Protein AF-0000000075100501 (afdb_homodimer)

Radius of gyration: 38.01 Å; Cα contacts (8 Å, |Δi|>4): 2795; chains: 2; bounding box: 80×103×134 Å

pLDDT: mean 88.75, std 20.6, range [16.16, 98.94]

Secondary structure (DSSP, 8-state):
--------------------EEEEE-TTTBSSS-EEEEEEE--TTS------EEEPPEE--TT-EEEEE--TT--SSS---SSS-GGGSPPTTPPPPPEEEEEEPPSEE--EEESSSEEEETT--EEEEEEE--S----BTTSTT--B-B-HHHHHHHHHHH-SSHHHHHHHHHHHHHHH-B-----GGG---GGGSEEEEEEE-TTS-EEEEEEEE-GGG-SEEEEEEEPPTT-EEEESSS----B--TT-TTTEEE-TTHHHHHHHHTS--GGGSS-BHHHHH----SSSHHHHHHHHHHHHHHHHH-GGG---TT---BTTB--S-SEE--SS-B-HHHHHHHTT-S-TTSTT-TTSSGGGTTTT---------TT--------SS-TT--EEEEEEE-TTS-HHHHEEEEEEES-GGG---EEEETT-S---GGGT--BTTB--TTSHHHHHHHHHHHGGGSHHHHHHHHHHHHHHHHHHHHHHHHHHHHHTTT---HHHHHHHHHHHHHHHHHHHHHHHHHHHHHHHHHEETTEEE--SSTTSEE-----HHHHHHSTTTTPSPGGG----HHHHHHHHHHHHHHHHHHHHHHHHHHHHTTGGGSGGGTT------------/--------------------EEEEE-TTTBTTS-EEEEEEE--TTS------EEEPPEE--TT-EEEEE--TT--SSS---SSS-GGGSPPTTPPPPPEEEEEEPPSEE--EEESSSEEEETT--EEEEEEE--S----BTTSTT--B-B-HHHHHHHHHHH-SSHHHHHHHHHHHHHHH-B-----GGG---GGGSEEEEEEE-TTS-EEEEEEEE-GGG-SEEEEEEEPPTT-EEEESSS----B--TT-TTTEEE-TTHHHHHHHHTS--GGGSS-BHHHHHPPPPSSSHHHHHHHHHHHHHHHHH-GGG---TT---BTTB--S-SEE--SS-B-HHHHHHHTT-S-TTSTT-TTSSGGGTTTT---------TT--------SS-TT--EEEEEEE-TTS-HHHHEEEEEEES-GGG--PEEEETT-S---GGGT--BTTB--TTSHHHHHHHHHHHGGGSHHHHHHHHHHHHHHHHHHHHHHHHHHHHHHTT---HHHHHHHHHHHHHHHHHHHHHHHHHHHHHHHHHEETTEEE--SSTTSEE-----HHHHHHSTTTTPSPGGG----HHHHHHHHHHHHHHHHHHHHHHHHHHHHTTGGGSSTT--------------

InterPro domains:
  IPR005322 Peptidase C69 [PF03577] (20-475)
  IPR005322 Peptidase C69 [PTHR12994] (16-489)

Nearest PDB structures (foldseek):
  5img-assembly1_C  TM=8.393E-01  e=1.560E-26  Companilactobacillus farciminis KCTC 3681 = DSM 20184
  5imh-assembly1_A  TM=8.042E-01  e=1.116E-26  Companilactobacillus farciminis KCTC 3681 = DSM 20184
  7xgg-assembly2_D  TM=6.195E-01  e=9.557E+00  synthetic construct
  7uwb-assembly1_c  TM=3.297E-01  e=3.916E+00  Citrus x limon
  5img-assembly1_C  TM=8.393E-01  e=6.387E-27  Companilactobacillus farciminis KCTC 3681 = DSM 20184

Organism: Aphanomyces astaci (NCBI:txid112090)

Solvent-accessible surface area (backbone atoms only — not comparable to full-atom values): 64793 Å² total; per-residue (Å²): 138,80,80,73,80,77,80,78,75,78,75,74,71,76,74,77,60,50,65,14,40,25,39,37,32,10,17,68,25,26,69,82,53,26,23,38,38,25,25,36,41,31,54,46,83,43,34,53,51,70,38,70,40,59,28,61,58,44,78,46,61,90,88,38,67,38,78,34,54,77,66,77,73,38,9,47,67,56,59,26,38,85,84,54,35,75,86,23,33,62,62,89,87,49,69,68,53,72,70,60,47,70,44,82,47,62,55,59,32,47,18,28,39,35,56,84,42,32,38,32,10,40,52,20,25,33,42,30,50,18,38,9,24,16,74,34,43,25,35,46,44,79,40,96,88,23,54,6,61,35,36,67,43,51,39,41,38,53,26,37,25,73,37,54,39,38,67,52,26,51,51,51,41,50,52,49,21,44,75,45,4,19,19,36,52,55,33,80,92,70,35,85,24,40,73,28,5,14,40,33,31,39,29,28,10,28,88,46,48,29,31,42,37,40,42,34,19,24,73,93,35,17,24,41,35,33,39,33,39,51,47,53,45,50,18,35,32,60,37,33,39,41,72,58,60,43,75,71,52,79,87,40,67,89,45,26,49,63,42,93,52,51,61,57,51,31,39,75,72,65,47,45,53,74,88,78,42,80,63,37,50,20,46,40,40,40,43,81,61,82,68,64,63,60,19,38,45,22,23,40,41,49,39,51,55,43,48,71,42,25,52,89,69,66,75,70,65,26,39,24,48,47,51,86,36,92,65,72,72,61,54,45,59,48,75,55,65,44,49,73,64,59,53,57,53,55,43,33,32,45,46,74,94,48,101,67,24,35,46,72,42,67,70,14,49,74,37,30,30,61,72,77,67,61,52,63,54,68,88,52,65,53,45,75,89,52,52,66,29,39,75,36,18,51,29,32,36,42,37,36,16,29,50,94,42,59,40,57,70,21,9,33,37,29,40,25,44,24,28,44,69,46,40,61,54,34,58,38,44,29,50,43,82,72,71,47,66,30,46,59,63,48,49,70,38,48,65,44,92,68,10,43,49,44,38,24,44,47,40,50,50,60,33,61,82,40,23,60,64,44,48,69,59,46,47,61,53,49,52,51,53,40,51,48,39,55,48,48,53,57,51,49,55,64,70,47,68,79,54,80,52,62,68,60,44,40,52,52,50,37,52,52,33,33,52,49,46,50,52,51,43,52,51,42,41,53,48,40,42,48,46,54,15,23,52,49,75,64,29,45,32,79,36,38,34,59,83,27,45,44,57,75,42,62,47,46,68,48,43,62,72,26,54,30,44,51,34,72,48,84,88,52,59,58,52,57,69,68,49,56,53,48,49,52,50,54,55,48,49,56,49,51,61,54,52,61,62,53,60,66,65,60,65,72,68,61,67,76,72,66,72,80,70,70,70,90,77,85,89,88,83,76,94,85,71,88,134,138,80,80,73,77,77,78,75,74,77,76,75,71,77,74,77,59,53,64,13,40,26,40,38,32,10,18,69,25,26,70,81,53,26,23,39,39,27,26,35,42,31,54,45,82,42,34,53,50,71,39,69,40,61,29,61,58,44,77,45,61,91,86,37,67,39,77,33,56,76,66,78,73,38,8,48,68,56,57,26,37,87,84,54,37,75,87,24,32,62,62,89,87,50,68,68,54,71,72,58,48,69,44,82,47,61,55,58,32,46,17,27,39,35,55,85,42,31,38,31,10,38,54,19,24,31,42,30,48,18,38,9,23,16,74,36,41,24,36,45,44,81,39,97,87,23,56,6,61,35,35,67,42,49,38,40,38,53,27,38,25,70,35,54,38,38,67,52,27,52,51,50,41,50,52,49,20,44,73,44,4,19,19,36,52,54,31,80,93,70,36,86,24,40,74,28,4,15,41,34,32,39,29,29,10,29,88,46,48,28,30,42,37,41,41,34,21,24,73,90,36,16,24,40,33,34,40,32,38,51,48,53,44,50,18,34,31,62,37,32,39,41,72,58,59,42,75,69,54,79,87,39,66,89,44,26,49,64,42,90,52,50,62,58,53,30,39,75,71,66,46,45,52,74,88,79,44,80,62,37,50,20,48,40,41,40,46,81,60,82,68,64,63,58,19,38,46,21,23,38,42,49,39,51,54,43,48,71,42,25,52,91,69,65,75,72,64,25,40,25,46,48,51,86,37,92,66,72,72,62,56,45,58,48,76,56,66,44,47,73,65,60,53,56,53,55,43,33,30,45,46,74,94,48,99,66,24,35,45,72,42,70,70,13,49,75,37,31,27,62,71,76,70,64,52,63,52,68,87,52,65,54,43,74,89,53,51,65,30,38,76,37,18,52,29,33,38,41,37,37,14,29,53,93,40,59,38,56,71,20,9,32,39,29,40,24,45,23,28,44,68,46,39,60,52,35,58,38,44,29,50,42,83,71,71,50,67,31,46,60,62,47,48,70,39,49,65,45,93,69,11,43,48,44,38,23,44,46,41,49,51,60,33,58,80,40,24,61,65,44,48,68,58,45,49,61,55,49,51,50,52,40,50,49,38,54,48,49,53,56,51,48,56,64,69,48,68,79,52,80,51,64,69,60,44,39,52,53,51,38,51,52,34,34,52,47,45,50,53,50,43,53,49,41,40,53,50,40,43,48,46,54,15,24,51,49,77,64,30,46,31,79,36,36,34,59,82,27,45,46,55,76,42,60,47,46,69,49,43,61,71,25,54,29,44,51,33,72,47,83,87,52,58,58,52,59,67,67,47,57,53,49,47,54,49,52,53,50,48,56,50,50,59,53,53,59,59,53,59,63,59,61,63,67,67,63,66,73,75,67,66,85,74,68,74,92,66,86,69,76,72,94,77,76,76,89,131

Foldseek 3Di:
DPPPPPPPPPPPDPPDPQWKKKKWAFQQQAPHSWIKMKMFGLPLVAAFQLFFDKFAKDFDDPPDKDFFADQPRPHPPSFDDPPRDDLNHDDDPDDGGDTLDIDHDDGIWFMFTDGQATAATLQQKGKYKGFAFWPAFADDSVDPLGQAGDERRRLRRVLNTPHQAQVSSQVSSLVNCQVRHYFWDADDVRHRDRGGTWMWMWIGHQVRWIKIKIKGTAPPNTGIWIKMFIDDNQKMFMDTRADAFFFDDCVCPVTMDIDPCQPVRLVVVVLDDVVVDGGTNLSRIGDDDPDDCQQLQRQQLRVLVCCLFPVVVVFDNRQGDDSNDDRDHRIDRGPHHDDQVNVLVQLQDQPPPHPRRQQPDVVLPQQRNSADDDDDPVPDDDDHRHGSFYQSGQKMWMWIAHNVDNSQLRTWIQIWGGTSNQIATFIDRRNARDADVLSNDDGPVDDDLSHLNNLRNLLSVLCSVRVNVLSVVRVVVRVVLNVVRVVLSVVLSVVCVPPPDPVVSSVVRRVSRRVSSVVSSVVSNVSSVVCVVQAPPQWGAQDDDPPRIDHPDGDPVNCVVDCNVCPPPPPPDDDDPVVVVVVVVVVVVVVVVVVVVPPPVPPPVPPPPPDPPPDPDDDDDDDPDDD/DPPPPPPPPPPPDPPDPQWKKKKWAFQQQAPHSWIKMKMFGLPQVAAFQLFFDKFAKDFDDPPDKAFFADQPRPHPPSFDDPPRDDLNHDDDPDDGGDTLDIDHDDGIWFMFTAGQATAATLQQKGKYKGFAAWPAFADDSVDPLGQAGDERRRLRRVLNTPHQAQVSSQVSSLVNCQVRHYWWDADDVRHGDRGGTWMWMWIGHQVRWIKIKIKGTAPPNTGIWIKMFIDDNQKMFMDTRADAFFFDDPVCPVTMDIDPCQPVRLVVVVLDDVVVDGGTNLSSIGDDDDDDCQQLQTQQLRVLVCCLFPVVVVFDNRQGDDSNDDRDHRIGRGPHHDDQVNVLVQLQDQPPPHPRRQQPDVVLPQQRNSADDDDDPVPDDDDHRHGSFYQSGQKMWMWIAHNVDNSQLRTWTQIWGGTSNQIATFIDRRNARDADVLSNDDGPVDDDLSHLNNLRNLLSVLCSVRVNVLSVVRVVVRVVLNVVRVVLSVVLSVVCVPPPDPVVSNVVRRVSRRVSSVVSSVVSNVSSVVCVVQAPPQWGAQDDDPPRIDHPDGDPVNCVVDCNVCPPPPPPDDDDPVVVVVVVVVVVVVVVVVVVVVVPVVPPVPPDVPDDPDDPPDPDDDPDDDD

Sequence (1254 aa):
MTMWAILTLAVLAATGADGCTVIAVGKKATADGSVMLTHTNDAGLNPADLRMVRVPAMNHSDGAVRHVFNFQRNGYPRLVTMQRGPLYEPVDDQPLSEIIGQIPQVPYTHGYFDHDYGMINDVQLSIAESTCAAKTVGWPKSLHYGHNLFGIEELSKVALERCDSARCAIKLMGDLAETHGFFGEYGKNQRANYGSSSEALGISDKYGESWIFHILTGPNNSSAVWAAQRVPDEDMAVVANSFVIRTLNLDDSDHFMASANVESFARDMGWWDPATGPFDFSAAYSWAKPGPTKPLYGGRRIWRIYDVFAPSKHFDATLGQHPQVKTYPFSVTPDEKVTPKRLMDIMRDHYEGTPYDMTKDAASGPFGSPVRFGGSNKGVDGGWERSISMHRTTHSFVLQARGHLPDDVGGVAWYSLGAPHGSVYAPFSCAQHSVPSSYLVSRRHQFDTAGAWWAFQFVNNWSNLRYDLMHKHIQPVLDQIQDEAIALEAATVVEVANMTDTRARVDFIERRNNEFAQKMVDRWWSLAFTLVGKFNDGYVIDGDRSGDMHVPGYPAWWLQSTNYAAWPAKDAYNPPQEALQSNAMATSLTFTIVSAFSYFTIFAVGLMVGVLYLKHRTRSREYHRLVMTMWAILTLAVLAATGADGCTVIAVGKKATADGSVMLTHTNDAGLNPADLRMVRVPAMNHSDGAVRHVFNFQRNGYPRLVTMQRGPLYEPVDDQPLSEIIGQIPQVPYTHGYFDHDYGMINDVQLSIAESTCAAKTVGWPKSLHYGHNLFGIEELSKVALERCDSARCAIKLMGDLAETHGFFGEYGKNQRANYGSSSEALGISDKYGESWIFHILTGPNNSSAVWAAQRVPDEDMAVVANSFVIRTLNLDDSDHFMASANVESFARDMGWWDPATGPFDFSAAYSWAKPGPTKPLYGGRRIWRIYDVFAPSKHFDATLGQHPQVKTYPFSVTPDEKVTPKRLMDIMRDHYEGTPYDMTKDAASGPFGSPVRFGGSNKGVDGGWERSISMHRTTHSFVLQARGHLPDDVGGVAWYSLGAPHGSVYAPFSCAQHSVPSSYLVSRRHQFDTAGAWWAFQFVNNWSNLRYDLMHKHIQPVLDQIQDEAIALEAATVVEVANMTDTRARVDFIERRNNEFAQKMVDRWWSLAFTLVGKFNDGYVIDGDRSGDMHVPGYPAWWLQSTNYAAWPAKDAYNPPQEALQSNAMATSLTFTIVSAFSYFTIFAVGLMVGVLYLKHRTRSREYHRLV

Structure (mmCIF, N/CA/C/O backbone):
data_AF-0000000075100501-model_v1
#
loop_
_entity.id
_entity.type
_entity.pdbx_description
1 polymer Dipeptidase
#
loop_
_atom_site.group_PDB
_atom_site.id
_atom_site.type_symbol
_atom_site.label_atom_id
_atom_site.label_alt_id
_atom_site.label_comp_id
_atom_site.label_asym_id
_atom_site.label_entity_id
_atom_site.label_seq_id
_atom_site.pdbx_PDB_ins_code
_atom_site.Cartn_x
_atom_site.Cartn_y
_atom_site.Cartn_z
_atom_site.occupancy
_atom_site.B_iso_or_equiv
_atom_site.auth_seq_id
_atom_site.auth_comp_id
_atom_site.auth_asym_id
_atom_site.auth_atom_id
_atom_site.pdbx_PDB_model_num
ATOM 1 N N . MET A 1 1 ? 23.625 15.43 -49.219 1 25.73 1 MET A N 1
ATOM 2 C CA . MET A 1 1 ? 22.422 15.211 -48.438 1 25.73 1 MET A CA 1
ATOM 3 C C . MET A 1 1 ? 22.125 13.719 -48.312 1 25.73 1 MET A C 1
ATOM 5 O O . MET A 1 1 ? 21.5 13.125 -49.188 1 25.73 1 MET A O 1
ATOM 9 N N . THR A 1 2 ? 23.062 12.914 -47.812 1 31.66 2 THR A N 1
ATOM 10 C CA . THR A 1 2 ? 23.297 11.484 -47.625 1 31.66 2 THR A CA 1
ATOM 11 C C . THR A 1 2 ? 22.281 10.906 -46.625 1 31.66 2 THR A C 1
ATOM 13 O O . THR A 1 2 ? 22.203 11.352 -45.469 1 31.66 2 THR A O 1
ATOM 16 N N . MET A 1 3 ? 21.156 10.492 -47.219 1 28.91 3 MET A N 1
ATOM 17 C CA . MET A 1 3 ? 20.016 9.898 -46.5 1 28.91 3 MET A CA 1
ATOM 18 C C . MET A 1 3 ? 20.469 8.703 -45.656 1 28.91 3 MET A C 1
ATOM 20 O O . MET A 1 3 ? 20.906 7.688 -46.188 1 28.91 3 MET A O 1
ATOM 24 N N . TRP A 1 4 ? 21.016 8.961 -44.469 1 28.73 4 TRP A N 1
ATOM 25 C CA . TRP A 1 4 ? 21.406 7.961 -43.5 1 28.73 4 TRP A CA 1
ATOM 26 C C . TRP A 1 4 ? 20.203 7.137 -43.062 1 28.73 4 TRP A C 1
ATOM 28 O O . TRP A 1 4 ? 19.219 7.688 -42.531 1 28.73 4 TRP A O 1
ATOM 38 N N . ALA A 1 5 ? 19.906 6.031 -43.781 1 30.73 5 ALA A N 1
ATOM 39 C CA . ALA A 1 5 ? 18.891 5.051 -43.375 1 30.73 5 ALA A CA 1
ATOM 40 C C . ALA A 1 5 ? 19.125 4.594 -41.938 1 30.73 5 ALA A C 1
ATOM 42 O O . ALA A 1 5 ? 20.188 4.055 -41.594 1 30.73 5 ALA A O 1
ATOM 43 N N . ILE A 1 6 ? 18.391 5.16 -40.969 1 31.38 6 ILE A N 1
ATOM 44 C CA . ILE A 1 6 ? 18.344 4.781 -39.562 1 31.38 6 ILE A CA 1
ATOM 45 C C . ILE A 1 6 ? 17.828 3.348 -39.438 1 31.38 6 ILE A C 1
ATOM 47 O O . ILE A 1 6 ? 16.703 3.045 -39.844 1 31.38 6 ILE A O 1
ATOM 51 N N . LEU A 1 7 ? 18.672 2.355 -39.469 1 30 7 LEU A N 1
ATOM 52 C CA . LEU A 1 7 ? 18.391 0.977 -39.094 1 30 7 LEU A CA 1
ATOM 53 C C . LEU A 1 7 ? 17.766 0.911 -37.688 1 30 7 LEU A C 1
ATOM 55 O O . LEU A 1 7 ? 18.406 1.245 -36.688 1 30 7 LEU A O 1
ATOM 59 N N . THR A 1 8 ? 16.438 1.042 -37.625 1 30.69 8 THR A N 1
ATOM 60 C CA . THR A 1 8 ? 15.711 0.808 -36.375 1 30.69 8 THR A CA 1
ATOM 61 C C . THR A 1 8 ? 15.906 -0.63 -35.906 1 30.69 8 THR A C 1
ATOM 63 O O . THR A 1 8 ? 15.492 -1.573 -36.562 1 30.69 8 THR A O 1
ATOM 66 N N . LEU A 1 9 ? 16.922 -0.94 -35.156 1 29.41 9 LEU A N 1
ATOM 67 C CA . LEU A 1 9 ? 17.062 -2.184 -34.406 1 29.41 9 LEU A CA 1
ATOM 68 C C . LEU A 1 9 ? 15.852 -2.406 -33.531 1 29.41 9 LEU A C 1
ATOM 70 O O . LEU A 1 9 ? 15.562 -1.588 -32.625 1 29.41 9 LEU A O 1
ATOM 74 N N . ALA A 1 10 ? 14.93 -3.209 -33.938 1 31.7 10 ALA A N 1
ATOM 75 C CA . ALA A 1 10 ? 13.789 -3.693 -33.156 1 31.7 10 ALA A CA 1
ATOM 76 C C . ALA A 1 10 ? 14.25 -4.359 -31.859 1 31.7 10 ALA A C 1
ATOM 78 O O . ALA A 1 10 ? 14.961 -5.367 -31.891 1 31.7 10 ALA A O 1
ATOM 79 N N . VAL A 1 11 ? 14.391 -3.6 -30.875 1 33.16 11 VAL A N 1
ATOM 80 C CA . VAL A 1 11 ? 14.531 -4.121 -29.516 1 33.16 11 VAL A CA 1
ATOM 81 C C . VAL A 1 11 ? 13.391 -5.094 -29.219 1 33.16 11 VAL A C 1
ATOM 83 O O . VAL A 1 11 ? 12.219 -4.707 -29.234 1 33.16 11 VAL A O 1
ATOM 86 N N . LEU A 1 12 ? 13.602 -6.324 -29.516 1 33.5 12 LEU A N 1
ATOM 87 C CA . LEU A 1 12 ? 12.68 -7.379 -29.094 1 33.5 12 LEU A CA 1
ATOM 88 C C . LEU A 1 12 ? 12.414 -7.312 -27.609 1 33.5 12 LEU A C 1
ATOM 90 O O . LEU A 1 12 ? 13.32 -7.516 -26.797 1 33.5 12 LEU A O 1
ATOM 94 N N . ALA A 1 13 ? 11.422 -6.629 -27.281 1 38.84 13 ALA A N 1
ATOM 95 C CA . ALA A 1 13 ? 10.844 -6.742 -25.938 1 38.84 13 ALA A CA 1
ATOM 96 C C . ALA A 1 13 ? 10.633 -8.203 -25.562 1 38.84 13 ALA A C 1
ATOM 98 O O . ALA A 1 13 ? 9.977 -8.953 -26.281 1 38.84 13 ALA A O 1
ATOM 99 N N . ALA A 1 14 ? 11.438 -8.711 -24.766 1 38.81 14 ALA A N 1
ATOM 100 C CA . ALA A 1 14 ? 11.211 -10.062 -24.25 1 38.81 14 ALA A CA 1
ATOM 101 C C . ALA A 1 14 ? 9.82 -10.18 -23.625 1 38.81 14 ALA A C 1
ATOM 103 O O . ALA A 1 14 ? 9.523 -9.523 -22.625 1 38.81 14 ALA A O 1
ATOM 104 N N . THR A 1 15 ? 8.844 -10.422 -24.438 1 42.41 15 THR A N 1
ATOM 105 C CA . THR A 1 15 ? 7.57 -10.844 -23.859 1 42.41 15 THR A CA 1
ATOM 106 C C . THR A 1 15 ? 7.785 -11.898 -22.781 1 42.41 15 THR A C 1
ATOM 108 O O . THR A 1 15 ? 8.398 -12.938 -23.031 1 42.41 15 THR A O 1
ATOM 111 N N . GLY A 1 16 ? 7.844 -11.562 -21.625 1 46.97 16 GLY A N 1
ATOM 112 C CA . GLY A 1 16 ? 7.98 -12.469 -20.484 1 46.97 16 GLY A CA 1
ATOM 113 C C . GLY A 1 16 ? 6.953 -13.586 -20.484 1 46.97 16 GLY A C 1
ATOM 114 O O . GLY A 1 16 ? 5.75 -13.328 -20.516 1 46.97 16 GLY A O 1
ATOM 115 N N . ALA A 1 17 ? 7.324 -14.719 -20.938 1 48.34 17 ALA A N 1
ATOM 116 C CA . ALA A 1 17 ? 6.621 -15.992 -20.875 1 48.34 17 ALA A CA 1
ATOM 117 C C . ALA A 1 17 ? 6.09 -16.266 -19.469 1 48.34 17 ALA A C 1
ATOM 119 O O . ALA A 1 17 ? 6.684 -15.828 -18.484 1 48.34 17 ALA A O 1
ATOM 120 N N . ASP A 1 18 ? 4.832 -16.75 -19.391 1 58.66 18 ASP A N 1
ATOM 121 C CA . ASP A 1 18 ? 4.227 -17.328 -18.203 1 58.66 18 ASP A CA 1
ATOM 122 C C . ASP A 1 18 ? 5.148 -18.375 -17.562 1 58.66 18 ASP A C 1
ATOM 124 O O . ASP A 1 18 ? 5.559 -19.328 -18.219 1 58.66 18 ASP A O 1
ATOM 128 N N . GLY A 1 19 ? 6.016 -18.062 -16.531 1 69.75 19 GLY A N 1
ATOM 129 C CA . GLY A 1 19 ? 7.02 -18.922 -15.945 1 69.75 19 GLY A CA 1
ATOM 130 C C . GLY A 1 19 ? 6.516 -19.672 -14.719 1 69.75 19 GLY A C 1
ATOM 131 O O . GLY A 1 19 ? 6.66 -19.203 -13.594 1 69.75 19 GLY A O 1
ATOM 132 N N . CYS A 1 20 ? 5.887 -20.891 -14.883 1 90.31 20 CYS A N 1
ATOM 133 C CA . CYS A 1 20 ? 5.316 -21.703 -13.812 1 90.31 20 CYS A CA 1
ATOM 134 C C . CYS A 1 20 ? 6.336 -22.719 -13.289 1 90.31 20 CYS A C 1
ATOM 136 O O . CYS A 1 20 ? 7.359 -22.953 -13.93 1 90.31 20 CYS A O 1
ATOM 138 N N . THR A 1 21 ? 6.148 -23.125 -12.07 1 96.62 21 THR A N 1
ATOM 139 C CA . THR A 1 21 ? 6.992 -24.125 -11.422 1 96.62 21 THR A CA 1
ATOM 140 C C . THR A 1 21 ? 6.172 -25.359 -11.031 1 96.62 21 THR A C 1
ATOM 142 O O . THR A 1 21 ? 5.117 -25.219 -10.406 1 96.62 21 THR A O 1
ATOM 145 N N . VAL A 1 22 ? 6.707 -26.547 -11.414 1 98.62 22 VAL A N 1
ATOM 146 C CA . VAL A 1 22 ? 6.051 -27.812 -11.133 1 98.62 22 VAL A CA 1
ATOM 147 C C . VAL A 1 22 ? 6.984 -28.703 -10.312 1 98.62 22 VAL A C 1
ATOM 149 O O . VAL A 1 22 ? 8.18 -28.797 -10.594 1 98.62 22 VAL A O 1
ATOM 152 N N . ILE A 1 23 ? 6.465 -29.312 -9.25 1 98.94 23 ILE A N 1
ATOM 153 C CA . ILE A 1 23 ? 7.137 -30.359 -8.5 1 98.94 23 ILE A CA 1
ATOM 154 C C . ILE A 1 23 ? 6.281 -31.625 -8.5 1 98.94 23 ILE A C 1
ATOM 156 O O . ILE A 1 23 ? 5.078 -31.578 -8.234 1 98.94 23 ILE A O 1
ATOM 160 N N . ALA A 1 24 ? 6.836 -32.719 -8.867 1 98.94 24 ALA A N 1
ATOM 161 C CA . ALA A 1 24 ? 6.199 -34.031 -8.789 1 98.94 24 ALA A CA 1
ATOM 162 C C . ALA A 1 24 ? 6.914 -34.938 -7.781 1 98.94 24 ALA A C 1
ATOM 164 O O . ALA A 1 24 ? 8.141 -35.094 -7.84 1 98.94 24 ALA A O 1
ATOM 165 N N . VAL A 1 25 ? 6.16 -35.531 -6.883 1 98.94 25 VAL A N 1
ATOM 166 C CA . VAL A 1 25 ? 6.754 -36.344 -5.816 1 98.94 25 VAL A CA 1
ATOM 167 C C . VAL A 1 25 ? 6.188 -37.75 -5.867 1 98.94 25 VAL A C 1
ATOM 169 O O . VAL A 1 25 ? 4.969 -37.938 -5.867 1 98.94 25 VAL A O 1
ATOM 172 N N . GLY A 1 26 ? 7.074 -38.75 -5.84 1 98.81 26 GLY A N 1
ATOM 173 C CA . GLY A 1 26 ? 6.668 -40.156 -5.855 1 98.81 26 GLY A CA 1
ATOM 174 C C . GLY A 1 26 ? 6.129 -40.625 -4.52 1 98.81 26 GLY A C 1
ATOM 175 O O . GLY A 1 26 ? 6.367 -40 -3.486 1 98.81 26 GLY A O 1
ATOM 176 N N . LYS A 1 27 ? 5.445 -41.781 -4.555 1 98.69 27 LYS A N 1
ATOM 177 C CA . LYS A 1 27 ? 4.66 -42.25 -3.418 1 98.69 27 LYS A CA 1
ATOM 178 C C . LYS A 1 27 ? 5.562 -42.688 -2.266 1 98.69 27 LYS A C 1
ATOM 180 O O . LYS A 1 27 ? 5.168 -42.625 -1.101 1 98.69 27 LYS A O 1
ATOM 185 N N . LYS A 1 28 ? 6.789 -43.125 -2.514 1 98.69 28 LYS A N 1
ATOM 186 C CA . LYS A 1 28 ? 7.684 -43.531 -1.441 1 98.69 28 LYS A CA 1
ATOM 187 C C . LYS A 1 28 ? 8.5 -42.375 -0.909 1 98.69 28 LYS A C 1
ATOM 189 O O . LYS A 1 28 ? 9.148 -42.469 0.132 1 98.69 28 LYS A O 1
ATOM 194 N N . ALA A 1 29 ? 8.422 -41.219 -1.559 1 98.81 29 ALA A N 1
ATOM 195 C CA . ALA A 1 29 ? 9.125 -40 -1.133 1 98.81 29 ALA A CA 1
ATOM 196 C C . ALA A 1 29 ? 8.25 -39.156 -0.203 1 98.81 29 ALA A C 1
ATOM 198 O O . ALA A 1 29 ? 8.75 -38.25 0.469 1 98.81 29 ALA A O 1
ATOM 199 N N . THR A 1 30 ? 7 -39.438 -0.153 1 98.69 30 THR A N 1
ATOM 200 C CA . THR A 1 30 ? 6.082 -38.688 0.671 1 98.69 30 THR A CA 1
ATOM 201 C C . THR A 1 30 ? 5.879 -39.344 2.031 1 98.69 30 THR A C 1
ATOM 203 O O . THR A 1 30 ? 6.137 -40.531 2.186 1 98.69 30 THR A O 1
ATOM 206 N N . ALA A 1 31 ? 5.418 -38.594 2.986 1 98.19 31 ALA A N 1
ATOM 207 C CA . ALA A 1 31 ? 5.277 -39.062 4.363 1 98.19 31 ALA A CA 1
ATOM 208 C C . ALA A 1 31 ? 4.09 -40 4.508 1 98.19 31 ALA A C 1
ATOM 210 O O . ALA A 1 31 ? 4.074 -40.844 5.395 1 98.19 31 ALA A O 1
ATOM 211 N N . ASP A 1 32 ? 3.105 -39.906 3.6 1 97.69 32 ASP A N 1
ATOM 212 C CA . ASP A 1 32 ? 1.88 -40.656 3.818 1 97.69 32 ASP A CA 1
ATOM 213 C C . ASP A 1 32 ? 1.608 -41.625 2.654 1 97.69 32 ASP A C 1
ATOM 215 O O . ASP A 1 32 ? 0.492 -42.125 2.5 1 97.69 32 ASP A O 1
ATOM 219 N N . GLY A 1 33 ? 2.535 -41.75 1.771 1 98.06 33 GLY A N 1
ATOM 220 C CA . GLY A 1 33 ? 2.41 -42.688 0.666 1 98.06 33 GLY A CA 1
ATOM 221 C C . GLY A 1 33 ? 1.635 -42.125 -0.51 1 98.06 33 GLY A C 1
ATOM 222 O O . GLY A 1 33 ? 1.369 -42.812 -1.482 1 98.06 33 GLY A O 1
ATOM 223 N N . SER A 1 34 ? 1.263 -40.906 -0.463 1 98.44 34 SER A N 1
ATOM 224 C CA . SER A 1 34 ? 0.583 -40.25 -1.576 1 98.44 34 SER A CA 1
ATOM 225 C C . SER A 1 34 ? 1.564 -39.875 -2.686 1 98.44 34 SER A C 1
ATOM 227 O O . SER A 1 34 ? 2.779 -39.938 -2.486 1 98.44 34 SER A O 1
ATOM 229 N N . VAL A 1 35 ? 1.068 -39.625 -3.873 1 98.88 35 VAL A N 1
ATOM 230 C CA . VAL A 1 35 ? 1.79 -38.844 -4.867 1 98.88 35 VAL A CA 1
ATOM 231 C C . VAL A 1 35 ? 1.298 -37.406 -4.836 1 98.88 35 VAL A C 1
ATOM 233 O O . VAL A 1 35 ? 0.136 -37.125 -4.512 1 98.88 35 VAL A O 1
ATOM 236 N N . MET A 1 36 ? 2.205 -36.469 -5.117 1 98.88 36 MET A N 1
ATOM 237 C CA . MET A 1 36 ? 1.836 -35.062 -5.039 1 98.88 36 MET A CA 1
ATOM 238 C C . MET A 1 36 ? 2.385 -34.281 -6.23 1 98.88 36 MET A C 1
ATOM 240 O O . MET A 1 36 ? 3.455 -34.594 -6.75 1 98.88 36 MET A O 1
ATOM 244 N N . LEU A 1 37 ? 1.628 -33.281 -6.629 1 98.81 37 LEU A N 1
ATOM 245 C CA . LEU A 1 37 ? 2.004 -32.344 -7.676 1 98.81 37 LEU A CA 1
ATOM 246 C C . LEU A 1 37 ? 1.795 -30.906 -7.215 1 98.81 37 LEU A C 1
ATOM 248 O O . LEU A 1 37 ? 0.775 -30.594 -6.598 1 98.81 37 LEU A O 1
ATOM 252 N N . THR A 1 38 ? 2.771 -30.062 -7.484 1 98.75 38 THR A N 1
ATOM 253 C CA . THR A 1 38 ? 2.592 -28.641 -7.223 1 98.75 38 THR A CA 1
ATOM 254 C C . THR A 1 38 ? 2.629 -27.844 -8.523 1 98.75 38 THR A C 1
ATOM 256 O O . THR A 1 38 ? 3.141 -28.328 -9.539 1 98.75 38 THR A O 1
ATOM 259 N N . HIS A 1 39 ? 2.025 -26.703 -8.461 1 97.75 39 HIS A N 1
ATOM 260 C CA . HIS A 1 39 ? 1.968 -25.797 -9.594 1 97.75 39 HIS A CA 1
ATOM 261 C C . HIS A 1 39 ? 1.838 -24.344 -9.125 1 97.75 39 HIS A C 1
ATOM 263 O O . HIS A 1 39 ? 0.985 -24.031 -8.289 1 97.75 39 HIS A O 1
ATOM 269 N N . THR A 1 40 ? 2.762 -23.469 -9.602 1 97.5 40 THR A N 1
ATOM 270 C CA . THR A 1 40 ? 2.488 -22.031 -9.578 1 97.5 40 THR A CA 1
ATOM 271 C C . THR A 1 40 ? 2.031 -21.547 -10.945 1 97.5 40 THR A C 1
ATOM 273 O O . THR A 1 40 ? 2.76 -21.672 -11.93 1 97.5 40 THR A O 1
ATOM 276 N N . ASN A 1 41 ? 0.851 -21.047 -10.984 1 95.69 41 ASN A N 1
ATOM 277 C CA . ASN A 1 41 ? 0.385 -20.422 -12.227 1 95.69 41 ASN A CA 1
ATOM 278 C C . ASN A 1 41 ? 0.698 -18.938 -12.266 1 95.69 41 ASN A C 1
ATOM 280 O O . ASN A 1 41 ? -0.069 -18.125 -11.742 1 95.69 41 ASN A O 1
ATOM 284 N N . ASP A 1 42 ? 1.791 -18.594 -12.961 1 90.69 42 ASP A N 1
ATOM 285 C CA . ASP A 1 42 ? 2.305 -17.234 -12.969 1 90.69 42 ASP A CA 1
ATOM 286 C C . ASP A 1 42 ? 1.81 -16.45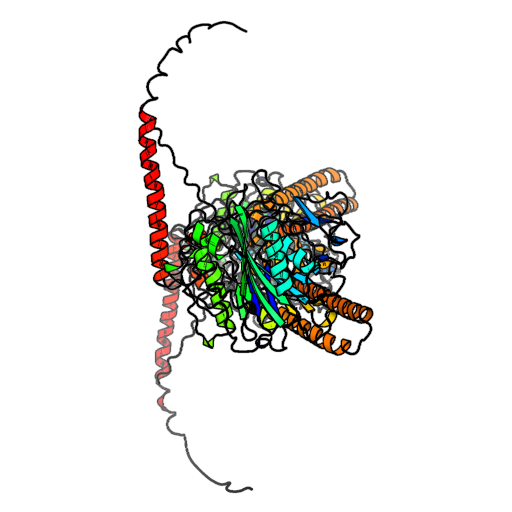3 -14.188 1 90.69 42 ASP A C 1
ATOM 288 O O . ASP A 1 42 ? 2.592 -15.789 -14.859 1 90.69 42 ASP A O 1
ATOM 292 N N . ALA A 1 43 ? 0.579 -16.562 -14.5 1 77.5 43 ALA A N 1
ATOM 293 C CA . ALA A 1 43 ? -0.036 -15.992 -15.695 1 77.5 43 ALA A CA 1
ATOM 294 C C . ALA A 1 43 ? -0.571 -14.586 -15.43 1 77.5 43 ALA A C 1
ATOM 296 O O . ALA A 1 43 ? -1.444 -14.102 -16.156 1 77.5 43 ALA A O 1
ATOM 297 N N . GLY A 1 44 ? -0.076 -13.93 -14.531 1 69.81 44 GLY A N 1
ATOM 298 C CA . GLY A 1 44 ? -0.631 -12.648 -14.125 1 69.81 44 GLY A CA 1
ATOM 299 C C . GLY A 1 44 ? -0.224 -11.508 -15.031 1 69.81 44 GLY A C 1
ATOM 300 O O . GLY A 1 44 ? -0.572 -10.352 -14.781 1 69.81 44 GLY A O 1
ATOM 301 N N . LEU A 1 45 ? 0.475 -11.75 -16.078 1 68.88 45 LEU A N 1
ATOM 302 C CA . LEU A 1 45 ? 0.854 -10.703 -17.031 1 68.88 45 LEU A CA 1
ATOM 303 C C . LEU A 1 45 ? -0.328 -10.305 -17.906 1 68.88 45 LEU A C 1
ATOM 305 O O . LEU A 1 45 ? -0.299 -9.266 -18.562 1 68.88 45 LEU A O 1
ATOM 309 N N . ASN A 1 46 ? -1.357 -11.141 -17.828 1 72.5 46 ASN A N 1
ATOM 310 C CA . ASN A 1 46 ? -2.59 -10.891 -18.578 1 72.5 46 ASN A CA 1
ATOM 311 C C . ASN A 1 46 ? -3.812 -10.969 -17.656 1 72.5 46 ASN A C 1
ATOM 313 O O . ASN A 1 46 ? -3.75 -11.539 -16.578 1 72.5 46 ASN A O 1
ATOM 317 N N . PRO A 1 47 ? -4.895 -10.234 -18.203 1 77.88 47 PRO A N 1
ATOM 318 C CA . PRO A 1 47 ? -6.109 -10.461 -17.422 1 77.88 47 PRO A CA 1
ATOM 319 C C . PRO A 1 47 ? -6.445 -11.945 -17.266 1 77.88 47 PRO A C 1
ATOM 321 O O . PRO A 1 47 ? -6.176 -12.734 -18.172 1 77.88 47 PRO A O 1
ATOM 324 N N . ALA A 1 48 ? -6.812 -12.32 -16.094 1 85.44 48 ALA A N 1
ATOM 325 C CA . ALA A 1 48 ? -7.039 -13.727 -15.781 1 85.44 48 ALA A CA 1
ATOM 326 C C . ALA A 1 48 ? -8.43 -13.945 -15.188 1 85.44 48 ALA A C 1
ATOM 328 O O . ALA A 1 48 ? -8.969 -13.055 -14.523 1 85.44 48 ALA A O 1
ATOM 329 N N . ASP A 1 49 ? -9.055 -15.016 -15.594 1 93.25 49 ASP A N 1
ATOM 330 C CA . ASP A 1 49 ? -10.203 -15.516 -14.844 1 93.25 49 ASP A CA 1
ATOM 331 C C . ASP A 1 49 ? -9.758 -16.172 -13.539 1 93.25 49 ASP A C 1
ATOM 333 O O . ASP A 1 49 ? -9.117 -17.234 -13.555 1 93.25 49 ASP A O 1
ATOM 337 N N . LEU A 1 50 ? -10.109 -15.578 -12.445 1 94.12 50 LEU A N 1
ATOM 338 C CA . LEU A 1 50 ? -9.57 -15.953 -11.141 1 94.12 50 LEU A CA 1
ATOM 339 C C . LEU A 1 50 ? -10.43 -17.031 -10.484 1 94.12 50 LEU A C 1
ATOM 341 O O . LEU A 1 50 ? -10.156 -17.453 -9.367 1 94.12 50 LEU A O 1
ATOM 345 N N . ARG A 1 51 ? -11.57 -17.5 -11.156 1 96.62 51 ARG A N 1
ATOM 346 C CA . ARG A 1 51 ? -12.516 -18.438 -10.586 1 96.62 51 ARG A CA 1
ATOM 347 C C . ARG A 1 51 ? -11.922 -19.844 -10.523 1 96.62 51 ARG A C 1
ATOM 349 O O . ARG A 1 51 ? -11.344 -20.328 -11.5 1 96.62 51 ARG A O 1
ATOM 356 N N . MET A 1 52 ? -11.961 -20.469 -9.359 1 98.25 52 MET A N 1
ATOM 357 C CA . MET A 1 52 ? -11.797 -21.922 -9.258 1 98.25 52 MET A CA 1
ATOM 358 C C . MET A 1 52 ? -13.07 -22.641 -9.688 1 98.25 52 MET A C 1
ATOM 360 O O . MET A 1 52 ? -14 -22.797 -8.891 1 98.25 52 MET A O 1
ATOM 364 N N . VAL A 1 53 ? -13.102 -23.25 -10.836 1 98.06 53 VAL A N 1
ATOM 365 C CA . VAL A 1 53 ? -14.352 -23.719 -11.43 1 98.06 53 VAL A CA 1
ATOM 366 C C . VAL A 1 53 ? -14.477 -25.234 -11.242 1 98.06 53 VAL A C 1
ATOM 368 O O . VAL A 1 53 ? -13.523 -25.984 -11.477 1 98.06 53 VAL A O 1
ATOM 371 N N . ARG A 1 54 ? -15.609 -25.641 -10.781 1 98.5 54 ARG A N 1
ATOM 372 C CA . ARG A 1 54 ? -15.984 -27.047 -10.789 1 98.5 54 ARG A CA 1
ATOM 373 C C . ARG A 1 54 ? -16.766 -27.406 -12.055 1 98.5 54 ARG A C 1
ATOM 375 O O . ARG A 1 54 ? -17.891 -26.938 -12.242 1 98.5 54 ARG A O 1
ATOM 382 N N . VAL A 1 55 ? -16.156 -28.188 -12.898 1 98.75 55 VAL A N 1
ATOM 383 C CA . VAL A 1 55 ? -16.891 -28.828 -13.984 1 98.75 55 VAL A CA 1
ATOM 384 C C . VAL A 1 55 ? -17.469 -30.156 -13.508 1 98.75 55 VAL A C 1
ATOM 386 O O . VAL A 1 55 ? -16.734 -31.047 -13.086 1 98.75 55 VAL A O 1
ATOM 389 N N . PRO A 1 56 ? -18.75 -30.344 -13.57 1 98.56 56 PRO A N 1
ATOM 390 C CA . PRO A 1 56 ? -19.344 -31.562 -13.023 1 98.56 56 PRO A CA 1
ATOM 391 C C . PRO A 1 56 ? -19.141 -32.781 -13.922 1 98.56 56 PRO A C 1
ATOM 393 O O . PRO A 1 56 ? -18.875 -32.625 -15.117 1 98.56 56 PRO A O 1
ATOM 396 N N . ALA A 1 57 ? -19.156 -33.969 -13.281 1 98.44 57 ALA A N 1
ATOM 397 C CA . ALA A 1 57 ? -19.297 -35.188 -14.086 1 98.44 57 ALA A CA 1
ATOM 398 C C . ALA A 1 57 ? -20.578 -35.156 -14.898 1 98.44 57 ALA A C 1
ATOM 400 O O . ALA A 1 57 ? -21.594 -34.625 -14.445 1 98.44 57 ALA A O 1
ATOM 401 N N . MET A 1 58 ? -20.469 -35.75 -16.125 1 98.31 58 MET A N 1
ATOM 402 C CA . MET A 1 58 ? -21.641 -35.625 -17 1 98.31 58 MET A CA 1
ATOM 403 C C . MET A 1 58 ? -21.797 -36.906 -17.859 1 98.31 58 MET A C 1
ATOM 405 O O . MET A 1 58 ? -20.797 -37.531 -18.234 1 98.31 58 MET A O 1
ATOM 409 N N . ASN A 1 59 ? -23 -37.188 -18.172 1 98.19 59 ASN A N 1
ATOM 410 C CA . ASN A 1 59 ? -23.344 -38.156 -19.188 1 98.19 59 ASN A CA 1
ATOM 411 C C . ASN A 1 59 ? -23.656 -37.5 -20.531 1 98.19 59 ASN A C 1
ATOM 413 O O . ASN A 1 59 ? -24.172 -36.406 -20.578 1 98.19 59 ASN A O 1
ATOM 417 N N . HIS A 1 60 ? -23.266 -38.25 -21.531 1 98 60 HIS A N 1
ATOM 418 C CA . HIS A 1 60 ? -23.469 -37.719 -22.859 1 98 60 HIS A CA 1
ATOM 419 C C . HIS A 1 60 ? -24.203 -38.719 -23.75 1 98 60 HIS A C 1
ATOM 421 O O . HIS A 1 60 ? -24.016 -39.906 -23.609 1 98 60 HIS A O 1
ATOM 427 N N . SER A 1 61 ? -24.984 -38.188 -24.75 1 97.06 61 SER A N 1
ATOM 428 C CA . SER A 1 61 ? -25.734 -39.031 -25.672 1 97.06 61 SER A CA 1
ATOM 429 C C . SER A 1 61 ? -24.844 -39.562 -26.781 1 97.06 61 SER A C 1
ATOM 431 O O . SER A 1 61 ? -23.781 -39 -27.047 1 97.06 61 SER A O 1
ATOM 433 N N . ASP A 1 62 ? -25.406 -40.594 -27.406 1 96.19 62 ASP A N 1
ATOM 434 C CA . ASP A 1 62 ? -24.703 -41.125 -28.547 1 96.19 62 ASP A CA 1
ATOM 435 C C . ASP A 1 62 ? -24.578 -40.094 -29.672 1 96.19 62 ASP A C 1
ATOM 437 O O . ASP A 1 62 ? -25.531 -39.375 -29.969 1 96.19 62 ASP A O 1
ATOM 441 N N . GLY A 1 63 ? -23.391 -40 -30.203 1 96.25 63 GLY A N 1
ATOM 442 C CA . GLY A 1 63 ? -23.172 -39.094 -31.312 1 96.25 63 GLY A CA 1
ATOM 443 C C . GLY A 1 63 ? -22.844 -37.688 -30.875 1 96.25 63 GLY A C 1
ATOM 444 O O . GLY A 1 63 ? -22.562 -36.812 -31.703 1 96.25 63 GLY A O 1
ATOM 445 N N . ALA A 1 64 ? -22.828 -37.531 -29.578 1 97.31 64 ALA A N 1
ATOM 446 C CA . ALA A 1 64 ? -22.484 -36.188 -29.062 1 97.31 64 ALA A CA 1
ATOM 447 C C . ALA A 1 64 ? -21.047 -35.812 -29.438 1 97.31 64 ALA A C 1
ATOM 449 O O . ALA A 1 64 ? -20.234 -36.688 -29.734 1 97.31 64 ALA A O 1
ATOM 450 N N . VAL A 1 65 ? -20.734 -34.469 -29.438 1 98.19 65 VAL A N 1
ATOM 451 C CA . VAL A 1 65 ? -19.391 -33.969 -29.734 1 98.19 65 VAL A CA 1
ATOM 452 C C . VAL A 1 65 ? -18.891 -33.094 -28.609 1 98.19 65 VAL A C 1
ATOM 454 O O . VAL A 1 65 ? -19.672 -32.531 -27.859 1 98.19 65 VAL A O 1
ATOM 457 N N . ARG A 1 66 ? -17.656 -33.094 -28.438 1 98.19 66 ARG A N 1
ATOM 458 C CA . ARG A 1 66 ? -16.984 -32.188 -27.531 1 98.19 66 ARG A CA 1
ATOM 459 C C . ARG A 1 66 ? -16.312 -31.062 -28.281 1 98.19 66 ARG A C 1
ATOM 461 O O . ARG A 1 66 ? -15.398 -31.281 -29.078 1 98.19 66 ARG A O 1
ATOM 468 N N . HIS A 1 67 ? -16.75 -29.828 -28 1 98.06 67 HIS A N 1
ATOM 469 C CA . HIS A 1 67 ? -16.172 -28.672 -28.656 1 98.06 67 HIS A CA 1
ATOM 470 C C . HIS A 1 67 ? -14.781 -28.359 -28.109 1 98.06 67 HIS A C 1
ATOM 472 O O . HIS A 1 67 ? -14.508 -28.609 -26.938 1 98.06 67 HIS A O 1
ATOM 478 N N . VAL A 1 68 ? -13.914 -27.859 -28.953 1 98 68 VAL A N 1
ATOM 479 C CA . VAL A 1 68 ? -12.562 -27.438 -28.609 1 98 68 VAL A CA 1
ATOM 480 C C . VAL A 1 68 ? -12.453 -25.922 -28.719 1 98 68 VAL A C 1
ATOM 482 O O . VAL A 1 68 ? -13 -25.328 -29.656 1 98 68 VAL A O 1
ATOM 485 N N . PHE A 1 69 ? -11.812 -25.297 -27.734 1 95.75 69 PHE A N 1
ATOM 486 C CA . PHE A 1 69 ? -11.711 -23.844 -27.656 1 95.75 69 PHE A CA 1
ATOM 487 C C . PHE A 1 69 ? -10.258 -23.406 -27.531 1 95.75 69 PHE A C 1
ATOM 489 O O . PHE A 1 69 ? -9.391 -24.203 -27.188 1 95.75 69 PHE A O 1
ATOM 496 N N . ASN A 1 70 ? -9.969 -22.188 -27.922 1 92.44 70 ASN A N 1
ATOM 497 C CA . ASN A 1 70 ? -8.695 -21.531 -27.656 1 92.44 70 ASN A CA 1
ATOM 498 C C . ASN A 1 70 ? -8.742 -20.703 -26.391 1 92.44 70 ASN A C 1
ATOM 500 O O . ASN A 1 70 ? -9.477 -19.703 -26.312 1 92.44 70 ASN A O 1
ATOM 504 N N . PHE A 1 71 ? -7.949 -21.016 -25.391 1 88.75 71 PHE A N 1
ATOM 505 C CA . PHE A 1 71 ? -8 -20.375 -24.078 1 88.75 71 PHE A CA 1
ATOM 506 C C . PHE A 1 71 ? -6.988 -19.25 -23.984 1 88.75 71 PHE A C 1
ATOM 508 O O . PHE A 1 71 ? -6.922 -18.547 -22.969 1 88.75 71 PHE A O 1
ATOM 515 N N . GLN A 1 72 ? -6.207 -19 -24.969 1 79.38 72 GLN A N 1
ATOM 516 C CA . GLN A 1 72 ? -5.125 -18.031 -24.859 1 79.38 72 GLN A CA 1
ATOM 517 C C . GLN A 1 72 ? -5.664 -16.609 -24.953 1 79.38 72 GLN A C 1
ATOM 519 O O . GLN A 1 72 ? -6.473 -16.297 -25.828 1 79.38 72 GLN A O 1
ATOM 524 N N . ARG A 1 73 ? -5.215 -15.703 -23.953 1 68.44 73 ARG A N 1
ATOM 525 C CA . ARG A 1 73 ? -5.375 -14.25 -23.875 1 68.44 73 ARG A CA 1
ATOM 526 C C . ARG A 1 73 ? -6.848 -13.867 -23.797 1 68.44 73 ARG A C 1
ATOM 528 O O . ARG A 1 73 ? -7.277 -12.906 -24.438 1 68.44 73 ARG A O 1
ATOM 535 N N . ASN A 1 74 ? -7.645 -14.656 -23.094 1 73.44 74 ASN A N 1
ATOM 536 C CA . ASN A 1 74 ? -9.062 -14.336 -23.031 1 73.44 74 ASN A CA 1
ATOM 537 C C . ASN A 1 74 ? -9.375 -13.469 -21.812 1 73.44 74 ASN A C 1
ATOM 539 O O . ASN A 1 74 ? -10.281 -12.625 -21.859 1 73.44 74 ASN A O 1
ATOM 543 N N . GLY A 1 75 ? -8.656 -13.594 -20.844 1 87 75 GLY A N 1
ATOM 544 C CA . GLY A 1 75 ? -9.047 -12.93 -19.609 1 87 75 GLY A CA 1
ATOM 545 C C . GLY A 1 75 ? -10.32 -13.492 -19.016 1 87 75 GLY A C 1
ATOM 546 O O . GLY A 1 75 ? -10.523 -14.711 -19 1 87 75 GLY A O 1
ATOM 547 N N . TYR A 1 76 ? -11.133 -12.734 -18.375 1 90.44 76 TYR A N 1
ATOM 548 C CA . TYR A 1 76 ? -12.422 -13.172 -17.844 1 90.44 76 TYR A CA 1
ATOM 549 C C . TYR A 1 76 ? -13.547 -12.844 -18.812 1 90.44 76 TYR A C 1
ATOM 551 O O . TYR A 1 76 ? -13.648 -11.719 -19.297 1 90.44 76 TYR A O 1
ATOM 559 N N . PRO A 1 77 ? -14.508 -13.664 -19.031 1 92.5 77 PRO A N 1
ATOM 560 C CA . PRO A 1 77 ? -14.414 -15.086 -18.672 1 92.5 77 PRO A CA 1
ATOM 561 C C . PRO A 1 77 ? -13.445 -15.852 -19.578 1 92.5 77 PRO A C 1
ATOM 563 O O . PRO A 1 77 ? -13.289 -15.508 -20.75 1 92.5 77 PRO A O 1
ATOM 566 N N . ARG A 1 78 ? -12.883 -16.875 -19.062 1 93.19 78 ARG A N 1
ATOM 567 C CA . ARG A 1 78 ? -11.945 -17.641 -19.875 1 93.19 78 ARG A CA 1
ATOM 568 C C . ARG A 1 78 ? -12.672 -18.5 -20.906 1 93.19 78 ARG A C 1
ATOM 570 O O . ARG A 1 78 ? -12.117 -18.828 -21.953 1 93.19 78 ARG A O 1
ATOM 577 N N . LEU A 1 79 ? -13.898 -18.812 -20.594 1 95.62 79 LEU A N 1
ATOM 578 C CA . LEU A 1 79 ? -14.734 -19.656 -21.453 1 95.62 79 LEU A CA 1
ATOM 579 C C . LEU A 1 79 ? -16.219 -19.391 -21.188 1 95.62 79 LEU A C 1
ATOM 581 O O . LEU A 1 79 ? -16.625 -19.188 -20.047 1 95.62 79 LEU A O 1
ATOM 585 N N . VAL A 1 80 ? -16.984 -19.328 -22.219 1 96.81 80 VAL A N 1
ATOM 586 C CA . VAL A 1 80 ? -18.453 -19.328 -22.156 1 96.81 80 VAL A CA 1
ATOM 587 C C . VAL A 1 80 ? -19 -20.422 -23.078 1 96.81 80 VAL A C 1
ATOM 589 O O . VAL A 1 80 ? -18.875 -20.344 -24.297 1 96.81 80 VAL A O 1
ATOM 592 N N . THR A 1 81 ? -19.609 -21.422 -22.469 1 97.94 81 THR A N 1
ATOM 593 C CA . THR A 1 81 ? -20.109 -22.562 -23.234 1 97.94 81 THR A CA 1
ATOM 594 C C . THR A 1 81 ? -21.188 -23.297 -22.438 1 97.94 81 THR A C 1
ATOM 596 O O . THR A 1 81 ? -21.266 -23.172 -21.219 1 97.94 81 THR A O 1
ATOM 599 N N . MET A 1 82 ? -21.969 -24.078 -23.125 1 96.75 82 MET A N 1
ATOM 600 C CA . MET A 1 82 ? -23.016 -24.875 -22.484 1 96.75 82 MET A CA 1
ATOM 601 C C . MET A 1 82 ? -22.5 -26.297 -22.203 1 96.75 82 MET A C 1
ATOM 603 O O . MET A 1 82 ? -23.219 -27.109 -21.625 1 96.75 82 MET A O 1
ATOM 607 N N . GLN A 1 83 ? -21.203 -26.547 -22.5 1 97.56 83 GLN A N 1
ATOM 608 C CA . GLN A 1 83 ? -20.766 -27.938 -22.484 1 97.56 83 GLN A CA 1
ATOM 609 C C . GLN A 1 83 ? -19.922 -28.234 -21.25 1 97.56 83 GLN A C 1
ATOM 611 O O . GLN A 1 83 ? -19.453 -29.359 -21.062 1 97.56 83 GLN A O 1
ATOM 616 N N . ARG A 1 84 ? -19.609 -27.203 -20.469 1 97.81 84 ARG A N 1
ATOM 617 C CA . ARG A 1 84 ? -18.641 -27.406 -19.391 1 97.81 84 ARG A CA 1
ATOM 618 C C . ARG A 1 84 ? -19.281 -27.172 -18.031 1 97.81 84 ARG A C 1
ATOM 620 O O . ARG A 1 84 ? -18.578 -26.906 -17.047 1 97.81 84 ARG A O 1
ATOM 627 N N . GLY A 1 85 ? -20.578 -27.203 -17.922 1 96.94 85 GLY A N 1
ATOM 628 C CA . GLY A 1 85 ? -21.25 -27.031 -16.656 1 96.94 85 GLY A CA 1
ATOM 629 C C . GLY A 1 85 ? -21.719 -25.609 -16.406 1 96.94 85 GLY A C 1
ATOM 630 O O . GLY A 1 85 ? -21.406 -24.719 -17.203 1 96.94 85 GLY A O 1
ATOM 631 N N . PRO A 1 86 ? -22.422 -25.328 -15.297 1 97 86 PRO A N 1
ATOM 632 C CA . PRO A 1 86 ? -23.125 -24.078 -15.055 1 97 86 PRO A CA 1
ATOM 633 C C . PRO A 1 86 ? -22.188 -22.891 -14.891 1 97 86 PRO A C 1
ATOM 635 O O . PRO A 1 86 ? -22.531 -21.766 -15.273 1 97 86 PRO A O 1
ATOM 638 N N . LEU A 1 87 ? -21.078 -23.094 -14.375 1 97.56 87 LEU A N 1
ATOM 639 C CA . LEU A 1 87 ? -20.172 -21.984 -14.094 1 97.56 87 LEU A CA 1
ATOM 640 C C . LEU A 1 87 ? -19.547 -21.438 -15.383 1 97.56 87 LEU A C 1
ATOM 642 O O . LEU A 1 87 ? -18.953 -20.359 -15.383 1 97.56 87 LEU A O 1
ATOM 646 N N . TYR A 1 88 ? -19.688 -22.188 -16.469 1 97.62 88 TYR A N 1
ATOM 647 C CA . TYR A 1 88 ? -19.172 -21.719 -17.75 1 97.62 88 TYR A CA 1
ATOM 648 C C . TYR A 1 88 ? -20.297 -21.297 -18.688 1 97.62 88 TYR A C 1
ATOM 650 O O . TYR A 1 88 ? -20.062 -20.891 -19.828 1 97.62 88 TYR A O 1
ATOM 658 N N . GLU A 1 89 ? -21.531 -21.438 -18.203 1 97.94 89 GLU A N 1
ATOM 659 C CA . GLU A 1 89 ? -22.672 -20.969 -19 1 97.94 89 GLU A CA 1
ATOM 660 C C . GLU A 1 89 ? -22.734 -19.453 -19.047 1 97.94 89 GLU A C 1
ATOM 662 O O . GLU A 1 89 ? -22.219 -18.781 -18.156 1 97.94 89 GLU A O 1
ATOM 667 N N . PRO A 1 90 ? -23.312 -19 -20.094 1 96.88 90 PRO A N 1
ATOM 668 C CA . PRO A 1 90 ? -23.375 -17.547 -20.234 1 96.88 90 PRO A CA 1
ATOM 669 C C . PRO A 1 90 ? -24.109 -16.875 -19.078 1 96.88 90 PRO A C 1
ATOM 671 O O . PRO A 1 90 ? -25.156 -17.359 -18.641 1 96.88 90 PRO A O 1
ATOM 674 N N . VAL A 1 91 ? -23.562 -15.867 -18.547 1 94.56 91 VAL A N 1
ATOM 675 C CA . VAL A 1 91 ? -24.219 -14.969 -17.609 1 94.56 91 VAL A CA 1
ATOM 676 C C . VAL A 1 91 ? -24.734 -13.727 -18.344 1 94.56 91 VAL A C 1
ATOM 678 O O . VAL A 1 91 ? -23.984 -13.094 -19.078 1 94.56 91 VAL A O 1
ATOM 681 N N . ASP A 1 92 ? -25.953 -13.414 -18.156 1 92.31 92 ASP A N 1
ATOM 682 C CA . ASP A 1 92 ? -26.594 -12.289 -18.844 1 92.31 92 ASP A CA 1
ATOM 683 C C . ASP A 1 92 ? -26.469 -12.43 -20.359 1 92.31 92 ASP A C 1
ATOM 685 O O . ASP A 1 92 ? -26.859 -13.445 -20.938 1 92.31 92 ASP A O 1
ATOM 689 N N . ASP A 1 93 ? -25.766 -11.352 -21.016 1 93.44 93 ASP A N 1
ATOM 690 C CA . ASP A 1 93 ? -25.703 -11.344 -22.484 1 93.44 93 ASP A CA 1
ATOM 691 C C . ASP A 1 93 ? -24.312 -11.703 -22.984 1 93.44 93 ASP A C 1
ATOM 693 O O . ASP A 1 93 ? -23.938 -11.336 -24.094 1 93.44 93 ASP A O 1
ATOM 697 N N . GLN A 1 94 ? -23.641 -12.539 -22.234 1 93.69 94 GLN A N 1
ATOM 698 C CA . GLN A 1 94 ? -22.297 -12.961 -22.641 1 93.69 94 GLN A CA 1
ATOM 699 C C . GLN A 1 94 ? -22.359 -13.859 -23.875 1 93.69 94 GLN A C 1
ATOM 701 O O . GLN A 1 94 ? -23.156 -14.805 -23.922 1 93.69 94 GLN A O 1
ATOM 706 N N . PRO A 1 95 ? -21.609 -13.516 -24.844 1 95 95 PRO A N 1
ATOM 707 C CA . PRO A 1 95 ? -21.578 -14.383 -26.016 1 95 95 PRO A CA 1
ATOM 708 C C . PRO A 1 95 ? -20.844 -15.703 -25.75 1 95 95 PRO A C 1
ATOM 710 O O . PRO A 1 95 ? -19.906 -15.734 -24.969 1 95 95 PRO A O 1
ATOM 713 N N . LEU A 1 96 ? -21.234 -16.734 -26.469 1 96.5 96 LEU A N 1
ATOM 714 C CA . LEU A 1 96 ? -20.531 -18.016 -26.406 1 96.5 96 LEU A CA 1
ATOM 715 C C . LEU A 1 96 ? -19.125 -17.875 -26.984 1 96.5 96 LEU A C 1
ATOM 717 O O . LEU A 1 96 ? -18.906 -17.125 -27.938 1 96.5 96 LEU A O 1
ATOM 721 N N . SER A 1 97 ? -18.219 -18.609 -26.453 1 95.88 97 SER A N 1
ATOM 722 C CA . SER A 1 97 ? -16.844 -18.641 -26.969 1 95.88 97 SER A CA 1
ATOM 723 C C . SER A 1 97 ? -16.797 -19.25 -28.359 1 95.88 97 SER A C 1
ATOM 725 O O . SER A 1 97 ? -17.609 -20.125 -28.688 1 95.88 97 SER A O 1
ATOM 727 N N . GLU A 1 98 ? -15.859 -18.797 -29.094 1 94.31 98 GLU A N 1
ATOM 728 C CA . GLU A 1 98 ? -15.68 -19.328 -30.453 1 94.31 98 GLU A CA 1
ATOM 729 C C . GLU A 1 98 ? -15.18 -20.766 -30.422 1 94.31 98 GLU A C 1
ATOM 731 O O . GLU A 1 98 ? -14.195 -21.078 -29.75 1 94.31 98 GLU A O 1
ATOM 736 N N . ILE A 1 99 ? -15.852 -21.656 -31.156 1 96.56 99 ILE A N 1
ATOM 737 C CA . ILE A 1 99 ? -15.469 -23.047 -31.312 1 96.56 99 ILE A CA 1
ATOM 738 C C . ILE A 1 99 ? -14.438 -23.172 -32.438 1 96.56 99 ILE A C 1
ATOM 740 O O . ILE A 1 99 ? -14.688 -22.766 -33.562 1 96.56 99 ILE A O 1
ATOM 744 N N . ILE A 1 100 ? -13.297 -23.766 -32.156 1 95.44 100 ILE A N 1
ATOM 745 C CA . ILE A 1 100 ? -12.281 -23.828 -33.219 1 95.44 100 ILE A CA 1
ATOM 746 C C . ILE A 1 100 ? -12.25 -25.219 -33.812 1 95.44 100 ILE A C 1
ATOM 748 O O . ILE A 1 100 ? -11.531 -25.453 -34.812 1 95.44 100 ILE A O 1
ATOM 752 N N . GLY A 1 101 ? -12.93 -26.188 -33.188 1 97.06 101 GLY A N 1
ATOM 753 C CA . GLY A 1 101 ? -13.055 -27.547 -33.656 1 97.06 101 GLY A CA 1
ATOM 754 C C . GLY A 1 101 ? -13.82 -28.453 -32.719 1 97.06 101 GLY A C 1
ATOM 755 O O . GLY A 1 101 ? -14.422 -27.969 -31.75 1 97.06 101 GLY A O 1
ATOM 756 N N . GLN A 1 102 ? -13.883 -29.719 -33.062 1 97.56 102 GLN A N 1
ATOM 757 C CA . GLN A 1 102 ? -14.602 -30.656 -32.219 1 97.56 102 GLN A CA 1
ATOM 758 C C . GLN A 1 102 ? -14.031 -32.062 -32.375 1 97.56 102 GLN A C 1
ATOM 760 O O . GLN A 1 102 ? -13.367 -32.375 -33.344 1 97.56 102 GLN A O 1
ATOM 765 N N . ILE A 1 103 ? -14.227 -32.844 -31.391 1 98.38 103 ILE A N 1
ATOM 766 C CA . ILE A 1 103 ? -13.93 -34.281 -31.391 1 98.38 103 ILE A CA 1
ATOM 767 C C . ILE A 1 103 ? -15.141 -35.062 -30.891 1 98.38 103 ILE A C 1
ATOM 769 O O . ILE A 1 103 ? -16.031 -34.5 -30.25 1 98.38 103 ILE A O 1
ATOM 773 N N . PRO A 1 104 ? -15.195 -36.375 -31.234 1 98.19 104 PRO A N 1
ATOM 774 C CA . PRO A 1 104 ? -16.297 -37.156 -30.672 1 98.19 104 PRO A CA 1
ATOM 775 C C . PRO A 1 104 ? -16.297 -37.156 -29.141 1 98.19 104 PRO A C 1
ATOM 777 O O . PRO A 1 104 ? -15.234 -37.219 -28.516 1 98.19 104 PRO A O 1
ATOM 780 N N . GLN A 1 105 ? -17.484 -37.219 -28.625 1 98.06 105 GLN A N 1
ATOM 781 C CA . GLN A 1 105 ? -17.625 -37.25 -27.172 1 98.06 105 GLN A CA 1
ATOM 782 C C . GLN A 1 105 ? -17.719 -38.688 -26.672 1 98.06 105 GLN A C 1
ATOM 784 O O . GLN A 1 105 ? -18.125 -39.594 -27.438 1 98.06 105 GLN A O 1
ATOM 789 N N . VAL A 1 106 ? -17.344 -38.906 -25.484 1 98.12 106 VAL A N 1
ATOM 790 C CA . VAL A 1 106 ? -17.5 -40.188 -24.812 1 98.12 106 VAL A CA 1
ATOM 791 C C . VAL A 1 106 ? -18.797 -40.219 -24.016 1 98.12 106 VAL A C 1
ATOM 793 O O . VAL A 1 106 ? -19.344 -39.156 -23.688 1 98.12 106 VAL A O 1
ATOM 796 N N . PRO A 1 107 ? -19.281 -41.344 -23.625 1 98 107 PRO A N 1
ATOM 797 C CA . PRO A 1 107 ? -20.578 -41.406 -22.938 1 98 107 PRO A CA 1
ATOM 798 C C . PRO A 1 107 ? -20.562 -40.781 -21.547 1 98 107 PRO A C 1
ATOM 800 O O . PRO A 1 107 ? -21.594 -40.344 -21.047 1 98 107 PRO A O 1
ATOM 803 N N . TYR A 1 108 ? -19.375 -40.844 -20.938 1 98.44 108 TYR A N 1
ATOM 804 C CA . TYR A 1 108 ? -19.234 -40.344 -19.578 1 98.44 108 TYR A CA 1
ATOM 805 C C . TYR A 1 108 ? -17.938 -39.562 -19.422 1 98.44 108 TYR A C 1
ATOM 807 O O . TYR A 1 108 ? -16.891 -40 -19.875 1 98.44 108 TYR A O 1
ATOM 815 N N . THR A 1 109 ? -18.062 -38.375 -18.812 1 98.81 109 THR A N 1
ATOM 816 C CA . THR A 1 109 ? -16.875 -37.562 -18.453 1 98.81 109 THR A CA 1
ATOM 817 C C . THR A 1 109 ? -16.812 -37.344 -16.953 1 98.81 109 THR A C 1
ATOM 819 O O . THR A 1 109 ? -17.828 -37.062 -16.312 1 98.81 109 THR A O 1
ATOM 822 N N . HIS A 1 110 ? -15.625 -37.438 -16.375 1 98.81 110 HIS A N 1
ATOM 823 C CA . HIS A 1 110 ? -15.391 -37.125 -14.961 1 98.81 110 HIS A CA 1
ATOM 824 C C . HIS A 1 110 ? -15.516 -35.656 -14.68 1 98.81 110 HIS A C 1
ATOM 826 O O . HIS A 1 110 ? -15.328 -34.812 -15.578 1 98.81 110 HIS A O 1
ATOM 832 N N . GLY A 1 111 ? -15.93 -35.375 -13.422 1 98.69 111 GLY A N 1
ATOM 833 C CA . GLY A 1 111 ? -15.82 -34 -12.969 1 98.69 111 GLY A CA 1
ATOM 834 C C . GLY A 1 111 ? -14.406 -33.594 -12.602 1 98.69 111 GLY A C 1
ATOM 835 O O . GLY A 1 111 ? -13.586 -34.438 -12.258 1 98.69 111 GLY A O 1
ATOM 836 N N . TYR A 1 112 ? -14.102 -32.312 -12.641 1 98.81 112 TYR A N 1
ATOM 837 C CA . TYR A 1 112 ? -12.75 -31.859 -12.305 1 98.81 112 TYR A CA 1
ATOM 838 C C . TYR A 1 112 ? -12.742 -30.391 -11.914 1 98.81 112 TYR A C 1
ATOM 840 O O . TYR A 1 112 ? -13.672 -29.656 -12.242 1 98.81 112 TYR A O 1
ATOM 848 N N . PHE A 1 113 ? -11.766 -30.031 -11.109 1 98.81 113 PHE A N 1
ATOM 849 C CA . PHE A 1 113 ? -11.492 -28.625 -10.867 1 98.81 113 PHE A CA 1
ATOM 850 C C . PHE A 1 113 ? -10.68 -28.031 -12.008 1 98.81 113 PHE A C 1
ATOM 852 O O . PHE A 1 113 ? -9.719 -28.641 -12.477 1 98.81 113 PHE A O 1
ATOM 859 N N . ASP A 1 114 ? -11.172 -26.828 -12.383 1 97.31 114 ASP A N 1
ATOM 860 C CA . ASP A 1 114 ? -10.609 -26.172 -13.562 1 97.31 114 ASP A CA 1
ATOM 861 C C . ASP A 1 114 ? -10.164 -24.75 -13.25 1 97.31 114 ASP A C 1
ATOM 863 O O . ASP A 1 114 ? -10.758 -24.078 -12.398 1 97.31 114 ASP A O 1
ATOM 867 N N . HIS A 1 115 ? -9.094 -24.406 -13.891 1 95.06 115 HIS A N 1
ATOM 868 C CA . HIS A 1 115 ? -8.609 -23.031 -13.977 1 95.06 115 HIS A CA 1
ATOM 869 C C . HIS A 1 115 ? -8 -22.734 -15.344 1 95.06 115 HIS A C 1
ATOM 871 O O . HIS A 1 115 ? -8.633 -23 -16.375 1 95.06 115 HIS A O 1
ATOM 877 N N . ASP A 1 116 ? -6.801 -22.172 -15.414 1 92.94 116 ASP A N 1
ATOM 878 C CA . ASP A 1 116 ? -6.18 -22.047 -16.734 1 92.94 116 ASP A CA 1
ATOM 879 C C . ASP A 1 116 ? -5.938 -23.422 -17.359 1 92.94 116 ASP A C 1
ATOM 881 O O . ASP A 1 116 ? -6.113 -23.594 -18.562 1 92.94 116 ASP A O 1
ATOM 885 N N . TYR A 1 117 ? -5.594 -24.297 -16.516 1 95.81 117 TYR A N 1
ATOM 886 C CA . TYR A 1 117 ? -5.426 -25.703 -16.844 1 95.81 117 TYR A CA 1
ATOM 887 C C . TYR A 1 117 ? -6.293 -26.594 -15.961 1 95.81 117 TYR A C 1
ATOM 889 O O . TYR A 1 117 ? -6.727 -26.156 -14.891 1 95.81 117 TYR A O 1
ATOM 897 N N . GLY A 1 118 ? -6.574 -27.781 -16.547 1 97.75 118 GLY A N 1
ATOM 898 C CA . GLY A 1 118 ? -7.188 -28.734 -15.633 1 97.75 118 GLY A CA 1
ATOM 899 C C . GLY A 1 118 ? -6.305 -29.094 -14.453 1 97.75 118 GLY A C 1
ATOM 900 O O . GLY A 1 118 ? -5.09 -29.234 -14.609 1 97.75 118 GLY A O 1
ATOM 901 N N . MET A 1 119 ? -6.934 -29.328 -13.258 1 98.62 119 MET A N 1
ATOM 902 C CA . MET A 1 119 ? -6.141 -29.562 -12.047 1 98.62 119 MET A CA 1
ATOM 903 C C . MET A 1 119 ? -6.258 -31.016 -11.586 1 98.62 119 MET A C 1
ATOM 905 O O . MET A 1 119 ? -5.324 -31.797 -11.758 1 98.62 119 MET A O 1
ATOM 909 N N . ILE A 1 120 ? -7.383 -31.344 -11.125 1 98.94 120 ILE A N 1
ATOM 910 C CA . ILE A 1 120 ? -7.594 -32.688 -10.578 1 98.94 120 ILE A CA 1
ATOM 911 C C . ILE A 1 120 ? -9.031 -33.125 -10.828 1 98.94 120 ILE A C 1
ATOM 913 O O . ILE A 1 120 ? -9.961 -32.312 -10.695 1 98.94 120 ILE A O 1
ATOM 917 N N . ASN A 1 121 ? -9.25 -34.375 -11.234 1 98.94 121 ASN A N 1
ATOM 918 C CA . ASN A 1 121 ? -10.617 -34.875 -11.438 1 98.94 121 ASN A CA 1
ATOM 919 C C . ASN A 1 121 ? -11.109 -35.688 -10.242 1 98.94 121 ASN A C 1
ATOM 921 O O . ASN A 1 121 ? -10.398 -35.812 -9.242 1 98.94 121 ASN A O 1
ATOM 925 N N . ASP A 1 122 ? -12.352 -36.125 -10.312 1 98.81 122 ASP A N 1
ATOM 926 C CA . ASP A 1 122 ? -13.031 -36.688 -9.156 1 98.81 122 ASP A CA 1
ATOM 927 C C . ASP A 1 122 ? -12.578 -38.125 -8.922 1 98.81 122 ASP A C 1
ATOM 929 O O . ASP A 1 122 ? -13.109 -38.812 -8.047 1 98.81 122 ASP A O 1
ATOM 933 N N . VAL A 1 123 ? -11.547 -38.594 -9.672 1 98.88 123 VAL A N 1
ATOM 934 C CA . VAL A 1 123 ? -10.945 -39.906 -9.43 1 98.88 123 VAL A CA 1
ATOM 935 C C . VAL A 1 123 ? -9.445 -39.75 -9.227 1 98.88 123 VAL A C 1
ATOM 937 O O . VAL A 1 123 ? -8.672 -40.656 -9.539 1 98.88 123 VAL A O 1
ATOM 940 N N . GLN A 1 124 ? -8.953 -38.594 -8.859 1 98.88 124 GLN A N 1
ATOM 941 C CA . GLN A 1 124 ? -7.656 -38.281 -8.289 1 98.88 124 GLN A CA 1
ATOM 942 C C . GLN A 1 124 ? -6.59 -38.125 -9.367 1 98.88 124 GLN A C 1
ATOM 944 O O . GLN A 1 124 ? -5.398 -38.062 -9.07 1 98.88 124 GLN A O 1
ATOM 949 N N . LEU A 1 125 ? -6.965 -38.156 -10.68 1 98.94 125 LEU A N 1
ATOM 950 C CA . LEU A 1 125 ? -5.988 -37.781 -11.688 1 98.94 125 LEU A CA 1
ATOM 951 C C . LEU A 1 125 ? -5.633 -36.312 -11.57 1 98.94 125 LEU A C 1
ATOM 953 O O . LEU A 1 125 ? -6.52 -35.438 -11.508 1 98.94 125 LEU A O 1
ATOM 957 N N . SER A 1 126 ? -4.344 -36.062 -11.492 1 98.94 126 SER A N 1
ATOM 958 C CA . SER A 1 126 ? -3.85 -34.719 -11.195 1 98.94 126 SER A CA 1
ATOM 959 C C . SER A 1 126 ? -2.898 -34.219 -12.281 1 98.94 126 SER A C 1
ATOM 961 O O . SER A 1 126 ? -2.088 -35 -12.797 1 98.94 126 SER A O 1
ATOM 963 N N . ILE A 1 127 ? -3.014 -32.906 -12.617 1 98.94 127 ILE A N 1
ATOM 964 C CA . ILE A 1 127 ? -2.178 -32.344 -13.672 1 98.94 127 ILE A CA 1
ATOM 965 C C . ILE A 1 127 ? -1.646 -30.969 -13.234 1 98.94 127 ILE A C 1
ATOM 967 O O . ILE A 1 127 ? -2.381 -30.156 -12.664 1 98.94 127 ILE A O 1
ATOM 971 N N . ALA A 1 128 ? -0.393 -30.719 -13.406 1 98.69 128 ALA A N 1
ATOM 972 C CA . ALA A 1 128 ? 0.305 -29.438 -13.258 1 98.69 128 ALA A CA 1
ATOM 973 C C . ALA A 1 128 ? 1.02 -29.047 -14.547 1 98.69 128 ALA A C 1
ATOM 975 O O . ALA A 1 128 ? 1.303 -29.906 -15.391 1 98.69 128 ALA A O 1
ATOM 976 N N . GLU A 1 129 ? 1.326 -27.766 -14.711 1 98 129 GLU A N 1
ATOM 977 C CA . GLU A 1 129 ? 1.822 -27.328 -16 1 98 129 GLU A CA 1
ATOM 978 C C . GLU A 1 129 ? 2.99 -26.359 -15.852 1 98 129 GLU A C 1
ATOM 980 O O . GLU A 1 129 ? 3.027 -25.578 -14.906 1 98 129 GLU A O 1
ATOM 985 N N . SER A 1 130 ? 3.912 -26.406 -16.75 1 97.31 130 SER A N 1
ATOM 986 C CA . SER A 1 130 ? 4.957 -25.406 -16.953 1 97.31 130 SER A CA 1
ATOM 987 C C . SER A 1 130 ? 5.195 -25.172 -18.438 1 97.31 130 SER A C 1
ATOM 989 O O . SER A 1 130 ? 5.477 -26.109 -19.188 1 97.31 130 SER A O 1
ATOM 991 N N . THR A 1 131 ? 5.113 -23.938 -18.844 1 95.69 131 THR A N 1
ATOM 992 C CA . THR A 1 131 ? 5.418 -23.578 -20.234 1 95.69 131 THR A CA 1
ATOM 993 C C . THR A 1 131 ? 6.918 -23.672 -20.484 1 95.69 131 THR A C 1
ATOM 995 O O . THR A 1 131 ? 7.727 -23.25 -19.656 1 95.69 131 THR A O 1
ATOM 998 N N . CYS A 1 132 ? 7.273 -24.219 -21.641 1 95.81 132 CYS A N 1
ATOM 999 C CA . CYS A 1 132 ? 8.672 -24.438 -21.969 1 95.81 132 CYS A CA 1
ATOM 1000 C C . CYS A 1 132 ? 9.008 -23.844 -23.344 1 95.81 132 CYS A C 1
ATOM 1002 O O . CYS A 1 132 ? 8.133 -23.297 -24.016 1 95.81 132 CYS A O 1
ATOM 1004 N N . ALA A 1 133 ? 10.305 -23.906 -23.656 1 94.19 133 ALA A N 1
ATOM 1005 C CA . ALA A 1 133 ? 10.812 -23.438 -24.938 1 94.19 133 ALA A CA 1
ATOM 1006 C C . ALA A 1 133 ? 11.164 -24.609 -25.844 1 94.19 133 ALA A C 1
ATOM 1008 O O . ALA A 1 133 ? 11.688 -25.625 -25.391 1 94.19 133 ALA A O 1
ATOM 1009 N N . ALA A 1 134 ? 10.867 -24.469 -27.062 1 96.31 134 ALA A N 1
ATOM 1010 C CA . ALA A 1 134 ? 11.18 -25.516 -28.031 1 96.31 134 ALA A CA 1
ATOM 1011 C C . ALA A 1 134 ? 11.547 -24.922 -29.391 1 96.31 134 ALA A C 1
ATOM 1013 O O . ALA A 1 134 ? 11.289 -23.734 -29.641 1 96.31 134 ALA A O 1
ATOM 1014 N N . LYS A 1 135 ? 12.125 -25.734 -30.25 1 96.12 135 LYS A N 1
ATOM 1015 C CA . LYS A 1 135 ? 12.625 -25.312 -31.547 1 96.12 135 LYS A CA 1
ATOM 1016 C C . LYS A 1 135 ? 11.492 -25.172 -32.562 1 96.12 135 LYS A C 1
ATOM 1018 O O . LYS A 1 135 ? 11.688 -24.625 -33.656 1 96.12 135 LYS A O 1
ATOM 1023 N N . THR A 1 136 ? 10.336 -25.609 -32.219 1 96.38 136 THR A N 1
ATOM 1024 C CA . THR A 1 136 ? 9.211 -25.531 -33.125 1 96.38 136 THR A CA 1
ATOM 1025 C C . THR A 1 136 ? 8.109 -24.641 -32.562 1 96.38 136 THR A C 1
ATOM 1027 O O . THR A 1 136 ? 8.07 -24.391 -31.359 1 96.38 136 THR A O 1
ATOM 1030 N N . VAL A 1 137 ? 7.289 -24.125 -33.5 1 94.94 137 VAL A N 1
ATOM 1031 C CA . VAL A 1 137 ? 6.148 -23.281 -33.125 1 94.94 137 VAL A CA 1
ATOM 1032 C C . VAL A 1 137 ? 4.91 -23.734 -33.906 1 94.94 137 VAL A C 1
ATOM 1034 O O . VAL A 1 137 ? 5.023 -24.406 -34.938 1 94.94 137 VAL A O 1
ATOM 1037 N N . GLY A 1 138 ? 3.791 -23.453 -33.375 1 94.38 138 GLY A N 1
ATOM 1038 C CA . GLY A 1 138 ? 2.514 -23.719 -34.031 1 94.38 138 GLY A CA 1
ATOM 1039 C C . GLY A 1 138 ? 1.459 -22.672 -33.719 1 94.38 138 GLY A C 1
ATOM 1040 O O . GLY A 1 138 ? 1.625 -21.859 -32.812 1 94.38 138 GLY A O 1
ATOM 1041 N N . TRP A 1 139 ? 0.395 -22.703 -34.625 1 94.12 139 TRP A N 1
ATOM 1042 C CA . TRP A 1 139 ? -0.72 -21.781 -34.5 1 94.12 139 TRP A CA 1
ATOM 1043 C C . TRP A 1 139 ? -2.053 -22.516 -34.531 1 94.12 139 TRP A C 1
ATOM 1045 O O . TRP A 1 139 ? -2.168 -23.578 -35.125 1 94.12 139 TRP A O 1
ATOM 1055 N N . PRO A 1 140 ? -3.031 -21.969 -33.844 1 94 140 PRO A N 1
ATOM 1056 C CA . PRO A 1 140 ? -4.344 -22.625 -33.812 1 94 140 PRO A CA 1
ATOM 1057 C C . PRO A 1 140 ? -5.055 -22.547 -35.156 1 94 140 PRO A C 1
ATOM 1059 O O . PRO A 1 140 ? -4.816 -21.625 -35.938 1 94 140 PRO A O 1
ATOM 1062 N N . LYS A 1 141 ? -5.969 -23.375 -35.312 1 92.25 141 LYS A N 1
ATOM 1063 C CA . LYS A 1 141 ? -6.77 -23.469 -36.531 1 92.25 141 LYS A CA 1
ATOM 1064 C C . LYS A 1 141 ? -7.648 -22.219 -36.719 1 92.25 141 LYS A C 1
ATOM 1066 O O . LYS A 1 141 ? -8.148 -21.969 -37.812 1 92.25 141 LYS A O 1
ATOM 1071 N N . SER A 1 142 ? -7.855 -21.578 -35.656 1 87.06 142 SER A N 1
ATOM 1072 C CA . SER A 1 142 ? -8.664 -20.359 -35.75 1 87.06 142 SER A CA 1
ATOM 1073 C C . SER A 1 142 ? -7.977 -19.281 -36.594 1 87.06 142 SER A C 1
ATOM 1075 O O . SER A 1 142 ? -8.617 -18.344 -37.031 1 87.06 142 SER A O 1
ATOM 1077 N N . LEU A 1 143 ? -6.684 -19.422 -36.75 1 87.25 143 LEU A N 1
ATOM 1078 C CA . LEU A 1 143 ? -5.941 -18.516 -37.625 1 87.25 143 LEU A CA 1
ATOM 1079 C C . LEU A 1 143 ? -5.793 -19.109 -39 1 87.25 143 LEU A C 1
ATOM 1081 O O . LEU A 1 143 ? -5.656 -20.328 -39.156 1 87.25 143 LEU A O 1
ATOM 1085 N N . HIS A 1 144 ? -5.773 -18.25 -40.031 1 86.19 144 HIS A N 1
ATOM 1086 C CA . HIS A 1 144 ? -5.773 -18.688 -41.438 1 86.19 144 HIS A CA 1
ATOM 1087 C C . HIS A 1 144 ? -4.547 -19.547 -41.719 1 86.19 144 HIS A C 1
ATOM 1089 O O . HIS A 1 144 ? -4.594 -20.422 -42.594 1 86.19 144 HIS A O 1
ATOM 1095 N N . TYR A 1 145 ? -3.469 -19.406 -41.062 1 86.5 145 TYR A N 1
ATOM 1096 C CA . TYR A 1 145 ? -2.246 -20.141 -41.344 1 86.5 145 TYR A CA 1
ATOM 1097 C C . TYR A 1 145 ? -1.984 -21.188 -40.25 1 86.5 145 TYR A C 1
ATOM 1099 O O . TYR A 1 145 ? -0.939 -21.844 -40.25 1 86.5 145 TYR A O 1
ATOM 1107 N N . GLY A 1 146 ? -2.945 -21.344 -39.375 1 91.44 146 GLY A N 1
ATOM 1108 C CA . GLY A 1 146 ? -2.791 -22.312 -38.312 1 91.44 146 GLY A CA 1
ATOM 1109 C C . GLY A 1 146 ? -3.355 -23.672 -38.656 1 91.44 146 GLY A C 1
ATOM 1110 O O . GLY A 1 146 ? -4.363 -23.781 -39.344 1 91.44 146 GLY A O 1
ATOM 1111 N N . HIS A 1 147 ? -2.748 -24.75 -38.031 1 93.75 147 HIS A N 1
ATOM 1112 C CA . HIS A 1 147 ? -3.115 -26.109 -38.375 1 93.75 147 HIS A CA 1
ATOM 1113 C C . HIS A 1 147 ? -3.461 -26.938 -37.156 1 93.75 147 HIS A C 1
ATOM 1115 O O . HIS A 1 147 ? -3.744 -28.125 -37.25 1 93.75 147 HIS A O 1
ATOM 1121 N N . ASN A 1 148 ? -3.404 -26.375 -36.062 1 97.06 148 ASN A N 1
ATOM 1122 C CA . ASN A 1 148 ? -3.453 -27.156 -34.844 1 97.06 148 ASN A CA 1
ATOM 1123 C C . ASN A 1 148 ? -4.754 -26.906 -34.062 1 97.06 148 ASN 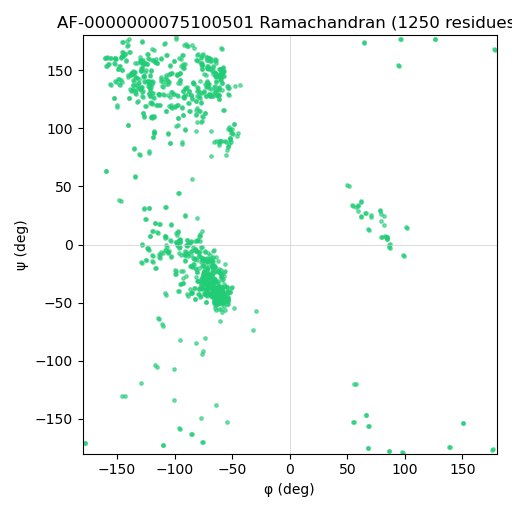A C 1
ATOM 1125 O O . ASN A 1 148 ? -5.207 -25.766 -33.969 1 97.06 148 ASN A O 1
ATOM 1129 N N . LEU A 1 149 ? -5.277 -27.906 -33.531 1 97.5 149 LEU A N 1
ATOM 1130 C CA . LEU A 1 149 ? -6.562 -27.812 -32.844 1 97.5 149 LEU A CA 1
ATOM 1131 C C . LEU A 1 149 ? -6.359 -27.609 -31.344 1 97.5 149 LEU A C 1
ATOM 1133 O O . LEU A 1 149 ? -7.16 -26.938 -30.688 1 97.5 149 LEU A O 1
ATOM 1137 N N . PHE A 1 150 ? -5.285 -28.219 -30.781 1 97.81 150 PHE A N 1
ATOM 1138 C CA . PHE A 1 150 ? -5.25 -28.312 -29.328 1 97.81 150 PHE A CA 1
ATOM 1139 C C . PHE A 1 150 ? -4.109 -27.469 -28.766 1 97.81 150 PHE A C 1
ATOM 1141 O O . PHE A 1 150 ? -2.973 -27.562 -29.234 1 97.81 150 PHE A O 1
ATOM 1148 N N . GLY A 1 151 ? -4.414 -26.641 -27.812 1 96.44 151 GLY A N 1
ATOM 1149 C CA . GLY A 1 151 ? -3.441 -26.188 -26.828 1 96.44 151 GLY A CA 1
ATOM 1150 C C . GLY A 1 151 ? -3.391 -27.047 -25.578 1 96.44 151 GLY A C 1
ATOM 1151 O O . GLY A 1 151 ? -4.242 -27.922 -25.391 1 96.44 151 GLY A O 1
ATOM 1152 N N . ILE A 1 152 ? -2.416 -26.797 -24.719 1 97.06 152 ILE A N 1
ATOM 1153 C CA . ILE A 1 152 ? -2.234 -27.656 -23.562 1 97.06 152 ILE A CA 1
ATOM 1154 C C . ILE A 1 152 ? -3.402 -27.469 -22.594 1 97.06 152 ILE A C 1
ATOM 1156 O O . ILE A 1 152 ? -3.766 -28.391 -21.859 1 97.06 152 ILE A O 1
ATOM 1160 N N . GLU A 1 153 ? -4.035 -26.297 -22.578 1 95.94 153 GLU A N 1
ATOM 1161 C CA . GLU A 1 153 ? -5.191 -26.016 -21.734 1 95.94 153 GLU A CA 1
ATOM 1162 C C . GLU A 1 153 ? -6.328 -26.984 -22.016 1 95.94 153 GLU A C 1
ATOM 1164 O O . GLU A 1 153 ? -6.855 -27.609 -21.094 1 95.94 153 GLU A O 1
ATOM 1169 N N . GLU A 1 154 ? -6.629 -27.188 -23.219 1 97.12 154 GLU A N 1
ATOM 1170 C CA . GLU A 1 154 ? -7.703 -28.094 -23.609 1 97.12 154 GLU A CA 1
ATOM 1171 C C . GLU A 1 154 ? -7.289 -29.547 -23.438 1 97.12 154 GLU A C 1
ATOM 1173 O O . GLU A 1 154 ? -8.094 -30.375 -23 1 97.12 154 GLU A O 1
ATOM 1178 N N . LEU A 1 155 ? -6.098 -29.828 -23.812 1 98.69 155 LEU A N 1
ATOM 1179 C CA . LEU A 1 155 ? -5.652 -31.203 -23.688 1 98.69 155 LEU A CA 1
ATOM 1180 C C . LEU A 1 155 ? -5.742 -31.688 -22.234 1 98.69 155 LEU A C 1
ATOM 1182 O O . LEU A 1 155 ? -6.18 -32.812 -21.969 1 98.69 155 LEU A O 1
ATOM 1186 N N . SER A 1 156 ? -5.281 -30.875 -21.328 1 98.62 156 SER A N 1
ATOM 1187 C CA . SER A 1 156 ? -5.344 -31.25 -19.922 1 98.62 156 SER A CA 1
ATOM 1188 C C . SER A 1 156 ? -6.781 -31.5 -19.484 1 98.62 156 SER A C 1
ATOM 1190 O O . SER A 1 156 ? -7.047 -32.438 -18.703 1 98.62 156 SER A O 1
ATOM 1192 N N . LYS A 1 157 ? -7.715 -30.75 -19.969 1 98.69 157 LYS A N 1
ATOM 1193 C CA . LYS A 1 157 ? -9.125 -30.875 -19.594 1 98.69 157 LYS A CA 1
ATOM 1194 C C . LYS A 1 157 ? -9.734 -32.156 -20.188 1 98.69 157 LYS A C 1
ATOM 1196 O O . LYS A 1 157 ? -10.469 -32.875 -19.516 1 98.69 157 LYS A O 1
ATOM 1201 N N . VAL A 1 158 ? -9.398 -32.438 -21.422 1 98.88 158 VAL A N 1
ATOM 1202 C CA . VAL A 1 158 ? -9.891 -33.656 -22.047 1 98.88 158 VAL A CA 1
ATOM 1203 C C . VAL A 1 158 ? -9.367 -34.875 -21.281 1 98.88 158 VAL A C 1
ATOM 1205 O O . VAL A 1 158 ? -10.102 -35.844 -21.047 1 98.88 158 VAL A O 1
ATOM 1208 N N . ALA A 1 159 ? -8.117 -34.812 -20.938 1 98.94 159 ALA A N 1
ATOM 1209 C CA . ALA A 1 159 ? -7.523 -35.906 -20.188 1 98.94 159 ALA A CA 1
ATOM 1210 C C . ALA A 1 159 ? -8.266 -36.125 -18.859 1 98.94 159 ALA A C 1
ATOM 1212 O O . ALA A 1 159 ? -8.555 -37.25 -18.484 1 98.94 159 ALA A O 1
ATOM 1213 N N . LEU A 1 160 ? -8.547 -35.062 -18.172 1 98.94 160 LEU A N 1
ATOM 1214 C CA . LEU A 1 160 ? -9.234 -35.156 -16.891 1 98.94 160 LEU A CA 1
ATOM 1215 C C . LEU A 1 160 ? -10.664 -35.656 -17.078 1 98.94 160 LEU A C 1
ATOM 1217 O O . LEU A 1 160 ? -11.211 -36.312 -16.188 1 98.94 160 LEU A O 1
ATOM 1221 N N . GLU A 1 161 ? -11.273 -35.375 -18.172 1 98.94 161 GLU A N 1
ATOM 1222 C CA . GLU A 1 161 ? -12.633 -35.812 -18.469 1 98.94 161 GLU A CA 1
ATOM 1223 C C . GLU A 1 161 ? -12.695 -37.312 -18.75 1 98.94 161 GLU A C 1
ATOM 1225 O O . GLU A 1 161 ? -13.641 -37.969 -18.359 1 98.94 161 GLU A O 1
ATOM 1230 N N . ARG A 1 162 ? -11.641 -37.875 -19.312 1 98.88 162 ARG A N 1
ATOM 1231 C CA . ARG A 1 162 ? -11.812 -39.188 -19.953 1 98.88 162 ARG A CA 1
ATOM 1232 C C . ARG A 1 162 ? -10.938 -40.219 -19.297 1 98.88 162 ARG A C 1
ATOM 1234 O O . ARG A 1 162 ? -11.102 -41.438 -19.531 1 98.88 162 ARG A O 1
ATOM 1241 N N . CYS A 1 163 ? -9.945 -39.781 -18.469 1 98.94 163 CYS A N 1
ATOM 1242 C CA . CYS A 1 163 ? -8.977 -40.719 -17.938 1 98.94 163 CYS A CA 1
ATOM 1243 C C . CYS A 1 163 ? -9.016 -40.75 -16.406 1 98.94 163 CYS A C 1
ATOM 1245 O O . CYS A 1 163 ? -9.508 -39.812 -15.781 1 98.94 163 CYS A O 1
ATOM 1247 N N . ASP A 1 164 ? -8.516 -41.844 -15.812 1 98.62 164 ASP A N 1
ATOM 1248 C CA . ASP A 1 164 ? -8.352 -41.938 -14.367 1 98.62 164 ASP A CA 1
ATOM 1249 C C . ASP A 1 164 ? -6.898 -42.219 -14 1 98.62 164 ASP A C 1
ATOM 1251 O O . ASP A 1 164 ? -6.555 -42.312 -12.82 1 98.62 164 ASP A O 1
ATOM 1255 N N . SER A 1 165 ? -6.031 -42.438 -15.023 1 98.88 165 SER A N 1
ATOM 1256 C CA . SER A 1 165 ? -4.629 -42.75 -14.766 1 98.88 165 SER A CA 1
ATOM 1257 C C . SER A 1 165 ? -3.703 -41.812 -15.539 1 98.88 165 SER A C 1
ATOM 1259 O O . SER A 1 165 ? -4.094 -41.25 -16.562 1 98.88 165 SER A O 1
ATOM 1261 N N . ALA A 1 166 ? -2.465 -41.75 -15.016 1 98.94 166 ALA A N 1
ATOM 1262 C CA . ALA A 1 166 ? -1.459 -40.906 -15.672 1 98.94 166 ALA A CA 1
ATOM 1263 C C . ALA A 1 166 ? -1.128 -41.438 -17.062 1 98.94 166 ALA A C 1
ATOM 1265 O O . ALA A 1 166 ? -1.026 -40.656 -18.016 1 98.94 166 ALA A O 1
ATOM 1266 N N . ARG A 1 167 ? -1.019 -42.719 -17.219 1 98.81 167 ARG A N 1
ATOM 1267 C CA . ARG A 1 167 ? -0.681 -43.344 -18.5 1 98.81 167 ARG A CA 1
ATOM 1268 C C . ARG A 1 167 ? -1.776 -43.094 -19.531 1 98.81 167 ARG A C 1
ATOM 1270 O O . ARG A 1 167 ? -1.486 -42.781 -20.688 1 98.81 167 ARG A O 1
ATOM 1277 N N . CYS A 1 168 ? -3.004 -43.281 -19.047 1 98.88 168 CYS A N 1
ATOM 1278 C CA . CYS A 1 168 ? -4.129 -42.969 -19.938 1 98.88 168 CYS A CA 1
ATOM 1279 C C . CYS A 1 168 ? -4.098 -41.531 -20.391 1 98.88 168 CYS A C 1
ATOM 1281 O O . CYS A 1 168 ? -4.285 -41.25 -21.578 1 98.88 168 CYS A O 1
ATOM 1283 N N . ALA A 1 169 ? -3.889 -40.625 -19.469 1 98.94 169 ALA A N 1
ATOM 1284 C CA . ALA A 1 169 ? -3.848 -39.188 -19.766 1 98.94 169 ALA A CA 1
ATOM 1285 C C . ALA A 1 169 ? -2.75 -38.875 -20.781 1 98.94 169 ALA A C 1
ATOM 1287 O O . ALA A 1 169 ? -2.98 -38.156 -21.75 1 98.94 169 ALA A O 1
ATOM 1288 N N . ILE A 1 170 ? -1.566 -39.375 -20.578 1 98.94 170 ILE A N 1
ATOM 1289 C CA . ILE A 1 170 ? -0.412 -39.156 -21.438 1 98.94 170 ILE A CA 1
ATOM 1290 C C . ILE A 1 170 ? -0.721 -39.656 -22.859 1 98.94 170 ILE A C 1
ATOM 1292 O O . ILE A 1 170 ? -0.54 -38.938 -23.828 1 98.94 170 ILE A O 1
ATOM 1296 N N . LYS A 1 171 ? -1.165 -40.844 -22.922 1 98.81 171 LYS A N 1
ATOM 1297 C CA . LYS A 1 171 ? -1.454 -41.438 -24.219 1 98.81 171 LYS A CA 1
ATOM 1298 C C . LYS A 1 171 ? -2.553 -40.688 -24.953 1 98.81 171 LYS A C 1
ATOM 1300 O O . LYS A 1 171 ? -2.447 -40.406 -26.156 1 98.81 171 LYS A O 1
ATOM 1305 N N . LEU A 1 172 ? -3.58 -40.375 -24.219 1 98.94 172 LEU A N 1
ATOM 1306 C CA . LEU A 1 172 ? -4.699 -39.688 -24.828 1 98.94 172 LEU A CA 1
ATOM 1307 C C . LEU A 1 172 ? -4.258 -38.312 -25.359 1 98.94 172 LEU A C 1
ATOM 1309 O O . LEU A 1 172 ? -4.562 -37.938 -26.5 1 98.94 172 LEU A O 1
ATOM 1313 N N . MET A 1 173 ? -3.6 -37.5 -24.562 1 98.94 173 MET A N 1
ATOM 1314 C CA . MET A 1 173 ? -3.143 -36.188 -24.984 1 98.94 173 MET A CA 1
ATOM 1315 C C . MET A 1 173 ? -2.188 -36.281 -26.172 1 98.94 173 MET A C 1
ATOM 1317 O O . MET A 1 173 ? -2.303 -35.531 -27.125 1 98.94 173 MET A O 1
ATOM 1321 N N . GLY A 1 174 ? -1.277 -37.188 -26.094 1 98.81 174 GLY A N 1
ATOM 1322 C CA . GLY A 1 174 ? -0.356 -37.406 -27.188 1 98.81 174 GLY A CA 1
ATOM 1323 C C . GLY A 1 174 ? -1.054 -37.75 -28.5 1 98.81 174 GLY A C 1
ATOM 1324 O O . GLY A 1 174 ? -0.783 -37.156 -29.531 1 98.81 174 GLY A O 1
ATOM 1325 N N . ASP A 1 175 ? -1.98 -38.75 -28.422 1 98.69 175 ASP A N 1
ATOM 1326 C CA . ASP A 1 175 ? -2.697 -39.188 -29.609 1 98.69 175 ASP A CA 1
ATOM 1327 C C . ASP A 1 175 ? -3.514 -38.062 -30.219 1 98.69 175 ASP A C 1
ATOM 1329 O O . ASP A 1 175 ? -3.523 -37.875 -31.438 1 98.69 175 ASP A O 1
ATOM 1333 N N . LEU A 1 176 ? -4.191 -37.344 -29.391 1 98.75 176 LEU A N 1
ATOM 1334 C CA . LEU A 1 176 ? -4.992 -36.25 -29.875 1 98.75 176 LEU A CA 1
ATOM 1335 C C . LEU A 1 176 ? -4.113 -35.188 -30.531 1 98.75 176 LEU A C 1
ATOM 1337 O O . LEU A 1 176 ? -4.469 -34.625 -31.578 1 98.75 176 LEU A O 1
ATOM 1341 N N . ALA A 1 177 ? -2.996 -34.875 -29.938 1 98.62 177 ALA A N 1
ATOM 1342 C CA . ALA A 1 177 ? -2.086 -33.875 -30.469 1 98.62 177 ALA A CA 1
ATOM 1343 C C . ALA A 1 177 ? -1.483 -34.312 -31.797 1 98.62 177 ALA A C 1
ATOM 1345 O O . ALA A 1 177 ? -1.322 -33.5 -32.719 1 98.62 177 ALA A O 1
ATOM 1346 N N . GLU A 1 178 ? -1.104 -35.562 -31.875 1 98.25 178 GLU A N 1
ATOM 1347 C CA . GLU A 1 178 ? -0.56 -36.062 -33.125 1 98.25 178 GLU A CA 1
ATOM 1348 C C . GLU A 1 178 ? -1.592 -36 -34.25 1 98.25 178 GLU A C 1
ATOM 1350 O O . GLU A 1 178 ? -1.26 -35.656 -35.375 1 98.25 178 GLU A O 1
ATOM 1355 N N . THR A 1 179 ? -2.77 -36.312 -33.938 1 98.12 179 THR A N 1
ATOM 1356 C CA . THR A 1 179 ? -3.828 -36.438 -34.906 1 98.12 179 THR A CA 1
ATOM 1357 C C . THR A 1 179 ? -4.352 -35.062 -35.312 1 98.12 179 THR A C 1
ATOM 1359 O O . THR A 1 179 ? -4.586 -34.812 -36.5 1 98.12 179 THR A O 1
ATOM 1362 N N . HIS A 1 180 ? -4.562 -34.219 -34.312 1 97.94 180 HIS A N 1
ATOM 1363 C CA . HIS A 1 180 ? -5.293 -32.969 -34.562 1 97.94 180 HIS A CA 1
ATOM 1364 C C . HIS A 1 180 ? -4.375 -31.766 -34.469 1 97.94 180 HIS A C 1
ATOM 1366 O O . HIS A 1 180 ? -4.789 -30.641 -34.781 1 97.94 180 HIS A O 1
ATOM 1372 N N . GLY A 1 181 ? -3.188 -31.984 -34.062 1 97.81 181 GLY A N 1
ATOM 1373 C CA . GLY A 1 181 ? -2.215 -30.906 -33.969 1 97.81 181 GLY A CA 1
ATOM 1374 C C . GLY A 1 181 ? -2.146 -30.281 -32.594 1 97.81 181 GLY A C 1
ATOM 1375 O O . GLY A 1 181 ? -3.141 -30.25 -31.859 1 97.81 181 GLY A O 1
ATOM 1376 N N . PHE A 1 182 ? -0.892 -29.703 -32.344 1 97.88 182 PHE A N 1
ATOM 1377 C CA . PHE A 1 182 ? -0.621 -29.016 -31.078 1 97.88 182 PHE A CA 1
ATOM 1378 C C . PHE A 1 182 ? 0.022 -27.656 -31.328 1 97.88 182 PHE A C 1
ATOM 1380 O O . PHE A 1 182 ? 0.872 -27.516 -32.219 1 97.88 182 PHE A O 1
ATOM 1387 N N . PHE A 1 183 ? -0.457 -26.656 -30.516 1 95.62 183 PHE A N 1
ATOM 1388 C CA . PHE A 1 183 ? 0.209 -25.359 -30.531 1 95.62 183 PHE A CA 1
ATOM 1389 C C . PHE A 1 183 ? 0.453 -24.875 -29.109 1 95.62 183 PHE A C 1
ATOM 1391 O O . PHE A 1 183 ? -0.361 -25.109 -28.219 1 95.62 183 PHE A O 1
ATOM 1398 N N . GLY A 1 184 ? 1.671 -24.328 -28.828 1 93.06 184 GLY A N 1
ATOM 1399 C CA . GLY A 1 184 ? 1.968 -23.609 -27.594 1 93.06 184 GLY A CA 1
ATOM 1400 C C . GLY A 1 184 ? 1.571 -22.141 -27.656 1 93.06 184 GLY A C 1
ATOM 1401 O O . GLY A 1 184 ? 0.737 -21.75 -28.484 1 93.06 184 GLY A O 1
ATOM 1402 N N . GLU A 1 185 ? 2.119 -21.391 -26.734 1 86.81 185 GLU A N 1
ATOM 1403 C CA . GLU A 1 185 ? 1.833 -19.953 -26.75 1 86.81 185 GLU A CA 1
ATOM 1404 C C . GLU A 1 185 ? 2.387 -19.297 -28 1 86.81 185 GLU A C 1
ATOM 1406 O O . GLU A 1 185 ? 3.518 -19.562 -28.406 1 86.81 185 GLU A O 1
ATOM 1411 N N . TYR A 1 186 ? 1.603 -18.562 -28.609 1 77.62 186 TYR A N 1
ATOM 1412 C CA . TYR A 1 186 ? 2.068 -17.828 -29.781 1 77.62 186 TYR A CA 1
ATOM 1413 C C . TYR A 1 186 ? 2.104 -16.328 -29.484 1 77.62 186 TYR A C 1
ATOM 1415 O O . TYR A 1 186 ? 1.421 -15.844 -28.578 1 77.62 186 TYR A O 1
ATOM 1423 N N . GLY A 1 187 ? 3.123 -15.688 -30.062 1 67.12 187 GLY A N 1
ATOM 1424 C CA . GLY A 1 187 ? 3.438 -14.297 -29.781 1 67.12 187 GLY A CA 1
ATOM 1425 C C . GLY A 1 187 ? 2.301 -13.352 -30.109 1 67.12 187 GLY A C 1
ATOM 1426 O O . GLY A 1 187 ? 1.312 -13.75 -30.719 1 67.12 187 GLY A O 1
ATOM 1427 N N . LYS A 1 188 ? 2.621 -12.156 -29.578 1 60.53 188 LYS A N 1
ATOM 1428 C CA . LYS A 1 188 ? 1.75 -11.055 -29.969 1 60.53 188 LYS A CA 1
ATOM 1429 C C . LYS A 1 188 ? 1.745 -10.867 -31.484 1 60.53 188 LYS A C 1
ATOM 1431 O O . LYS A 1 188 ? 2.734 -11.172 -32.156 1 60.53 188 LYS A O 1
ATOM 1436 N N . ASN A 1 189 ? 0.748 -10.633 -32.031 1 57.81 189 ASN A N 1
ATOM 1437 C CA . ASN A 1 189 ? 0.577 -10.453 -33.469 1 57.81 189 ASN A CA 1
ATOM 1438 C C . ASN A 1 189 ? 0.809 -11.758 -34.25 1 57.81 189 ASN A C 1
ATOM 1440 O O . ASN A 1 189 ? 1.294 -11.734 -35.375 1 57.81 189 ASN A O 1
ATOM 1444 N N . GLN A 1 190 ? 0.834 -12.758 -33.5 1 69.25 190 GLN A N 1
ATOM 1445 C CA . GLN A 1 190 ? 0.841 -14.102 -34.062 1 69.25 190 GLN A CA 1
ATOM 1446 C C . GLN A 1 190 ? 2.24 -14.484 -34.531 1 69.25 190 GLN A C 1
ATOM 1448 O O . GLN A 1 190 ? 2.393 -15.289 -35.469 1 69.25 190 GLN A O 1
ATOM 1453 N N . ARG A 1 191 ? 3.295 -13.898 -33.938 1 70.69 191 ARG A N 1
ATOM 1454 C CA . ARG A 1 191 ? 4.676 -14.211 -34.281 1 70.69 191 ARG A CA 1
ATOM 1455 C C . ARG A 1 191 ? 5.141 -15.484 -33.594 1 70.69 191 ARG A C 1
ATOM 1457 O O . ARG A 1 191 ? 4.555 -15.906 -32.594 1 70.69 191 ARG A O 1
ATOM 1464 N N . ALA A 1 192 ? 6.129 -16.031 -34.156 1 80.88 192 ALA A N 1
ATOM 1465 C CA . ALA A 1 192 ? 6.754 -17.203 -33.531 1 80.88 192 ALA A CA 1
ATOM 1466 C C . ALA A 1 192 ? 7.312 -16.859 -32.156 1 80.88 192 ALA A C 1
ATOM 1468 O O . ALA A 1 192 ? 8 -15.852 -32 1 80.88 192 ALA A O 1
ATOM 1469 N N . ASN A 1 193 ? 6.902 -17.703 -31.203 1 85.5 193 ASN A N 1
ATOM 1470 C CA . ASN A 1 193 ? 7.371 -17.547 -29.828 1 85.5 193 ASN A CA 1
ATOM 1471 C C . ASN A 1 193 ? 8.078 -18.797 -29.328 1 85.5 193 ASN A C 1
ATOM 1473 O O . ASN A 1 193 ? 7.562 -19.5 -28.453 1 85.5 193 ASN A O 1
ATOM 1477 N N . TYR A 1 194 ? 9.312 -18.953 -29.688 1 88.94 194 TYR A N 1
ATOM 1478 C CA . TYR A 1 194 ? 10.062 -20.172 -29.375 1 88.94 194 TYR A CA 1
ATOM 1479 C C . TYR A 1 194 ? 10.297 -20.297 -27.875 1 88.94 194 TYR A C 1
ATOM 1481 O O . TYR A 1 194 ? 10.438 -21.406 -27.359 1 88.94 194 TYR A O 1
ATOM 1489 N N . GLY A 1 195 ? 10.25 -19.172 -27.203 1 89.19 195 GLY A N 1
ATOM 1490 C CA . GLY A 1 195 ? 10.531 -19.141 -25.781 1 89.19 195 GLY A CA 1
ATOM 1491 C C . GLY A 1 195 ? 9.391 -19.688 -24.938 1 89.19 195 GLY A C 1
ATOM 1492 O O . GLY A 1 195 ? 9.57 -19.984 -23.75 1 89.19 195 GLY A O 1
ATOM 1493 N N . SER A 1 196 ? 8.258 -19.875 -25.578 1 91.12 196 SER A N 1
ATOM 1494 C CA . SER A 1 196 ? 7.082 -20.391 -24.875 1 91.12 196 SER A CA 1
ATOM 1495 C C . SER A 1 196 ? 6.223 -21.234 -25.797 1 91.12 196 SER A C 1
ATOM 1497 O O . SER A 1 196 ? 4.992 -21.203 -25.719 1 91.12 196 SER A O 1
ATOM 1499 N N . SER A 1 197 ? 6.828 -22 -26.656 1 93.81 197 SER A N 1
ATOM 1500 C CA . SER A 1 197 ? 6.105 -22.672 -27.734 1 93.81 197 SER A CA 1
ATOM 1501 C C . SER A 1 197 ? 5.789 -24.109 -27.359 1 93.81 197 SER A C 1
ATOM 1503 O O . SER A 1 197 ? 5.23 -24.859 -28.172 1 93.81 197 SER A O 1
ATOM 1505 N N . SER A 1 198 ? 6.152 -24.516 -26.188 1 96.56 198 SER A N 1
ATOM 1506 C CA . SER A 1 198 ? 5.965 -25.906 -25.766 1 96.56 198 SER A CA 1
ATOM 1507 C C . SER A 1 198 ? 5.531 -25.984 -24.312 1 96.56 198 SER A C 1
ATOM 1509 O O . SER A 1 198 ? 5.453 -24.969 -23.625 1 96.56 198 SER A O 1
ATOM 1511 N N . GLU A 1 199 ? 5.172 -27.25 -23.953 1 97.75 199 GLU A N 1
ATOM 1512 C CA . GLU A 1 199 ? 4.602 -27.406 -22.609 1 97.75 199 GLU A CA 1
ATOM 1513 C C . GLU A 1 199 ? 5.16 -28.656 -21.922 1 97.75 199 GLU A C 1
ATOM 1515 O O . GLU A 1 199 ? 5.508 -29.641 -22.578 1 97.75 199 GLU A O 1
ATOM 1520 N N . ALA A 1 200 ? 5.254 -28.516 -20.641 1 98.5 200 ALA A N 1
ATOM 1521 C CA . ALA A 1 200 ? 5.523 -29.656 -19.75 1 98.5 200 ALA A CA 1
ATOM 1522 C C . ALA A 1 200 ? 4.422 -29.812 -18.703 1 98.5 200 ALA A C 1
ATOM 1524 O O . ALA A 1 200 ? 3.924 -28.812 -18.172 1 98.5 200 ALA A O 1
ATOM 1525 N N . LEU A 1 201 ? 4.035 -31.078 -18.469 1 98.81 201 LEU A N 1
ATOM 1526 C CA . LEU A 1 201 ? 3.061 -31.375 -17.422 1 98.81 201 LEU A CA 1
ATOM 1527 C C . LEU A 1 201 ? 3.635 -32.344 -16.406 1 98.81 201 LEU A C 1
ATOM 1529 O O . LEU A 1 201 ? 4.43 -33.219 -16.766 1 98.81 201 LEU A O 1
ATOM 1533 N N . GLY A 1 202 ? 3.318 -32.094 -15.141 1 98.88 202 GLY A N 1
ATOM 1534 C CA . GLY A 1 202 ? 3.291 -33.156 -14.172 1 98.88 202 GLY A CA 1
ATOM 1535 C C . GLY A 1 202 ? 1.947 -33.875 -14.102 1 98.88 202 GLY A C 1
ATOM 1536 O O . GLY A 1 202 ? 0.903 -33.219 -14.062 1 98.88 202 GLY A O 1
ATOM 1537 N N . ILE A 1 203 ? 1.946 -35.219 -14.125 1 98.94 203 ILE A N 1
ATOM 1538 C CA . ILE A 1 203 ? 0.71 -36 -14.094 1 98.94 203 ILE A CA 1
ATOM 1539 C C . ILE A 1 203 ? 0.821 -37.094 -13.055 1 98.94 203 ILE A C 1
ATOM 1541 O O . ILE A 1 203 ? 1.761 -37.906 -13.086 1 98.94 203 ILE A O 1
ATOM 1545 N N . SER A 1 204 ? -0.079 -37.094 -12.156 1 98.88 204 SER A N 1
ATOM 1546 C CA . SER A 1 204 ? -0.107 -38.094 -11.109 1 98.88 204 SER A CA 1
ATOM 1547 C C . SER A 1 204 ? -1.493 -38.719 -10.977 1 98.88 204 SER A C 1
ATOM 1549 O O . SER A 1 204 ? -2.488 -38.125 -11.406 1 98.88 204 SER A O 1
ATOM 1551 N N . ASP A 1 205 ? -1.556 -39.969 -10.406 1 98.88 205 ASP A N 1
ATOM 1552 C CA . ASP A 1 205 ? -2.844 -40.625 -10.289 1 98.88 205 ASP A CA 1
ATOM 1553 C C . ASP A 1 205 ? -2.914 -41.469 -9 1 98.88 205 ASP A C 1
ATOM 1555 O O . ASP A 1 205 ? -1.941 -41.531 -8.242 1 98.88 205 ASP A O 1
ATOM 1559 N N . LYS A 1 206 ? -4.051 -42 -8.742 1 98.62 206 LYS A N 1
ATOM 1560 C CA . LYS A 1 206 ? -4.328 -42.719 -7.504 1 98.62 206 LYS A CA 1
ATOM 1561 C C . LYS A 1 206 ? -3.625 -44.062 -7.492 1 98.62 206 LYS A C 1
ATOM 1563 O O . LYS A 1 206 ? -3.553 -44.719 -6.449 1 98.62 206 LYS A O 1
ATOM 1568 N N . TYR A 1 207 ? -3.111 -44.5 -8.578 1 98.56 207 TYR A N 1
ATOM 1569 C CA . TYR A 1 207 ? -2.426 -45.781 -8.648 1 98.56 207 TYR A CA 1
ATOM 1570 C C . TYR A 1 207 ? -0.967 -45.625 -8.227 1 98.56 207 TYR A C 1
ATOM 1572 O O . TYR A 1 207 ? -0.236 -46.625 -8.164 1 98.56 207 TYR A O 1
ATOM 1580 N N . GLY A 1 208 ? -0.527 -44.438 -7.988 1 98.56 208 GLY A N 1
ATOM 1581 C CA . GLY A 1 208 ? 0.772 -44.219 -7.379 1 98.56 208 GLY A CA 1
ATOM 1582 C C . GLY A 1 208 ? 1.839 -43.812 -8.383 1 98.56 208 GLY A C 1
ATOM 1583 O O . GLY A 1 208 ? 3.033 -43.875 -8.086 1 98.56 208 GLY A O 1
ATOM 1584 N N . GLU A 1 209 ? 1.45 -43.438 -9.531 1 98.69 209 GLU A N 1
ATOM 1585 C CA . GLU A 1 209 ? 2.443 -43.062 -10.523 1 98.69 209 GLU A CA 1
ATOM 1586 C C . GLU A 1 209 ? 2.453 -41.531 -10.734 1 98.69 209 GLU A C 1
ATOM 1588 O O . GLU A 1 209 ? 1.403 -40.906 -10.688 1 98.69 209 GLU A O 1
ATOM 1593 N N . SER A 1 210 ? 3.613 -41.031 -10.836 1 98.81 210 SER A N 1
ATOM 1594 C CA . SER A 1 210 ? 3.848 -39.656 -11.273 1 98.81 210 SER A CA 1
ATOM 1595 C C . SER A 1 210 ? 4.734 -39.625 -12.516 1 98.81 210 SER A C 1
ATOM 1597 O O . SER A 1 210 ? 5.691 -40.406 -12.625 1 98.81 210 SER A O 1
ATOM 1599 N N . TRP A 1 211 ? 4.391 -38.75 -13.43 1 98.94 211 TRP A N 1
ATOM 1600 C CA . TRP A 1 211 ? 5.09 -38.656 -14.703 1 98.94 211 TRP A CA 1
ATOM 1601 C C . TRP A 1 211 ? 5.363 -37.188 -15.055 1 98.94 211 TRP A C 1
ATOM 1603 O O . TRP A 1 211 ? 4.633 -36.281 -14.617 1 98.94 211 TRP A O 1
ATOM 1613 N N . ILE A 1 212 ? 6.469 -36.969 -15.742 1 98.94 212 ILE A N 1
ATOM 1614 C CA . ILE A 1 212 ? 6.684 -35.75 -16.469 1 98.94 212 ILE A CA 1
ATOM 1615 C C . ILE A 1 212 ? 6.402 -35.938 -17.953 1 98.94 212 ILE A C 1
ATOM 1617 O O . ILE A 1 212 ? 6.863 -36.938 -18.547 1 98.94 212 ILE A O 1
ATOM 1621 N N . PHE A 1 213 ? 5.582 -35.031 -18.531 1 98.88 213 PHE A N 1
ATOM 1622 C CA . PHE A 1 213 ? 5.156 -35.094 -19.922 1 98.88 213 PHE A CA 1
ATOM 1623 C C . PHE A 1 213 ? 5.57 -33.844 -20.672 1 98.88 213 PHE A C 1
ATOM 1625 O O . PHE A 1 213 ? 5.25 -32.719 -20.25 1 98.88 213 PHE A O 1
ATOM 1632 N N . HIS A 1 214 ? 6.367 -34 -21.781 1 98.81 214 HIS A N 1
ATOM 1633 C CA . HIS A 1 214 ? 6.742 -32.875 -22.656 1 98.81 214 HIS A CA 1
ATOM 1634 C C . HIS A 1 214 ? 6.02 -32.969 -23.984 1 98.81 214 HIS A C 1
ATOM 1636 O O . HIS A 1 214 ? 5.836 -34.062 -24.531 1 98.81 214 HIS A O 1
ATOM 1642 N N . ILE A 1 215 ? 5.621 -31.797 -24.516 1 98.81 215 ILE A N 1
ATOM 1643 C CA . ILE A 1 215 ? 4.969 -31.781 -25.812 1 98.81 215 ILE A CA 1
ATOM 1644 C C . ILE A 1 215 ? 5.34 -30.516 -26.578 1 98.81 215 ILE A C 1
ATOM 1646 O O . ILE A 1 215 ? 5.438 -29.438 -25.969 1 98.81 215 ILE A O 1
ATOM 1650 N N . LEU A 1 216 ? 5.574 -30.609 -27.891 1 98.5 216 LEU A N 1
ATOM 1651 C CA . LEU A 1 216 ? 5.848 -29.484 -28.781 1 98.5 216 LEU A CA 1
ATOM 1652 C C . LEU A 1 216 ? 5.191 -29.719 -30.141 1 98.5 216 LEU A C 1
ATOM 1654 O O . LEU A 1 216 ? 4.742 -30.828 -30.438 1 98.5 216 LEU A O 1
ATOM 1658 N N . THR A 1 217 ? 5.082 -28.656 -30.906 1 97.88 217 THR A N 1
ATOM 1659 C CA . THR A 1 217 ? 4.523 -28.75 -32.25 1 97.88 217 THR A CA 1
ATOM 1660 C C . THR A 1 217 ? 5.398 -29.625 -33.156 1 97.88 217 THR A C 1
ATOM 1662 O O . THR A 1 217 ? 6.629 -29.547 -33.094 1 97.88 217 THR A O 1
ATOM 1665 N N . GLY A 1 218 ? 4.797 -30.328 -34 1 97.25 218 GLY A N 1
ATOM 1666 C CA . GLY A 1 218 ? 5.492 -31.312 -34.844 1 97.25 218 GLY A CA 1
ATOM 1667 C C . GLY A 1 218 ? 5.871 -30.766 -36.219 1 97.25 218 GLY A C 1
ATOM 1668 O O . GLY A 1 218 ? 6.047 -29.547 -36.375 1 97.25 218 GLY A O 1
ATOM 1669 N N . PRO A 1 219 ? 6.082 -31.688 -37.156 1 95.62 219 PRO A N 1
ATOM 1670 C CA . PRO A 1 219 ? 6.527 -31.297 -38.5 1 95.62 219 PRO A CA 1
ATOM 1671 C C . PRO A 1 219 ? 5.539 -30.375 -39.219 1 95.62 219 PRO A C 1
ATOM 1673 O O . PRO A 1 219 ? 4.324 -30.531 -39.062 1 95.62 219 PRO A O 1
ATOM 1676 N N . ASN A 1 220 ? 6.098 -29.422 -39.969 1 93.94 220 ASN A N 1
ATOM 1677 C CA . ASN A 1 220 ? 5.332 -28.484 -40.781 1 93.94 220 ASN A CA 1
ATOM 1678 C C . ASN A 1 220 ? 4.371 -27.656 -39.938 1 93.94 220 ASN A C 1
ATOM 1680 O O . ASN A 1 220 ? 3.24 -27.406 -40.375 1 93.94 220 ASN A O 1
ATOM 1684 N N . ASN A 1 221 ? 4.793 -27.359 -38.719 1 93.69 221 ASN A N 1
ATOM 1685 C CA . ASN A 1 221 ? 4.008 -26.547 -37.781 1 93.69 221 ASN A CA 1
ATOM 1686 C C . ASN A 1 221 ? 2.637 -27.172 -37.531 1 93.69 221 ASN A C 1
ATOM 1688 O O . ASN A 1 221 ? 1.641 -26.453 -37.406 1 93.69 221 ASN A O 1
ATOM 1692 N N . SER A 1 222 ? 2.654 -28.469 -37.594 1 94.81 222 SER A N 1
ATOM 1693 C CA . SER A 1 222 ? 1.449 -29.25 -37.375 1 94.81 222 SER A CA 1
ATOM 1694 C C . SER A 1 222 ? 1.754 -30.516 -36.594 1 94.81 222 SER A C 1
ATOM 1696 O O . SER A 1 222 ? 2.906 -30.766 -36.219 1 94.81 222 SER A O 1
ATOM 1698 N N . SER A 1 223 ? 0.725 -31.266 -36.25 1 97.06 223 SER A N 1
ATOM 1699 C CA . SER A 1 223 ? 0.913 -32.469 -35.438 1 97.06 223 SER A CA 1
ATOM 1700 C C . SER A 1 223 ? 1.627 -32.156 -34.125 1 97.06 223 SER A C 1
ATOM 1702 O O . SER A 1 223 ? 1.502 -31.047 -33.594 1 97.06 223 SER A O 1
ATOM 1704 N N . ALA A 1 224 ? 2.357 -33.25 -33.625 1 98.62 224 ALA A N 1
ATOM 1705 C CA . ALA A 1 224 ? 3.031 -33.062 -32.344 1 98.62 224 ALA A CA 1
ATOM 1706 C C . ALA A 1 224 ? 4.18 -34.062 -32.188 1 98.62 224 ALA A C 1
ATOM 1708 O O . ALA A 1 224 ? 4.234 -35.094 -32.844 1 98.62 224 ALA A O 1
ATOM 1709 N N . VAL A 1 225 ? 5.109 -33.656 -31.375 1 98.75 225 VAL A N 1
ATOM 1710 C CA . VAL A 1 225 ? 6.121 -34.531 -30.797 1 98.75 225 VAL A CA 1
ATOM 1711 C C . VAL A 1 225 ? 6.031 -34.5 -29.266 1 98.75 225 VAL A C 1
ATOM 1713 O O . VAL A 1 225 ? 5.848 -33.406 -28.688 1 98.75 225 VAL A O 1
ATOM 1716 N N . TRP A 1 226 ? 6.109 -35.656 -28.672 1 98.81 226 TRP A N 1
ATOM 1717 C CA . TRP A 1 226 ? 6.008 -35.656 -27.219 1 98.81 226 TRP A CA 1
ATOM 1718 C C . TRP A 1 226 ? 6.777 -36.812 -26.625 1 98.81 226 TRP A C 1
ATOM 1720 O O . TRP A 1 226 ? 7.137 -37.781 -27.328 1 98.81 226 TRP A O 1
ATOM 1730 N N . ALA A 1 227 ? 7.125 -36.719 -25.375 1 98.81 227 ALA A N 1
ATOM 1731 C CA . ALA A 1 227 ? 7.75 -37.75 -24.562 1 98.81 227 ALA A CA 1
ATOM 1732 C C . ALA A 1 227 ? 7.309 -37.656 -23.109 1 98.81 227 ALA A C 1
ATOM 1734 O O . ALA A 1 227 ? 6.91 -36.562 -22.656 1 98.81 227 ALA A O 1
ATOM 1735 N N . ALA A 1 228 ? 7.34 -38.719 -22.438 1 98.88 228 ALA A N 1
ATOM 1736 C CA . ALA A 1 228 ? 7.023 -38.781 -21.016 1 98.88 228 ALA A CA 1
ATOM 1737 C C . ALA A 1 228 ? 7.961 -39.719 -20.281 1 98.88 228 ALA A C 1
ATOM 1739 O O . ALA A 1 228 ? 8.391 -40.719 -20.828 1 98.88 228 ALA A O 1
ATOM 1740 N N . GLN A 1 229 ? 8.266 -39.344 -19.094 1 98.88 229 GLN A N 1
ATOM 1741 C CA . GLN A 1 229 ? 9.125 -40.156 -18.234 1 98.88 229 GLN A CA 1
ATOM 1742 C C . GLN A 1 229 ? 8.539 -40.281 -16.828 1 98.88 229 GLN A C 1
ATOM 1744 O O . GLN A 1 229 ? 8.102 -39.281 -16.25 1 98.88 229 GLN A O 1
ATOM 1749 N N . ARG A 1 230 ? 8.516 -41.5 -16.328 1 98.81 230 ARG A N 1
ATOM 1750 C CA . ARG A 1 230 ? 7.992 -41.75 -14.992 1 98.81 230 ARG A CA 1
ATOM 1751 C C . ARG A 1 230 ? 8.961 -41.219 -13.93 1 98.81 230 ARG A C 1
ATOM 1753 O O . ARG A 1 230 ? 10.172 -41.375 -14.055 1 98.81 230 ARG A O 1
ATOM 1760 N N . VAL A 1 231 ? 8.453 -40.562 -12.922 1 98.88 231 VAL A N 1
ATOM 1761 C CA . VAL A 1 231 ? 9.234 -40.188 -11.742 1 98.88 231 VAL A CA 1
ATOM 1762 C C . VAL A 1 231 ? 9.375 -41.406 -10.828 1 98.88 231 VAL A C 1
ATOM 1764 O O . VAL A 1 231 ? 8.375 -42 -10.414 1 98.88 231 VAL A O 1
ATOM 1767 N N . PRO A 1 232 ? 10.617 -41.75 -10.461 1 98.69 232 PRO A N 1
ATOM 1768 C CA . PRO A 1 232 ? 10.758 -42.906 -9.531 1 98.69 232 PRO A CA 1
ATOM 1769 C C . PRO A 1 232 ? 10 -42.688 -8.227 1 98.69 232 PRO A C 1
ATOM 1771 O O . PRO A 1 232 ? 9.945 -41.562 -7.719 1 98.69 232 PRO A O 1
ATOM 1774 N N . ASP A 1 233 ? 9.523 -43.812 -7.668 1 98.69 233 ASP A N 1
ATOM 1775 C CA . ASP A 1 233 ? 8.68 -43.75 -6.477 1 98.69 233 ASP A CA 1
ATOM 1776 C C . ASP A 1 233 ? 9.398 -43.031 -5.336 1 98.69 233 ASP A C 1
ATOM 1778 O O . ASP A 1 233 ? 8.758 -42.375 -4.504 1 98.69 233 ASP A O 1
ATOM 1782 N N . GLU A 1 234 ? 10.727 -43.062 -5.301 1 98.69 234 GLU A N 1
ATOM 1783 C CA . GLU A 1 234 ? 11.516 -42.531 -4.191 1 98.69 234 GLU A CA 1
ATOM 1784 C C . GLU A 1 234 ? 11.977 -41.125 -4.461 1 98.69 234 GLU A C 1
ATOM 1786 O O . GLU A 1 234 ? 12.641 -40.5 -3.623 1 98.69 234 GLU A O 1
ATOM 1791 N N . ASP A 1 235 ? 11.57 -40.625 -5.574 1 98.88 235 ASP A N 1
ATOM 1792 C CA . ASP A 1 235 ? 12.188 -39.375 -6.008 1 98.88 235 ASP A CA 1
ATOM 1793 C C . ASP A 1 235 ? 11.148 -38.281 -6.129 1 98.88 235 ASP A C 1
ATOM 1795 O O . ASP A 1 235 ? 9.945 -38.531 -5.973 1 98.88 235 ASP A O 1
ATOM 1799 N N . MET A 1 236 ? 11.633 -37.094 -6.27 1 98.81 236 MET A N 1
ATOM 1800 C CA . MET A 1 236 ? 10.875 -35.938 -6.738 1 98.81 236 MET A CA 1
ATOM 1801 C C . MET A 1 236 ? 11.508 -35.344 -7.988 1 98.81 236 MET A C 1
ATOM 1803 O O . MET A 1 236 ? 12.734 -35.375 -8.148 1 98.81 236 MET A O 1
ATOM 1807 N N . ALA A 1 237 ? 10.742 -34.844 -8.859 1 98.88 237 ALA A N 1
ATOM 1808 C CA . ALA A 1 237 ? 11.18 -34.156 -10.078 1 98.88 237 ALA A CA 1
ATOM 1809 C C . ALA A 1 237 ? 10.664 -32.719 -10.125 1 98.88 237 ALA A C 1
ATOM 1811 O O . ALA A 1 237 ? 9.609 -32.438 -9.555 1 98.88 237 ALA A O 1
ATOM 1812 N N . VAL A 1 238 ? 11.445 -31.859 -10.773 1 98.75 238 VAL A N 1
ATOM 1813 C CA . VAL A 1 238 ? 11.102 -30.438 -10.867 1 98.75 238 VAL A CA 1
ATOM 1814 C C . VAL A 1 238 ? 11.141 -29.984 -12.328 1 98.75 238 VAL A C 1
ATOM 1816 O O . VAL A 1 238 ? 12.062 -30.344 -13.062 1 98.75 238 VAL A O 1
ATOM 1819 N N . VAL A 1 239 ? 10.109 -29.297 -12.766 1 98.44 239 VAL A N 1
ATOM 1820 C CA . VAL A 1 239 ? 10.086 -28.609 -14.062 1 98.44 239 VAL A CA 1
ATOM 1821 C C . VAL A 1 239 ? 9.914 -27.109 -13.852 1 98.44 239 VAL A C 1
ATOM 1823 O O . VAL A 1 239 ? 8.977 -26.672 -13.18 1 98.44 239 VAL A O 1
ATOM 1826 N N . ALA A 1 240 ? 10.836 -26.391 -14.445 1 96.94 240 ALA A N 1
ATOM 1827 C CA . ALA A 1 240 ? 10.766 -24.938 -14.406 1 96.94 240 ALA A CA 1
ATOM 1828 C C . ALA A 1 240 ? 11.062 -24.344 -15.781 1 96.94 240 ALA A C 1
ATOM 1830 O O . ALA A 1 240 ? 12.195 -23.938 -16.062 1 96.94 240 ALA A O 1
ATOM 1831 N N . ASN A 1 241 ? 10.117 -24.297 -16.625 1 94.62 241 ASN A N 1
ATOM 1832 C CA . ASN A 1 241 ? 10.055 -23.625 -17.922 1 94.62 241 ASN A CA 1
ATOM 1833 C C . ASN A 1 241 ? 11.102 -24.188 -18.875 1 94.62 241 ASN A C 1
ATOM 1835 O O . ASN A 1 241 ? 11.562 -23.469 -19.781 1 94.62 241 ASN A O 1
ATOM 1839 N N . SER A 1 242 ? 11.508 -25.359 -18.641 1 94.5 242 SER A N 1
ATOM 1840 C CA . SER A 1 242 ? 12.398 -26.078 -19.562 1 94.5 242 SER A CA 1
ATOM 1841 C C . SER A 1 242 ? 12.148 -27.578 -19.516 1 94.5 242 SER A C 1
ATOM 1843 O O . SER A 1 242 ? 11.75 -28.125 -18.484 1 94.5 242 SER A O 1
ATOM 1845 N N . PHE A 1 243 ? 12.438 -28.156 -20.688 1 97 243 PHE A N 1
ATOM 1846 C CA . PHE A 1 243 ? 12.359 -29.609 -20.703 1 97 243 PHE A CA 1
ATOM 1847 C C . PHE A 1 243 ? 13.406 -30.219 -19.781 1 97 243 PHE A C 1
ATOM 1849 O O . PHE A 1 243 ? 14.539 -29.734 -19.703 1 97 243 PHE A O 1
ATOM 1856 N N . VAL A 1 244 ? 13.031 -31.312 -19.172 1 97.62 244 VAL A N 1
ATOM 1857 C CA . VAL A 1 244 ? 13.961 -31.938 -18.234 1 97.62 244 VAL A CA 1
ATOM 1858 C C . VAL A 1 244 ? 14.188 -33.406 -18.625 1 97.62 244 VAL A C 1
ATOM 1860 O O . VAL A 1 244 ? 15.117 -34.062 -18.141 1 97.62 244 VAL A O 1
ATOM 1863 N N . ILE A 1 245 ? 13.359 -33.938 -19.5 1 98.25 245 ILE A N 1
ATOM 1864 C CA . ILE A 1 245 ? 13.57 -35.281 -19.984 1 98.25 245 ILE A CA 1
ATOM 1865 C C . ILE A 1 245 ? 14.742 -35.312 -20.969 1 98.25 245 ILE A C 1
ATOM 1867 O O . ILE A 1 245 ? 14.797 -34.5 -21.906 1 98.25 245 ILE A O 1
ATOM 1871 N N . ARG A 1 246 ? 15.633 -36.25 -20.75 1 96.31 246 ARG A N 1
ATOM 1872 C CA . ARG A 1 246 ? 16.828 -36.375 -21.594 1 96.31 246 ARG A CA 1
ATOM 1873 C C . ARG A 1 246 ? 16.828 -37.688 -22.359 1 96.31 246 ARG A C 1
ATOM 1875 O O . ARG A 1 246 ? 15.992 -37.906 -23.234 1 96.31 246 ARG A O 1
ATOM 1882 N N . THR A 1 247 ? 17.625 -38.594 -21.938 1 94.25 247 THR A N 1
ATOM 1883 C CA . THR A 1 247 ? 17.719 -39.875 -22.641 1 94.25 247 THR A CA 1
ATOM 1884 C C . THR A 1 247 ? 16.438 -40.688 -22.484 1 94.25 247 THR A C 1
ATOM 1886 O O . THR A 1 247 ? 15.914 -40.812 -21.375 1 94.25 247 THR A O 1
ATOM 1889 N N . LEU A 1 248 ? 15.984 -41.219 -23.641 1 94.38 248 LEU A N 1
ATOM 1890 C CA . LEU A 1 248 ? 14.773 -42.031 -23.688 1 94.38 248 LEU A CA 1
ATOM 1891 C C . LEU A 1 248 ? 15.109 -43.5 -23.953 1 94.38 248 LEU A C 1
ATOM 1893 O O . LEU A 1 248 ? 15.906 -43.812 -24.844 1 94.38 248 LEU A O 1
ATOM 1897 N N . ASN A 1 249 ? 14.594 -44.312 -23.141 1 93.5 249 ASN A N 1
ATOM 1898 C CA . ASN A 1 249 ? 14.594 -45.75 -23.422 1 93.5 249 ASN A CA 1
ATOM 1899 C C . ASN A 1 249 ? 13.211 -46.25 -23.844 1 93.5 249 ASN A C 1
ATOM 1901 O O . ASN A 1 249 ? 12.43 -46.688 -23 1 93.5 249 ASN A O 1
ATOM 1905 N N . LEU A 1 250 ? 13 -46.312 -25.109 1 90.56 250 LEU A N 1
ATOM 1906 C CA . LEU A 1 250 ? 11.656 -46.531 -25.625 1 90.56 250 LEU A CA 1
ATOM 1907 C C . LEU A 1 250 ? 11.281 -48 -25.531 1 90.56 250 LEU A C 1
ATOM 1909 O O . LEU A 1 250 ? 10.117 -48.375 -25.688 1 90.56 250 LEU A O 1
ATOM 1913 N N . ASP A 1 251 ? 12.234 -48.875 -25.156 1 93.19 251 ASP A N 1
ATOM 1914 C CA . ASP A 1 251 ? 11.938 -50.281 -24.922 1 93.19 251 ASP A CA 1
ATOM 1915 C C . ASP A 1 251 ? 11.391 -50.5 -23.516 1 93.19 251 ASP A C 1
ATOM 1917 O O . ASP A 1 251 ? 10.859 -51.594 -23.219 1 93.19 251 ASP A O 1
ATOM 1921 N N . ASP A 1 252 ? 11.516 -49.531 -22.75 1 96.44 252 ASP A N 1
ATOM 1922 C CA . ASP A 1 252 ? 11.023 -49.594 -21.375 1 96.44 252 ASP A CA 1
ATOM 1923 C C . ASP A 1 252 ? 9.719 -48.812 -21.219 1 96.44 252 ASP A C 1
ATOM 1925 O O . ASP A 1 252 ? 9.711 -47.688 -20.703 1 96.44 252 ASP A O 1
ATOM 1929 N N . SER A 1 253 ? 8.648 -49.438 -21.469 1 94.5 253 SER A N 1
ATOM 1930 C CA . SER A 1 253 ? 7.348 -48.781 -21.5 1 94.5 253 SER A CA 1
ATOM 1931 C C . SER A 1 253 ? 6.852 -48.5 -20.078 1 94.5 253 SER A C 1
ATOM 1933 O O . SER A 1 253 ? 5.902 -47.719 -19.891 1 94.5 253 SER A O 1
ATOM 1935 N N . ASP A 1 254 ? 7.461 -49.094 -19.078 1 96.69 254 ASP A N 1
ATOM 1936 C CA . ASP A 1 254 ? 7.078 -48.844 -17.688 1 96.69 254 ASP A CA 1
ATOM 1937 C C . ASP A 1 254 ? 7.57 -47.469 -17.219 1 96.69 254 ASP A C 1
ATOM 1939 O O . ASP A 1 254 ? 7.062 -46.938 -16.25 1 96.69 254 ASP A O 1
ATOM 1943 N N . HIS A 1 255 ? 8.539 -47 -18.016 1 97.88 255 HIS A N 1
ATOM 1944 C CA . HIS A 1 255 ? 9.141 -45.781 -17.5 1 97.88 255 HIS A CA 1
ATOM 1945 C C . HIS A 1 255 ? 9.172 -44.688 -18.562 1 97.88 255 HIS A C 1
ATOM 1947 O O . HIS A 1 255 ? 9.422 -43.531 -18.266 1 97.88 255 HIS A O 1
ATOM 1953 N N . PHE A 1 256 ? 8.969 -45.062 -19.781 1 98.31 256 PHE A N 1
ATOM 1954 C CA . PHE A 1 256 ? 9.031 -44.062 -20.859 1 98.31 256 PHE A CA 1
ATOM 1955 C C . PHE A 1 256 ? 7.883 -44.25 -21.844 1 98.31 256 PHE A C 1
ATOM 1957 O O . PHE A 1 256 ? 7.465 -45.406 -22.094 1 98.31 256 PHE A O 1
ATOM 1964 N N . MET A 1 257 ? 7.363 -43.188 -22.297 1 98.44 257 MET A N 1
ATOM 1965 C CA . MET A 1 257 ? 6.406 -43.125 -23.406 1 98.44 257 MET A CA 1
ATOM 1966 C C . MET A 1 257 ? 6.773 -41.969 -24.359 1 98.44 257 MET A C 1
ATOM 1968 O O . MET A 1 257 ? 7.352 -40.969 -23.938 1 98.44 257 MET A O 1
ATOM 1972 N N . ALA A 1 258 ? 6.457 -42.156 -25.672 1 98.56 258 ALA A N 1
ATOM 1973 C CA . ALA A 1 258 ? 6.773 -41.094 -26.609 1 98.56 258 ALA A CA 1
ATOM 1974 C C . ALA A 1 258 ? 5.965 -41.219 -27.906 1 98.56 258 ALA A C 1
ATOM 1976 O O . ALA A 1 258 ? 5.371 -42.281 -28.156 1 98.56 258 ALA A O 1
ATOM 1977 N N . SER A 1 259 ? 5.883 -40.188 -28.594 1 98.31 259 SER A N 1
ATOM 1978 C CA . SER A 1 259 ? 5.336 -40.25 -29.953 1 98.31 259 SER A CA 1
ATOM 1979 C C . SER A 1 259 ? 6.223 -41.094 -30.859 1 98.31 259 SER A C 1
ATOM 1981 O O . SER A 1 259 ? 7.438 -41.156 -30.672 1 98.31 259 SER A O 1
ATOM 1983 N N . ALA A 1 260 ? 5.617 -41.594 -31.891 1 96.19 260 ALA A N 1
ATOM 1984 C CA . ALA A 1 260 ? 6.344 -42.5 -32.781 1 96.19 260 ALA A CA 1
ATOM 1985 C C . ALA A 1 260 ? 7.438 -41.75 -33.562 1 96.19 260 ALA A C 1
ATOM 1987 O O . ALA A 1 260 ? 8.461 -42.344 -33.906 1 96.19 260 ALA A O 1
ATOM 1988 N N . ASN A 1 261 ? 7.297 -40.531 -33.75 1 97.44 261 ASN A N 1
ATOM 1989 C CA . ASN A 1 261 ? 8.211 -39.75 -34.562 1 97.44 261 ASN A CA 1
ATOM 1990 C C . ASN A 1 261 ? 9.258 -39.031 -33.719 1 97.44 261 ASN A C 1
ATOM 1992 O O . ASN A 1 261 ? 9.961 -38.125 -34.219 1 97.44 261 ASN A O 1
ATOM 1996 N N . VAL A 1 262 ? 9.375 -39.344 -32.469 1 98.25 262 VAL A N 1
ATOM 1997 C CA . VAL A 1 262 ? 10.18 -38.562 -31.547 1 98.25 262 VAL A CA 1
ATOM 1998 C C . VAL A 1 262 ? 11.633 -38.531 -32.031 1 98.25 262 VAL A C 1
ATOM 2000 O O . VAL A 1 262 ? 12.297 -37.5 -31.953 1 98.25 262 VAL A O 1
ATOM 2003 N N . GLU A 1 263 ? 12.156 -39.594 -32.531 1 97.19 263 GLU A N 1
ATOM 2004 C CA . GLU A 1 263 ? 13.539 -39.656 -33 1 97.19 263 GLU A CA 1
ATOM 2005 C C . GLU A 1 263 ? 13.648 -39.25 -34.469 1 97.19 263 GLU A C 1
ATOM 2007 O O . GLU A 1 263 ? 14.562 -38.5 -34.844 1 97.19 263 GLU A O 1
ATOM 2012 N N . SER A 1 264 ? 12.742 -39.719 -35.281 1 97.12 264 SER A N 1
ATOM 2013 C CA . SER A 1 264 ? 12.828 -39.5 -36.719 1 97.12 264 SER A CA 1
ATOM 2014 C C . SER A 1 264 ? 12.719 -38.031 -37.062 1 97.12 264 SER A C 1
ATOM 2016 O O . SER A 1 264 ? 13.43 -37.531 -37.938 1 97.12 264 SER A O 1
ATOM 2018 N N . PHE A 1 265 ? 11.852 -37.344 -36.375 1 97.81 265 PHE A N 1
ATOM 2019 C CA . PHE A 1 265 ? 11.711 -35.906 -36.656 1 97.81 265 PHE A CA 1
ATOM 2020 C C . PHE A 1 265 ? 13 -35.156 -36.344 1 97.81 265 PHE A C 1
ATOM 2022 O O . PHE A 1 265 ? 13.438 -34.312 -37.125 1 97.81 265 PHE A O 1
ATOM 2029 N N . ALA A 1 266 ? 13.594 -35.469 -35.188 1 97.75 266 ALA A N 1
ATOM 2030 C CA . ALA A 1 266 ? 14.859 -34.844 -34.812 1 97.75 266 ALA A CA 1
ATOM 2031 C C . ALA A 1 266 ? 15.945 -35.125 -35.844 1 97.75 266 ALA A C 1
ATOM 2033 O O . ALA A 1 266 ? 16.75 -34.25 -36.188 1 97.75 266 ALA A O 1
ATOM 2034 N N . ARG A 1 267 ? 15.984 -36.312 -36.312 1 97.12 267 ARG A N 1
ATOM 2035 C CA . ARG A 1 267 ? 16.953 -36.688 -37.344 1 97.12 267 ARG A CA 1
ATOM 2036 C C . ARG A 1 267 ? 16.734 -35.938 -38.625 1 97.12 267 ARG A C 1
ATOM 2038 O O . ARG A 1 267 ? 17.672 -35.406 -39.219 1 97.12 267 ARG A O 1
ATOM 2045 N N . ASP A 1 268 ? 15.547 -35.906 -39.031 1 97.31 268 ASP A N 1
ATOM 2046 C CA . ASP A 1 268 ? 15.188 -35.25 -40.281 1 97.31 268 ASP A CA 1
ATOM 2047 C C . ASP A 1 268 ? 15.531 -33.75 -40.219 1 97.31 268 ASP A C 1
ATOM 2049 O O . ASP A 1 268 ? 15.914 -33.156 -41.25 1 97.31 268 ASP A O 1
ATOM 2053 N N . MET A 1 269 ? 15.375 -33.188 -39.094 1 96.81 269 MET A N 1
ATOM 2054 C CA . MET A 1 269 ? 15.633 -31.766 -38.906 1 96.81 269 MET A CA 1
ATOM 2055 C C . MET A 1 269 ? 17.125 -31.516 -38.688 1 96.81 269 MET A C 1
ATOM 2057 O O . MET A 1 269 ? 17.562 -30.359 -38.688 1 96.81 269 MET A O 1
ATOM 2061 N N . GLY A 1 270 ? 17.938 -32.594 -38.438 1 96.62 270 GLY A N 1
ATOM 2062 C CA . GLY A 1 270 ? 19.359 -32.469 -38.188 1 96.62 270 GLY A CA 1
ATOM 2063 C C . GLY A 1 270 ? 19.656 -32.094 -36.75 1 96.62 270 GLY A C 1
ATOM 2064 O O . GLY A 1 270 ? 20.734 -31.578 -36.438 1 96.62 270 GLY A O 1
ATOM 2065 N N . TRP A 1 271 ? 18.656 -32.281 -35.906 1 96.69 271 TRP A N 1
ATOM 2066 C CA . TRP A 1 271 ? 18.812 -31.875 -34.5 1 96.69 271 TRP A CA 1
ATOM 2067 C C . TRP A 1 271 ? 19.406 -33 -33.688 1 96.69 271 TRP A C 1
ATOM 2069 O O . TRP A 1 271 ? 19.844 -32.781 -32.531 1 96.69 271 TRP A O 1
ATOM 2079 N N . TRP A 1 272 ? 19.516 -34.219 -34.25 1 96 272 TRP A N 1
ATOM 2080 C CA . TRP A 1 272 ? 20.125 -35.375 -33.625 1 96 272 TRP A CA 1
ATOM 2081 C C . TRP A 1 272 ? 20.703 -36.312 -34.656 1 96 272 TRP A C 1
ATOM 2083 O O . TRP A 1 272 ? 20.094 -36.531 -35.719 1 96 272 TRP A O 1
ATOM 2093 N N . ASP A 1 273 ? 21.844 -36.844 -34.312 1 95.19 273 ASP A N 1
ATOM 2094 C CA . ASP A 1 273 ? 22.516 -37.844 -35.125 1 95.19 273 ASP A CA 1
ATOM 2095 C C . ASP A 1 273 ? 22.812 -39.094 -34.281 1 95.19 273 ASP A C 1
ATOM 2097 O O . ASP A 1 273 ? 23.609 -39.031 -33.344 1 95.19 273 ASP A O 1
ATOM 2101 N N . PRO A 1 274 ? 22.219 -40.188 -34.75 1 93.44 274 PRO A N 1
ATOM 2102 C CA . PRO A 1 274 ? 22.469 -41.406 -33.969 1 93.44 274 PRO A CA 1
ATOM 2103 C C . PRO A 1 274 ? 23.969 -41.719 -33.844 1 93.44 274 PRO A C 1
ATOM 2105 O O . PRO A 1 274 ? 24.375 -42.406 -32.906 1 93.44 274 PRO A O 1
ATOM 2108 N N . ALA A 1 275 ? 24.672 -41.25 -34.719 1 94.5 275 ALA A N 1
ATOM 2109 C CA . ALA A 1 275 ? 26.109 -41.531 -34.688 1 94.5 275 ALA A CA 1
ATOM 2110 C C . ALA A 1 275 ? 26.797 -40.781 -33.531 1 94.5 275 ALA A C 1
ATOM 2112 O O . ALA A 1 275 ? 27.891 -41.125 -33.125 1 94.5 275 ALA A O 1
ATOM 2113 N N . THR A 1 276 ? 26.141 -39.875 -33.062 1 91.12 276 THR A N 1
ATOM 2114 C CA . THR A 1 276 ? 26.75 -39.031 -32.031 1 91.12 276 THR A CA 1
ATOM 2115 C C . THR A 1 276 ? 26.391 -39.531 -30.625 1 91.12 276 THR A C 1
ATOM 2117 O O . THR A 1 276 ? 26.953 -39.094 -29.641 1 91.12 276 THR A O 1
ATOM 2120 N N . GLY A 1 277 ? 25.5 -40.469 -30.516 1 91 277 GLY A N 1
ATOM 2121 C CA . GLY A 1 277 ? 25.109 -41 -29.219 1 91 277 GLY A CA 1
ATOM 2122 C C . GLY A 1 277 ? 23.609 -41.25 -29.094 1 91 277 GLY A C 1
ATOM 2123 O O . GLY A 1 277 ? 22.875 -41.094 -30.062 1 91 277 GLY A O 1
ATOM 2124 N N . PRO A 1 278 ? 23.266 -41.625 -27.812 1 92.75 278 PRO A N 1
ATOM 2125 C CA . PRO A 1 278 ? 21.828 -41.906 -27.609 1 92.75 278 PRO A CA 1
ATOM 2126 C C . PRO A 1 278 ? 20.969 -40.656 -27.75 1 92.75 278 PRO A C 1
ATOM 2128 O O . PRO A 1 278 ? 21.438 -39.531 -27.516 1 92.75 278 PRO A O 1
ATOM 2131 N N . PHE A 1 279 ? 19.766 -40.875 -28.109 1 95.12 279 PHE A N 1
ATOM 2132 C CA . PHE A 1 279 ? 18.828 -39.781 -28.297 1 95.12 279 PHE A CA 1
ATOM 2133 C C . PHE A 1 279 ? 18.578 -39.031 -26.984 1 95.12 279 PHE A C 1
ATOM 2135 O O . PHE A 1 279 ? 18.344 -39.656 -25.953 1 95.12 279 PHE A O 1
ATOM 2142 N N . ASP A 1 280 ? 18.719 -37.75 -27.047 1 95.88 280 ASP A N 1
ATOM 2143 C CA . ASP A 1 280 ? 18.453 -36.812 -25.953 1 95.88 280 ASP A CA 1
ATOM 2144 C C . ASP A 1 280 ? 17.359 -35.812 -26.328 1 95.88 280 ASP A C 1
ATOM 2146 O O . ASP A 1 280 ? 17.594 -34.906 -27.125 1 95.88 280 ASP A O 1
ATOM 2150 N N . PHE A 1 281 ? 16.203 -36 -25.688 1 97.75 281 PHE A N 1
ATOM 2151 C CA . PHE A 1 281 ? 15.016 -35.219 -26.047 1 97.75 281 PHE A CA 1
ATOM 2152 C C . PHE A 1 281 ? 15.273 -33.719 -25.859 1 97.75 281 PHE A C 1
ATOM 2154 O O . PHE A 1 281 ? 14.992 -32.938 -26.766 1 97.75 281 PHE A O 1
ATOM 2161 N N . SER A 1 282 ? 15.695 -33.312 -24.641 1 96.44 282 SER A N 1
ATOM 2162 C CA . SER A 1 282 ? 15.93 -31.906 -24.344 1 96.44 282 SER A CA 1
ATOM 2163 C C . SER A 1 282 ? 16.953 -31.297 -25.297 1 96.44 282 SER A C 1
ATOM 2165 O O . SER A 1 282 ? 16.781 -30.188 -25.781 1 96.44 282 SER A O 1
ATOM 2167 N N . ALA A 1 283 ? 18.031 -31.953 -25.547 1 94.88 283 ALA A N 1
ATOM 2168 C CA . ALA A 1 283 ? 19.062 -31.453 -26.453 1 94.88 283 ALA A CA 1
ATOM 2169 C C . ALA A 1 283 ? 18.5 -31.281 -27.859 1 94.88 283 ALA A C 1
ATOM 2171 O O . ALA A 1 283 ? 18.859 -30.344 -28.562 1 94.88 283 ALA A O 1
ATOM 2172 N N . ALA A 1 284 ? 17.703 -32.188 -28.234 1 96.44 284 ALA A N 1
ATOM 2173 C CA . ALA A 1 284 ? 17.203 -32.188 -29.609 1 96.44 284 ALA A CA 1
ATOM 2174 C C . ALA A 1 284 ? 16.141 -31.109 -29.812 1 96.44 284 ALA A C 1
ATOM 2176 O O . ALA A 1 284 ? 16.109 -30.469 -30.859 1 96.44 284 ALA A O 1
ATOM 2177 N N . TYR A 1 285 ? 15.336 -30.922 -28.828 1 97.5 285 TYR A N 1
ATOM 2178 C CA . TYR A 1 285 ? 14.102 -30.203 -29.156 1 97.5 285 TYR A CA 1
ATOM 2179 C C . TYR A 1 285 ? 14.047 -28.875 -28.422 1 97.5 285 TYR A C 1
ATOM 2181 O O . TYR A 1 285 ? 13.258 -28 -28.781 1 97.5 285 TYR A O 1
ATOM 2189 N N . SER A 1 286 ? 14.773 -28.672 -27.375 1 95.62 286 SER A N 1
ATOM 2190 C CA . SER A 1 286 ? 14.719 -27.438 -26.609 1 95.62 286 SER A CA 1
ATOM 2191 C C . SER A 1 286 ? 15.32 -26.281 -27.391 1 95.62 286 SER A C 1
ATOM 2193 O O . SER A 1 286 ? 16.344 -26.438 -28.078 1 95.62 286 SER A O 1
ATOM 2195 N N . TRP A 1 287 ? 14.641 -25.141 -27.297 1 92.31 287 TRP A N 1
ATOM 2196 C CA . TRP A 1 287 ? 15.203 -23.906 -27.828 1 92.31 287 TRP A CA 1
ATOM 2197 C C . TRP A 1 287 ? 16.109 -23.234 -26.781 1 92.31 287 TRP A C 1
ATOM 2199 O O . TRP A 1 287 ? 15.719 -23.078 -25.625 1 92.31 287 TRP A O 1
ATOM 2209 N N . ALA A 1 288 ? 17.312 -22.906 -27.203 1 83.62 288 ALA A N 1
ATOM 2210 C CA . ALA A 1 288 ? 18.297 -22.266 -26.328 1 83.62 288 ALA A CA 1
ATOM 2211 C C . ALA A 1 288 ? 18.422 -20.781 -26.672 1 83.62 288 ALA A C 1
ATOM 2213 O O . ALA A 1 288 ? 18.547 -20.406 -27.828 1 83.62 288 ALA A O 1
ATOM 2214 N N . LYS A 1 289 ? 18.094 -19.969 -25.656 1 77.31 289 LYS A N 1
ATOM 2215 C CA . LYS A 1 289 ? 18.438 -18.547 -25.797 1 77.31 289 LYS A CA 1
ATOM 2216 C C . LYS A 1 289 ? 19.844 -18.266 -25.281 1 77.31 289 LYS A C 1
ATOM 2218 O O . LYS A 1 289 ? 20.188 -18.641 -24.156 1 77.31 289 LYS A O 1
ATOM 2223 N N . PRO A 1 290 ? 20.625 -17.609 -26.094 1 75.25 290 PRO A N 1
ATOM 2224 C CA . PRO A 1 290 ? 21.969 -17.266 -25.609 1 75.25 290 PRO A CA 1
ATOM 2225 C C . PRO A 1 290 ? 21.938 -16.391 -24.359 1 75.25 290 PRO A C 1
ATOM 2227 O O . PRO A 1 290 ? 21 -15.602 -24.188 1 75.25 290 PRO A O 1
ATOM 2230 N N . GLY A 1 291 ? 23 -16.609 -23.516 1 80.31 291 GLY A N 1
ATOM 2231 C CA . GLY A 1 291 ? 23.141 -15.789 -22.312 1 80.31 291 GLY A CA 1
ATOM 2232 C C . GLY A 1 291 ? 22.609 -16.453 -21.062 1 80.31 291 GLY A C 1
ATOM 2233 O O . GLY A 1 291 ? 22.141 -17.594 -21.109 1 80.31 291 GLY A O 1
ATOM 2234 N N . PRO A 1 292 ? 22.688 -15.742 -19.969 1 87.5 292 PRO A N 1
ATOM 2235 C CA . PRO A 1 292 ? 22.375 -16.328 -18.656 1 87.5 292 PRO A CA 1
ATOM 2236 C C . PRO A 1 292 ? 20.891 -16.312 -18.344 1 87.5 292 PRO A C 1
ATOM 2238 O O . PRO A 1 292 ? 20.438 -17.031 -17.438 1 87.5 292 PRO A O 1
ATOM 2241 N N . THR A 1 293 ? 20.141 -15.555 -19.016 1 86.5 293 THR A N 1
ATOM 2242 C CA . THR A 1 293 ? 18.781 -15.258 -18.609 1 86.5 293 THR A CA 1
ATOM 2243 C C . THR A 1 293 ? 17.922 -16.516 -18.625 1 86.5 293 THR A C 1
ATOM 2245 O O . THR A 1 293 ? 17.281 -16.859 -17.625 1 86.5 293 THR A O 1
ATOM 2248 N N . LYS A 1 294 ? 17.922 -17.234 -19.734 1 87.38 294 LYS A N 1
ATOM 2249 C CA . LYS A 1 294 ? 17.047 -18.391 -19.859 1 87.38 294 LYS A CA 1
ATOM 2250 C C . LYS A 1 294 ? 17.562 -19.547 -19 1 87.38 294 LYS A C 1
ATOM 2252 O O . LYS A 1 294 ? 16.797 -20.172 -18.266 1 87.38 294 LYS A O 1
ATOM 2257 N N . PRO A 1 295 ? 18.875 -19.828 -18.984 1 91.81 295 PRO A N 1
ATOM 2258 C CA . PRO A 1 295 ? 19.391 -20.938 -18.172 1 91.81 295 PRO A CA 1
ATOM 2259 C C . PRO A 1 295 ? 19.141 -20.734 -16.672 1 91.81 295 PRO A C 1
ATOM 2261 O O . PRO A 1 295 ? 18.812 -21.688 -15.969 1 91.81 295 PRO A O 1
ATOM 2264 N N . LEU A 1 296 ? 19.328 -19.531 -16.25 1 94.31 296 LEU A N 1
ATOM 2265 C CA . LEU A 1 296 ? 19.172 -19.281 -14.828 1 94.31 296 LEU A CA 1
ATOM 2266 C C . LEU A 1 296 ? 17.703 -19.141 -14.461 1 94.31 296 LEU A C 1
ATOM 2268 O O . LEU A 1 296 ? 17.328 -19.328 -13.305 1 94.31 296 LEU A O 1
ATOM 2272 N N . TYR A 1 297 ? 16.891 -18.781 -15.422 1 93.44 297 TYR A N 1
ATOM 2273 C CA . TYR A 1 297 ? 15.461 -18.609 -15.188 1 93.44 297 TYR A CA 1
ATOM 2274 C C . TYR A 1 297 ? 14.836 -19.875 -14.625 1 93.44 297 TYR A C 1
ATOM 2276 O O . TYR A 1 297 ? 14.07 -19.828 -13.664 1 93.44 297 TYR A O 1
ATOM 2284 N N . GLY A 1 298 ? 15.156 -20.984 -15.172 1 94.25 298 GLY A N 1
ATOM 2285 C CA . GLY A 1 298 ? 14.664 -22.266 -14.695 1 94.25 298 GLY A CA 1
ATOM 2286 C C . GLY A 1 298 ? 15.641 -22.969 -13.773 1 94.25 298 GLY A C 1
ATOM 2287 O O . GLY A 1 298 ? 15.25 -23.484 -12.719 1 94.25 298 GLY A O 1
ATOM 2288 N N . GLY A 1 299 ? 16.922 -22.891 -14.117 1 95.94 299 GLY A N 1
ATOM 2289 C CA . GLY A 1 299 ? 17.938 -23.641 -13.406 1 95.94 299 GLY A CA 1
ATOM 2290 C C . GLY A 1 299 ? 18.062 -23.25 -11.945 1 95.94 299 GLY A C 1
ATOM 2291 O O . GLY A 1 299 ? 18.25 -24.125 -11.086 1 95.94 299 GLY A O 1
ATOM 2292 N N . ARG A 1 300 ? 17.969 -22 -11.648 1 97.06 300 ARG A N 1
ATOM 2293 C CA . ARG A 1 300 ? 18.094 -21.547 -10.266 1 97.06 300 ARG A CA 1
ATOM 2294 C C . ARG A 1 300 ? 16.938 -22.078 -9.422 1 97.06 300 ARG A C 1
ATOM 2296 O O . ARG A 1 300 ? 17.125 -22.422 -8.25 1 97.06 300 ARG A O 1
ATOM 2303 N N . ARG A 1 301 ? 15.766 -22.125 -9.977 1 97.94 301 ARG A N 1
ATOM 2304 C CA . ARG A 1 301 ? 14.609 -22.656 -9.25 1 97.94 301 ARG A CA 1
ATOM 2305 C C . ARG A 1 301 ? 14.742 -24.156 -9.023 1 97.94 301 ARG A C 1
ATOM 2307 O O . ARG A 1 301 ? 14.445 -24.656 -7.934 1 97.94 301 ARG A O 1
ATOM 2314 N N . ILE A 1 302 ? 15.164 -24.844 -10.055 1 98.19 302 ILE A N 1
ATOM 2315 C CA . ILE A 1 302 ? 15.391 -26.281 -9.898 1 98.19 302 ILE A CA 1
ATOM 2316 C C . ILE A 1 302 ? 16.422 -26.516 -8.789 1 98.19 302 ILE A C 1
ATOM 2318 O O . ILE A 1 302 ? 16.188 -27.328 -7.887 1 98.19 302 ILE A O 1
ATOM 2322 N N . TRP A 1 303 ? 17.531 -25.781 -8.852 1 98.38 303 TRP A N 1
ATOM 2323 C CA . TRP A 1 303 ? 18.547 -25.875 -7.816 1 98.38 303 TRP A CA 1
ATOM 2324 C C . TRP A 1 303 ? 17.938 -25.641 -6.434 1 98.38 303 TRP A C 1
ATOM 2326 O O . TRP A 1 303 ? 18.172 -26.422 -5.508 1 98.38 303 TRP A O 1
ATOM 2336 N N . ARG A 1 304 ? 17.203 -24.562 -6.273 1 98.69 304 ARG A N 1
ATOM 2337 C CA . ARG A 1 304 ? 16.688 -24.172 -4.965 1 98.69 304 ARG A CA 1
ATOM 2338 C C . ARG A 1 304 ? 15.797 -25.25 -4.379 1 98.69 304 ARG A C 1
ATOM 2340 O O . ARG A 1 304 ? 15.891 -25.578 -3.189 1 98.69 304 ARG A O 1
ATOM 2347 N N . ILE A 1 305 ? 14.922 -25.828 -5.168 1 98.81 305 ILE A N 1
ATOM 2348 C CA . ILE A 1 305 ? 14.023 -26.875 -4.699 1 98.81 305 ILE A CA 1
ATOM 2349 C C . ILE A 1 305 ? 14.844 -28.094 -4.27 1 98.81 305 ILE A C 1
ATOM 2351 O O . ILE A 1 305 ? 14.625 -28.641 -3.189 1 98.81 305 ILE A O 1
ATOM 2355 N N . TYR A 1 306 ? 15.812 -28.469 -5.074 1 98.69 306 TYR A N 1
ATOM 2356 C CA . TYR A 1 306 ? 16.656 -29.609 -4.703 1 98.69 306 TYR A CA 1
ATOM 2357 C C . TYR A 1 306 ? 17.5 -29.281 -3.479 1 98.69 306 TYR A C 1
ATOM 2359 O O . TYR A 1 306 ? 17.75 -30.141 -2.645 1 98.69 306 TYR A O 1
ATOM 2367 N N . ASP A 1 307 ? 17.953 -28.047 -3.396 1 98.62 307 ASP A N 1
ATOM 2368 C CA . ASP A 1 307 ? 18.75 -27.609 -2.25 1 98.62 307 ASP A CA 1
ATOM 2369 C C . ASP A 1 307 ? 17.953 -27.719 -0.956 1 98.62 307 ASP A C 1
ATOM 2371 O O . ASP A 1 307 ? 18.5 -28.016 0.105 1 98.62 307 ASP A O 1
ATOM 2375 N N . VAL A 1 308 ? 16.688 -27.453 -1.013 1 98.69 308 VAL A N 1
ATOM 2376 C CA . VAL A 1 308 ? 15.828 -27.469 0.17 1 98.69 308 VAL A CA 1
ATOM 2377 C C . VAL A 1 308 ? 15.477 -28.922 0.515 1 98.69 308 VAL A C 1
ATOM 2379 O O . VAL A 1 308 ? 15.492 -29.312 1.686 1 98.69 308 VAL A O 1
ATOM 2382 N N . PHE A 1 309 ? 15.242 -29.797 -0.409 1 98.81 309 PHE A N 1
ATOM 2383 C CA . PHE A 1 309 ? 14.695 -31.125 -0.132 1 98.81 309 PHE A CA 1
ATOM 2384 C C . PHE A 1 309 ? 15.797 -32.156 -0.109 1 98.81 309 PHE A C 1
ATOM 2386 O O . PHE A 1 309 ? 15.633 -33.219 0.495 1 98.81 309 PHE A O 1
ATOM 2393 N N . ALA A 1 310 ? 16.891 -31.938 -0.777 1 98.69 310 ALA A N 1
ATOM 2394 C CA . ALA A 1 310 ? 18.031 -32.844 -0.812 1 98.69 310 ALA A CA 1
ATOM 2395 C C . ALA A 1 310 ? 19.344 -32.094 -0.621 1 98.69 310 ALA A C 1
ATOM 2397 O O . ALA A 1 310 ? 20.266 -32.219 -1.433 1 98.69 310 ALA A O 1
ATOM 2398 N N . PRO A 1 311 ? 19.453 -31.438 0.464 1 98.19 311 PRO A N 1
ATOM 2399 C CA . PRO A 1 311 ? 20.672 -30.656 0.692 1 98.19 311 PRO A CA 1
ATOM 2400 C C . PRO A 1 311 ? 21.938 -31.516 0.718 1 98.19 311 PRO A C 1
ATOM 2402 O O . PRO A 1 311 ? 23.031 -31.016 0.461 1 98.19 311 PRO A O 1
ATOM 2405 N N . SER A 1 312 ? 21.844 -32.781 0.96 1 98.38 312 SER A N 1
ATOM 2406 C CA . SER A 1 312 ? 23 -33.688 1.03 1 98.38 312 SER A CA 1
ATOM 2407 C C . SER A 1 312 ? 23.688 -33.812 -0.325 1 98.38 312 SER A C 1
ATOM 2409 O O . SER A 1 312 ? 24.844 -34.219 -0.402 1 98.38 312 SER A O 1
ATOM 2411 N N . LYS A 1 313 ? 22.984 -33.469 -1.398 1 97.94 313 LYS A N 1
ATOM 2412 C CA . LYS A 1 313 ? 23.516 -33.625 -2.746 1 97.94 313 LYS A CA 1
ATOM 2413 C C . LYS A 1 313 ? 24.438 -32.438 -3.104 1 97.94 313 LYS A C 1
ATOM 2415 O O . LYS A 1 313 ? 25.25 -32.562 -4.02 1 97.94 313 LYS A O 1
ATOM 2420 N N . HIS A 1 314 ? 24.359 -31.281 -2.457 1 97.69 314 HIS A N 1
ATOM 2421 C CA . HIS A 1 314 ? 25.188 -30.094 -2.639 1 97.69 314 HIS A CA 1
ATOM 2422 C C . HIS A 1 314 ? 25.281 -29.703 -4.109 1 97.69 314 HIS A C 1
ATOM 2424 O O . HIS A 1 314 ? 26.375 -29.531 -4.645 1 97.69 314 HIS A O 1
ATOM 2430 N N . PHE A 1 315 ? 24.141 -29.594 -4.715 1 97.38 315 PHE A N 1
ATOM 2431 C CA . PHE A 1 315 ? 24.125 -29.172 -6.109 1 97.38 315 PHE A CA 1
ATOM 2432 C C . PHE A 1 315 ? 24.656 -27.75 -6.254 1 97.38 315 PHE A C 1
ATOM 2434 O O . PHE A 1 315 ? 24.469 -26.922 -5.363 1 97.38 315 PHE A O 1
ATOM 2441 N N . ASP A 1 316 ? 25.312 -27.469 -7.379 1 97.31 316 ASP A N 1
ATOM 2442 C CA . ASP A 1 316 ? 25.875 -26.156 -7.684 1 97.31 316 ASP A CA 1
ATOM 2443 C C . ASP A 1 316 ? 24.812 -25.203 -8.227 1 97.31 316 ASP A C 1
ATOM 2445 O O . ASP A 1 316 ? 24.203 -25.469 -9.273 1 97.31 316 ASP A O 1
ATOM 2449 N N . ALA A 1 317 ? 24.641 -24.078 -7.582 1 97.12 317 ALA A N 1
ATOM 2450 C CA . ALA A 1 317 ? 23.578 -23.125 -7.906 1 97.12 317 ALA A CA 1
ATOM 2451 C C . ALA A 1 317 ? 23.891 -22.375 -9.195 1 97.12 317 ALA A C 1
ATOM 2453 O O . ALA A 1 317 ? 23.016 -21.703 -9.75 1 97.12 317 ALA A O 1
ATOM 2454 N N . THR A 1 318 ? 25.062 -22.438 -9.688 1 96.5 318 THR A N 1
ATOM 2455 C CA . THR A 1 318 ? 25.516 -21.531 -10.734 1 96.5 318 THR A CA 1
ATOM 2456 C C . THR A 1 318 ? 25.406 -22.172 -12.109 1 96.5 318 THR A C 1
ATOM 2458 O O . THR A 1 318 ? 25.672 -21.531 -13.125 1 96.5 318 THR A O 1
ATOM 2461 N N . LEU A 1 319 ? 24.969 -23.359 -12.219 1 95.06 319 LEU A N 1
ATOM 2462 C CA . LEU A 1 319 ? 25.078 -24.125 -13.453 1 95.06 319 LEU A CA 1
ATOM 2463 C C . LEU A 1 319 ? 24.031 -23.688 -14.469 1 95.06 319 LEU A C 1
ATOM 2465 O O . LEU A 1 319 ? 24.281 -23.734 -15.68 1 95.06 319 LEU A O 1
ATOM 2469 N N . GLY A 1 320 ? 22.859 -23.281 -14 1 93.56 320 GLY A N 1
ATOM 2470 C CA . GLY A 1 320 ? 21.75 -23.062 -14.922 1 93.56 320 GLY A CA 1
ATOM 2471 C C . GLY A 1 320 ? 21.281 -24.328 -15.625 1 93.56 320 GLY A C 1
ATOM 2472 O O . GLY A 1 320 ? 21.875 -25.391 -15.438 1 93.56 320 GLY A O 1
ATOM 2473 N N . GLN A 1 321 ? 20.203 -24.219 -16.391 1 92.5 321 GLN A N 1
ATOM 2474 C CA . GLN A 1 321 ? 19.719 -25.328 -17.219 1 92.5 321 GLN A CA 1
ATOM 2475 C C . GLN A 1 321 ? 20.031 -25.078 -18.703 1 92.5 321 GLN A C 1
ATOM 2477 O O . GLN A 1 321 ? 19.688 -24.031 -19.25 1 92.5 321 GLN A O 1
ATOM 2482 N N . HIS A 1 322 ? 20.641 -26.062 -19.297 1 91.25 322 HIS A N 1
ATOM 2483 C CA . HIS A 1 322 ? 21.062 -25.984 -20.703 1 91.25 322 HIS A CA 1
ATOM 2484 C C . HIS A 1 322 ? 20.609 -27.219 -21.484 1 91.25 322 HIS A C 1
ATOM 2486 O O . HIS A 1 322 ? 20.844 -28.344 -21.047 1 91.25 322 HIS A O 1
ATOM 2492 N N . PRO A 1 323 ? 20.047 -26.953 -22.656 1 89.88 323 PRO A N 1
ATOM 2493 C CA . PRO A 1 323 ? 19.609 -28.109 -23.438 1 89.88 323 PRO A CA 1
ATOM 2494 C C . PRO A 1 323 ? 20.766 -29 -23.875 1 89.88 323 PRO A C 1
ATOM 2496 O O . PRO A 1 323 ? 20.609 -30.234 -23.938 1 89.88 323 PRO A O 1
ATOM 2499 N N . GLN A 1 324 ? 21.906 -28.453 -24.109 1 86.81 324 GLN A N 1
ATOM 2500 C CA . GLN A 1 324 ? 23 -29.188 -24.719 1 86.81 324 GLN A CA 1
ATOM 2501 C C . GLN A 1 324 ? 23.797 -29.953 -23.672 1 86.81 324 GLN A C 1
ATOM 2503 O O . GLN A 1 324 ? 24.578 -30.859 -24.016 1 86.81 324 GLN A O 1
ATOM 2508 N N . VAL A 1 325 ? 23.609 -29.469 -22.422 1 89.06 325 VAL A N 1
ATOM 2509 C CA . VAL A 1 325 ? 24.422 -30.078 -21.375 1 89.06 325 VAL A CA 1
ATOM 2510 C C . VAL A 1 325 ? 23.531 -30.469 -20.203 1 89.06 325 VAL A C 1
ATOM 2512 O O . VAL A 1 325 ? 22.625 -29.719 -19.812 1 89.06 325 VAL A O 1
ATOM 2515 N N . LYS A 1 326 ? 23.922 -31.625 -19.641 1 90.81 326 LYS A N 1
ATOM 2516 C CA . LYS A 1 326 ? 23.234 -32.062 -18.422 1 90.81 326 LYS A CA 1
ATOM 2517 C C . LYS A 1 326 ? 23.734 -31.266 -17.203 1 90.81 326 LYS A C 1
ATOM 2519 O O . LYS A 1 326 ? 24.938 -31.219 -16.938 1 90.81 326 LYS A O 1
ATOM 2524 N N . THR A 1 327 ? 22.891 -30.609 -16.531 1 93.12 327 THR A N 1
ATOM 2525 C CA . THR A 1 327 ? 23.266 -29.859 -15.336 1 93.12 327 THR A CA 1
ATOM 2526 C C . THR A 1 327 ? 22.625 -30.453 -14.086 1 93.12 327 THR A C 1
ATOM 2528 O O . THR A 1 327 ? 23.312 -30.938 -13.188 1 93.12 327 THR A O 1
ATOM 2531 N N . TYR A 1 328 ? 21.328 -30.469 -13.961 1 96.5 328 TYR A N 1
ATOM 2532 C CA . TYR A 1 328 ? 20.625 -31.078 -12.844 1 96.5 328 TYR A CA 1
ATOM 2533 C C . TYR A 1 328 ? 19.938 -32.375 -13.266 1 96.5 328 TYR A C 1
ATOM 2535 O O . TYR A 1 328 ? 19.453 -32.469 -14.406 1 96.5 328 TYR A O 1
ATOM 2543 N N . PRO A 1 329 ? 19.906 -33.312 -12.32 1 97.38 329 PRO A N 1
ATOM 2544 C CA . PRO A 1 329 ? 19.281 -34.562 -12.688 1 97.38 329 PRO A CA 1
ATOM 2545 C C . PRO A 1 329 ? 17.766 -34.438 -12.875 1 97.38 329 PRO A C 1
ATOM 2547 O O . PRO A 1 329 ? 17.156 -33.531 -12.344 1 97.38 329 PRO A O 1
ATOM 2550 N N . PHE A 1 330 ? 17.25 -35.438 -13.656 1 97.75 330 PHE A N 1
ATOM 2551 C CA . PHE A 1 330 ? 15.812 -35.5 -13.891 1 97.75 330 PHE A CA 1
ATOM 2552 C C . PHE A 1 330 ? 15.055 -35.5 -12.57 1 97.75 330 PHE A C 1
ATOM 2554 O O . PHE A 1 330 ? 14.023 -34.812 -12.445 1 97.75 330 PHE A O 1
ATOM 2561 N N . SER A 1 331 ? 15.492 -36.281 -11.664 1 98.62 331 SER A N 1
ATOM 2562 C CA . SER A 1 331 ? 14.859 -36.375 -10.352 1 98.62 331 SER A CA 1
ATOM 2563 C C . SER A 1 331 ? 15.891 -36.656 -9.258 1 98.62 331 SER A C 1
ATOM 2565 O O . SER A 1 331 ? 17.031 -37 -9.555 1 98.62 331 SER A O 1
ATOM 2567 N N . VAL A 1 332 ? 15.477 -36.375 -7.969 1 98.69 332 VAL A N 1
ATOM 2568 C CA . VAL A 1 332 ? 16.344 -36.625 -6.82 1 98.69 332 VAL A CA 1
ATOM 2569 C C . VAL A 1 332 ? 15.531 -37.25 -5.684 1 98.69 332 VAL A C 1
ATOM 2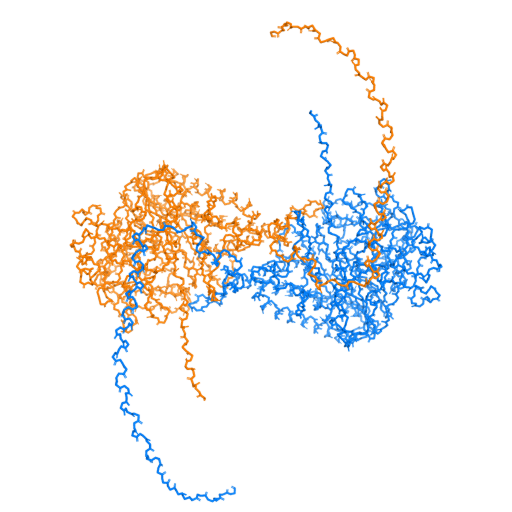571 O O . VAL A 1 332 ? 14.328 -37 -5.57 1 98.69 332 VAL A O 1
ATOM 2574 N N . THR A 1 333 ? 16.219 -38.125 -4.902 1 98.81 333 THR A N 1
ATOM 2575 C CA . THR A 1 333 ? 15.609 -38.625 -3.674 1 98.81 333 THR A CA 1
ATOM 2576 C C . THR A 1 333 ? 15.703 -37.594 -2.561 1 98.81 333 THR A C 1
ATOM 2578 O O . THR A 1 333 ? 16.797 -37.219 -2.152 1 98.81 333 THR A O 1
ATOM 2581 N N . PRO A 1 334 ? 14.586 -37.094 -2.107 1 98.88 334 PRO A N 1
ATOM 2582 C CA . PRO A 1 334 ? 14.672 -36.156 -0.982 1 98.88 334 PRO A CA 1
ATOM 2583 C C . PRO A 1 334 ? 15.281 -36.781 0.264 1 98.88 334 PRO A C 1
ATOM 2585 O O . PRO A 1 334 ? 15.125 -38 0.497 1 98.88 334 PRO A O 1
ATOM 2588 N N . ASP A 1 335 ? 15.953 -35.938 1.12 1 98.75 335 ASP A N 1
ATOM 2589 C CA . ASP A 1 335 ? 16.625 -36.438 2.32 1 98.75 335 ASP A CA 1
ATOM 2590 C C . ASP A 1 335 ? 15.625 -36.781 3.41 1 98.75 335 ASP A C 1
ATOM 2592 O O . ASP A 1 335 ? 15.906 -37.656 4.254 1 98.75 335 ASP A O 1
ATOM 2596 N N . GLU A 1 336 ? 14.5 -36.125 3.453 1 98.56 336 GLU A N 1
ATOM 2597 C CA . GLU A 1 336 ? 13.391 -36.375 4.363 1 98.56 336 GLU A CA 1
ATOM 2598 C C . GLU A 1 336 ? 12.078 -36.531 3.6 1 98.56 336 GLU A C 1
ATOM 2600 O O . GLU A 1 336 ? 11.938 -36.031 2.479 1 98.56 336 GLU A O 1
ATOM 2605 N N . LYS A 1 337 ? 11.156 -37.25 4.223 1 98.69 337 LYS A N 1
ATOM 2606 C CA . LYS A 1 337 ? 9.852 -37.438 3.592 1 98.69 337 LYS A CA 1
ATOM 2607 C C . LYS A 1 337 ? 9.156 -36.094 3.365 1 98.69 337 LYS A C 1
ATOM 2609 O O . LYS A 1 337 ? 9.234 -35.188 4.211 1 98.69 337 LYS A O 1
ATOM 2614 N N . VAL A 1 338 ? 8.5 -36 2.264 1 98.81 338 VAL A N 1
ATOM 2615 C CA . VAL A 1 338 ? 7.879 -34.75 1.838 1 98.81 338 VAL A CA 1
ATOM 2616 C C . VAL A 1 338 ? 6.43 -34.688 2.322 1 98.81 338 VAL A C 1
ATOM 2618 O O . VAL A 1 338 ? 5.703 -35.688 2.221 1 98.81 338 VAL A O 1
ATOM 2621 N N . THR A 1 339 ? 6.043 -33.562 2.912 1 98.75 339 THR A N 1
ATOM 2622 C CA . THR A 1 339 ? 4.664 -33.312 3.318 1 98.75 339 THR A CA 1
ATOM 2623 C C . THR A 1 339 ? 4.043 -32.219 2.473 1 98.75 339 THR A C 1
ATOM 2625 O O . THR A 1 339 ? 4.754 -31.438 1.84 1 98.75 339 THR A O 1
ATOM 2628 N N . PRO A 1 340 ? 2.688 -32.156 2.438 1 98.69 340 PRO A N 1
ATOM 2629 C CA . PRO A 1 340 ? 2.066 -31.031 1.739 1 98.69 340 PRO A CA 1
ATOM 2630 C C . PRO A 1 340 ? 2.562 -29.688 2.244 1 98.69 340 PRO A C 1
ATOM 2632 O O . PRO A 1 340 ? 2.822 -28.781 1.445 1 98.69 340 PRO A O 1
ATOM 2635 N N . LYS A 1 341 ? 2.73 -29.578 3.479 1 98.44 341 LYS A N 1
ATOM 2636 C CA . LYS A 1 341 ? 3.148 -28.312 4.07 1 98.44 341 LYS A CA 1
ATOM 2637 C C . LYS A 1 341 ? 4.531 -27.891 3.568 1 98.44 341 LYS A C 1
ATOM 2639 O O . LYS A 1 341 ? 4.766 -26.719 3.283 1 98.44 341 LYS A O 1
ATOM 2644 N N . ARG A 1 342 ? 5.434 -28.812 3.506 1 98.56 342 ARG A N 1
ATOM 2645 C CA . ARG A 1 342 ? 6.77 -28.5 3.008 1 98.56 342 ARG A CA 1
ATOM 2646 C C . ARG A 1 342 ? 6.715 -28.016 1.565 1 98.56 342 ARG A C 1
ATOM 2648 O O . ARG A 1 342 ? 7.492 -27.141 1.172 1 98.56 342 ARG A O 1
ATOM 2655 N N . LEU A 1 343 ? 5.836 -28.609 0.808 1 98.88 343 LEU A N 1
ATOM 2656 C CA . LEU A 1 343 ? 5.66 -28.172 -0.57 1 98.88 343 LEU A CA 1
ATOM 2657 C C . LEU A 1 343 ? 5.055 -26.766 -0.615 1 98.88 343 LEU A C 1
ATOM 2659 O O . LEU A 1 343 ? 5.473 -25.938 -1.423 1 98.88 343 LEU A O 1
ATOM 2663 N N . MET A 1 344 ? 4.082 -26.5 0.227 1 98.75 344 MET A N 1
ATOM 2664 C CA . MET A 1 344 ? 3.504 -25.156 0.316 1 98.75 344 MET A CA 1
ATOM 2665 C C . MET A 1 344 ? 4.57 -24.125 0.667 1 98.75 344 MET A C 1
ATOM 2667 O O . MET A 1 344 ? 4.605 -23.047 0.086 1 98.75 344 MET A O 1
ATOM 2671 N N . ASP A 1 345 ? 5.438 -24.469 1.544 1 98.5 345 ASP A N 1
ATOM 2672 C CA . ASP A 1 345 ? 6.477 -23.547 2.006 1 98.5 345 ASP A CA 1
ATOM 2673 C C . ASP A 1 345 ? 7.453 -23.219 0.881 1 98.5 345 ASP A C 1
ATOM 2675 O O . ASP A 1 345 ? 7.836 -22.062 0.708 1 98.5 345 ASP A O 1
ATOM 2679 N N . ILE A 1 346 ? 7.863 -24.203 0.098 1 98.69 346 ILE A N 1
ATOM 2680 C CA . ILE A 1 346 ? 8.836 -23.938 -0.957 1 98.69 346 ILE A CA 1
ATOM 2681 C C . ILE A 1 346 ? 8.188 -23.109 -2.061 1 98.69 346 ILE A C 1
ATOM 2683 O O . ILE A 1 346 ? 8.867 -22.328 -2.736 1 98.69 346 ILE A O 1
ATOM 2687 N N . MET A 1 347 ? 6.863 -23.172 -2.229 1 98.44 347 MET A N 1
ATOM 2688 C CA . MET A 1 347 ? 6.164 -22.359 -3.213 1 98.44 347 MET A CA 1
ATOM 2689 C C . MET A 1 347 ? 6.227 -20.875 -2.832 1 98.44 347 MET A C 1
ATOM 2691 O O . MET A 1 347 ? 5.957 -20.016 -3.66 1 98.44 347 MET A O 1
ATOM 2695 N N . ARG A 1 348 ? 6.621 -20.578 -1.584 1 98.19 348 ARG A N 1
ATOM 2696 C CA . ARG A 1 348 ? 6.676 -19.219 -1.058 1 98.19 348 ARG A CA 1
ATOM 2697 C C . ARG A 1 348 ? 8.094 -18.672 -1.127 1 98.19 348 ARG A C 1
ATOM 2699 O O . ARG A 1 348 ? 8.336 -17.531 -0.726 1 98.19 348 ARG A O 1
ATOM 2706 N N . ASP A 1 349 ? 9.016 -19.25 -1.733 1 98.38 349 ASP A N 1
ATOM 2707 C CA . ASP A 1 349 ? 10.453 -19.062 -1.565 1 98.38 349 ASP A CA 1
ATOM 2708 C C . ASP A 1 349 ? 10.977 -17.969 -2.508 1 98.38 349 ASP A C 1
ATOM 2710 O O . ASP A 1 349 ? 10.594 -17.922 -3.678 1 98.38 349 ASP A O 1
ATOM 2714 N N . HIS A 1 350 ? 11.844 -17.062 -1.92 1 98 350 HIS A N 1
ATOM 2715 C CA . HIS A 1 350 ? 12.586 -16.062 -2.67 1 98 350 HIS A CA 1
ATOM 2716 C C . HIS A 1 350 ? 14.086 -16.203 -2.457 1 98 350 HIS A C 1
ATOM 2718 O O . HIS A 1 350 ? 14.812 -15.211 -2.375 1 98 350 HIS A O 1
ATOM 2724 N N . TYR A 1 351 ? 14.5 -17.422 -2.244 1 97.94 351 TYR A N 1
ATOM 2725 C CA . TYR A 1 351 ? 15.891 -17.812 -2.062 1 97.94 351 TYR A CA 1
ATOM 2726 C C . TYR A 1 351 ? 16.422 -17.312 -0.722 1 97.94 351 TYR A C 1
ATOM 2728 O O . TYR A 1 351 ? 17.625 -17.047 -0.58 1 97.94 351 TYR A O 1
ATOM 2736 N N . GLU A 1 352 ? 15.586 -17.094 0.258 1 97 352 GLU A N 1
ATOM 2737 C CA . GLU A 1 352 ? 15.992 -16.625 1.581 1 97 352 GLU A CA 1
ATOM 2738 C C . GLU A 1 352 ? 17.078 -17.531 2.172 1 97 352 GLU A C 1
ATOM 2740 O O . GLU A 1 352 ? 16.984 -18.766 2.062 1 97 352 GLU A O 1
ATOM 2745 N N . GLY A 1 353 ? 18.094 -16.922 2.727 1 96.56 353 GLY A N 1
ATOM 2746 C CA . GLY A 1 353 ? 19.141 -17.656 3.393 1 96.56 353 GLY A CA 1
ATOM 2747 C C . GLY A 1 353 ? 20.25 -18.109 2.447 1 96.56 353 GLY A C 1
ATOM 2748 O O . GLY A 1 353 ? 21.203 -18.766 2.867 1 96.56 353 GLY A O 1
ATOM 2749 N N . THR A 1 354 ? 20.141 -17.859 1.153 1 97.06 354 THR A N 1
ATOM 2750 C CA . THR A 1 354 ? 21.172 -18.172 0.164 1 97.06 354 THR A CA 1
ATOM 2751 C C . THR A 1 354 ? 21.844 -16.906 -0.349 1 97.06 354 THR A C 1
ATOM 2753 O O . THR A 1 354 ? 21.406 -15.797 -0.015 1 97.06 354 THR A O 1
ATOM 2756 N N . PRO A 1 355 ? 22.922 -17.016 -1.176 1 94.88 355 PRO A N 1
ATOM 2757 C CA . PRO A 1 355 ? 23.547 -15.836 -1.768 1 94.88 355 PRO A CA 1
ATOM 2758 C C . PRO A 1 355 ? 22.641 -15.117 -2.758 1 94.88 355 PRO A C 1
ATOM 2760 O O . PRO A 1 355 ? 22.953 -14.008 -3.195 1 94.88 355 PRO A O 1
ATOM 2763 N N . TYR A 1 356 ? 21.484 -15.656 -3.053 1 96.12 356 TYR A N 1
ATOM 2764 C CA . TYR A 1 356 ? 20.578 -15.094 -4.043 1 96.12 356 TYR A CA 1
ATOM 2765 C C . TYR A 1 356 ? 19.312 -14.578 -3.385 1 96.12 356 TYR A C 1
ATOM 2767 O O . TYR A 1 356 ? 18.281 -14.414 -4.043 1 96.12 356 TYR A O 1
ATOM 2775 N N . ASP A 1 357 ? 19.391 -14.375 -2.07 1 97.06 357 ASP A N 1
ATOM 2776 C CA . ASP A 1 357 ? 18.281 -13.891 -1.268 1 97.06 357 ASP A CA 1
ATOM 2777 C C . ASP A 1 357 ? 17.781 -12.539 -1.788 1 97.06 357 ASP A C 1
ATOM 2779 O O . ASP A 1 357 ? 18.469 -11.531 -1.665 1 97.06 357 ASP A O 1
ATOM 2783 N N . MET A 1 358 ? 16.547 -12.523 -2.266 1 97.06 358 MET A N 1
ATOM 2784 C CA . MET A 1 358 ? 16.016 -11.367 -2.979 1 97.06 358 MET A CA 1
ATOM 2785 C C . MET A 1 358 ? 15.523 -10.305 -1.999 1 97.06 358 MET A C 1
ATOM 2787 O O . MET A 1 358 ? 15.133 -9.203 -2.408 1 97.06 358 MET A O 1
ATOM 2791 N N . THR A 1 359 ? 15.539 -10.555 -0.673 1 96.69 359 THR A N 1
ATOM 2792 C CA . THR A 1 359 ? 15.141 -9.578 0.339 1 96.69 359 THR A CA 1
ATOM 2793 C C . THR A 1 359 ? 16.328 -8.742 0.779 1 96.69 359 THR A C 1
ATOM 2795 O O . THR A 1 359 ? 16.188 -7.816 1.582 1 96.69 359 THR A O 1
ATOM 2798 N N . LYS A 1 360 ? 17.5 -9 0.223 1 93.5 360 LYS A N 1
ATOM 2799 C CA . LYS A 1 360 ? 18.703 -8.375 0.751 1 93.5 360 LYS A CA 1
ATOM 2800 C C . LYS A 1 360 ? 19.391 -7.516 -0.308 1 93.5 360 LYS A C 1
ATOM 2802 O O . LYS A 1 360 ? 20.312 -6.758 0 1 93.5 360 LYS A O 1
ATOM 2807 N N . ASP A 1 361 ? 18.969 -7.59 -1.511 1 89.62 361 ASP A N 1
ATOM 2808 C CA . ASP A 1 361 ? 19.656 -6.824 -2.551 1 89.62 361 ASP A CA 1
ATOM 2809 C C . ASP A 1 361 ? 19.125 -5.395 -2.613 1 89.62 361 ASP A C 1
ATOM 2811 O O . ASP A 1 361 ? 18.156 -5.051 -1.933 1 89.62 361 ASP A O 1
ATOM 2815 N N . ALA A 1 362 ? 19.828 -4.559 -3.428 1 89.12 362 ALA A N 1
ATOM 2816 C CA . ALA A 1 362 ? 19.516 -3.133 -3.496 1 89.12 362 ALA A CA 1
ATOM 2817 C C . ALA A 1 362 ? 18.109 -2.906 -4.051 1 89.12 362 ALA A C 1
ATOM 2819 O O . ALA A 1 362 ? 17.406 -1.99 -3.619 1 89.12 362 ALA A O 1
ATOM 2820 N N . ALA A 1 363 ? 17.688 -3.768 -4.934 1 92.88 363 ALA A N 1
ATOM 2821 C CA . ALA A 1 363 ? 16.391 -3.594 -5.582 1 92.88 363 ALA A CA 1
ATOM 2822 C C . ALA A 1 363 ? 15.25 -3.871 -4.609 1 92.88 363 ALA A C 1
ATOM 2824 O O . ALA A 1 363 ? 14.102 -3.549 -4.895 1 92.88 363 ALA A O 1
ATOM 2825 N N . SER A 1 364 ? 15.57 -4.5 -3.461 1 94.81 364 SER A N 1
ATOM 2826 C CA . SER A 1 364 ? 14.539 -4.785 -2.469 1 94.81 364 SER A CA 1
ATOM 2827 C C . SER A 1 364 ? 14.117 -3.521 -1.729 1 94.81 364 SER A C 1
ATOM 2829 O O . SER A 1 364 ? 13.117 -3.523 -1.007 1 94.81 364 SER A O 1
ATOM 2831 N N . GLY A 1 365 ? 14.836 -2.402 -2.008 1 93.06 365 GLY A N 1
ATOM 2832 C CA . GLY A 1 365 ? 14.531 -1.158 -1.318 1 93.06 365 GLY A CA 1
ATOM 2833 C C . GLY A 1 365 ? 14.875 -1.196 0.159 1 93.06 365 GLY A C 1
ATOM 2834 O O . GLY A 1 365 ? 15.422 -2.188 0.651 1 93.06 365 GLY A O 1
ATOM 2835 N N . PRO A 1 366 ? 14.523 -0.137 0.818 1 94.94 366 PRO A N 1
ATOM 2836 C CA . PRO A 1 366 ? 14.938 -0.035 2.219 1 94.94 366 PRO A CA 1
ATOM 2837 C C . PRO A 1 366 ? 14.211 -1.027 3.125 1 94.94 366 PRO A C 1
ATOM 2839 O O . PRO A 1 366 ? 14.648 -1.267 4.254 1 94.94 366 PRO A O 1
ATOM 2842 N N . PHE A 1 367 ? 13.164 -1.634 2.586 1 96.62 367 PHE A N 1
ATOM 2843 C CA . PHE A 1 367 ? 12.352 -2.418 3.506 1 96.62 367 PHE A CA 1
ATOM 2844 C C . PHE A 1 367 ? 12.32 -3.883 3.086 1 96.62 367 PHE A C 1
ATOM 2846 O O . PHE A 1 367 ? 11.453 -4.645 3.531 1 96.62 367 PHE A O 1
ATOM 2853 N N . GLY A 1 368 ? 13.141 -4.312 2.184 1 96.75 368 GLY A N 1
ATOM 2854 C CA . GLY A 1 368 ? 13.461 -5.707 1.938 1 96.75 368 GLY A CA 1
ATOM 2855 C C . GLY A 1 368 ? 12.398 -6.434 1.14 1 96.75 368 GLY A C 1
ATOM 2856 O O . GLY A 1 368 ? 12.164 -7.625 1.349 1 96.75 368 GLY A O 1
ATOM 2857 N N . SER A 1 369 ? 11.625 -5.766 0.264 1 97.12 369 SER A N 1
ATOM 2858 C CA . SER A 1 369 ? 10.633 -6.445 -0.568 1 97.12 369 SER A CA 1
ATOM 2859 C C . SER A 1 369 ? 11.305 -7.301 -1.636 1 97.12 369 SER A C 1
ATOM 2861 O O . SER A 1 369 ? 12.148 -6.812 -2.396 1 97.12 369 SER A O 1
ATOM 2863 N N . PRO A 1 370 ? 10.93 -8.578 -1.788 1 97.31 370 PRO A N 1
ATOM 2864 C CA . PRO A 1 370 ? 11.539 -9.445 -2.797 1 97.31 370 PRO A CA 1
ATOM 2865 C C . PRO A 1 370 ? 10.867 -9.328 -4.16 1 97.31 370 PRO A C 1
ATOM 2867 O O . PRO A 1 370 ? 11.258 -10.016 -5.109 1 97.31 370 PRO A O 1
ATOM 2870 N N . VAL A 1 371 ? 9.898 -8.5 -4.336 1 96.06 371 VAL A N 1
ATOM 2871 C CA . VAL A 1 371 ? 9.094 -8.414 -5.551 1 96.06 371 VAL A CA 1
ATOM 2872 C C . VAL A 1 371 ? 9.852 -7.645 -6.625 1 96.06 371 VAL A C 1
ATOM 2874 O O . VAL A 1 371 ? 10.422 -6.582 -6.355 1 96.06 371 VAL A O 1
ATOM 2877 N N . ARG A 1 372 ? 9.969 -8.211 -7.82 1 95.75 372 ARG A N 1
ATOM 2878 C CA . ARG A 1 372 ? 10.539 -7.59 -9.008 1 95.75 372 ARG A CA 1
ATOM 2879 C C . ARG A 1 372 ? 9.523 -7.535 -10.148 1 95.75 372 ARG A C 1
ATOM 2881 O O . ARG A 1 372 ? 9.211 -8.562 -10.758 1 95.75 372 ARG A O 1
ATOM 2888 N N . PHE A 1 373 ? 9.094 -6.371 -10.422 1 93.5 373 PHE A N 1
ATOM 2889 C CA . PHE A 1 373 ? 8.078 -6.238 -11.461 1 93.5 373 PHE A CA 1
ATOM 2890 C C . PHE A 1 373 ? 8.703 -6.387 -12.844 1 93.5 373 PHE A C 1
ATOM 2892 O O . PHE A 1 373 ? 9.867 -6.031 -13.047 1 93.5 373 PHE A O 1
ATOM 2899 N N . GLY A 1 374 ? 7.91 -6.879 -13.781 1 89.31 374 GLY A N 1
ATOM 2900 C CA . GLY A 1 374 ? 8.352 -6.953 -15.164 1 89.31 374 GLY A CA 1
ATOM 2901 C C . GLY A 1 374 ? 8.336 -5.609 -15.867 1 89.31 374 GLY A C 1
ATOM 2902 O O . GLY A 1 374 ? 8.281 -4.562 -15.219 1 89.31 374 GLY A O 1
ATOM 2903 N N . GLY A 1 375 ? 8.531 -5.652 -17.172 1 88.06 375 GLY A N 1
ATOM 2904 C CA . GLY A 1 375 ? 8.516 -4.457 -18 1 88.06 375 GLY A CA 1
ATOM 2905 C C . GLY A 1 375 ? 9.766 -4.297 -18.844 1 88.06 375 GLY A C 1
ATOM 2906 O O . GLY A 1 375 ? 10.695 -5.102 -18.75 1 88.06 375 GLY A O 1
ATOM 2907 N N . SER A 1 376 ? 9.68 -3.252 -19.609 1 90.75 376 SER A N 1
ATOM 2908 C CA . SER A 1 376 ? 10.789 -2.965 -20.516 1 90.75 376 SER A CA 1
ATOM 2909 C C . SER A 1 376 ? 12.078 -2.697 -19.75 1 90.75 376 SER A C 1
ATOM 2911 O O . SER A 1 376 ? 12.039 -2.125 -18.656 1 90.75 376 SER A O 1
ATOM 2913 N N . ASN A 1 377 ? 13.211 -3.102 -20.312 1 92.69 377 ASN A N 1
ATOM 2914 C CA . ASN A 1 377 ? 14.5 -2.867 -19.672 1 92.69 377 ASN A CA 1
ATOM 2915 C C . ASN A 1 377 ? 15.008 -1.451 -19.938 1 92.69 377 ASN A C 1
ATOM 2917 O O . ASN A 1 377 ? 16.047 -1.053 -19.422 1 92.69 377 ASN A O 1
ATOM 2921 N N . LYS A 1 378 ? 14.328 -0.722 -20.75 1 94.06 378 LYS A N 1
ATOM 2922 C CA . LYS A 1 378 ? 14.625 0.676 -21.047 1 94.06 378 LYS A CA 1
ATOM 2923 C C . LYS A 1 378 ? 16.062 0.843 -21.531 1 94.06 378 LYS A C 1
ATOM 2925 O O . LYS A 1 378 ? 16.766 1.775 -21.109 1 94.06 378 LYS A O 1
ATOM 2930 N N . GLY A 1 379 ? 16.516 -0.12 -22.188 1 94.31 379 GLY A N 1
ATOM 2931 C CA . GLY A 1 379 ? 17.844 -0.059 -22.766 1 94.31 379 GLY A CA 1
ATOM 2932 C C . GLY A 1 379 ? 18.938 -0.461 -21.797 1 94.31 379 GLY A C 1
ATOM 2933 O O . GLY A 1 379 ? 20.125 -0.385 -22.125 1 94.31 379 GLY A O 1
ATOM 2934 N N . VAL A 1 380 ? 18.562 -0.933 -20.625 1 94.94 380 VAL A N 1
ATOM 2935 C CA . VAL A 1 380 ? 19.531 -1.376 -19.641 1 94.94 380 VAL A CA 1
ATOM 2936 C C . VAL A 1 380 ? 19.688 -2.893 -19.719 1 94.94 380 VAL A C 1
ATOM 2938 O O . VAL A 1 380 ? 18.734 -3.637 -19.5 1 94.94 380 VAL A O 1
ATOM 2941 N N . ASP A 1 381 ? 20.922 -3.365 -20 1 91.88 381 ASP A N 1
ATOM 2942 C CA . ASP A 1 381 ? 21.188 -4.801 -20.016 1 91.88 381 ASP A CA 1
ATOM 2943 C C . ASP A 1 381 ? 21.188 -5.371 -18.609 1 91.88 381 ASP A C 1
ATOM 2945 O O . ASP A 1 381 ? 21.656 -4.715 -17.672 1 91.88 381 ASP A O 1
ATOM 2949 N N . GLY A 1 382 ? 20.656 -6.465 -18.5 1 92.69 382 GLY A N 1
ATOM 2950 C CA . GLY A 1 382 ? 20.625 -7.137 -17.203 1 92.69 382 GLY A CA 1
ATOM 2951 C C . GLY A 1 382 ? 19.422 -8.047 -17.031 1 92.69 382 GLY A C 1
ATOM 2952 O O . GLY A 1 382 ? 18.953 -8.664 -18 1 92.69 382 GLY A O 1
ATOM 2953 N N . GLY A 1 383 ? 19.047 -8.219 -15.75 1 93.19 383 GLY A N 1
ATOM 2954 C CA . GLY A 1 383 ? 17.906 -9.086 -15.469 1 93.19 383 GLY A CA 1
ATOM 2955 C C . GLY A 1 383 ? 17.641 -9.242 -13.984 1 93.19 383 GLY A C 1
ATOM 2956 O O . GLY A 1 383 ? 18.391 -8.742 -13.148 1 93.19 383 GLY A O 1
ATOM 2957 N N . TRP A 1 384 ? 16.531 -9.781 -13.719 1 93.19 384 TRP A N 1
ATOM 2958 C CA . TRP A 1 384 ? 16.141 -10.109 -12.344 1 93.19 384 TRP A CA 1
ATOM 2959 C C . TRP A 1 384 ? 16.297 -11.609 -12.086 1 93.19 384 TRP A C 1
ATOM 2961 O O . TRP A 1 384 ? 16.047 -12.422 -12.977 1 93.19 384 TRP A O 1
ATOM 2971 N N . GLU A 1 385 ? 16.641 -11.914 -10.82 1 93.44 385 GLU A N 1
ATOM 2972 C CA . GLU A 1 385 ? 16.469 -13.289 -10.367 1 93.44 385 GLU A CA 1
ATOM 2973 C C . GLU A 1 385 ? 15 -13.703 -10.43 1 93.44 385 GLU A C 1
ATOM 2975 O O . GLU A 1 385 ? 14.109 -12.914 -10.102 1 93.44 385 GLU A O 1
ATOM 2980 N N . ARG A 1 386 ? 14.75 -14.914 -10.945 1 95 386 ARG A N 1
ATOM 2981 C CA . ARG A 1 386 ? 13.398 -15.469 -11.008 1 95 386 ARG A CA 1
ATOM 2982 C C . ARG A 1 386 ? 13.133 -16.406 -9.836 1 95 386 ARG A C 1
ATOM 2984 O O . ARG A 1 386 ? 13.617 -17.531 -9.812 1 95 386 ARG A O 1
ATOM 2991 N N . SER A 1 387 ? 12.289 -15.961 -8.906 1 96.31 387 SER A N 1
ATOM 2992 C CA . SER A 1 387 ? 12.016 -16.75 -7.711 1 96.31 387 SER A CA 1
ATOM 2993 C C . SER A 1 387 ? 10.859 -17.719 -7.938 1 96.31 387 SER A C 1
ATOM 2995 O O . SER A 1 387 ? 10.211 -17.688 -8.984 1 96.31 387 SER A O 1
ATOM 2997 N N . ILE A 1 388 ? 10.656 -18.625 -6.961 1 97.75 388 ILE A N 1
ATOM 2998 C CA . ILE A 1 388 ? 9.547 -19.578 -7.023 1 97.75 388 ILE A CA 1
ATOM 2999 C C . ILE A 1 388 ? 8.234 -18.844 -6.758 1 97.75 388 ILE A C 1
ATOM 3001 O O . ILE A 1 388 ? 7.277 -18.984 -7.527 1 97.75 388 ILE A O 1
ATOM 3005 N N . SER A 1 389 ? 8.242 -18.062 -5.684 1 97.12 389 SER A N 1
ATOM 3006 C CA . SER A 1 389 ? 7.09 -17.188 -5.48 1 97.12 389 SER A CA 1
ATOM 3007 C C . SER A 1 389 ? 7.199 -15.93 -6.34 1 97.12 389 SER A C 1
ATOM 3009 O O . SER A 1 389 ? 8.258 -15.312 -6.414 1 97.12 389 SER A O 1
ATOM 3011 N N . MET A 1 390 ? 6.113 -15.633 -7.02 1 94.25 390 MET A N 1
ATOM 3012 C CA . MET A 1 390 ? 6.098 -14.492 -7.934 1 94.25 390 MET A CA 1
ATOM 3013 C C . MET A 1 390 ? 4.844 -13.656 -7.734 1 94.25 390 MET A C 1
ATOM 3015 O O . MET A 1 390 ? 3.75 -14.195 -7.559 1 94.25 390 MET A O 1
ATOM 3019 N N . HIS A 1 391 ? 5.043 -12.32 -7.895 1 93.62 391 HIS A N 1
ATOM 3020 C CA . HIS A 1 391 ? 3.934 -11.391 -7.727 1 93.62 391 HIS A CA 1
ATOM 3021 C C . HIS A 1 391 ? 2.816 -11.68 -8.727 1 93.62 391 HIS A C 1
ATOM 3023 O O . HIS A 1 391 ? 1.647 -11.391 -8.453 1 93.62 391 HIS A O 1
ATOM 3029 N N . ARG A 1 392 ? 3.105 -12.289 -9.836 1 92.5 392 ARG A N 1
ATOM 3030 C CA . ARG A 1 392 ? 2.104 -12.445 -10.891 1 92.5 392 ARG A CA 1
ATOM 3031 C C . ARG A 1 392 ? 1.426 -13.812 -10.805 1 92.5 392 ARG A C 1
ATOM 3033 O O . ARG A 1 392 ? 0.673 -14.195 -11.695 1 92.5 392 ARG A O 1
ATOM 3040 N N . THR A 1 393 ? 1.767 -14.578 -9.781 1 95.94 393 THR A N 1
ATOM 3041 C CA . THR A 1 393 ? 1.055 -15.836 -9.578 1 95.94 393 THR A CA 1
ATOM 3042 C C . THR A 1 393 ? -0.431 -15.578 -9.336 1 95.94 393 THR A C 1
ATOM 3044 O O . THR A 1 393 ? -0.796 -14.805 -8.453 1 95.94 393 THR A O 1
ATOM 3047 N N . THR A 1 394 ? -1.277 -16.219 -10.141 1 94.81 394 THR A N 1
ATOM 3048 C CA . THR A 1 394 ? -2.715 -16.094 -9.922 1 94.81 394 THR A CA 1
ATOM 3049 C C . THR A 1 394 ? -3.197 -17.094 -8.883 1 94.81 394 THR A C 1
ATOM 3051 O O . THR A 1 394 ? -4.059 -16.781 -8.062 1 94.81 394 THR A O 1
ATOM 3054 N N . HIS A 1 395 ? -2.668 -18.266 -8.992 1 96.81 395 HIS A N 1
ATOM 3055 C CA . HIS A 1 395 ? -2.969 -19.312 -8.023 1 96.81 395 HIS A CA 1
ATOM 3056 C C . HIS A 1 395 ? -1.853 -20.359 -7.969 1 96.81 395 HIS A C 1
ATOM 3058 O O . HIS A 1 395 ? -0.994 -20.391 -8.852 1 96.81 395 HIS A O 1
ATOM 3064 N N . SER A 1 396 ? -1.809 -21.078 -6.938 1 98.25 396 SER A N 1
ATOM 3065 C CA . SER A 1 396 ? -0.928 -22.234 -6.766 1 98.25 396 SER A CA 1
ATOM 3066 C C . SER A 1 396 ? -1.63 -23.359 -6.016 1 98.25 396 SER A C 1
ATOM 3068 O O . SER A 1 396 ? -2.658 -23.141 -5.371 1 98.25 396 SER A O 1
ATOM 3070 N N . PHE A 1 397 ? -1.074 -24.578 -6.223 1 98.81 397 PHE A N 1
ATOM 3071 C CA . PHE A 1 397 ? -1.714 -25.672 -5.523 1 98.81 397 PHE A CA 1
ATOM 3072 C C . PHE A 1 397 ? -0.71 -26.781 -5.238 1 98.81 397 PHE A C 1
ATOM 3074 O O . PHE A 1 397 ? 0.389 -26.797 -5.793 1 98.81 397 PHE A O 1
ATOM 3081 N N . VAL A 1 398 ? -1.083 -27.594 -4.301 1 98.94 398 VAL A N 1
ATOM 3082 C CA . VAL A 1 398 ? -0.565 -28.938 -4.055 1 98.94 398 VAL A CA 1
ATOM 3083 C C . VAL A 1 398 ? -1.687 -29.953 -4.219 1 98.94 398 VAL A C 1
ATOM 3085 O O . VAL A 1 398 ? -2.625 -30 -3.42 1 98.94 398 VAL A O 1
ATOM 3088 N N . LEU A 1 399 ? -1.591 -30.719 -5.262 1 98.94 399 LEU A N 1
ATOM 3089 C CA . LEU A 1 399 ? -2.541 -31.812 -5.465 1 98.94 399 LEU A CA 1
ATOM 3090 C C . LEU A 1 399 ? -2.02 -33.094 -4.855 1 98.94 399 LEU A C 1
ATOM 3092 O O . LEU A 1 399 ? -0.876 -33.5 -5.102 1 98.94 399 LEU A O 1
ATOM 3096 N N . GLN A 1 400 ? -2.875 -33.656 -4.055 1 98.94 400 GLN A N 1
ATOM 3097 C CA . GLN A 1 400 ? -2.51 -34.875 -3.318 1 98.94 400 GLN A CA 1
ATOM 3098 C C . GLN A 1 400 ? -3.436 -36.031 -3.672 1 98.94 400 GLN A C 1
ATOM 3100 O O . GLN A 1 400 ? -4.656 -35.938 -3.521 1 98.94 400 GLN A O 1
ATOM 3105 N N . ALA A 1 401 ? -2.842 -37.125 -4.168 1 98.88 401 ALA A N 1
ATOM 3106 C CA . ALA A 1 401 ? -3.596 -38.344 -4.492 1 98.88 401 ALA A CA 1
ATOM 3107 C C . ALA A 1 401 ? -3.205 -39.5 -3.572 1 98.88 401 ALA A C 1
ATOM 3109 O O . ALA A 1 401 ? -2.037 -39.875 -3.521 1 98.88 401 ALA A O 1
ATOM 3110 N N . ARG A 1 402 ? -4.152 -40 -2.871 1 98.69 402 ARG A N 1
ATOM 3111 C CA . ARG A 1 402 ? -3.984 -41.125 -1.961 1 98.69 402 ARG A CA 1
ATOM 3112 C C . ARG A 1 402 ? -4.848 -42.312 -2.391 1 98.69 402 ARG A C 1
ATOM 3114 O O . ARG A 1 402 ? -5.996 -42.438 -1.959 1 98.69 402 ARG A O 1
ATOM 3121 N N . GLY A 1 403 ? -4.238 -43.219 -3.119 1 97.56 403 GLY A N 1
ATOM 3122 C CA . GLY A 1 403 ? -4.957 -44.312 -3.746 1 97.56 403 GLY A CA 1
ATOM 3123 C C . GLY A 1 403 ? -5.547 -45.312 -2.746 1 97.56 403 GLY A C 1
ATOM 3124 O O . GLY A 1 403 ? -6.48 -46.031 -3.066 1 97.56 403 GLY A O 1
ATOM 3125 N N . HIS A 1 404 ? -5.086 -45.344 -1.542 1 96.56 404 HIS A N 1
ATOM 3126 C CA . HIS A 1 404 ? -5.559 -46.281 -0.531 1 96.56 404 HIS A CA 1
ATOM 3127 C C . HIS A 1 404 ? -6.84 -45.781 0.127 1 96.56 404 HIS A C 1
ATOM 3129 O O . HIS A 1 404 ? -7.438 -46.5 0.94 1 96.56 404 HIS A O 1
ATOM 3135 N N . LEU A 1 405 ? -7.297 -44.594 -0.223 1 97.75 405 LEU A N 1
ATOM 3136 C CA . LEU A 1 405 ? -8.531 -44.031 0.282 1 97.75 405 LEU A CA 1
ATOM 3137 C C . LEU A 1 405 ? -9.547 -43.844 -0.842 1 97.75 405 LEU A C 1
ATOM 3139 O O . LEU A 1 405 ? -9.18 -43.781 -2.018 1 97.75 405 LEU A O 1
ATOM 3143 N N . PRO A 1 406 ? -10.844 -43.75 -0.434 1 97.88 406 PRO A N 1
ATOM 3144 C CA . PRO A 1 406 ? -11.828 -43.406 -1.461 1 97.88 406 PRO A CA 1
ATOM 3145 C C . PRO A 1 406 ? -11.531 -42.094 -2.154 1 97.88 406 PRO A C 1
ATOM 3147 O O . PRO A 1 406 ? -10.93 -41.188 -1.552 1 97.88 406 PRO A O 1
ATOM 3150 N N . ASP A 1 407 ? -11.961 -41.969 -3.377 1 98.31 407 ASP A N 1
ATOM 3151 C CA . ASP A 1 407 ? -11.617 -40.812 -4.207 1 98.31 407 ASP A CA 1
ATOM 3152 C C . ASP A 1 407 ? -11.984 -39.5 -3.506 1 98.31 407 ASP A C 1
ATOM 3154 O O . ASP A 1 407 ? -11.195 -38.562 -3.502 1 98.31 407 ASP A O 1
ATOM 3158 N N . ASP A 1 408 ? -13.172 -39.469 -2.867 1 98.25 408 ASP A N 1
ATOM 3159 C CA . ASP A 1 408 ? -13.703 -38.25 -2.246 1 98.25 408 ASP A CA 1
ATOM 3160 C C . ASP A 1 408 ? -12.906 -37.875 -0.993 1 98.25 408 ASP A C 1
ATOM 3162 O O . ASP A 1 408 ? -12.984 -36.75 -0.508 1 98.25 408 ASP A O 1
ATOM 3166 N N . VAL A 1 409 ? -12.078 -38.781 -0.467 1 98.5 409 VAL A N 1
ATOM 3167 C CA . VAL A 1 409 ? -11.266 -38.594 0.726 1 98.5 409 VAL A CA 1
ATOM 3168 C C . VAL A 1 409 ? -9.797 -38.438 0.329 1 98.5 409 VAL A C 1
ATOM 3170 O O . VAL A 1 409 ? -9.102 -37.531 0.825 1 98.5 409 VAL A O 1
ATOM 3173 N N . GLY A 1 410 ? -9.422 -39.281 -0.585 1 98.56 410 GLY A N 1
ATOM 3174 C CA . GLY A 1 410 ? -8.008 -39.406 -0.912 1 98.56 410 GLY A CA 1
ATOM 3175 C C . GLY A 1 410 ? -7.523 -38.312 -1.846 1 98.56 410 GLY A C 1
ATOM 3176 O O . GLY A 1 410 ? -6.336 -37.969 -1.86 1 98.56 410 GLY A O 1
ATOM 3177 N N . GLY A 1 411 ? -8.344 -37.812 -2.707 1 98.81 411 GLY A N 1
ATOM 3178 C CA . GLY A 1 411 ? -7.988 -36.719 -3.605 1 98.81 411 GLY A CA 1
ATOM 3179 C C . GLY A 1 411 ? -8.219 -35.344 -3.002 1 98.81 411 GLY A C 1
ATOM 3180 O O . GLY A 1 411 ? -9.359 -34.938 -2.74 1 98.81 411 GLY A O 1
ATOM 3181 N N . VAL A 1 412 ? -7.113 -34.594 -2.789 1 98.88 412 VAL A N 1
ATOM 3182 C CA . VAL A 1 412 ? -7.211 -33.281 -2.154 1 98.88 412 VAL A CA 1
ATOM 3183 C C . VAL A 1 412 ? -6.504 -32.219 -3.014 1 98.88 412 VAL A C 1
ATOM 3185 O O . VAL A 1 412 ? -5.363 -32.438 -3.434 1 98.88 412 VAL A O 1
ATOM 3188 N N . ALA A 1 413 ? -7.199 -31.188 -3.309 1 98.88 413 ALA A N 1
ATOM 3189 C CA . ALA A 1 413 ? -6.574 -29.984 -3.865 1 98.88 413 ALA A CA 1
ATOM 3190 C C . ALA A 1 413 ? -6.305 -28.953 -2.777 1 98.88 413 ALA A C 1
ATOM 3192 O O . ALA A 1 413 ? -7.234 -28.297 -2.287 1 98.88 413 ALA A O 1
ATOM 3193 N N . TRP A 1 414 ? -5.066 -28.875 -2.377 1 98.88 414 TRP A N 1
ATOM 3194 C CA . TRP A 1 414 ? -4.656 -27.719 -1.595 1 98.88 414 TRP A CA 1
ATOM 3195 C C . TRP A 1 414 ? -4.477 -26.5 -2.488 1 98.88 414 TRP A C 1
ATOM 3197 O O . TRP A 1 414 ? -3.512 -26.406 -3.254 1 98.88 414 TRP A O 1
ATOM 3207 N N . TYR A 1 415 ? -5.387 -25.516 -2.342 1 98.75 415 TYR A N 1
ATOM 3208 C CA . TYR A 1 415 ? -5.508 -24.453 -3.332 1 98.75 415 TYR A CA 1
ATOM 3209 C C . TYR A 1 415 ? -5.32 -23.094 -2.689 1 98.75 415 TYR A C 1
ATOM 3211 O O . TYR A 1 415 ? -5.824 -22.844 -1.591 1 98.75 415 TYR A O 1
ATOM 3219 N N . SER A 1 416 ? -4.555 -22.297 -3.398 1 98.06 416 SER A N 1
ATOM 3220 C CA . SER A 1 416 ? -4.293 -20.938 -2.918 1 98.06 416 SER A CA 1
ATOM 3221 C C . SER A 1 416 ? -4.395 -19.922 -4.047 1 98.06 416 SER A C 1
ATOM 3223 O O . SER A 1 416 ? -3.949 -20.188 -5.168 1 98.06 416 SER A O 1
ATOM 3225 N N . LEU A 1 417 ? -5.051 -18.766 -3.768 1 97.25 417 LEU A N 1
ATOM 3226 C CA . LEU A 1 417 ? -5.117 -17.656 -4.703 1 97.25 417 LEU A CA 1
ATOM 3227 C C . LEU A 1 417 ? -4.023 -16.625 -4.406 1 97.25 417 LEU A C 1
ATOM 3229 O O . LEU A 1 417 ? -3.699 -16.375 -3.244 1 97.25 417 LEU A O 1
ATOM 3233 N N . GLY A 1 418 ? -3.471 -16.078 -5.52 1 95.56 418 GLY A N 1
ATOM 3234 C CA . GLY A 1 418 ? -2.465 -15.031 -5.363 1 95.56 418 GLY A CA 1
ATOM 3235 C C . GLY A 1 418 ? -1.062 -15.586 -5.195 1 95.56 418 GLY A C 1
ATOM 3236 O O . GLY A 1 418 ? -0.86 -16.797 -5.211 1 95.56 418 GLY A O 1
ATOM 3237 N N . ALA A 1 419 ? -0.099 -14.695 -5.004 1 96.75 419 ALA A N 1
ATOM 3238 C CA . ALA A 1 419 ? 1.287 -15.094 -4.789 1 96.75 419 ALA A CA 1
ATOM 3239 C C . ALA A 1 419 ? 1.436 -15.867 -3.48 1 96.75 419 ALA A C 1
ATOM 3241 O O . ALA A 1 419 ? 0.987 -15.406 -2.428 1 96.75 419 ALA A O 1
ATOM 3242 N N . PRO A 1 420 ? 2.148 -16.906 -3.475 1 97.31 420 PRO A N 1
ATOM 3243 C CA . PRO A 1 420 ? 2.123 -17.828 -2.336 1 97.31 420 PRO A CA 1
ATOM 3244 C C . PRO A 1 420 ? 2.758 -17.234 -1.081 1 97.31 420 PRO A C 1
ATOM 3246 O O . PRO A 1 420 ? 2.414 -17.625 0.035 1 97.31 420 PRO A O 1
ATOM 3249 N N . HIS A 1 421 ? 3.686 -16.312 -1.187 1 96.94 421 HIS A N 1
ATOM 3250 C CA . HIS A 1 421 ? 4.359 -15.766 -0.012 1 96.94 421 HIS A CA 1
ATOM 3251 C C . HIS A 1 421 ? 3.389 -14.977 0.864 1 96.94 421 HIS A C 1
ATOM 3253 O O . HIS A 1 421 ? 3.684 -14.695 2.027 1 96.94 421 HIS A O 1
ATOM 3259 N N . GLY A 1 422 ? 2.316 -14.625 0.293 1 96.62 422 GLY A N 1
ATOM 3260 C CA . GLY A 1 422 ? 1.289 -13.922 1.048 1 96.62 422 GLY A CA 1
ATOM 3261 C C . GLY A 1 422 ? -0.077 -14.578 0.94 1 96.62 422 GLY A C 1
ATOM 3262 O O . GLY A 1 422 ? -1.101 -13.891 0.944 1 96.62 422 GLY A O 1
ATOM 3263 N N . SER A 1 423 ? -0.169 -15.875 0.789 1 97.31 423 SER A N 1
ATOM 3264 C CA . SER A 1 423 ? -1.433 -16.594 0.652 1 97.31 423 SER A CA 1
ATOM 3265 C C . SER A 1 423 ? -1.414 -17.906 1.44 1 97.31 423 SER A C 1
ATOM 3267 O O . SER A 1 423 ? -0.356 -18.344 1.888 1 97.31 423 SER A O 1
ATOM 3269 N N . VAL A 1 424 ? -2.594 -18.484 1.627 1 98.44 424 VAL A N 1
ATOM 3270 C CA . VAL A 1 424 ? -2.762 -19.703 2.402 1 98.44 424 VAL A CA 1
ATOM 3271 C C . VAL A 1 424 ? -3.5 -20.75 1.569 1 98.44 424 VAL A C 1
ATOM 3273 O O . VAL A 1 424 ? -4.387 -20.406 0.784 1 98.44 424 VAL A O 1
ATOM 3276 N N . TYR A 1 425 ? -3.123 -22 1.768 1 98.81 425 TYR A N 1
ATOM 3277 C CA . TYR A 1 425 ? -3.742 -23.109 1.043 1 98.81 425 TYR A CA 1
ATOM 3278 C C . TYR A 1 425 ? -4.91 -23.688 1.83 1 98.81 425 TYR A C 1
ATOM 3280 O O . TYR A 1 425 ? -4.762 -24.047 3.004 1 98.81 425 TYR A O 1
ATOM 3288 N N . ALA A 1 426 ? -6.039 -23.781 1.189 1 98.81 426 ALA A N 1
ATOM 3289 C CA . ALA A 1 426 ? -7.191 -24.484 1.742 1 98.81 426 ALA A CA 1
ATOM 3290 C C . ALA A 1 426 ? -7.387 -25.844 1.065 1 98.81 426 ALA A C 1
ATOM 3292 O O . ALA A 1 426 ? -7.129 -25.984 -0.132 1 98.81 426 ALA A O 1
ATOM 3293 N N . PRO A 1 427 ? -7.883 -26.844 1.836 1 98.88 427 PRO A N 1
ATOM 3294 C CA . PRO A 1 427 ? -8.148 -28.141 1.226 1 98.88 427 PRO A CA 1
ATOM 3295 C C . PRO A 1 427 ? -9.516 -28.203 0.548 1 98.88 427 PRO A C 1
ATOM 3297 O O . PRO A 1 427 ? -10.5 -27.672 1.076 1 98.88 427 PRO A O 1
ATOM 3300 N N . PHE A 1 428 ? -9.594 -28.828 -0.611 1 98.94 428 PHE A N 1
ATOM 3301 C CA . PHE A 1 428 ? -10.82 -29.172 -1.314 1 98.94 428 PHE A CA 1
ATOM 3302 C C . PHE A 1 428 ? -10.789 -30.609 -1.81 1 98.94 428 PHE A C 1
ATOM 3304 O O . PHE A 1 428 ? -9.82 -31.031 -2.449 1 98.94 428 PHE A O 1
ATOM 3311 N N . SER A 1 429 ? -11.852 -31.344 -1.505 1 98.88 429 SER A N 1
ATOM 3312 C CA . SER A 1 429 ? -11.961 -32.688 -2.055 1 98.88 429 SER A CA 1
ATOM 3313 C C . SER A 1 429 ? -12.078 -32.656 -3.576 1 98.88 429 SER A C 1
ATOM 3315 O O . SER A 1 429 ? -12.797 -31.812 -4.133 1 98.88 429 SER A O 1
ATOM 3317 N N . CYS A 1 430 ? -11.422 -33.594 -4.203 1 98.81 430 CYS A N 1
ATOM 3318 C CA . CYS A 1 430 ? -11.484 -33.625 -5.66 1 98.81 430 CYS A CA 1
ATOM 3319 C C . CYS A 1 430 ? -12.883 -33.969 -6.137 1 98.81 430 CYS A C 1
ATOM 3321 O O . CYS A 1 430 ? -13.211 -33.812 -7.312 1 98.81 430 CYS A O 1
ATOM 3323 N N . ALA A 1 431 ? -13.711 -34.406 -5.184 1 98.44 431 ALA A N 1
ATOM 3324 C CA . ALA A 1 431 ? -15.039 -34.875 -5.555 1 98.44 431 ALA A CA 1
ATOM 3325 C C . ALA A 1 431 ? -16.109 -33.906 -5.121 1 98.44 431 ALA A C 1
ATOM 3327 O O . ALA A 1 431 ? -17.297 -34.094 -5.41 1 98.44 431 ALA A O 1
ATOM 3328 N N . GLN A 1 432 ? -15.727 -32.844 -4.406 1 98.25 432 GLN A N 1
ATOM 3329 C CA . GLN A 1 432 ? -16.766 -31.922 -3.93 1 98.25 432 GLN A CA 1
ATOM 3330 C C . GLN A 1 432 ? -17.406 -31.172 -5.09 1 98.25 432 GLN A C 1
ATOM 3332 O O . GLN A 1 432 ? -16.781 -31 -6.141 1 98.25 432 GLN A O 1
ATOM 3337 N N . HIS A 1 433 ? -18.609 -30.656 -4.812 1 97.44 433 HIS A N 1
ATOM 3338 C CA . HIS A 1 433 ? -19.453 -30.141 -5.895 1 97.44 433 HIS A CA 1
ATOM 3339 C C . HIS A 1 433 ? -19.344 -28.625 -6.008 1 97.44 433 HIS A C 1
ATOM 3341 O O . HIS A 1 433 ? -19.609 -28.062 -7.066 1 97.44 433 HIS A O 1
ATOM 3347 N N . SER A 1 434 ? -18.953 -28 -4.926 1 97.56 434 SER A N 1
ATOM 3348 C CA . SER A 1 434 ? -18.938 -26.531 -4.926 1 97.56 434 SER A CA 1
ATOM 3349 C C . SER A 1 434 ? -17.766 -26 -4.105 1 97.56 434 SER A C 1
ATOM 3351 O O . SER A 1 434 ? -17.109 -26.766 -3.393 1 97.56 434 SER A O 1
ATOM 3353 N N . VAL A 1 435 ? -17.453 -24.781 -4.324 1 98.5 435 VAL A N 1
ATOM 3354 C CA . VAL A 1 435 ? -16.516 -24 -3.521 1 98.5 435 VAL A CA 1
ATOM 3355 C C . VAL A 1 435 ? -17.219 -22.734 -3.004 1 98.5 435 VAL A C 1
ATOM 3357 O O . VAL A 1 435 ? -18.297 -22.375 -3.477 1 98.5 435 VAL A O 1
ATOM 3360 N N . PRO A 1 436 ? -16.641 -22.078 -2.012 1 98.56 436 PRO A N 1
ATOM 3361 C CA . PRO A 1 436 ? -17.281 -20.844 -1.538 1 98.56 436 PRO A CA 1
ATOM 3362 C C . PRO A 1 436 ? -17.453 -19.797 -2.643 1 98.56 436 PRO A C 1
ATOM 3364 O O . PRO A 1 436 ? -16.594 -19.688 -3.514 1 98.56 436 PRO A O 1
ATOM 3367 N N . SER A 1 437 ? -18.516 -18.984 -2.529 1 98 437 SER A N 1
ATOM 3368 C CA . SER A 1 437 ? -18.797 -17.953 -3.516 1 98 437 SER A CA 1
ATOM 3369 C C . SER A 1 437 ? -17.625 -16.984 -3.637 1 98 437 SER A C 1
ATOM 3371 O O . SER A 1 437 ? -17.375 -16.438 -4.715 1 98 437 SER A O 1
ATOM 3373 N N . SER A 1 438 ? -16.891 -16.781 -2.576 1 98.38 438 SER A N 1
ATOM 3374 C CA . SER A 1 438 ? -15.758 -15.859 -2.588 1 98.38 438 SER A CA 1
ATOM 3375 C C . SER A 1 438 ? -14.688 -16.312 -3.576 1 98.38 438 SER A C 1
ATOM 3377 O O . SER A 1 438 ? -13.891 -15.492 -4.043 1 98.38 438 SER A O 1
ATOM 3379 N N . TYR A 1 439 ? -14.625 -17.578 -3.939 1 98.38 439 TYR A N 1
ATOM 3380 C CA . TYR A 1 439 ? -13.633 -18.109 -4.875 1 98.38 439 TYR A CA 1
ATOM 3381 C C . TYR A 1 439 ? -14.125 -17.969 -6.312 1 98.38 439 TYR A C 1
ATOM 3383 O O . TYR A 1 439 ? -13.43 -18.391 -7.246 1 98.38 439 TYR A O 1
ATOM 3391 N N . LEU A 1 440 ? -15.375 -17.375 -6.504 1 97.5 440 LEU A N 1
ATOM 3392 C CA . LEU A 1 440 ? -15.984 -17.375 -7.828 1 97.5 440 LEU A CA 1
ATOM 3393 C C . LEU A 1 440 ? -16.297 -15.953 -8.281 1 97.5 440 LEU A C 1
ATOM 3395 O O . LEU A 1 440 ? -16.641 -15.727 -9.445 1 97.5 440 LEU A O 1
ATOM 3399 N N . VAL A 1 441 ? -16.078 -14.922 -7.457 1 95 441 VAL A N 1
ATOM 3400 C CA . VAL A 1 441 ? -16.688 -13.633 -7.754 1 95 441 VAL A CA 1
ATOM 3401 C C . VAL A 1 441 ? -15.609 -12.617 -8.117 1 95 441 VAL A C 1
ATOM 3403 O O . VAL A 1 441 ? -15.906 -11.547 -8.656 1 95 441 VAL A O 1
ATOM 3406 N N . SER A 1 442 ? -14.398 -12.883 -7.91 1 91.88 442 SER A N 1
ATOM 3407 C CA . SER A 1 442 ? -13.352 -11.875 -8.039 1 91.88 442 SER A CA 1
ATOM 3408 C C . SER A 1 442 ? -13.117 -11.508 -9.5 1 91.88 442 SER A C 1
ATOM 3410 O O . SER A 1 442 ? -13.133 -12.367 -10.375 1 91.88 442 SER A O 1
ATOM 3412 N N . ARG A 1 443 ? -12.984 -10.25 -9.703 1 92.25 443 ARG A N 1
ATOM 3413 C CA . ARG A 1 443 ? -12.484 -9.656 -10.945 1 92.25 443 ARG A CA 1
ATOM 3414 C C . ARG A 1 443 ? -11.211 -8.852 -10.695 1 92.25 443 ARG A C 1
ATOM 3416 O O . ARG A 1 443 ? -11.102 -8.148 -9.688 1 92.25 443 ARG A O 1
ATOM 3423 N N . ARG A 1 444 ? -10.32 -8.977 -11.578 1 89.75 444 ARG A N 1
ATOM 3424 C CA . ARG A 1 444 ? -9.008 -8.383 -11.344 1 89.75 444 ARG A CA 1
ATOM 3425 C C . ARG A 1 444 ? -9.094 -6.855 -11.312 1 89.75 444 ARG A C 1
ATOM 3427 O O . ARG A 1 444 ? -8.344 -6.203 -10.586 1 89.75 444 ARG A O 1
ATOM 3434 N N . HIS A 1 445 ? -9.953 -6.273 -12.094 1 91.06 445 HIS A N 1
ATOM 3435 C CA . HIS A 1 445 ? -9.961 -4.824 -12.281 1 91.06 445 HIS A CA 1
ATOM 3436 C C . HIS A 1 445 ? -10.867 -4.145 -11.258 1 91.06 445 HIS A C 1
ATOM 3438 O O . HIS A 1 445 ? -10.883 -2.914 -11.156 1 91.06 445 HIS A O 1
ATOM 3444 N N . GLN A 1 446 ? -11.594 -4.938 -10.461 1 93.38 446 GLN A N 1
ATOM 3445 C CA . GLN A 1 446 ? -12.57 -4.375 -9.539 1 93.38 446 GLN A CA 1
ATOM 3446 C C . GLN A 1 446 ? -12.328 -4.863 -8.117 1 93.38 446 GLN A C 1
ATOM 3448 O O . GLN A 1 446 ? -12.656 -6.008 -7.785 1 93.38 446 GLN A O 1
ATOM 3453 N N . PHE A 1 447 ? -11.883 -3.922 -7.32 1 96.75 447 PHE A N 1
ATOM 3454 C CA . PHE A 1 447 ? -11.695 -4.273 -5.918 1 96.75 447 PHE A CA 1
ATOM 3455 C C . PHE A 1 447 ? -13.016 -4.652 -5.27 1 96.75 447 PHE A C 1
ATOM 3457 O O . PHE A 1 447 ? -13.992 -3.9 -5.355 1 96.75 447 PHE A O 1
ATOM 3464 N N . ASP A 1 448 ? -13.039 -5.812 -4.621 1 95.81 448 ASP A N 1
ATOM 3465 C CA . ASP A 1 448 ? -14.242 -6.344 -3.996 1 95.81 448 ASP A CA 1
ATOM 3466 C C . ASP A 1 448 ? -13.898 -7.199 -2.779 1 95.81 448 ASP A C 1
ATOM 3468 O O . ASP A 1 448 ? -13.305 -8.266 -2.914 1 95.81 448 ASP A O 1
ATOM 3472 N N . THR A 1 449 ? -14.352 -6.824 -1.583 1 95.5 449 THR A N 1
ATOM 3473 C CA . THR A 1 449 ? -14 -7.527 -0.354 1 95.5 449 THR A CA 1
ATOM 3474 C C . THR A 1 449 ? -14.781 -8.828 -0.233 1 95.5 449 THR A C 1
ATOM 3476 O O . THR A 1 449 ? -14.508 -9.648 0.652 1 95.5 449 THR A O 1
ATOM 3479 N N . ALA A 1 450 ? -15.648 -9.062 -1.208 1 96.75 450 ALA A N 1
ATOM 3480 C CA . ALA A 1 450 ? -16.375 -10.336 -1.215 1 96.75 450 ALA A CA 1
ATOM 3481 C C . ALA A 1 450 ? -15.555 -11.43 -1.892 1 96.75 450 ALA A C 1
ATOM 3483 O O . ALA A 1 450 ? -15.883 -12.609 -1.776 1 96.75 450 ALA A O 1
ATOM 3484 N N . GLY A 1 451 ? -14.586 -11.055 -2.654 1 96.88 451 GLY A N 1
ATOM 3485 C CA . GLY A 1 451 ? -13.766 -12 -3.396 1 96.88 451 GLY A CA 1
ATOM 3486 C C . GLY A 1 451 ? -12.531 -12.445 -2.633 1 96.88 451 GLY A C 1
ATOM 3487 O O . GLY A 1 451 ? -11.781 -11.617 -2.119 1 96.88 451 GLY A O 1
ATOM 3488 N N . ALA A 1 452 ? -12.242 -13.719 -2.609 1 98.12 452 ALA A N 1
ATOM 3489 C CA . ALA A 1 452 ? -11.094 -14.297 -1.908 1 98.12 452 ALA A CA 1
ATOM 3490 C C . ALA A 1 452 ? -9.781 -13.789 -2.494 1 98.12 452 ALA A C 1
ATOM 3492 O O . ALA A 1 452 ? -8.828 -13.516 -1.757 1 98.12 452 ALA A O 1
ATOM 3493 N N . TRP A 1 453 ? -9.742 -13.648 -3.777 1 96.75 453 TRP A N 1
ATOM 3494 C CA . TRP A 1 453 ? -8.547 -13.156 -4.453 1 96.75 453 TRP A CA 1
ATOM 3495 C C . TRP A 1 453 ? -8.07 -11.852 -3.83 1 96.75 453 TRP A C 1
ATOM 3497 O O . TRP A 1 453 ? -6.875 -11.68 -3.566 1 96.75 453 TRP A O 1
ATOM 3507 N N . TRP A 1 454 ? -8.969 -10.992 -3.508 1 97.69 454 TRP A N 1
ATOM 3508 C CA . TRP A 1 454 ? -8.625 -9.648 -3.074 1 97.69 454 TRP A CA 1
ATOM 3509 C C . TRP A 1 454 ? -8.109 -9.648 -1.64 1 97.69 454 TRP A C 1
ATOM 3511 O O . TRP A 1 454 ? -7.293 -8.805 -1.265 1 97.69 454 TRP A O 1
ATOM 3521 N N . ALA A 1 455 ? -8.57 -10.578 -0.828 1 98.25 455 ALA A N 1
ATOM 3522 C CA . ALA A 1 455 ? -7.992 -10.68 0.51 1 98.25 455 ALA A CA 1
ATOM 3523 C C . ALA A 1 455 ? -6.488 -10.922 0.442 1 98.25 455 ALA A C 1
ATOM 3525 O O . ALA A 1 455 ? -5.711 -10.25 1.125 1 98.25 455 ALA A O 1
ATOM 3526 N N . PHE A 1 456 ? -6.098 -11.797 -0.423 1 98.19 456 PHE A N 1
ATOM 3527 C CA . PHE A 1 456 ? -4.695 -12.172 -0.542 1 98.19 456 PHE A CA 1
ATOM 3528 C C . PHE A 1 456 ? -3.918 -11.125 -1.332 1 98.19 456 PHE A C 1
ATOM 3530 O O . PHE A 1 456 ? -2.811 -10.742 -0.947 1 98.19 456 PHE A O 1
ATOM 3537 N N . GLN A 1 457 ? -4.539 -10.664 -2.396 1 97.06 457 GLN A N 1
ATOM 3538 C CA . GLN A 1 457 ? -3.908 -9.656 -3.242 1 97.06 457 GLN A CA 1
ATOM 3539 C C . GLN A 1 457 ? -3.662 -8.367 -2.469 1 97.06 457 GLN A C 1
ATOM 3541 O O . GLN A 1 457 ? -2.629 -7.719 -2.645 1 97.06 457 GLN A O 1
ATOM 3546 N N . PHE A 1 458 ? -4.613 -7.98 -1.652 1 98.12 458 PHE A N 1
ATOM 3547 C CA . PHE A 1 458 ? -4.488 -6.758 -0.864 1 98.12 458 PHE A CA 1
ATOM 3548 C C . PHE A 1 458 ? -3.301 -6.852 0.088 1 98.12 458 PHE A C 1
ATOM 3550 O O . PHE A 1 458 ? -2.463 -5.949 0.133 1 98.12 458 PHE A O 1
ATOM 3557 N N . VAL A 1 459 ? -3.197 -7.918 0.851 1 98.5 459 VAL A N 1
ATOM 3558 C CA . VAL A 1 459 ? -2.115 -8.102 1.812 1 98.5 459 VAL A CA 1
ATOM 3559 C C . VAL A 1 459 ? -0.775 -8.148 1.08 1 98.5 459 VAL A C 1
ATOM 3561 O O . VAL A 1 459 ? 0.199 -7.531 1.518 1 98.5 459 VAL A O 1
ATOM 3564 N N . ASN A 1 460 ? -0.733 -8.859 -0.061 1 97.94 460 ASN A N 1
ATOM 3565 C CA . ASN A 1 460 ? 0.496 -8.953 -0.841 1 97.94 460 ASN A CA 1
ATOM 3566 C C . ASN A 1 460 ? 0.976 -7.578 -1.301 1 97.94 460 ASN A C 1
ATOM 3568 O O . ASN A 1 460 ? 2.178 -7.309 -1.305 1 97.94 460 ASN A O 1
ATOM 3572 N N . ASN A 1 461 ? 0.085 -6.734 -1.641 1 98 461 ASN A N 1
ATOM 3573 C CA . ASN A 1 461 ? 0.469 -5.41 -2.117 1 98 461 ASN A CA 1
ATOM 3574 C C . ASN A 1 461 ? 0.753 -4.457 -0.958 1 98 461 ASN A C 1
ATOM 3576 O O . ASN A 1 461 ? 1.778 -3.775 -0.948 1 98 461 ASN A O 1
ATOM 3580 N N . TRP A 1 462 ? -0.137 -4.414 0.075 1 98.19 462 TRP A N 1
ATOM 3581 C CA . TRP A 1 462 ? 0.048 -3.51 1.205 1 98.19 462 TRP A CA 1
ATOM 3582 C C . TRP A 1 462 ? 1.371 -3.787 1.912 1 98.19 462 TRP A C 1
ATOM 3584 O O . TRP A 1 462 ? 2.051 -2.857 2.357 1 98.19 462 TRP A O 1
ATOM 3594 N N . SER A 1 463 ? 1.726 -5.031 1.979 1 97.88 463 SER A N 1
ATOM 3595 C CA . SER A 1 463 ? 2.91 -5.406 2.744 1 97.88 463 SER A CA 1
ATOM 3596 C C . SER A 1 463 ? 4.18 -4.867 2.096 1 97.88 463 SER A C 1
ATOM 3598 O O . SER A 1 463 ? 5.223 -4.773 2.746 1 97.88 463 SER A O 1
ATOM 3600 N N . ASN A 1 464 ? 4.113 -4.504 0.824 1 97.19 464 ASN A N 1
ATOM 3601 C CA . ASN A 1 464 ? 5.293 -3.973 0.148 1 97.19 464 ASN A CA 1
ATOM 3602 C C . ASN A 1 464 ? 5.688 -2.604 0.697 1 97.19 464 ASN A C 1
ATOM 3604 O O . ASN A 1 464 ? 6.801 -2.133 0.462 1 97.19 464 ASN A O 1
ATOM 3608 N N . LEU A 1 465 ? 4.812 -1.938 1.455 1 97.12 465 LEU A N 1
ATOM 3609 C CA . LEU A 1 465 ? 5.098 -0.632 2.037 1 97.12 465 LEU A CA 1
ATOM 3610 C C . LEU A 1 465 ? 6.133 -0.747 3.154 1 97.12 465 LEU A C 1
ATOM 3612 O O . LEU A 1 465 ? 6.836 0.218 3.453 1 97.12 465 LEU A O 1
ATOM 3616 N N . ARG A 1 466 ? 6.176 -1.854 3.77 1 97.31 466 ARG A N 1
ATOM 3617 C CA . ARG A 1 466 ? 7.074 -2.152 4.879 1 97.31 466 ARG A CA 1
ATOM 3618 C C . ARG A 1 466 ? 7.242 -3.656 5.062 1 97.31 466 ARG A C 1
ATOM 3620 O O . ARG A 1 466 ? 6.973 -4.191 6.141 1 97.31 466 ARG A O 1
ATOM 3627 N N . TYR A 1 467 ? 7.801 -4.266 4.047 1 97.81 467 TYR A N 1
ATOM 3628 C CA . TYR A 1 467 ? 7.82 -5.719 3.904 1 97.81 467 TYR A CA 1
ATOM 3629 C C . TYR A 1 467 ? 8.492 -6.375 5.105 1 97.81 467 TYR A C 1
ATOM 3631 O O . TYR A 1 467 ? 7.973 -7.34 5.668 1 97.81 467 TYR A O 1
ATOM 3639 N N . ASP A 1 468 ? 9.625 -5.906 5.551 1 96.81 468 ASP A N 1
ATOM 3640 C CA . ASP A 1 468 ? 10.445 -6.516 6.598 1 96.81 468 ASP A CA 1
ATOM 3641 C C . ASP A 1 468 ? 9.664 -6.633 7.902 1 96.81 468 ASP A C 1
ATOM 3643 O O . ASP A 1 468 ? 9.664 -7.691 8.539 1 96.81 468 ASP A O 1
ATOM 3647 N N . LEU A 1 469 ? 8.93 -5.586 8.234 1 97.5 469 LEU A N 1
ATOM 3648 C CA . LEU A 1 469 ? 8.211 -5.59 9.5 1 97.5 469 LEU A CA 1
ATOM 3649 C C . LEU A 1 469 ? 6.859 -6.281 9.352 1 97.5 469 LEU A C 1
ATOM 3651 O O . LEU A 1 469 ? 6.441 -7.035 10.234 1 97.5 469 LEU A O 1
ATOM 3655 N N . MET A 1 470 ? 6.125 -6.047 8.266 1 98.06 470 MET A N 1
ATOM 3656 C CA . MET A 1 470 ? 4.781 -6.598 8.109 1 98.06 470 MET A CA 1
ATOM 3657 C C . MET A 1 470 ? 4.832 -8.117 7.969 1 98.06 470 MET A C 1
ATOM 3659 O O . MET A 1 470 ? 3.951 -8.82 8.461 1 98.06 470 MET A O 1
ATOM 3663 N N . HIS A 1 471 ? 5.82 -8.656 7.312 1 97.25 471 HIS A N 1
ATOM 3664 C CA . HIS A 1 471 ? 5.871 -10.102 7.137 1 97.25 471 HIS A CA 1
ATOM 3665 C C . HIS A 1 471 ? 6.227 -10.805 8.445 1 97.25 471 HIS A C 1
ATOM 3667 O O . HIS A 1 471 ? 5.973 -12 8.602 1 97.25 471 HIS A O 1
ATOM 3673 N N . LYS A 1 472 ? 6.848 -10.055 9.414 1 96.31 472 LYS A N 1
ATOM 3674 C CA . LYS A 1 472 ? 7.02 -10.602 10.758 1 96.31 472 LYS A CA 1
ATOM 3675 C C . LYS A 1 472 ? 5.672 -10.789 11.453 1 96.31 472 LYS A C 1
ATOM 3677 O O . LYS A 1 472 ? 5.543 -11.617 12.352 1 96.31 472 LYS A O 1
ATOM 3682 N N . HIS A 1 473 ? 4.738 -10.008 10.977 1 96.06 473 HIS A N 1
ATOM 3683 C CA . HIS A 1 473 ? 3.389 -10.117 11.523 1 96.06 473 HIS A CA 1
ATOM 3684 C C . HIS A 1 473 ? 2.537 -11.078 10.711 1 96.06 473 HIS A C 1
ATOM 3686 O O . HIS A 1 473 ? 1.685 -11.781 11.258 1 96.06 473 HIS A O 1
ATOM 3692 N N . ILE A 1 474 ? 2.719 -11.172 9.445 1 98.25 474 ILE A N 1
ATOM 3693 C CA . ILE A 1 474 ? 1.934 -11.992 8.523 1 98.25 474 ILE A CA 1
ATOM 3694 C C . ILE A 1 474 ? 2.287 -13.469 8.711 1 98.25 474 ILE A C 1
ATOM 3696 O O . ILE A 1 474 ? 1.399 -14.32 8.781 1 98.25 474 ILE A O 1
ATOM 3700 N N . GLN A 1 475 ? 3.547 -13.805 8.859 1 97.75 475 GLN A N 1
ATOM 3701 C CA . GLN A 1 475 ? 4.043 -15.18 8.828 1 97.75 475 GLN A CA 1
ATOM 3702 C C . GLN A 1 475 ? 3.432 -16.016 9.953 1 97.75 475 GLN A C 1
ATOM 3704 O O . GLN A 1 475 ? 2.967 -17.125 9.727 1 97.75 475 GLN A O 1
ATOM 3709 N N . PRO A 1 476 ? 3.355 -15.453 11.195 1 97.75 476 PRO A N 1
ATOM 3710 C CA . PRO A 1 476 ? 2.74 -16.266 12.258 1 97.75 476 PRO A CA 1
ATOM 3711 C C . PRO A 1 476 ? 1.264 -16.547 11.992 1 97.75 476 PRO A C 1
ATOM 3713 O O . PRO A 1 476 ? 0.783 -17.656 12.289 1 97.75 476 PRO A O 1
ATOM 3716 N N . VAL A 1 477 ? 0.557 -15.602 11.477 1 98.38 477 VAL A N 1
ATOM 3717 C CA . VAL A 1 477 ? -0.854 -15.805 11.172 1 98.38 477 VAL A CA 1
ATOM 3718 C C . VAL A 1 477 ? -0.997 -16.828 10.047 1 98.38 477 VAL A C 1
ATOM 3720 O O . VAL A 1 477 ? -1.834 -17.734 10.125 1 98.38 477 VAL A O 1
ATOM 3723 N N . LEU A 1 478 ? -0.196 -16.719 9.023 1 98.5 478 LEU A N 1
ATOM 3724 C CA . LEU A 1 478 ? -0.169 -17.656 7.914 1 98.5 478 LEU A CA 1
ATOM 3725 C C . LEU A 1 478 ? 0.1 -19.078 8.414 1 98.5 478 LEU A C 1
ATOM 3727 O O . LEU A 1 478 ? -0.644 -20 8.086 1 98.5 478 LEU A O 1
ATOM 3731 N N . ASP A 1 479 ? 1.125 -19.219 9.234 1 98.19 479 ASP A N 1
ATOM 3732 C CA . ASP A 1 479 ? 1.504 -20.531 9.75 1 98.19 479 ASP A CA 1
ATOM 3733 C C . ASP A 1 479 ? 0.375 -21.141 10.578 1 98.19 479 ASP A C 1
ATOM 3735 O O . ASP A 1 479 ? 0.088 -22.344 10.461 1 98.19 479 ASP A O 1
ATOM 3739 N N . GLN A 1 480 ? -0.22 -20.297 11.352 1 98.62 480 GLN A N 1
ATOM 3740 C CA . GLN A 1 480 ? -1.306 -20.797 12.195 1 98.62 480 GLN A CA 1
ATOM 3741 C C . GLN A 1 480 ? -2.475 -21.297 11.344 1 98.62 480 GLN A C 1
ATOM 3743 O O . GLN A 1 480 ? -3 -22.375 11.586 1 98.62 480 GLN A O 1
ATOM 3748 N N . ILE A 1 481 ? -2.877 -20.516 10.406 1 98.75 481 ILE A N 1
ATOM 3749 C CA . ILE A 1 481 ? -4.008 -20.891 9.57 1 98.75 481 ILE A CA 1
ATOM 3750 C C . ILE A 1 481 ? -3.656 -22.141 8.75 1 98.75 481 ILE A C 1
ATOM 3752 O O . ILE A 1 481 ? -4.477 -23.047 8.602 1 98.75 481 ILE A O 1
ATOM 3756 N N . GLN A 1 482 ? -2.414 -22.203 8.227 1 98.75 482 GLN A N 1
ATOM 3757 C CA . GLN A 1 482 ? -2.01 -23.344 7.426 1 98.75 482 GLN A CA 1
ATOM 3758 C C . GLN A 1 482 ? -1.983 -24.625 8.266 1 98.75 482 GLN A C 1
ATOM 3760 O O . GLN A 1 482 ? -2.4 -25.688 7.801 1 98.75 482 GLN A O 1
ATOM 3765 N N . ASP A 1 483 ? -1.499 -24.516 9.469 1 98.75 483 ASP A N 1
ATOM 3766 C CA . ASP A 1 483 ? -1.498 -25.656 10.375 1 98.75 483 ASP A CA 1
ATOM 3767 C C . ASP A 1 483 ? -2.922 -26.109 10.68 1 98.75 483 ASP A C 1
ATOM 3769 O O . ASP A 1 483 ? -3.189 -27.312 10.766 1 98.75 483 ASP A O 1
ATOM 3773 N N . GLU A 1 484 ? -3.768 -25.156 10.836 1 98.81 484 GLU A N 1
ATOM 3774 C CA . GLU A 1 484 ? -5.168 -25.484 11.078 1 98.81 484 GLU A CA 1
ATOM 3775 C C . GLU A 1 484 ? -5.781 -26.203 9.883 1 98.81 484 GLU A C 1
ATOM 3777 O O . GLU A 1 484 ? -6.605 -27.109 10.047 1 98.81 484 GLU A O 1
ATOM 3782 N N . ALA A 1 485 ? -5.426 -25.797 8.719 1 98.88 485 ALA A N 1
ATOM 3783 C CA . ALA A 1 485 ? -5.914 -26.469 7.516 1 98.88 485 ALA A CA 1
ATOM 3784 C C . ALA A 1 485 ? -5.453 -27.922 7.473 1 98.88 485 ALA A C 1
ATOM 3786 O O . ALA A 1 485 ? -6.246 -28.812 7.168 1 98.88 485 ALA A O 1
ATOM 3787 N N . ILE A 1 486 ? -4.207 -28.141 7.77 1 98.75 486 ILE A N 1
ATOM 3788 C CA . ILE A 1 486 ? -3.641 -29.484 7.773 1 98.75 486 ILE A CA 1
ATOM 3789 C C . ILE A 1 486 ? -4.34 -30.344 8.828 1 98.75 486 ILE A C 1
ATOM 3791 O O . ILE A 1 486 ? -4.711 -31.484 8.562 1 98.75 486 ILE A O 1
ATOM 3795 N N . ALA A 1 487 ? -4.527 -29.75 9.961 1 98.69 487 ALA A N 1
ATOM 3796 C CA . ALA A 1 487 ? -5.199 -30.453 11.055 1 98.69 487 ALA A CA 1
ATOM 3797 C C . ALA A 1 487 ? -6.645 -30.781 10.688 1 98.69 487 ALA A C 1
ATOM 3799 O O . ALA A 1 487 ? -7.137 -31.859 11.008 1 98.69 487 ALA A O 1
ATOM 3800 N N . LEU A 1 488 ? -7.277 -29.812 10.086 1 98.69 488 LEU A N 1
ATOM 3801 C CA . LEU A 1 488 ? -8.656 -30.016 9.664 1 98.69 488 LEU A CA 1
ATOM 3802 C C . LEU A 1 488 ? -8.766 -31.188 8.711 1 98.69 488 LEU A C 1
ATOM 3804 O O . LEU A 1 488 ? -9.648 -32.031 8.859 1 98.69 488 LEU A O 1
ATOM 3808 N N . GLU A 1 489 ? -7.945 -31.203 7.734 1 98.44 489 GLU A N 1
ATOM 3809 C CA . GLU A 1 489 ? -7.961 -32.281 6.746 1 98.44 489 GLU A CA 1
ATOM 3810 C C . GLU A 1 489 ? -7.695 -33.625 7.398 1 98.44 489 GLU A C 1
ATOM 3812 O O . GLU A 1 489 ? -8.406 -34.625 7.133 1 98.44 489 GLU A O 1
ATOM 3817 N N . ALA A 1 490 ? -6.746 -33.781 8.273 1 98.19 490 ALA A N 1
ATOM 3818 C CA . ALA A 1 490 ? -6.426 -35 8.984 1 98.19 490 ALA A CA 1
ATOM 3819 C C . ALA A 1 490 ? -7.613 -35.469 9.812 1 98.19 490 ALA A C 1
ATOM 3821 O O . ALA A 1 490 ? -7.945 -36.656 9.805 1 98.19 490 ALA A O 1
ATOM 3822 N N . ALA A 1 491 ? -8.195 -34.531 10.508 1 98.5 491 ALA A N 1
ATOM 3823 C CA . ALA A 1 491 ? -9.359 -34.875 11.32 1 98.5 491 ALA A CA 1
ATOM 3824 C C . ALA A 1 491 ? -10.523 -35.375 10.453 1 98.5 491 ALA A C 1
ATOM 3826 O O . ALA A 1 491 ? -11.266 -36.281 10.836 1 98.5 491 ALA A O 1
ATOM 3827 N N . THR A 1 492 ? -10.703 -34.719 9.352 1 98.5 492 THR A N 1
ATOM 3828 C CA . THR A 1 492 ? -11.773 -35.062 8.43 1 98.5 492 THR A CA 1
ATOM 3829 C C . THR A 1 492 ? -11.602 -36.5 7.938 1 98.5 492 THR A C 1
ATOM 3831 O O . THR A 1 492 ? -12.57 -37.281 7.887 1 98.5 492 THR A O 1
ATOM 3834 N N . VAL A 1 493 ? -10.414 -36.938 7.594 1 98.12 493 VAL A N 1
ATOM 3835 C CA . VAL A 1 493 ? -10.117 -38.281 7.117 1 98.12 493 VAL A CA 1
ATOM 3836 C C . VAL A 1 493 ? -10.547 -39.312 8.164 1 98.12 493 VAL A C 1
ATOM 3838 O O . VAL A 1 493 ? -11.172 -40.312 7.836 1 98.12 493 VAL A O 1
ATOM 3841 N N . VAL A 1 494 ? -10.273 -39.062 9.398 1 97.88 494 VAL A N 1
ATOM 3842 C CA . VAL A 1 494 ? -10.602 -39.969 10.484 1 97.88 494 VAL A CA 1
ATOM 3843 C C . VAL A 1 494 ? -12.109 -40.031 10.68 1 97.88 494 VAL A C 1
ATOM 3845 O O . VAL A 1 494 ? -12.688 -41.125 10.82 1 97.88 494 VAL A O 1
ATOM 3848 N N . GLU A 1 495 ? -12.719 -38.906 10.609 1 97.75 495 GLU A N 1
ATOM 3849 C CA . GLU A 1 495 ? -14.141 -38.812 10.938 1 97.75 495 GLU A CA 1
ATOM 3850 C C . GLU A 1 495 ? -15 -39.5 9.875 1 97.75 495 GLU A C 1
ATOM 3852 O O . GLU A 1 495 ? -16.062 -40.031 10.188 1 97.75 495 GLU A O 1
ATOM 3857 N N . VAL A 1 496 ? -14.531 -39.5 8.672 1 98.06 496 VAL A N 1
ATOM 3858 C CA . VAL A 1 496 ? -15.406 -40 7.613 1 98.06 496 VAL A CA 1
ATOM 3859 C C . VAL A 1 496 ? -15.055 -41.438 7.293 1 98.06 496 VAL A C 1
ATOM 3861 O O . VAL A 1 496 ? -15.672 -42.062 6.422 1 98.06 496 VAL A O 1
ATOM 3864 N N . ALA A 1 497 ? -14.141 -42.031 7.965 1 96.19 497 ALA A N 1
ATOM 3865 C CA . ALA A 1 497 ? -13.625 -43.375 7.668 1 96.19 497 ALA A CA 1
ATOM 3866 C C . ALA A 1 497 ? -14.734 -44.406 7.727 1 96.19 497 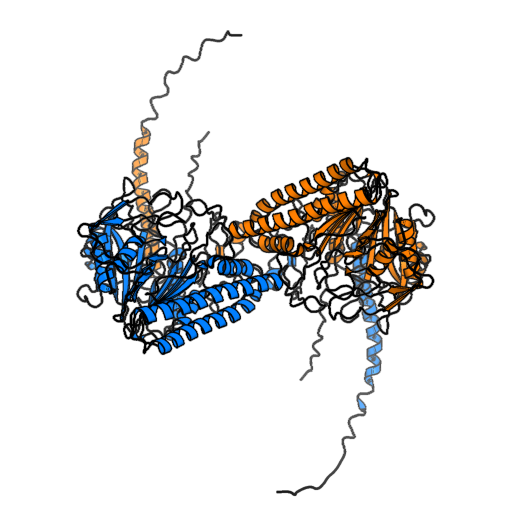ALA A C 1
ATOM 3868 O O . ALA A 1 497 ? -14.719 -45.375 6.98 1 96.19 497 ALA A O 1
ATOM 3869 N N . ASN A 1 498 ? -15.742 -44.156 8.5 1 94.44 498 ASN A N 1
ATOM 3870 C CA . ASN A 1 498 ? -16.781 -45.188 8.68 1 94.44 498 ASN A CA 1
ATOM 3871 C C . ASN A 1 498 ? -18.062 -44.781 7.973 1 94.44 498 ASN A C 1
ATOM 3873 O O . ASN A 1 498 ? -19.094 -45.469 8.125 1 94.44 498 ASN A O 1
ATOM 3877 N N . MET A 1 499 ? -17.969 -43.75 7.254 1 96.31 499 MET A N 1
ATOM 3878 C CA . MET A 1 499 ? -19.156 -43.344 6.488 1 96.31 499 MET A CA 1
ATOM 3879 C C . MET A 1 499 ? -19.266 -44.156 5.195 1 96.31 499 MET A C 1
ATOM 3881 O O . MET A 1 499 ? -18.438 -44 4.293 1 96.31 499 MET A O 1
ATOM 3885 N N . THR A 1 500 ? -20.297 -44.906 5.113 1 93.94 500 THR A N 1
ATOM 3886 C CA . THR A 1 500 ? -20.422 -45.812 3.98 1 93.94 500 THR A CA 1
ATOM 3887 C C . THR A 1 500 ? -21.219 -45.156 2.848 1 93.94 500 THR A C 1
ATOM 3889 O O . THR A 1 500 ? -21.094 -45.562 1.689 1 93.94 500 THR A O 1
ATOM 3892 N N . ASP A 1 501 ? -22.031 -44.188 3.135 1 96.81 501 ASP A N 1
ATOM 3893 C CA . ASP A 1 501 ? -22.781 -43.469 2.119 1 96.81 501 ASP A CA 1
ATOM 3894 C C . ASP A 1 501 ? -21.906 -42.406 1.462 1 96.81 501 ASP A C 1
ATOM 3896 O O . ASP A 1 501 ? -21.625 -41.344 2.066 1 96.81 501 ASP A O 1
ATOM 3900 N N . THR A 1 502 ? -21.609 -42.594 0.249 1 96.06 502 THR A N 1
ATOM 3901 C CA . THR A 1 502 ? -20.672 -41.75 -0.469 1 96.06 502 THR A CA 1
ATOM 3902 C C . THR A 1 502 ? -21.219 -40.312 -0.598 1 96.06 502 THR A C 1
ATOM 3904 O O . THR A 1 502 ? -20.484 -39.344 -0.408 1 96.06 502 THR A O 1
ATOM 3907 N N . ARG A 1 503 ? -22.453 -40.219 -0.907 1 96.38 503 ARG A N 1
ATOM 3908 C CA . ARG A 1 503 ? -23.047 -38.875 -1.068 1 96.38 503 ARG A CA 1
ATOM 3909 C C . ARG A 1 503 ? -22.984 -38.094 0.234 1 96.38 503 ARG A C 1
ATOM 3911 O O . ARG A 1 503 ? -22.609 -36.906 0.235 1 96.38 503 ARG A O 1
ATOM 3918 N N . ALA A 1 504 ? -23.328 -38.75 1.297 1 97.31 504 ALA A N 1
ATOM 3919 C CA . ALA A 1 504 ? -23.297 -38.094 2.607 1 97.31 504 ALA A CA 1
ATOM 3920 C C . ALA A 1 504 ? -21.859 -37.719 2.996 1 97.31 504 ALA A C 1
ATOM 3922 O O . ALA A 1 504 ? -21.641 -36.688 3.609 1 97.31 504 ALA A O 1
ATOM 3923 N N . ARG A 1 505 ? -20.984 -38.562 2.664 1 98 505 ARG A N 1
ATOM 3924 C CA . ARG A 1 505 ? -19.578 -38.344 2.971 1 98 505 ARG A CA 1
ATOM 3925 C C . ARG A 1 505 ? -19.047 -37.125 2.225 1 98 505 ARG A C 1
ATOM 3927 O O . ARG A 1 505 ? -18.422 -36.25 2.824 1 98 505 ARG A O 1
ATOM 3934 N N . VAL A 1 506 ? -19.391 -37.031 0.988 1 98.25 506 VAL A N 1
ATOM 3935 C CA . VAL A 1 506 ? -18.938 -35.906 0.17 1 98.25 506 VAL A CA 1
ATOM 3936 C C . VAL A 1 506 ? -19.547 -34.625 0.684 1 98.25 506 VAL A C 1
ATOM 3938 O O . VAL A 1 506 ? -18.859 -33.594 0.799 1 98.25 506 VAL A O 1
ATOM 3941 N N . ASP A 1 507 ? -20.812 -34.656 1.034 1 98.19 507 ASP A N 1
ATOM 3942 C CA . ASP A 1 507 ? -21.5 -33.469 1.552 1 98.19 507 ASP A CA 1
ATOM 3943 C C . ASP A 1 507 ? -20.844 -33 2.848 1 98.19 507 ASP A C 1
ATOM 3945 O O . ASP A 1 507 ? -20.703 -31.797 3.064 1 98.19 507 ASP A O 1
ATOM 3949 N N . PHE A 1 508 ? -20.5 -33.969 3.691 1 98.44 508 PHE A N 1
ATOM 3950 C CA . PHE A 1 508 ? -19.859 -33.625 4.961 1 98.44 508 PHE A CA 1
ATOM 3951 C C . PHE A 1 508 ? -18.516 -32.969 4.73 1 98.44 508 PHE A C 1
ATOM 3953 O O . PHE A 1 508 ? -18.234 -31.906 5.305 1 98.44 508 PHE A O 1
ATOM 3960 N N . ILE A 1 509 ? -17.719 -33.5 3.857 1 98.81 509 ILE A N 1
ATOM 3961 C CA . ILE A 1 509 ? -16.375 -33 3.564 1 98.81 509 ILE A CA 1
ATOM 3962 C C . ILE A 1 509 ? -16.469 -31.609 2.926 1 98.81 509 ILE A C 1
ATOM 3964 O O . ILE A 1 509 ? -15.75 -30.688 3.318 1 98.81 509 ILE A O 1
ATOM 3968 N N . GLU A 1 510 ? -17.359 -31.484 1.998 1 98.75 510 GLU A N 1
ATOM 3969 C CA . GLU A 1 510 ? -17.578 -30.234 1.277 1 98.75 510 GLU A CA 1
ATOM 3970 C C . GLU A 1 510 ? -17.969 -29.109 2.23 1 98.75 510 GLU A C 1
ATOM 3972 O O . GLU A 1 510 ? -17.406 -28.016 2.162 1 98.75 510 GLU A O 1
ATOM 3977 N N . ARG A 1 511 ? -18.906 -29.375 3.064 1 98.56 511 ARG A N 1
ATOM 3978 C CA . ARG A 1 511 ? -19.344 -28.359 4.023 1 98.56 511 ARG A CA 1
ATOM 3979 C C . ARG A 1 511 ? -18.188 -27.922 4.918 1 98.56 511 ARG A C 1
ATOM 3981 O O . ARG A 1 511 ? -17.969 -26.734 5.129 1 98.56 511 ARG A O 1
ATOM 3988 N N . ARG A 1 512 ? -17.469 -28.844 5.363 1 98.44 512 ARG A N 1
ATOM 3989 C CA . ARG A 1 512 ? -16.359 -28.578 6.27 1 98.44 512 ARG A CA 1
ATOM 3990 C C . ARG A 1 512 ? -15.258 -27.781 5.574 1 98.44 512 ARG A C 1
ATOM 3992 O O . ARG A 1 512 ? -14.758 -26.797 6.117 1 98.44 512 ARG A O 1
ATOM 3999 N N . ASN A 1 513 ? -14.875 -28.25 4.426 1 98.81 513 ASN A N 1
ATOM 4000 C CA . ASN A 1 513 ? -13.828 -27.578 3.656 1 98.81 513 ASN A CA 1
ATOM 4001 C C . ASN A 1 513 ? -14.242 -26.156 3.26 1 98.81 513 ASN A C 1
ATOM 4003 O O . ASN A 1 513 ? -13.461 -25.219 3.395 1 98.81 513 ASN A O 1
ATOM 4007 N N . ASN A 1 514 ? -15.469 -26 2.846 1 98.88 514 ASN A N 1
ATOM 4008 C CA . ASN A 1 514 ? -15.961 -24.688 2.422 1 98.88 514 ASN A CA 1
ATOM 4009 C C . ASN A 1 514 ? -16.047 -23.719 3.594 1 98.88 514 ASN A C 1
ATOM 4011 O O . ASN A 1 514 ? -15.711 -22.531 3.453 1 98.88 514 ASN A O 1
ATOM 4015 N N . GLU A 1 515 ? -16.5 -24.203 4.707 1 98.81 515 GLU A N 1
ATOM 4016 C CA . GLU A 1 515 ? -16.562 -23.375 5.898 1 98.81 515 GLU A CA 1
ATOM 4017 C C . GLU A 1 515 ? -15.172 -22.906 6.312 1 98.81 515 GLU A C 1
ATOM 4019 O O . GLU A 1 515 ? -14.977 -21.719 6.633 1 98.81 515 GLU A O 1
ATOM 4024 N N . PHE A 1 516 ? -14.273 -23.812 6.277 1 98.81 516 PHE A N 1
ATOM 4025 C CA . PHE A 1 516 ? -12.906 -23.453 6.629 1 98.81 516 PHE A CA 1
ATOM 4026 C C . PHE A 1 516 ? -12.344 -22.422 5.656 1 98.81 516 PHE A C 1
ATOM 4028 O O . PHE A 1 516 ? -11.75 -21.438 6.074 1 98.81 516 PHE A O 1
ATOM 4035 N N . ALA A 1 517 ? -12.508 -22.688 4.371 1 98.88 517 ALA A N 1
ATOM 4036 C CA . ALA A 1 517 ? -11.969 -21.797 3.342 1 98.88 517 ALA A CA 1
ATOM 4037 C C . ALA A 1 517 ? -12.516 -20.391 3.502 1 98.88 517 ALA A C 1
ATOM 4039 O O . ALA A 1 517 ? -11.766 -19.406 3.436 1 98.88 517 ALA A O 1
ATOM 4040 N N . GLN A 1 518 ? -13.805 -20.297 3.775 1 98.75 518 GLN A N 1
ATOM 4041 C CA . GLN A 1 518 ? -14.406 -18.984 3.947 1 98.75 518 GLN A CA 1
ATOM 4042 C C . GLN A 1 518 ? -13.891 -18.297 5.215 1 98.75 518 GLN A C 1
ATOM 4044 O O . GLN A 1 518 ? -13.594 -17.109 5.211 1 98.75 518 GLN A O 1
ATOM 4049 N N . LYS A 1 519 ? -13.844 -19.047 6.305 1 98.75 519 LYS A N 1
ATOM 4050 C CA . LYS A 1 519 ? -13.32 -18.5 7.555 1 98.75 519 LYS A CA 1
ATOM 4051 C C . LYS A 1 519 ? -11.875 -18.016 7.383 1 98.75 519 LYS A C 1
ATOM 4053 O O . LYS A 1 519 ? -11.477 -17.016 7.977 1 98.75 519 LYS A O 1
ATOM 4058 N N . MET A 1 520 ? -11.102 -18.781 6.641 1 98.62 520 MET A N 1
ATOM 4059 C CA . MET A 1 520 ? -9.727 -18.391 6.328 1 98.62 520 MET A CA 1
ATOM 4060 C C . MET A 1 520 ? -9.695 -17.047 5.602 1 98.62 520 MET A C 1
ATOM 4062 O O . MET A 1 520 ? -8.898 -16.172 5.949 1 98.62 520 MET A O 1
ATOM 4066 N N . VAL A 1 521 ? -10.555 -16.844 4.652 1 98.56 521 VAL A N 1
ATOM 4067 C CA . VAL A 1 521 ? -10.633 -15.594 3.9 1 98.56 521 VAL A CA 1
ATOM 4068 C C . VAL A 1 521 ? -11.008 -14.445 4.836 1 98.56 521 VAL A C 1
ATOM 4070 O O . VAL A 1 521 ? -10.414 -13.367 4.785 1 98.56 521 VAL A O 1
ATOM 4073 N N . ASP A 1 522 ? -11.969 -14.703 5.727 1 98.62 522 ASP A N 1
ATOM 4074 C CA . ASP A 1 522 ? -12.398 -13.688 6.691 1 98.62 522 ASP A CA 1
ATOM 4075 C C . ASP A 1 522 ? -11.258 -13.297 7.621 1 98.62 522 ASP A C 1
ATOM 4077 O O . ASP A 1 522 ? -11.062 -12.117 7.914 1 98.62 522 ASP A O 1
ATOM 4081 N N . ARG A 1 523 ? -10.547 -14.242 8.055 1 98.38 523 ARG A N 1
ATOM 4082 C CA . ARG A 1 523 ? -9.406 -13.992 8.93 1 98.38 523 ARG A CA 1
ATOM 4083 C C . ARG A 1 523 ? -8.32 -13.211 8.195 1 98.38 523 ARG A C 1
ATOM 4085 O O . ARG A 1 523 ? -7.645 -12.367 8.789 1 98.38 523 ARG A O 1
ATOM 4092 N N . TRP A 1 524 ? -8.133 -13.57 6.957 1 98.5 524 TRP A N 1
ATOM 4093 C CA . TRP A 1 524 ? -7.129 -12.859 6.172 1 98.5 524 TRP A CA 1
ATOM 4094 C C . TRP A 1 524 ? -7.52 -11.398 5.992 1 98.5 524 TRP A C 1
ATOM 4096 O O . TRP A 1 524 ? -6.656 -10.508 6.016 1 98.5 524 TRP A O 1
ATOM 4106 N N . TRP A 1 525 ? -8.812 -11.094 5.812 1 98 525 TRP A N 1
ATOM 4107 C CA . TRP A 1 525 ? -9.281 -9.711 5.777 1 98 525 TRP A CA 1
ATOM 4108 C C . TRP A 1 525 ? -9.031 -9.016 7.117 1 98 525 TRP A C 1
ATOM 4110 O O . TRP A 1 525 ? -8.617 -7.859 7.156 1 98 525 TRP A O 1
ATOM 4120 N N . SER A 1 526 ? -9.305 -9.719 8.195 1 97.88 526 SER A N 1
ATOM 4121 C CA . SER A 1 526 ? -9.016 -9.156 9.508 1 97.88 526 SER A CA 1
ATOM 4122 C C . SER A 1 526 ? -7.539 -8.789 9.641 1 97.88 526 SER A C 1
ATOM 4124 O O . SER A 1 526 ? -7.199 -7.73 10.172 1 97.88 526 SER A O 1
ATOM 4126 N N . LEU A 1 527 ? -6.684 -9.664 9.172 1 98.25 527 LEU A N 1
ATOM 4127 C CA . LEU A 1 527 ? -5.254 -9.383 9.156 1 98.25 527 LEU A CA 1
ATOM 4128 C C . LEU A 1 527 ? -4.949 -8.156 8.312 1 98.25 527 LEU A C 1
ATOM 4130 O O . LEU A 1 527 ? -4.184 -7.281 8.727 1 98.25 527 LEU A O 1
ATOM 4134 N N . ALA A 1 528 ? -5.547 -8.109 7.117 1 97.94 528 ALA A N 1
ATOM 4135 C CA . ALA A 1 528 ? -5.336 -6.984 6.207 1 97.94 528 ALA A CA 1
ATOM 4136 C C . ALA A 1 528 ? -5.625 -5.656 6.902 1 97.94 528 ALA A C 1
ATOM 4138 O O . ALA A 1 528 ? -4.801 -4.738 6.871 1 97.94 528 ALA A O 1
ATOM 4139 N N . PHE A 1 529 ? -6.707 -5.566 7.582 1 97.12 529 PHE A N 1
ATOM 4140 C CA . PHE A 1 529 ? -7.137 -4.324 8.211 1 97.12 529 PHE A CA 1
ATOM 4141 C C . PHE A 1 529 ? -6.273 -4.004 9.422 1 97.12 529 PHE A C 1
ATOM 4143 O O . PHE A 1 529 ? -5.996 -2.834 9.703 1 97.12 529 PHE A O 1
ATOM 4150 N N . THR A 1 530 ? -5.844 -5.043 10.094 1 97.44 530 THR A N 1
ATOM 4151 C CA . THR A 1 530 ? -4.887 -4.848 11.18 1 97.44 530 THR A CA 1
ATOM 4152 C C . THR A 1 530 ? -3.584 -4.254 10.656 1 97.44 530 THR A C 1
ATOM 4154 O O . THR A 1 530 ? -3.018 -3.346 11.273 1 97.44 530 THR A O 1
ATOM 4157 N N . LEU A 1 531 ? -3.113 -4.766 9.547 1 98.19 531 LEU A N 1
ATOM 4158 C CA . LEU A 1 531 ? -1.874 -4.266 8.961 1 98.19 531 LEU A CA 1
ATOM 4159 C C . LEU A 1 531 ? -2.016 -2.805 8.547 1 98.19 531 LEU A C 1
ATOM 4161 O O . LEU A 1 531 ? -1.087 -2.014 8.719 1 98.19 531 LEU A O 1
ATOM 4165 N N . VAL A 1 532 ? -3.158 -2.436 8.031 1 97.94 532 VAL A N 1
ATOM 4166 C CA . VAL A 1 532 ? -3.398 -1.05 7.637 1 97.94 532 VAL A CA 1
ATOM 4167 C C . VAL A 1 532 ? -3.309 -0.143 8.859 1 97.94 532 VAL A C 1
ATOM 4169 O O . VAL A 1 532 ? -2.646 0.897 8.828 1 97.94 532 VAL A O 1
ATOM 4172 N N . GLY A 1 533 ? -3.967 -0.533 9.953 1 96.5 533 GLY A N 1
ATOM 4173 C CA . GLY A 1 533 ? -3.959 0.266 11.172 1 96.5 533 GLY A CA 1
ATOM 4174 C C . GLY A 1 533 ? -2.596 0.338 11.828 1 96.5 533 GLY A C 1
ATOM 4175 O O . GLY A 1 533 ? -2.162 1.41 12.258 1 96.5 533 GLY A O 1
ATOM 4176 N N . LYS A 1 534 ? -1.891 -0.749 11.836 1 96.44 534 LYS A N 1
ATOM 4177 C CA . LYS A 1 534 ? -0.657 -0.883 12.602 1 96.44 534 LYS A CA 1
ATOM 4178 C C . LYS A 1 534 ? 0.53 -0.292 11.852 1 96.44 534 LYS A C 1
ATOM 4180 O O . LYS A 1 534 ? 1.439 0.276 12.461 1 96.44 534 LYS A O 1
ATOM 4185 N N . PHE A 1 535 ? 0.521 -0.485 10.5 1 96.62 535 PHE A N 1
ATOM 4186 C CA . PHE A 1 535 ? 1.663 -0.068 9.695 1 96.62 535 PHE A CA 1
ATOM 4187 C C . PHE A 1 535 ? 1.252 0.984 8.68 1 96.62 535 PHE A C 1
ATOM 4189 O O . PHE A 1 535 ? 0.852 0.648 7.559 1 96.62 535 PHE A O 1
ATOM 4196 N N . ASN A 1 536 ? 1.36 2.217 8.992 1 93.31 536 ASN A N 1
ATOM 4197 C CA . ASN A 1 536 ? 1.09 3.328 8.086 1 93.31 536 ASN A CA 1
ATOM 4198 C C . ASN A 1 536 ? 1.977 4.531 8.391 1 93.31 536 ASN A C 1
ATOM 4200 O O . ASN A 1 536 ? 2.4 4.719 9.539 1 93.31 536 ASN A O 1
ATOM 4204 N N . ASP A 1 537 ? 2.412 5.219 7.363 1 93.38 537 ASP A N 1
ATOM 4205 C CA . ASP A 1 537 ? 3.252 6.41 7.441 1 93.38 537 ASP A CA 1
ATOM 4206 C C . ASP A 1 537 ? 4.629 6.078 8.008 1 93.38 537 ASP A C 1
ATOM 4208 O O . ASP A 1 537 ? 5.25 6.906 8.68 1 93.38 537 ASP A O 1
ATOM 4212 N N . GLY A 1 538 ? 5.023 4.871 7.809 1 93.12 538 GLY A N 1
ATOM 4213 C CA . GLY A 1 538 ? 6.336 4.469 8.289 1 93.12 538 GLY A CA 1
ATOM 4214 C C . GLY A 1 538 ? 6.355 4.164 9.781 1 93.12 538 GLY A C 1
ATOM 4215 O O . GLY A 1 538 ? 7.406 3.854 10.344 1 93.12 538 GLY A O 1
ATOM 4216 N N . TYR A 1 539 ? 5.184 4.176 10.422 1 94.5 539 TYR A N 1
ATOM 4217 C CA . TYR A 1 539 ? 5.094 3.924 11.859 1 94.5 539 TYR A CA 1
ATOM 4218 C C . TYR A 1 539 ? 4.66 2.488 12.133 1 94.5 539 TYR A C 1
ATOM 4220 O O . TYR A 1 539 ? 4.172 1.797 11.234 1 94.5 539 TYR A O 1
ATOM 4228 N N . VAL A 1 540 ? 4.984 2.043 13.32 1 95.75 540 VAL A N 1
ATOM 4229 C CA . VAL A 1 540 ? 4.344 0.895 13.953 1 95.75 540 VAL A CA 1
ATOM 4230 C C . VAL A 1 540 ? 3.441 1.368 15.086 1 95.75 540 VAL A C 1
ATOM 4232 O O . VAL A 1 540 ? 3.918 1.938 16.078 1 95.75 540 VAL A O 1
ATOM 4235 N N . ILE A 1 541 ? 2.137 1.178 14.992 1 95 541 ILE A N 1
ATOM 4236 C CA . ILE A 1 541 ? 1.149 1.755 15.898 1 95 541 ILE A CA 1
ATOM 4237 C C . ILE A 1 541 ? 0.434 0.641 16.656 1 95 541 ILE A C 1
ATOM 4239 O O . ILE A 1 541 ? -0.229 -0.205 16.062 1 95 541 ILE A O 1
ATOM 4243 N N . ASP A 1 542 ? 0.51 0.629 17.938 1 93.19 542 ASP A N 1
ATOM 4244 C CA . ASP A 1 542 ? -0.071 -0.429 18.766 1 93.19 542 ASP A CA 1
ATOM 4245 C C . ASP A 1 542 ? -1.229 0.102 19.609 1 93.19 542 ASP A C 1
ATOM 4247 O O . ASP A 1 542 ? -1.937 -0.671 20.25 1 93.19 542 ASP A O 1
ATOM 4251 N N . GLY A 1 543 ? -1.425 1.413 19.625 1 91.44 543 GLY A N 1
ATOM 4252 C CA . GLY A 1 543 ? -2.461 2.068 20.406 1 91.44 543 GLY A CA 1
ATOM 4253 C C . GLY A 1 543 ? -2.502 3.57 20.203 1 91.44 543 GLY A C 1
ATOM 4254 O O . GLY A 1 543 ? -1.814 4.102 19.328 1 91.44 543 GLY A O 1
ATOM 4255 N N . ASP A 1 544 ? -3.264 4.223 21 1 88.56 544 ASP A N 1
ATOM 4256 C CA . ASP A 1 544 ? -3.492 5.648 20.766 1 88.56 544 ASP A CA 1
ATOM 4257 C C . ASP A 1 544 ? -2.916 6.48 21.922 1 88.56 544 ASP A C 1
ATOM 4259 O O . ASP A 1 544 ? -3.154 7.688 22 1 88.56 544 ASP A O 1
ATOM 4263 N N . ARG A 1 545 ? -2.168 5.867 22.75 1 86.69 545 ARG A N 1
ATOM 4264 C CA . ARG A 1 545 ? -1.59 6.594 23.875 1 86.69 545 ARG A CA 1
ATOM 4265 C C . ARG A 1 545 ? -0.093 6.809 23.672 1 86.69 545 ARG A C 1
ATOM 4267 O O . ARG A 1 545 ? 0.532 6.137 22.859 1 86.69 545 ARG A O 1
ATOM 4274 N N . SER A 1 546 ? 0.357 7.742 24.469 1 79.69 546 SER A N 1
ATOM 4275 C CA . SER A 1 546 ? 1.79 8.008 24.406 1 79.69 546 SER A CA 1
ATOM 4276 C C . SER A 1 546 ? 2.602 6.734 24.609 1 79.69 546 SER A C 1
ATOM 4278 O O . SER A 1 546 ? 2.287 5.93 25.5 1 79.69 546 SER A O 1
ATOM 4280 N N . GLY A 1 547 ? 3.516 6.5 23.719 1 82.12 547 GLY A N 1
ATOM 4281 C CA . GLY A 1 547 ? 4.367 5.324 23.812 1 82.12 547 GLY A CA 1
ATOM 4282 C C . GLY A 1 547 ? 3.91 4.176 22.938 1 82.12 547 GLY A C 1
ATOM 4283 O O . GLY A 1 547 ? 4.664 3.23 22.703 1 82.12 547 GLY A O 1
ATOM 4284 N N . ASP A 1 548 ? 2.732 4.344 22.391 1 89.56 548 ASP A N 1
ATOM 4285 C CA . ASP A 1 548 ? 2.162 3.24 21.625 1 89.56 548 ASP A CA 1
ATOM 4286 C C . ASP A 1 548 ? 2.58 3.318 20.156 1 89.56 548 ASP A C 1
ATOM 4288 O O . ASP A 1 548 ? 2.111 2.533 19.328 1 89.56 548 ASP A O 1
ATOM 4292 N N . MET A 1 549 ? 3.359 4.207 19.828 1 90.06 549 MET A N 1
ATOM 4293 C CA . MET A 1 549 ? 3.805 4.398 18.453 1 90.06 549 MET A CA 1
ATOM 4294 C C . MET A 1 549 ? 5.328 4.465 18.375 1 90.06 549 MET A C 1
ATOM 4296 O O . MET A 1 549 ? 5.965 5.102 19.219 1 90.06 549 MET A O 1
ATOM 4300 N N . HIS A 1 550 ? 5.844 3.746 17.359 1 91 550 HIS A N 1
ATOM 4301 C CA . HIS A 1 550 ? 7.285 3.711 17.156 1 91 550 HIS A CA 1
ATOM 4302 C C . HIS A 1 550 ? 7.633 4.043 15.703 1 91 550 HIS A C 1
ATOM 4304 O O . HIS A 1 550 ? 6.836 3.797 14.797 1 91 550 HIS A O 1
ATOM 4310 N N . VAL A 1 551 ? 8.852 4.613 15.57 1 92.38 551 VAL A N 1
ATOM 4311 C CA . VAL A 1 551 ? 9.367 4.977 14.258 1 92.38 551 VAL A CA 1
ATOM 4312 C C . VAL A 1 551 ? 10.633 4.184 13.953 1 92.38 551 VAL A C 1
ATOM 4314 O O . VAL A 1 551 ? 11.742 4.645 14.234 1 92.38 551 VAL A O 1
ATOM 4317 N N . PRO A 1 552 ? 10.531 3.115 13.227 1 94.12 552 PRO A N 1
ATOM 4318 C CA . PRO A 1 552 ? 11.703 2.273 12.977 1 94.12 552 PRO A CA 1
ATOM 4319 C C . PRO A 1 552 ? 12.688 2.914 12.008 1 94.12 552 PRO A C 1
ATOM 4321 O O . PRO A 1 552 ? 13.898 2.672 12.102 1 94.12 552 PRO A O 1
ATOM 4324 N N . GLY A 1 553 ? 12.211 3.775 11.117 1 94.81 553 GLY A N 1
ATOM 4325 C CA . GLY A 1 553 ? 13.062 4.484 10.18 1 94.81 553 GLY A CA 1
ATOM 4326 C C . GLY A 1 553 ? 13.672 3.58 9.125 1 94.81 553 GLY A C 1
ATOM 4327 O O . GLY A 1 553 ? 13.055 2.604 8.703 1 94.81 553 GLY A O 1
ATOM 4328 N N . TYR A 1 554 ? 14.828 3.973 8.516 1 96.19 554 TYR A N 1
ATOM 4329 C CA . TYR A 1 554 ? 15.516 3.312 7.41 1 96.19 554 TYR A CA 1
ATOM 4330 C C . TYR A 1 554 ? 16.75 2.57 7.902 1 96.19 554 TYR A C 1
ATOM 4332 O O . TYR A 1 554 ? 17.312 2.904 8.953 1 96.19 554 TYR A O 1
ATOM 4340 N N . PRO A 1 555 ? 17.203 1.539 7.223 1 95.94 555 PRO A N 1
ATOM 4341 C CA . PRO A 1 555 ? 18.484 0.926 7.551 1 95.94 555 PRO A CA 1
ATOM 4342 C C . PRO A 1 555 ? 19.672 1.799 7.152 1 95.94 555 PRO A C 1
ATOM 4344 O O . PRO A 1 555 ? 19.547 2.641 6.262 1 95.94 555 PRO A O 1
ATOM 4347 N N . ALA A 1 556 ? 20.828 1.598 7.73 1 96.44 556 ALA A N 1
ATOM 4348 C CA . ALA A 1 556 ? 22.031 2.408 7.523 1 96.44 556 ALA A CA 1
ATOM 4349 C C . ALA A 1 556 ? 22.453 2.393 6.055 1 96.44 556 ALA A C 1
ATOM 4351 O O . ALA A 1 556 ? 22.828 3.426 5.504 1 96.44 556 ALA A O 1
ATOM 4352 N N . TRP A 1 557 ? 22.391 1.236 5.434 1 94.31 557 TRP A N 1
ATOM 4353 C CA . TRP A 1 557 ? 22.891 1.134 4.062 1 94.31 557 TRP A CA 1
ATOM 4354 C C . TRP A 1 557 ? 22.062 2.006 3.123 1 94.31 557 TRP A C 1
ATOM 4356 O O . TRP A 1 557 ? 22.594 2.596 2.182 1 94.31 557 TRP A O 1
ATOM 4366 N N . TRP A 1 558 ? 20.766 2.057 3.34 1 94.56 558 TRP A N 1
ATOM 4367 C CA . TRP A 1 558 ? 19.906 2.893 2.512 1 94.56 558 TRP A CA 1
ATOM 4368 C C . TRP A 1 558 ? 20.219 4.371 2.719 1 94.56 558 TRP A C 1
ATOM 4370 O O . TRP A 1 558 ? 20.344 5.129 1.752 1 94.56 558 TRP A O 1
ATOM 4380 N N . LEU A 1 559 ? 20.312 4.828 3.973 1 96.06 559 LEU A N 1
ATOM 4381 C CA . LEU A 1 559 ? 20.672 6.211 4.27 1 96.06 559 LEU A CA 1
ATOM 4382 C C . LEU A 1 559 ? 22 6.578 3.598 1 96.06 559 LEU A C 1
ATOM 4384 O O . LEU A 1 559 ? 22.141 7.68 3.055 1 96.06 559 LEU A O 1
ATOM 4388 N N . GLN A 1 560 ? 22.922 5.637 3.541 1 94.88 560 GLN A N 1
ATOM 4389 C CA . GLN A 1 560 ? 24.234 5.859 2.953 1 94.88 560 GLN A CA 1
ATOM 4390 C C . GLN A 1 560 ? 24.156 5.949 1.433 1 94.88 560 GLN A C 1
ATOM 4392 O O . GLN A 1 560 ? 24.906 6.691 0.806 1 94.88 560 GLN A O 1
ATOM 4397 N N . SER A 1 561 ? 23.203 5.223 0.889 1 91.56 561 SER A N 1
ATOM 4398 C CA . SER A 1 561 ? 23.172 5.066 -0.562 1 91.56 561 SER A CA 1
ATOM 4399 C C . SER A 1 561 ? 22.328 6.145 -1.217 1 91.56 561 SER A C 1
ATOM 4401 O O . SER A 1 561 ? 22.344 6.305 -2.439 1 91.56 561 SER A O 1
ATOM 4403 N N . THR A 1 562 ? 21.625 6.91 -0.469 1 92.5 562 THR A N 1
ATOM 4404 C CA . THR A 1 562 ? 20.75 7.926 -1.026 1 92.5 562 THR A CA 1
ATOM 4405 C C . THR A 1 562 ? 21.281 9.328 -0.746 1 92.5 562 THR A C 1
ATOM 4407 O O . THR A 1 562 ? 22.406 9.477 -0.261 1 92.5 562 THR A O 1
ATOM 4410 N N . ASN A 1 563 ? 20.422 10.305 -1.112 1 92.06 563 ASN A N 1
ATOM 4411 C CA . ASN A 1 563 ? 20.812 11.695 -0.927 1 92.06 563 ASN A CA 1
ATOM 4412 C C . ASN A 1 563 ? 20.859 12.07 0.55 1 92.06 563 ASN A C 1
ATOM 4414 O O . ASN A 1 563 ? 21.344 13.148 0.907 1 92.06 563 ASN A O 1
ATOM 4418 N N . TYR A 1 564 ? 20.406 11.242 1.435 1 94.81 564 TYR A N 1
ATOM 4419 C CA . TYR A 1 564 ? 20.5 11.492 2.869 1 94.81 564 TYR A CA 1
ATOM 4420 C C . TYR A 1 564 ? 21.922 11.797 3.287 1 94.81 564 TYR A C 1
ATOM 4422 O O . TYR A 1 564 ? 22.172 12.773 3.994 1 94.81 564 TYR A O 1
ATOM 4430 N N . ALA A 1 565 ? 22.859 10.977 2.852 1 94.31 565 ALA A N 1
ATOM 4431 C CA . ALA A 1 565 ? 24.25 11.047 3.307 1 94.31 565 ALA A CA 1
ATOM 4432 C C . ALA A 1 565 ? 24.938 12.273 2.732 1 94.31 565 ALA A C 1
ATOM 4434 O O . ALA A 1 565 ? 25.922 12.766 3.307 1 94.31 565 ALA A O 1
ATOM 4435 N N . ALA A 1 566 ? 24.438 12.773 1.668 1 92.44 566 ALA A N 1
ATOM 4436 C CA . ALA A 1 566 ? 25.062 13.914 1.013 1 92.44 566 ALA A CA 1
ATOM 4437 C C . ALA A 1 566 ? 24.297 15.203 1.302 1 92.44 566 ALA A C 1
ATOM 4439 O O . ALA A 1 566 ? 24.688 16.281 0.833 1 92.44 566 ALA A O 1
ATOM 4440 N N . TRP A 1 567 ? 23.312 15.133 2.084 1 92.88 567 TRP A N 1
ATOM 4441 C CA . TRP A 1 567 ? 22.469 16.297 2.326 1 92.88 567 TRP A CA 1
ATOM 4442 C C . TRP A 1 567 ? 23.062 17.203 3.395 1 92.88 567 TRP A C 1
ATOM 4444 O O . TRP A 1 567 ? 23.531 16.719 4.434 1 92.88 567 TRP A O 1
ATOM 4454 N N . PRO A 1 568 ? 23.047 18.5 3.24 1 93 568 PRO A N 1
ATOM 4455 C CA . PRO A 1 568 ? 22.625 19.094 1.971 1 93 568 PRO A CA 1
ATOM 4456 C C . PRO A 1 568 ? 23.703 19.016 0.896 1 93 568 PRO A C 1
ATOM 4458 O O . PRO A 1 568 ? 24.891 18.938 1.217 1 93 568 PRO A O 1
ATOM 4461 N N . ALA A 1 569 ? 23.312 19.047 -0.331 1 89.88 569 ALA A N 1
ATOM 4462 C CA . ALA A 1 569 ? 24.266 19.094 -1.428 1 89.88 569 ALA A CA 1
ATOM 4463 C C . ALA A 1 569 ? 25.141 20.328 -1.337 1 89.88 569 ALA A C 1
ATOM 4465 O O . ALA A 1 569 ? 24.734 21.344 -0.756 1 89.88 569 ALA A O 1
ATOM 4466 N N . LYS A 1 570 ? 26.375 20.281 -1.839 1 85.12 570 LYS A N 1
ATOM 4467 C CA . LYS A 1 570 ? 27.391 21.328 -1.709 1 85.12 570 LYS A CA 1
ATOM 4468 C C . LYS A 1 570 ? 26.828 22.688 -2.121 1 85.12 570 LYS A C 1
ATOM 4470 O O . LYS A 1 570 ? 27.031 23.688 -1.428 1 85.12 570 LYS A O 1
ATOM 4475 N N . ASP A 1 571 ? 26 22.781 -3.125 1 89.31 571 ASP A N 1
ATOM 4476 C CA . ASP A 1 571 ? 25.516 24.078 -3.619 1 89.31 571 ASP A CA 1
ATOM 4477 C C . ASP A 1 571 ? 24.094 24.344 -3.141 1 89.31 571 ASP A C 1
ATOM 4479 O O . ASP A 1 571 ? 23.469 25.328 -3.541 1 89.31 571 ASP A O 1
ATOM 4483 N N . ALA A 1 572 ? 23.719 23.578 -2.105 1 93.38 572 ALA A N 1
ATOM 4484 C CA . ALA A 1 572 ? 22.328 23.688 -1.683 1 93.38 572 ALA A CA 1
ATOM 4485 C C . ALA A 1 572 ? 22.219 24.484 -0.376 1 93.38 572 ALA A C 1
ATOM 4487 O O . ALA A 1 572 ? 21.109 24.781 0.084 1 93.38 572 ALA A O 1
ATOM 4488 N N . TYR A 1 573 ? 23.344 24.812 0.238 1 93.06 573 TYR A N 1
ATOM 4489 C CA . TYR A 1 573 ? 23.375 25.578 1.484 1 93.06 573 TYR A CA 1
ATOM 4490 C C . TYR A 1 573 ? 24.516 26.578 1.471 1 93.06 573 TYR A C 1
ATOM 4492 O O . TYR A 1 573 ? 25.688 26.203 1.576 1 93.06 573 TYR A O 1
ATOM 4500 N N . ASN A 1 574 ? 24.172 27.797 1.25 1 92.06 574 ASN A N 1
ATOM 4501 C CA . ASN A 1 574 ? 25.094 28.922 1.205 1 92.06 574 ASN A CA 1
ATOM 4502 C C . ASN A 1 574 ? 24.625 30.078 2.082 1 92.06 574 ASN A C 1
ATOM 4504 O O . ASN A 1 574 ? 24.219 31.109 1.573 1 92.06 574 ASN A O 1
ATOM 4508 N N . PRO A 1 575 ? 24.812 29.938 3.387 1 90.12 575 PRO A N 1
ATOM 4509 C CA . PRO A 1 575 ? 24.359 31 4.293 1 90.12 575 PRO A CA 1
ATOM 4510 C C . PRO A 1 575 ? 25.25 32.25 4.207 1 90.12 575 PRO A C 1
ATOM 4512 O O . PRO A 1 575 ? 26.359 32.188 3.699 1 90.12 575 PRO A O 1
ATOM 4515 N N . PRO A 1 576 ? 24.703 33.344 4.684 1 87.56 576 PRO A N 1
ATOM 4516 C CA . PRO A 1 576 ? 25.547 34.531 4.742 1 87.56 576 PRO A CA 1
ATOM 4517 C C . PRO A 1 576 ? 26.781 34.344 5.609 1 87.56 576 PRO A C 1
ATOM 4519 O O . PRO A 1 576 ? 26.75 33.562 6.582 1 87.56 576 PRO A O 1
ATOM 4522 N N . GLN A 1 577 ? 27.812 35.031 5.285 1 82.12 577 GLN A N 1
ATOM 4523 C CA . GLN A 1 577 ? 29.109 34.875 5.941 1 82.12 577 GLN A CA 1
ATOM 4524 C C . GLN A 1 577 ? 28.984 35.094 7.445 1 82.12 577 GLN A C 1
ATOM 4526 O O . GLN A 1 577 ? 29.672 34.438 8.227 1 82.12 577 GLN A O 1
ATOM 4531 N N . GLU A 1 578 ? 28.172 35.969 7.816 1 80.75 578 GLU A N 1
ATOM 4532 C CA . GLU A 1 578 ? 27.984 36.281 9.227 1 80.75 578 GLU A CA 1
ATOM 4533 C C . GLU A 1 578 ? 27.453 35.062 10 1 80.75 578 GLU A C 1
ATOM 4535 O O . GLU A 1 578 ? 27.766 34.906 11.18 1 80.75 578 GLU A O 1
ATOM 4540 N N . ALA A 1 579 ? 26.734 34.281 9.383 1 80.25 579 ALA A N 1
ATOM 4541 C CA . ALA A 1 579 ? 26.188 33.094 10.008 1 80.25 579 ALA A CA 1
ATOM 4542 C C . ALA A 1 579 ? 27.266 32.062 10.242 1 80.25 579 ALA A C 1
ATOM 4544 O O . ALA A 1 579 ? 27.25 31.359 11.266 1 80.25 579 ALA A O 1
ATOM 4545 N N . LEU A 1 580 ? 28.125 31.938 9.305 1 73.94 580 LEU A N 1
ATOM 4546 C CA . LEU A 1 580 ? 29.219 30.984 9.406 1 73.94 580 LEU A CA 1
ATOM 4547 C C . LEU A 1 580 ? 30.172 31.359 10.531 1 73.94 580 LEU A C 1
ATOM 4549 O O . LEU A 1 580 ? 30.688 30.5 11.234 1 73.94 580 LEU A O 1
ATOM 4553 N N . GLN A 1 581 ? 30.391 32.625 10.711 1 70 581 GLN A N 1
ATOM 4554 C CA . GLN A 1 581 ? 31.281 33.125 11.75 1 70 581 GLN A CA 1
ATOM 4555 C C . GLN A 1 581 ? 30.688 32.938 13.141 1 70 581 GLN A C 1
ATOM 4557 O O . GLN A 1 581 ? 31.406 32.562 14.078 1 70 581 GLN A O 1
ATOM 4562 N N . SER A 1 582 ? 29.484 33.031 13.18 1 67.44 582 SER A N 1
ATOM 4563 C CA . SER A 1 582 ? 28.781 32.875 14.453 1 67.44 582 SER A CA 1
ATOM 4564 C C . SER A 1 582 ? 28.781 31.406 14.883 1 67.44 582 SER A C 1
ATOM 4566 O O . SER A 1 582 ? 28.969 31.094 16.062 1 67.44 582 SER A O 1
ATOM 4568 N N . ASN A 1 583 ? 28.641 30.578 13.984 1 60.19 583 ASN A N 1
ATOM 4569 C CA . ASN A 1 583 ? 28.656 29.141 14.258 1 60.19 583 ASN A CA 1
ATOM 4570 C C . ASN A 1 583 ? 30.031 28.672 14.711 1 60.19 583 ASN A C 1
ATOM 4572 O O . ASN A 1 583 ? 30.156 27.797 15.562 1 60.19 583 ASN A O 1
ATOM 4576 N N . ALA A 1 584 ? 31.094 29.25 14.18 1 56.69 584 ALA A N 1
ATOM 4577 C CA . ALA A 1 584 ? 32.469 28.938 14.523 1 56.69 584 ALA A CA 1
ATOM 4578 C C . ALA A 1 584 ? 32.812 29.406 15.938 1 56.69 584 ALA A C 1
ATOM 4580 O O . ALA A 1 584 ? 33.5 28.703 16.688 1 56.69 584 ALA A O 1
ATOM 4581 N N . MET A 1 585 ? 32.25 30.547 16.312 1 47.25 585 MET A N 1
ATOM 4582 C CA . MET A 1 585 ? 32.438 31.078 17.656 1 47.25 585 MET A CA 1
ATOM 4583 C C . MET A 1 585 ? 31.672 30.266 18.688 1 47.25 585 MET A C 1
ATOM 4585 O O . MET A 1 585 ? 32.094 30.125 19.828 1 47.25 585 MET A O 1
ATOM 4589 N N . ALA A 1 586 ? 30.531 29.797 18.234 1 52.5 586 ALA A N 1
ATOM 4590 C CA . ALA A 1 586 ? 29.734 28.969 19.125 1 52.5 586 ALA A CA 1
ATOM 4591 C C . ALA A 1 586 ? 30.406 27.625 19.391 1 52.5 586 ALA A C 1
ATOM 4593 O O . ALA A 1 586 ? 30.391 27.141 20.516 1 52.5 586 ALA A O 1
ATOM 4594 N N . THR A 1 587 ? 31.031 27.109 18.391 1 47.09 587 THR A N 1
ATOM 4595 C CA . THR A 1 587 ? 31.797 25.875 18.547 1 47.09 587 THR A CA 1
ATOM 4596 C C . THR A 1 587 ? 33.062 26.109 19.375 1 47.09 587 THR A C 1
ATOM 4598 O O . THR A 1 587 ? 33.469 25.266 20.172 1 47.09 587 THR A O 1
ATOM 4601 N N . SER A 1 588 ? 33.719 27.234 19.203 1 42 588 SER A N 1
ATOM 4602 C CA . SER A 1 588 ? 34.906 27.562 19.969 1 42 588 SER A CA 1
ATOM 4603 C C . SER A 1 588 ? 34.594 27.844 21.422 1 42 588 SER A C 1
ATOM 4605 O O . SER A 1 588 ? 35.375 27.484 22.312 1 42 588 SER A O 1
ATOM 4607 N N . LEU A 1 589 ? 33.562 28.422 21.594 1 41.47 589 LEU A N 1
ATOM 4608 C CA . LEU A 1 589 ? 33.188 28.703 22.969 1 41.47 589 LEU A CA 1
ATOM 4609 C C . LEU A 1 589 ? 32.75 27.438 23.688 1 41.47 589 LEU A C 1
ATOM 4611 O O . LEU A 1 589 ? 33 27.266 24.891 1 41.47 589 LEU A O 1
ATOM 4615 N N . THR A 1 590 ? 32.219 26.562 22.984 1 39.69 590 THR A N 1
ATOM 4616 C CA . THR A 1 590 ? 31.922 25.281 23.594 1 39.69 590 THR A CA 1
ATOM 4617 C C . THR A 1 590 ? 33.188 24.531 23.953 1 39.69 590 THR A C 1
ATOM 4619 O O . THR A 1 590 ? 33.25 23.844 24.969 1 39.69 590 THR A O 1
ATOM 4622 N N . PHE A 1 591 ? 34.312 24.797 23.266 1 37.94 591 PHE A N 1
ATOM 4623 C CA . PHE A 1 591 ? 35.594 24.172 23.609 1 37.94 591 PHE A CA 1
ATOM 4624 C C . PHE A 1 591 ? 36.219 24.844 24.828 1 37.94 591 PHE A C 1
ATOM 4626 O O . PHE A 1 591 ? 36.844 24.188 25.641 1 37.94 591 PHE A O 1
ATOM 4633 N N . THR A 1 592 ? 36.062 26.125 24.922 1 36.28 592 THR A N 1
ATOM 4634 C CA . THR A 1 592 ? 36.75 26.797 26.031 1 36.28 592 THR A CA 1
ATOM 4635 C C . THR A 1 592 ? 36.094 26.484 27.359 1 36.28 592 THR A C 1
ATOM 4637 O O . THR A 1 592 ? 36.75 26.328 28.375 1 36.28 592 THR A O 1
ATOM 4640 N N . ILE A 1 593 ? 34.844 26.344 27.281 1 35.03 593 ILE A N 1
ATOM 4641 C CA . ILE A 1 593 ? 34.188 26.078 28.562 1 35.03 593 ILE A CA 1
ATOM 4642 C C . ILE A 1 593 ? 34.469 24.641 29 1 35.03 593 ILE A C 1
ATOM 4644 O O . ILE A 1 593 ? 34.688 24.375 30.188 1 35.03 593 ILE A O 1
ATOM 4648 N N . VAL A 1 594 ? 34.812 23.844 28.016 1 33.78 594 VAL A N 1
ATOM 4649 C CA . VAL A 1 594 ? 35.125 22.484 28.422 1 33.78 594 VAL A CA 1
ATOM 4650 C C . VAL A 1 594 ? 36.562 22.438 28.953 1 33.78 594 VAL A C 1
ATOM 4652 O O . VAL A 1 594 ? 36.875 21.625 29.828 1 33.78 594 VAL A O 1
ATOM 4655 N N . SER A 1 595 ? 37.344 23.344 28.438 1 31.52 595 SER A N 1
ATOM 4656 C CA . SER A 1 595 ? 38.75 23.219 28.875 1 31.52 595 SER A CA 1
ATOM 4657 C C . SER A 1 595 ? 38.906 23.734 30.297 1 31.52 595 SER A C 1
ATOM 4659 O O . SER A 1 595 ? 39.875 23.391 30.969 1 31.52 595 SER A O 1
ATOM 4661 N N . ALA A 1 596 ? 38.188 24.844 30.641 1 33.16 596 ALA A N 1
ATOM 4662 C CA . ALA A 1 596 ? 38.5 25.391 31.969 1 33.16 596 ALA A CA 1
ATOM 4663 C C . ALA A 1 596 ? 38.094 24.406 33.062 1 33.16 596 ALA A C 1
ATOM 4665 O O . ALA A 1 596 ? 38.688 24.422 34.156 1 33.16 596 ALA A O 1
ATOM 4666 N N . PHE A 1 597 ? 37.062 23.625 32.719 1 32.59 597 PHE A N 1
ATOM 4667 C CA . PHE A 1 597 ? 36.656 22.797 33.875 1 32.59 597 PHE A CA 1
ATOM 4668 C C . PHE A 1 597 ? 37.625 21.609 34.031 1 32.59 597 PHE A C 1
ATOM 4670 O O . PHE A 1 597 ? 37.5 20.844 34.969 1 32.59 597 PHE A O 1
ATOM 4677 N N . SER A 1 598 ? 38.469 21.453 33 1 29.23 598 SER A N 1
ATOM 4678 C CA . SER A 1 598 ? 39.312 20.266 33.188 1 29.23 598 SER A CA 1
ATOM 4679 C C . SER A 1 598 ? 40.406 20.516 34.188 1 29.23 598 SER A C 1
ATOM 4681 O O . SER A 1 598 ? 41.094 19.594 34.594 1 29.23 598 SER A O 1
ATOM 4683 N N . TYR A 1 599 ? 40.781 21.797 34.25 1 27.22 599 TYR A N 1
ATOM 4684 C CA . TYR A 1 599 ? 42 21.906 35.031 1 27.22 599 TYR A CA 1
ATOM 4685 C C . TYR A 1 599 ? 41.75 21.547 36.5 1 27.22 599 TYR A C 1
ATOM 4687 O O . TYR A 1 599 ? 42.688 21.078 37.188 1 27.22 599 TYR A O 1
ATOM 4695 N N . PHE A 1 600 ? 40.562 22 37 1 28.8 600 PHE A N 1
ATOM 4696 C CA . PHE A 1 600 ? 40.594 21.938 38.438 1 28.8 600 PHE A CA 1
ATOM 4697 C C . PHE A 1 600 ? 40.531 20.5 38.938 1 28.8 600 PHE A C 1
ATOM 4699 O O . PHE A 1 600 ? 40.875 20.219 40.094 1 28.8 600 PHE A O 1
ATOM 4706 N N . THR A 1 601 ? 39.938 19.641 38.125 1 26.78 601 THR A N 1
ATOM 4707 C CA . THR A 1 601 ? 39.656 18.375 38.812 1 26.78 601 THR A CA 1
ATOM 4708 C C . THR A 1 601 ? 40.906 17.516 38.938 1 26.78 601 THR A C 1
ATOM 4710 O O . THR A 1 601 ? 40.875 16.438 39.5 1 26.78 601 THR A O 1
ATOM 4713 N N . ILE A 1 602 ? 42 18 38.312 1 26.66 602 ILE A N 1
ATOM 4714 C CA . ILE A 1 602 ? 43.062 17.016 38.344 1 26.66 602 ILE A CA 1
ATOM 4715 C C . ILE A 1 602 ? 43.594 16.906 39.781 1 26.66 602 ILE A C 1
ATOM 4717 O O . ILE A 1 602 ? 44.125 15.859 40.156 1 26.66 602 ILE A O 1
ATOM 4721 N N . PHE A 1 603 ? 43.625 18.094 40.469 1 25.36 603 PHE A N 1
ATOM 4722 C CA . PHE A 1 603 ? 44.531 18.078 41.625 1 25.36 603 PHE A CA 1
ATOM 4723 C C . PHE A 1 603 ? 43.969 17.172 42.719 1 25.36 603 PHE A C 1
ATOM 4725 O O . PHE A 1 603 ? 44.719 16.578 43.469 1 25.36 603 PHE A O 1
ATOM 4732 N N . ALA A 1 604 ? 42.656 17.234 42.969 1 25.28 604 ALA A N 1
ATOM 4733 C CA . ALA A 1 604 ? 42.25 16.719 44.25 1 25.28 604 ALA A CA 1
ATOM 4734 C C . ALA A 1 604 ? 42.375 15.203 44.312 1 25.28 604 ALA A C 1
ATOM 4736 O O . ALA A 1 604 ? 42.312 14.609 45.406 1 25.28 604 ALA A O 1
ATOM 4737 N N . VAL A 1 605 ? 42.406 14.562 43.094 1 26.55 605 VAL A N 1
ATOM 4738 C CA . VAL A 1 605 ? 42.25 13.125 43.281 1 26.55 605 VAL A CA 1
ATOM 4739 C C . VAL A 1 605 ? 43.562 12.492 43.688 1 26.55 605 VAL A C 1
ATOM 4741 O O . VAL A 1 605 ? 43.688 11.273 43.812 1 26.55 605 VAL A O 1
ATOM 4744 N N . GLY A 1 606 ? 44.625 13.312 43.875 1 22.47 606 GLY A N 1
ATOM 4745 C CA . GLY A 1 606 ? 45.875 12.648 44.25 1 22.47 606 GLY A CA 1
ATOM 4746 C C . GLY A 1 606 ? 45.781 11.844 45.531 1 22.47 606 GLY A C 1
ATOM 4747 O O . GLY A 1 606 ? 46.344 10.758 45.625 1 22.47 606 GLY A O 1
ATOM 4748 N N . LEU A 1 607 ? 45.406 12.539 46.625 1 23.7 607 LEU A N 1
ATOM 4749 C CA . LEU A 1 607 ? 45.812 12.133 47.938 1 23.7 607 LEU A CA 1
ATOM 4750 C C . LEU A 1 607 ? 45.156 10.805 48.344 1 23.7 607 LEU A C 1
ATOM 4752 O O . LEU A 1 607 ? 45.75 10.023 49.094 1 23.7 607 LEU A O 1
ATOM 4756 N N . MET A 1 608 ? 43.875 10.602 48 1 23.62 608 MET A N 1
ATOM 4757 C CA . MET A 1 608 ? 43.188 9.633 48.875 1 23.62 608 MET A CA 1
ATOM 4758 C C . MET A 1 608 ? 43.594 8.211 48.5 1 23.62 608 MET A C 1
ATOM 4760 O O . MET A 1 608 ? 43 7.246 48.969 1 23.62 608 MET A O 1
ATOM 4764 N N . VAL A 1 609 ? 44.562 7.973 47.656 1 24.12 609 VAL A N 1
ATOM 4765 C CA . VAL A 1 609 ? 44.812 6.59 47.25 1 24.12 609 VAL A CA 1
ATOM 4766 C C . VAL A 1 609 ? 45.438 5.836 48.438 1 24.12 609 VAL A C 1
ATOM 4768 O O . VAL A 1 609 ? 45.594 4.609 48.375 1 24.12 609 VAL A O 1
ATOM 4771 N N . GLY A 1 610 ? 46.125 6.508 49.406 1 20.77 610 GLY A N 1
ATOM 4772 C CA . GLY A 1 610 ? 47.031 5.785 50.281 1 20.77 610 GLY A CA 1
ATOM 4773 C C . GLY A 1 610 ? 46.312 4.77 51.156 1 20.77 610 GLY A C 1
ATOM 4774 O O . GLY A 1 610 ? 46.844 3.674 51.375 1 20.77 610 GLY A O 1
ATOM 4775 N N . VAL A 1 611 ? 45.344 5.227 51.906 1 22.19 611 VAL A N 1
ATOM 4776 C CA . VAL A 1 611 ? 45.125 4.668 53.25 1 22.19 611 VAL A CA 1
ATOM 4777 C C . VAL A 1 611 ? 44.531 3.264 53.125 1 22.19 611 VAL A C 1
ATOM 4779 O O . VAL A 1 611 ? 44.656 2.445 54.031 1 22.19 611 VAL A O 1
ATOM 4782 N N . LEU A 1 612 ? 43.75 2.938 52.094 1 21.28 612 LEU A N 1
ATOM 4783 C CA . LEU A 1 612 ? 42.906 1.812 52.406 1 21.28 612 LEU A CA 1
ATOM 4784 C C . LEU A 1 612 ? 43.656 0.499 52.375 1 21.28 612 LEU A C 1
ATOM 4786 O O . LEU A 1 612 ? 43.062 -0.58 52.375 1 21.28 612 LEU A O 1
ATOM 4790 N N . TYR A 1 613 ? 45.031 0.43 52.312 1 19.95 613 TYR A N 1
ATOM 4791 C CA . TYR A 1 613 ? 45.75 -0.852 52.312 1 19.95 613 TYR A CA 1
ATOM 4792 C C . TYR A 1 613 ? 45.375 -1.672 53.531 1 19.95 613 TYR A C 1
ATOM 4794 O O . TYR A 1 613 ? 45.344 -2.904 53.5 1 19.95 613 TYR A O 1
ATOM 4802 N N . LEU A 1 614 ? 45.531 -1.191 54.688 1 18.19 614 LEU A N 1
ATOM 4803 C CA . LEU A 1 614 ? 45.969 -1.96 55.844 1 18.19 614 LEU A CA 1
ATOM 4804 C C . LEU A 1 614 ? 44.875 -2.908 56.344 1 18.19 614 LEU A C 1
ATOM 4806 O O . LEU A 1 614 ? 45.156 -3.979 56.875 1 18.19 614 LEU A O 1
ATOM 4810 N N . LYS A 1 615 ? 43.656 -2.561 56.469 1 17.8 615 LYS A N 1
ATOM 4811 C CA . LYS A 1 615 ? 43 -3.105 57.656 1 17.8 615 LYS A CA 1
ATOM 4812 C C . LYS A 1 615 ? 42.562 -4.543 57.438 1 17.8 615 LYS A C 1
ATOM 4814 O O . LYS A 1 615 ? 41.875 -5.121 58.281 1 17.8 615 LYS A O 1
ATOM 4819 N N . HIS A 1 616 ? 42.562 -5.043 56.094 1 18.09 616 HIS A N 1
ATOM 4820 C CA . HIS A 1 616 ? 41.719 -6.242 56.156 1 18.09 616 HIS A CA 1
ATOM 4821 C C . HIS A 1 616 ? 42.406 -7.336 56.969 1 18.09 616 HIS A C 1
ATOM 4823 O O . HIS A 1 616 ? 43.438 -7.871 56.562 1 18.09 616 HIS A O 1
ATOM 4829 N N . ARG A 1 617 ? 42.094 -7.562 58.375 1 17.78 617 ARG A N 1
ATOM 4830 C CA . ARG A 1 617 ? 42.156 -8.18 59.688 1 17.78 617 ARG A CA 1
ATOM 4831 C C . ARG A 1 617 ? 41.906 -9.68 59.594 1 17.78 617 ARG A C 1
ATOM 4833 O O . ARG A 1 617 ? 41.281 -10.156 58.656 1 17.78 617 ARG A O 1
ATOM 4840 N N . THR A 1 618 ? 41.375 -10.336 60.656 1 16.7 618 THR A N 1
ATOM 4841 C CA . THR A 1 618 ? 41.656 -11.383 61.625 1 16.7 618 THR A CA 1
ATOM 4842 C C . THR A 1 618 ? 40.969 -12.688 61.219 1 16.7 618 THR A C 1
ATOM 4844 O O . THR A 1 618 ? 40.125 -12.695 60.344 1 16.7 618 THR A O 1
ATOM 4847 N N . ARG A 1 619 ? 40.281 -13.367 62.25 1 17.45 619 ARG A N 1
ATOM 4848 C CA . ARG A 1 619 ? 40.062 -14.648 62.938 1 17.45 619 ARG A CA 1
ATOM 4849 C C . ARG A 1 619 ? 39.156 -15.539 62.094 1 17.45 619 ARG A C 1
ATOM 4851 O O . ARG A 1 619 ? 38.438 -15.055 61.188 1 17.45 619 ARG A O 1
ATOM 4858 N N . SER A 1 620 ? 38.281 -16.469 62.781 1 16.16 620 SER A N 1
ATOM 4859 C CA . SER A 1 620 ? 38.406 -17.75 63.469 1 16.16 620 SER A CA 1
ATOM 4860 C C . SER A 1 620 ? 37.375 -18.766 62.938 1 16.16 620 SER A C 1
ATOM 4862 O O . SER A 1 620 ? 37.75 -19.875 62.531 1 16.16 620 SER A O 1
ATOM 4864 N N . ARG A 1 621 ? 36.375 -19.359 63.781 1 16.86 621 ARG A N 1
ATOM 4865 C CA . ARG A 1 621 ? 36.219 -20.609 64.5 1 16.86 621 ARG A CA 1
ATOM 4866 C C . ARG A 1 621 ? 35.312 -21.594 63.75 1 16.86 621 ARG A C 1
ATOM 4868 O O . ARG A 1 621 ? 35.688 -22.75 63.562 1 16.86 621 ARG A O 1
ATOM 4875 N N . GLU A 1 622 ? 34.031 -21.906 64.125 1 17.17 622 GLU A N 1
ATOM 4876 C CA . GLU A 1 622 ? 33.531 -23.188 64.688 1 17.17 622 GLU A CA 1
ATOM 4877 C C . GLU A 1 622 ? 32.969 -24.047 63.531 1 17.17 622 GLU A C 1
ATOM 4879 O O . GLU A 1 622 ? 33.281 -25.219 63.406 1 17.17 622 GLU A O 1
ATOM 4884 N N . TYR A 1 623 ? 31.719 -23.906 63 1 18.8 623 TYR A N 1
ATOM 4885 C CA . TYR A 1 623 ? 30.812 -25.031 63.156 1 18.8 623 TYR A CA 1
ATOM 4886 C C . TYR A 1 623 ? 31.094 -26.109 62.094 1 18.8 623 TYR A C 1
ATOM 4888 O O . TYR A 1 623 ? 31.312 -25.781 60.938 1 18.8 623 TYR A O 1
ATOM 4896 N N . HIS A 1 624 ? 31.766 -27.344 62.469 1 18.67 624 HIS A N 1
ATOM 4897 C CA . HIS A 1 624 ? 31.922 -28.75 62.094 1 18.67 624 HIS A CA 1
ATOM 4898 C C . HIS A 1 624 ? 30.656 -29.281 61.406 1 18.67 624 HIS A C 1
ATOM 4900 O O . HIS A 1 624 ? 30.734 -30.125 60.531 1 18.67 624 HIS A O 1
ATOM 4906 N N . ARG A 1 625 ? 29.516 -29.188 62.094 1 17.7 625 ARG A N 1
ATOM 4907 C CA . ARG A 1 625 ? 28.703 -30.297 62.562 1 17.7 625 ARG A CA 1
ATOM 4908 C C . ARG A 1 625 ? 27.922 -30.922 61.406 1 17.7 625 ARG A C 1
ATOM 4910 O O . ARG A 1 625 ? 27.875 -32.156 61.281 1 17.7 625 ARG A O 1
ATOM 4917 N N . LEU A 1 626 ? 26.672 -30.453 61.156 1 18.45 626 LEU A N 1
ATOM 4918 C CA . LEU A 1 626 ? 25.578 -31.422 61.156 1 18.45 626 LEU A CA 1
ATOM 4919 C C . LEU A 1 626 ? 25.516 -32.188 59.844 1 18.45 626 LEU A C 1
ATOM 4921 O O . LEU A 1 626 ? 25.859 -31.625 58.781 1 18.45 626 LEU A O 1
ATOM 4925 N N . VAL A 1 627 ? 24.828 -33.5 59.875 1 19.23 627 VAL A N 1
ATOM 4926 C CA . VAL A 1 627 ? 24.062 -34.531 59.188 1 19.23 627 VAL A CA 1
ATOM 4927 C C . VAL A 1 627 ? 23.031 -33.875 58.25 1 19.23 627 VAL A C 1
ATOM 4929 O O . VAL A 1 627 ? 22.344 -32.938 58.656 1 19.23 627 VAL A O 1
ATOM 4932 N N . MET B 1 1 ? 45.125 -5.84 32.312 1 25.05 1 MET B N 1
ATOM 4933 C CA . MET B 1 1 ? 43.688 -5.914 32.406 1 25.05 1 MET B CA 1
ATOM 4934 C C . MET B 1 1 ? 43.062 -4.523 32.531 1 25.05 1 MET B C 1
ATOM 4936 O O . MET B 1 1 ? 42.844 -4.027 33.625 1 25.05 1 MET B O 1
ATOM 4940 N N . THR B 1 2 ? 43.531 -3.555 31.75 1 31.03 2 THR B N 1
ATOM 4941 C CA . THR B 1 2 ? 43.312 -2.127 31.562 1 31.03 2 THR B CA 1
ATOM 4942 C C . THR B 1 2 ? 41.844 -1.861 31.172 1 31.03 2 THR B C 1
ATOM 4944 O O . THR B 1 2 ? 41.375 -2.379 30.172 1 31.03 2 THR B O 1
ATOM 4947 N N . MET B 1 3 ? 41.062 -1.688 32.25 1 29.17 3 MET B N 1
ATOM 4948 C CA . MET B 1 3 ? 39.625 -1.403 32.156 1 29.17 3 MET B CA 1
ATOM 4949 C C . MET B 1 3 ? 39.375 -0.18 31.297 1 29.17 3 MET B C 1
ATOM 4951 O O . MET B 1 3 ? 39.719 0.939 31.672 1 29.17 3 MET B O 1
ATOM 4955 N N . TRP B 1 4 ? 39.469 -0.343 29.984 1 28.11 4 TRP B N 1
ATOM 4956 C CA . TRP B 1 4 ? 39.125 0.698 29.031 1 28.11 4 TRP B CA 1
ATOM 4957 C C . TRP B 1 4 ? 37.656 1.121 29.203 1 28.11 4 TRP B C 1
ATOM 4959 O O . TRP B 1 4 ? 36.75 0.295 29.094 1 28.11 4 TRP B O 1
ATOM 4969 N N . ALA B 1 5 ? 37.438 2.133 30.094 1 31.02 5 ALA B N 1
ATOM 4970 C CA . ALA B 1 5 ? 36.125 2.791 30.234 1 31.02 5 ALA B CA 1
ATOM 4971 C C . ALA B 1 5 ? 35.594 3.225 28.859 1 31.02 5 ALA B C 1
ATOM 4973 O O . ALA B 1 5 ? 36.219 4.016 28.172 1 31.02 5 ALA B O 1
ATOM 4974 N N . ILE B 1 6 ? 34.688 2.414 28.281 1 31.27 6 ILE B N 1
ATOM 4975 C CA . ILE B 1 6 ? 33.969 2.713 27.062 1 31.27 6 ILE B CA 1
ATOM 4976 C C . ILE B 1 6 ? 33.062 3.939 27.281 1 31.27 6 ILE B C 1
ATOM 4978 O O . ILE B 1 6 ? 32.188 3.928 28.141 1 31.27 6 ILE B O 1
ATOM 4982 N N . LEU B 1 7 ? 33.594 5.125 27.047 1 29.91 7 LEU B N 1
ATOM 4983 C CA . LEU B 1 7 ? 32.781 6.348 26.938 1 29.91 7 LEU B CA 1
ATOM 4984 C C . LEU B 1 7 ? 31.641 6.168 25.953 1 29.91 7 LEU B C 1
ATOM 4986 O O . LEU B 1 7 ? 31.859 5.977 24.766 1 29.91 7 LEU B O 1
ATOM 4990 N N . THR B 1 8 ? 30.516 5.672 26.453 1 30.91 8 THR B N 1
ATOM 4991 C CA . THR B 1 8 ? 29.297 5.637 25.656 1 30.91 8 THR B CA 1
ATOM 4992 C C . THR B 1 8 ? 28.859 7.051 25.266 1 30.91 8 THR B C 1
ATOM 4994 O O . THR B 1 8 ? 28.547 7.871 26.141 1 30.91 8 THR B O 1
ATOM 4997 N N . LEU B 1 9 ? 29.359 7.586 24.219 1 28.53 9 LEU B N 1
ATOM 4998 C CA . LEU B 1 9 ? 28.812 8.781 23.594 1 28.53 9 LEU B CA 1
ATOM 4999 C C . LEU B 1 9 ? 27.312 8.594 23.312 1 28.53 9 LEU B C 1
ATOM 5001 O O . LEU B 1 9 ? 26.938 7.684 22.562 1 28.53 9 LEU B O 1
ATOM 5005 N N . ALA B 1 10 ? 26.5 9.156 24.156 1 31.59 10 ALA B N 1
ATOM 5006 C CA . ALA B 1 10 ? 25.062 9.258 23.969 1 31.59 10 ALA B CA 1
ATOM 5007 C C . ALA B 1 10 ? 24.719 9.961 22.656 1 31.59 10 ALA B C 1
ATOM 5009 O O . ALA B 1 10 ? 25.062 11.133 22.469 1 31.59 10 ALA B O 1
ATOM 5010 N N . VAL B 1 11 ? 24.609 9.195 21.609 1 33.03 11 VAL B N 1
ATOM 5011 C CA . VAL B 1 11 ? 24 9.664 20.375 1 33.03 11 VAL B CA 1
ATOM 5012 C C . VAL B 1 11 ? 22.625 10.266 20.672 1 33.03 11 VAL B C 1
ATOM 5014 O O . VAL B 1 11 ? 21.734 9.578 21.156 1 33.03 11 VAL B O 1
ATOM 5017 N N . LEU B 1 12 ? 22.609 11.5 20.922 1 33.34 12 LEU B N 1
ATOM 5018 C CA . LEU B 1 12 ? 21.359 12.242 21.016 1 33.34 12 LEU B CA 1
ATOM 5019 C C . LEU B 1 12 ? 20.484 12.008 19.781 1 33.34 12 LEU B C 1
ATOM 5021 O O . LEU B 1 12 ? 20.859 12.406 18.672 1 33.34 12 LEU B O 1
ATOM 5025 N N . ALA B 1 13 ? 19.688 11.062 19.922 1 39.47 13 ALA B N 1
ATOM 5026 C CA . ALA B 1 13 ? 18.562 10.945 18.984 1 39.47 13 ALA B CA 1
ATOM 5027 C C . ALA B 1 13 ? 17.844 12.273 18.828 1 39.47 13 ALA B C 1
ATOM 5029 O O . ALA B 1 13 ? 17.359 12.844 19.812 1 39.47 13 ALA B O 1
ATOM 5030 N N . ALA B 1 14 ? 18.031 12.945 17.797 1 38.84 14 ALA B N 1
ATOM 5031 C CA . ALA B 1 14 ? 17.25 14.148 17.5 1 38.84 14 ALA B CA 1
ATOM 5032 C C . ALA B 1 14 ? 15.75 13.852 17.547 1 38.84 14 ALA B C 1
ATOM 5034 O O . ALA B 1 14 ? 15.234 13.078 16.75 1 38.84 14 ALA B O 1
ATOM 5035 N N . THR B 1 15 ? 15.188 13.898 18.703 1 42.47 15 THR B N 1
ATOM 5036 C CA . THR B 1 15 ? 13.734 13.922 18.781 1 42.47 15 THR B CA 1
ATOM 5037 C C . THR B 1 15 ? 13.156 14.922 17.781 1 42.47 15 THR B C 1
ATOM 5039 O O . THR B 1 15 ? 13.516 16.109 17.797 1 42.47 15 THR B O 1
ATOM 5042 N N . GLY B 1 16 ? 12.82 14.531 16.672 1 46.94 16 GLY B N 1
ATOM 5043 C CA . GLY B 1 16 ? 12.195 15.352 15.656 1 46.94 16 GLY B CA 1
ATOM 5044 C C . GLY B 1 16 ? 11.008 16.141 16.172 1 46.94 16 GLY B C 1
ATOM 5045 O O . GLY B 1 16 ? 10.062 15.578 16.719 1 46.94 16 GLY B O 1
ATOM 5046 N N . ALA B 1 17 ? 11.211 17.328 16.531 1 49.25 17 ALA B N 1
ATOM 5047 C CA . ALA B 1 17 ? 10.203 18.344 16.828 1 49.25 17 ALA B CA 1
ATOM 5048 C C . ALA B 1 17 ? 9.078 18.328 15.805 1 49.25 17 ALA B C 1
ATOM 5050 O O . ALA B 1 17 ? 9.297 18 14.633 1 49.25 17 ALA B O 1
ATOM 5051 N N . ASP B 1 18 ? 7.824 18.453 16.312 1 58.72 18 ASP B N 1
ATOM 5052 C CA . ASP B 1 18 ? 6.625 18.734 15.531 1 58.72 18 ASP B CA 1
ATOM 5053 C C . ASP B 1 18 ? 6.828 19.938 14.625 1 58.72 18 ASP B C 1
ATOM 5055 O O . ASP B 1 18 ? 7.172 21.031 15.094 1 58.72 18 ASP B O 1
ATOM 5059 N N . GLY B 1 19 ? 7.195 19.859 13.328 1 70.25 19 GLY B N 1
ATOM 5060 C CA . GLY B 1 19 ? 7.547 20.922 12.406 1 70.25 19 GLY B CA 1
ATOM 5061 C C . GLY B 1 19 ? 6.371 21.406 11.586 1 70.25 19 GLY B C 1
ATOM 5062 O O . GLY B 1 19 ? 6.172 20.969 10.453 1 70.25 19 GLY B O 1
ATOM 5063 N N . CYS B 1 20 ? 5.551 22.391 12.117 1 90.44 20 CYS B N 1
ATOM 5064 C CA . CYS B 1 20 ? 4.363 22.938 11.461 1 90.44 20 CYS B CA 1
ATOM 5065 C C . CYS B 1 20 ? 4.719 24.156 10.617 1 90.44 20 CYS B C 1
ATOM 5067 O O . CYS B 1 20 ? 5.797 24.734 10.773 1 90.44 20 CYS B O 1
ATOM 5069 N N . THR B 1 21 ? 3.912 24.422 9.633 1 96.75 21 THR B N 1
ATOM 5070 C CA . THR B 1 21 ? 4.066 25.578 8.758 1 96.75 21 THR B CA 1
ATOM 5071 C C . THR B 1 21 ? 2.844 26.5 8.836 1 96.75 21 THR B C 1
ATOM 5073 O O . THR B 1 21 ? 1.708 26.031 8.734 1 96.75 21 THR B O 1
ATOM 5076 N N . VAL B 1 22 ? 3.121 27.812 9.031 1 98.62 22 VAL B N 1
ATOM 5077 C CA . VAL B 1 22 ? 2.076 28.828 9.148 1 98.62 22 VAL B CA 1
ATOM 5078 C C . VAL B 1 22 ? 2.262 29.875 8.062 1 98.62 22 VAL B C 1
ATOM 5080 O O . VAL B 1 22 ? 3.383 30.312 7.797 1 98.62 22 VAL B O 1
ATOM 5083 N N . ILE B 1 23 ? 1.182 30.234 7.367 1 98.94 23 ILE B N 1
ATOM 5084 C CA . ILE B 1 23 ? 1.129 31.391 6.469 1 98.94 23 ILE B CA 1
ATOM 5085 C C . ILE B 1 23 ? 0.039 32.344 6.926 1 98.94 23 ILE B C 1
ATOM 5087 O O . ILE B 1 23 ? -1.089 31.938 7.203 1 98.94 23 ILE B O 1
ATOM 5091 N N . ALA B 1 24 ? 0.359 33.594 7.094 1 98.94 24 ALA B N 1
ATOM 5092 C CA . ALA B 1 24 ? -0.593 34.656 7.387 1 98.94 24 ALA B CA 1
ATOM 5093 C C . ALA B 1 24 ? -0.678 35.656 6.23 1 98.94 24 ALA B C 1
ATOM 5095 O O . ALA B 1 24 ? 0.345 36.156 5.758 1 98.94 24 ALA B O 1
ATOM 5096 N N . VAL B 1 25 ? -1.887 35.938 5.785 1 98.94 25 VAL B N 1
ATOM 5097 C CA . VAL B 1 25 ? -2.074 36.781 4.625 1 98.94 25 VAL B CA 1
ATOM 5098 C C . VAL B 1 25 ? -2.939 38 5.008 1 98.94 25 VAL B C 1
ATOM 5100 O O . VAL B 1 25 ? -4.031 37.844 5.555 1 98.94 25 VAL B O 1
ATOM 5103 N N . GLY B 1 26 ? -2.482 39.219 4.66 1 98.81 26 GLY B N 1
ATOM 5104 C CA . GLY B 1 26 ? -3.221 40.438 4.945 1 98.81 26 GLY B CA 1
ATOM 5105 C C . GLY B 1 26 ? -4.402 40.656 4.016 1 98.81 26 GLY B C 1
ATOM 5106 O O . GLY B 1 26 ? -4.469 40.031 2.941 1 98.81 26 GLY B O 1
ATOM 5107 N N . LYS B 1 27 ? -5.293 41.531 4.418 1 98.69 27 LYS B N 1
ATOM 5108 C CA . LYS B 1 27 ? -6.594 41.688 3.77 1 98.69 27 LYS B CA 1
ATOM 5109 C C . LYS B 1 27 ? -6.445 42.281 2.371 1 98.69 27 LYS B C 1
ATOM 5111 O O . LYS B 1 27 ? -7.273 42.031 1.493 1 98.69 27 LYS B O 1
ATOM 5116 N N . LYS B 1 28 ? -5.41 43.062 2.086 1 98.69 28 LYS B N 1
ATOM 5117 C CA . LYS B 1 28 ? -5.23 43.656 0.761 1 98.69 28 LYS B CA 1
ATOM 5118 C C . LYS B 1 28 ? -4.434 42.719 -0.147 1 98.69 28 LYS B C 1
ATOM 5120 O O . LYS B 1 28 ? -4.359 42.938 -1.358 1 98.69 28 LYS B O 1
ATOM 5125 N N . ALA B 1 29 ? -3.9 41.656 0.399 1 98.81 29 ALA B N 1
ATOM 5126 C CA . ALA B 1 29 ? -3.139 40.656 -0.367 1 98.81 29 ALA B CA 1
ATOM 5127 C C . ALA B 1 29 ? -4.047 39.531 -0.878 1 98.81 29 ALA B C 1
ATOM 5129 O O . ALA B 1 29 ? -3.656 38.781 -1.759 1 98.81 29 ALA B O 1
ATOM 5130 N N . THR B 1 30 ? -5.223 39.469 -0.369 1 98.69 30 THR B N 1
ATOM 5131 C CA . THR B 1 30 ? -6.145 38.406 -0.759 1 98.69 30 THR B CA 1
ATOM 5132 C C . THR B 1 30 ? -7.098 38.875 -1.847 1 98.69 30 THR B C 1
ATOM 5134 O O . THR B 1 30 ? -7.289 40.094 -2.021 1 98.69 30 THR B O 1
ATOM 5137 N N . ALA B 1 31 ? -7.695 37.969 -2.553 1 98.19 31 ALA B N 1
ATOM 5138 C CA . ALA B 1 31 ? -8.547 38.281 -3.697 1 98.19 31 ALA B CA 1
ATOM 5139 C C . ALA B 1 31 ? -9.891 38.844 -3.246 1 98.19 31 ALA B C 1
ATOM 5141 O O . ALA B 1 31 ? -10.539 39.594 -3.979 1 98.19 31 ALA B O 1
ATOM 5142 N N . ASP B 1 32 ? -10.305 38.531 -1.998 1 97.69 32 ASP B N 1
ATOM 5143 C CA . ASP B 1 32 ? -11.664 38.875 -1.609 1 97.69 32 ASP B CA 1
ATOM 5144 C C . ASP B 1 32 ? -11.656 39.812 -0.384 1 97.69 32 ASP B C 1
ATOM 5146 O O . ASP B 1 32 ? -12.68 39.969 0.278 1 97.69 32 ASP B O 1
ATOM 5150 N N . GLY B 1 33 ? -10.516 40.25 0.006 1 98.06 33 GLY B N 1
ATOM 5151 C CA . GLY B 1 33 ? -10.406 41.188 1.113 1 98.06 33 GLY B CA 1
ATOM 5152 C C . GLY B 1 33 ? -10.398 40.5 2.471 1 98.06 33 GLY B C 1
ATOM 5153 O O . GLY B 1 33 ? -10.398 41.188 3.504 1 98.06 33 GLY B O 1
ATOM 5154 N N . SER B 1 34 ? -10.391 39.25 2.518 1 98.44 34 SER B N 1
ATOM 5155 C CA . SER B 1 34 ? -10.297 38.5 3.771 1 98.44 34 SER B CA 1
ATOM 5156 C C . SER B 1 34 ? -8.875 38.5 4.312 1 98.44 34 SER B C 1
ATOM 5158 O O . SER B 1 34 ? -7.934 38.875 3.602 1 98.44 34 SER B O 1
ATOM 5160 N N . VAL B 1 35 ? -8.703 38.219 5.59 1 98.81 35 VAL B N 1
ATOM 5161 C CA . VAL B 1 35 ? -7.434 37.719 6.113 1 98.81 35 VAL B CA 1
ATOM 5162 C C . VAL B 1 35 ? -7.461 36.219 6.199 1 98.81 35 VAL B C 1
ATOM 5164 O O . VAL B 1 35 ? -8.523 35.594 6.398 1 98.81 35 VAL B O 1
ATOM 5167 N N . MET B 1 36 ? -6.293 35.594 5.984 1 98.88 36 MET B N 1
ATOM 5168 C CA . MET B 1 36 ? -6.242 34.125 5.98 1 98.88 36 MET B CA 1
ATOM 5169 C C . MET B 1 36 ? -5.031 33.625 6.766 1 98.88 36 MET B C 1
ATOM 5171 O O . MET B 1 36 ? -3.986 34.281 6.789 1 98.88 36 MET B O 1
ATOM 5175 N N . LEU B 1 37 ? -5.227 32.5 7.395 1 98.81 37 LEU B N 1
ATOM 5176 C CA . LEU B 1 37 ? -4.18 31.766 8.109 1 98.81 37 LEU B CA 1
ATOM 5177 C C . LEU B 1 37 ? -4.152 30.297 7.684 1 98.81 37 LEU B C 1
ATOM 5179 O O . LEU B 1 37 ? -5.203 29.672 7.551 1 98.81 37 LEU B O 1
ATOM 5183 N N . THR B 1 38 ? -2.957 29.781 7.441 1 98.75 38 THR B N 1
ATOM 5184 C CA . THR B 1 38 ? -2.822 28.359 7.191 1 98.75 38 THR B CA 1
ATOM 5185 C C . THR B 1 38 ? -1.992 27.688 8.289 1 98.75 38 THR B C 1
ATOM 5187 O O . THR B 1 38 ? -1.252 28.359 9.008 1 98.75 38 THR B O 1
ATOM 5190 N N . HIS B 1 39 ? -2.211 26.438 8.422 1 97.81 39 HIS B N 1
ATOM 5191 C CA . HIS B 1 39 ? -1.503 25.625 9.398 1 97.81 39 HIS B CA 1
ATOM 5192 C C . HIS B 1 39 ? -1.408 24.172 8.945 1 97.81 39 HIS B C 1
ATOM 5194 O O . HIS B 1 39 ? -2.41 23.578 8.547 1 97.81 39 HIS B O 1
ATOM 5200 N N . THR B 1 40 ? -0.163 23.609 8.914 1 97.5 40 THR B N 1
ATOM 5201 C CA . THR B 1 40 ? 0 22.172 8.914 1 97.5 40 THR B CA 1
ATOM 5202 C C . THR B 1 40 ? 0.345 21.672 10.32 1 97.5 40 THR B C 1
ATOM 5204 O O . THR B 1 40 ? 1.353 22.078 10.898 1 97.5 40 THR B O 1
ATOM 5207 N N . ASN B 1 41 ? -0.488 20.859 10.836 1 95.69 41 ASN B N 1
ATOM 5208 C CA . ASN B 1 41 ? -0.168 20.219 12.109 1 95.69 41 ASN B CA 1
ATOM 5209 C C . ASN B 1 41 ? 0.542 18.891 11.906 1 95.69 41 ASN B C 1
ATOM 5211 O O . ASN B 1 41 ? -0.106 17.859 11.719 1 95.69 41 ASN B O 1
ATOM 5215 N N . ASP B 1 42 ? 1.874 18.906 12.039 1 90.75 42 ASP B N 1
ATOM 5216 C CA . ASP B 1 42 ? 2.703 17.75 11.727 1 90.75 42 ASP B CA 1
ATOM 5217 C C . ASP B 1 42 ? 3.033 16.953 12.984 1 90.75 42 ASP B C 1
ATOM 5219 O O . ASP B 1 42 ? 4.188 16.578 13.203 1 90.75 42 ASP B O 1
ATOM 5223 N N . ALA B 1 43 ? 2.1 16.719 13.812 1 77.25 43 ALA B N 1
ATOM 5224 C CA . ALA B 1 43 ? 2.26 16.094 15.117 1 77.25 43 ALA B CA 1
ATOM 5225 C C . ALA B 1 43 ? 2.092 14.578 15.016 1 77.25 43 ALA B C 1
ATOM 5227 O O . ALA B 1 43 ? 1.8 13.906 16.016 1 77.25 43 ALA B O 1
ATOM 5228 N N . GLY B 1 44 ? 2.318 14.016 13.953 1 70 44 GLY B N 1
ATOM 5229 C CA . GLY B 1 44 ? 2.029 12.609 13.742 1 70 44 GLY B CA 1
ATOM 5230 C C . GLY B 1 44 ? 3.096 11.688 14.305 1 70 44 GLY B C 1
ATOM 5231 O O . GLY B 1 44 ? 3.018 10.469 14.148 1 70 44 GLY B O 1
ATOM 5232 N N . LEU B 1 45 ? 4.078 12.195 14.961 1 69 45 LEU B N 1
ATOM 5233 C CA . LEU B 1 45 ? 5.105 11.359 15.562 1 69 45 LEU B CA 1
ATOM 5234 C C . LEU B 1 45 ? 4.59 10.688 16.828 1 69 45 LEU B C 1
ATOM 5236 O O . LEU B 1 45 ? 5.195 9.742 17.328 1 69 45 LEU B O 1
ATOM 5240 N N . ASN B 1 46 ? 3.447 11.188 17.281 1 72.88 46 ASN B N 1
ATOM 5241 C CA . ASN B 1 46 ? 2.787 10.633 18.453 1 72.88 46 ASN B CA 1
ATOM 5242 C C . ASN B 1 46 ? 1.325 10.305 18.172 1 72.88 46 ASN B C 1
ATOM 5244 O O . ASN B 1 46 ? 0.745 10.797 17.203 1 72.88 46 ASN B O 1
ATOM 5248 N N . PRO B 1 47 ? 0.833 9.344 19.078 1 78.31 47 PRO B N 1
ATOM 5249 C CA . PRO B 1 47 ? -0.611 9.164 18.922 1 78.31 47 PRO B CA 1
ATOM 5250 C C . PRO B 1 47 ? -1.385 10.477 19.031 1 78.31 47 PRO B C 1
ATOM 5252 O O . PRO B 1 47 ? -0.982 11.375 19.766 1 78.31 47 PRO B O 1
ATOM 5255 N N . ALA B 1 48 ? -2.312 10.648 18.172 1 85.81 48 ALA B N 1
ATOM 5256 C CA . ALA B 1 48 ? -3.043 11.914 18.094 1 85.81 48 ALA B CA 1
ATOM 5257 C C . ALA B 1 48 ? -4.551 11.68 18.172 1 85.81 48 ALA B C 1
ATOM 5259 O O . ALA B 1 48 ? -5.051 10.641 17.734 1 85.81 48 ALA B O 1
ATOM 5260 N N . ASP B 1 49 ? -5.215 12.555 18.875 1 93.38 49 ASP B N 1
ATOM 5261 C CA . ASP B 1 49 ? -6.664 12.664 18.734 1 93.38 49 ASP B CA 1
ATOM 5262 C C . ASP B 1 49 ? -7.035 13.336 17.422 1 93.38 49 ASP B C 1
ATOM 5264 O O . ASP B 1 49 ? -6.777 14.523 17.219 1 93.38 49 ASP B O 1
ATOM 5268 N N . LEU B 1 50 ? -7.645 12.594 16.531 1 94.19 50 LEU B N 1
ATOM 5269 C CA . LEU B 1 50 ? -7.863 13.023 15.156 1 94.19 50 LEU B CA 1
ATOM 5270 C C . LEU B 1 50 ? -9.188 13.766 15.016 1 94.19 50 LEU B C 1
ATOM 5272 O O . LEU B 1 50 ? -9.562 14.172 13.914 1 94.19 50 LEU B O 1
ATOM 5276 N N . ARG B 1 51 ? -9.992 13.938 16.141 1 96.69 51 ARG B N 1
ATOM 5277 C CA . ARG B 1 51 ? -11.32 14.539 16.109 1 96.69 51 ARG B CA 1
ATOM 5278 C C . ARG B 1 51 ? -11.234 16.047 15.883 1 96.69 51 ARG B C 1
ATOM 5280 O O . ARG B 1 51 ? -10.453 16.734 16.531 1 96.69 51 ARG B O 1
ATOM 5287 N N . MET B 1 52 ? -11.961 16.547 14.898 1 98.19 52 MET B N 1
ATOM 5288 C CA . MET B 1 52 ? -12.281 17.969 14.836 1 98.19 52 MET B CA 1
ATOM 5289 C C . MET B 1 52 ? -13.383 18.328 15.82 1 98.19 52 MET B C 1
ATOM 5291 O O . MET B 1 52 ? -14.57 18.156 15.523 1 98.19 52 MET B O 1
ATOM 5295 N N . VAL B 1 53 ? -13.094 18.969 16.906 1 98.06 53 VAL B N 1
ATOM 5296 C CA . VAL B 1 53 ? -14.039 19.109 18.016 1 98.06 53 VAL B CA 1
ATOM 5297 C C . VAL B 1 53 ? -14.664 20.5 18 1 98.06 53 VAL B C 1
ATOM 5299 O O . VAL B 1 53 ? -13.961 21.5 17.828 1 98.06 53 VAL B O 1
ATOM 5302 N N . ARG B 1 54 ? -15.93 20.547 18.109 1 98.5 54 ARG B N 1
ATOM 5303 C CA . ARG B 1 54 ? -16.656 21.781 18.375 1 98.5 54 ARG B CA 1
ATOM 5304 C C . ARG B 1 54 ? -16.875 21.984 19.875 1 98.5 54 ARG B C 1
ATOM 5306 O O . ARG B 1 54 ? -17.609 21.234 20.516 1 98.5 54 ARG B O 1
ATOM 5313 N N . VAL B 1 55 ? -16.219 22.969 20.422 1 98.69 55 VAL B N 1
ATOM 5314 C CA . VAL B 1 55 ? -16.547 23.438 21.766 1 98.69 55 VAL B CA 1
ATOM 5315 C C . VAL B 1 55 ? -17.641 24.516 21.672 1 98.69 55 VAL B C 1
ATOM 5317 O O . VAL B 1 55 ? -17.438 25.547 21.031 1 98.69 55 VAL B O 1
ATOM 5320 N N . PRO B 1 56 ? -18.75 24.328 22.297 1 98.56 56 PRO B N 1
ATOM 5321 C CA . PRO B 1 56 ? -19.844 25.297 22.156 1 98.56 56 PRO B CA 1
ATOM 5322 C C . PRO B 1 56 ? -19.625 26.562 22.953 1 98.56 56 PRO B C 1
ATOM 5324 O O . PRO B 1 56 ? -18.844 26.578 23.906 1 98.56 56 PRO B O 1
ATOM 5327 N N . ALA B 1 57 ? -20.25 27.672 22.453 1 98.44 57 ALA B N 1
ATOM 5328 C CA . ALA B 1 57 ? -20.375 28.844 23.312 1 98.44 57 ALA B CA 1
ATOM 5329 C C . ALA B 1 57 ? -21.109 28.5 24.609 1 98.44 57 ALA B C 1
ATOM 5331 O O . ALA B 1 57 ? -22.031 27.672 24.609 1 98.44 57 ALA B O 1
ATOM 5332 N N . MET B 1 58 ? -20.656 29.172 25.688 1 98.31 58 MET B N 1
ATOM 5333 C CA . MET B 1 58 ? -21.234 28.812 26.984 1 98.31 58 MET B CA 1
ATOM 5334 C C . MET B 1 58 ? -21.359 30.016 27.891 1 98.31 58 MET B C 1
ATOM 5336 O O . MET B 1 58 ? -20.531 30.938 27.844 1 98.31 58 MET B O 1
ATOM 5340 N N . ASN B 1 59 ? -22.328 29.969 28.719 1 98.19 59 ASN B N 1
ATOM 5341 C CA . ASN B 1 59 ? -22.469 30.875 29.844 1 98.19 59 ASN B CA 1
ATOM 5342 C C . ASN B 1 59 ? -21.953 30.25 31.141 1 98.19 59 ASN B C 1
ATOM 5344 O O . ASN B 1 59 ? -22.062 29.047 31.344 1 98.19 59 ASN B O 1
ATOM 5348 N N . HIS B 1 60 ? -21.406 31.141 31.922 1 98 60 HIS B N 1
ATOM 5349 C CA . HIS B 1 60 ? -20.844 30.656 33.188 1 98 60 HIS B CA 1
ATOM 5350 C C . HIS B 1 60 ? -21.359 31.469 34.375 1 98 60 HIS B C 1
ATOM 5352 O O . HI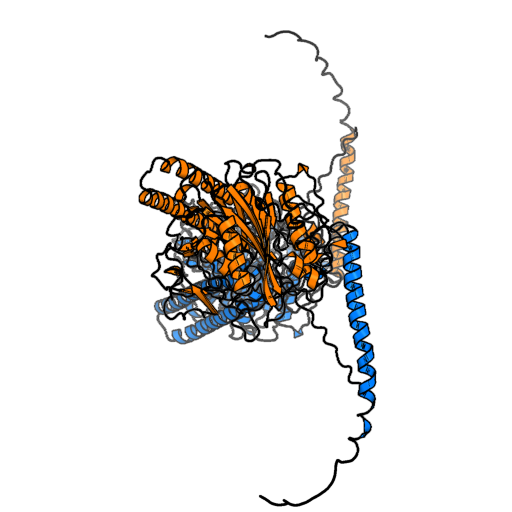S B 1 60 ? -21.609 32.656 34.25 1 98 60 HIS B O 1
ATOM 5358 N N . SER B 1 61 ? -21.453 30.812 35.562 1 97.06 61 SER B N 1
ATOM 5359 C CA . SER B 1 61 ? -21.938 31.469 36.781 1 97.06 61 SER B CA 1
ATOM 5360 C C . SER B 1 61 ? -20.844 32.312 37.406 1 97.06 61 SER B C 1
ATOM 5362 O O . SER B 1 61 ? -19.656 32.125 37.156 1 97.06 61 SER B O 1
ATOM 5364 N N . ASP B 1 62 ? -21.344 33.156 38.281 1 96.19 62 ASP B N 1
ATOM 5365 C CA . ASP B 1 62 ? -20.391 33.969 39.031 1 96.19 62 ASP B CA 1
ATOM 5366 C C . ASP B 1 62 ? -19.5 33.094 39.938 1 96.19 62 ASP B C 1
ATOM 5368 O O . ASP B 1 62 ? -19.984 32.156 40.562 1 96.19 62 ASP B O 1
ATOM 5372 N N . GLY B 1 63 ? -18.234 33.375 39.875 1 96.19 63 GLY B N 1
ATOM 5373 C CA . GLY B 1 63 ? -17.297 32.656 40.719 1 96.19 63 GLY B CA 1
ATOM 5374 C C . GLY B 1 63 ? -16.812 31.359 40.094 1 96.19 63 GLY B C 1
ATOM 5375 O O . GLY B 1 63 ? -15.969 30.672 40.656 1 96.19 63 GLY B O 1
ATOM 5376 N N . ALA B 1 64 ? -17.312 31.125 38.906 1 97.25 64 ALA B N 1
ATOM 5377 C CA . ALA B 1 64 ? -16.875 29.922 38.219 1 97.25 64 ALA B CA 1
ATOM 5378 C C . ALA B 1 64 ? -15.383 30 37.906 1 97.25 64 ALA B C 1
ATOM 5380 O O . ALA B 1 64 ? -14.797 31.078 37.875 1 97.25 64 ALA B O 1
ATOM 5381 N N . VAL B 1 65 ? -14.719 28.781 37.656 1 98.19 65 VAL B N 1
ATOM 5382 C CA . VAL B 1 65 ? -13.305 28.719 37.344 1 98.19 65 VAL B CA 1
ATOM 5383 C C . VAL B 1 65 ? -13.109 27.953 36.031 1 98.19 65 VAL B C 1
ATOM 5385 O O . VAL B 1 65 ? -13.953 27.125 35.656 1 98.19 65 VAL B O 1
ATOM 5388 N N . ARG B 1 66 ? -12.148 28.297 35.344 1 98.19 66 ARG B N 1
ATOM 5389 C CA . ARG B 1 66 ? -11.703 27.562 34.156 1 98.19 66 ARG B CA 1
ATOM 5390 C C . ARG B 1 66 ? -10.469 26.719 34.469 1 98.19 66 ARG B C 1
ATOM 5392 O O . ARG B 1 66 ? -9.414 27.25 34.812 1 98.19 66 ARG B O 1
ATOM 5399 N N . HIS B 1 67 ? -10.617 25.406 34.344 1 98.12 67 HIS B N 1
ATOM 5400 C CA . HIS B 1 67 ? -9.5 24.5 34.594 1 98.12 67 HIS B CA 1
ATOM 5401 C C . HIS B 1 67 ? -8.469 24.562 33.469 1 98.12 67 HIS B C 1
ATOM 5403 O O . HIS B 1 67 ? -8.82 24.812 32.312 1 98.12 67 HIS B O 1
ATOM 5409 N N . VAL B 1 68 ? -7.215 24.406 33.812 1 98 68 VAL B N 1
ATOM 5410 C CA . VAL B 1 68 ? -6.094 24.359 32.906 1 98 68 VAL B CA 1
ATOM 5411 C C . VAL B 1 68 ? -5.516 22.953 32.844 1 98 68 VAL B C 1
ATOM 5413 O O . VAL B 1 68 ? -5.402 22.281 33.875 1 98 68 VAL B O 1
ATOM 5416 N N . PHE B 1 69 ? -5.223 22.469 31.641 1 95.75 69 PHE B N 1
ATOM 5417 C CA . PHE B 1 69 ? -4.758 21.109 31.438 1 95.75 69 PHE B CA 1
ATOM 5418 C C . PHE B 1 69 ? -3.443 21.094 30.656 1 95.75 69 PHE B C 1
ATOM 5420 O O . PHE B 1 69 ? -3.086 22.078 30.016 1 95.75 69 PHE B O 1
ATOM 5427 N N . ASN B 1 70 ? -2.68 20.016 30.812 1 92.44 70 ASN B N 1
ATOM 5428 C CA . ASN B 1 70 ? -1.519 19.734 29.984 1 92.44 70 ASN B CA 1
ATOM 5429 C C . ASN B 1 70 ? -1.882 18.844 28.797 1 92.44 70 ASN B C 1
ATOM 5431 O O . ASN B 1 70 ? -2.256 17.688 28.984 1 92.44 70 ASN B O 1
ATOM 5435 N N . PHE B 1 71 ? -1.722 19.297 27.578 1 88.69 71 PHE B N 1
ATOM 5436 C CA . PHE B 1 71 ? -2.16 18.594 26.391 1 88.69 71 PHE B CA 1
ATOM 5437 C C . PHE B 1 71 ? -1.013 17.797 25.781 1 88.69 71 PHE B C 1
ATOM 5439 O O . PHE B 1 71 ? -1.201 17.078 24.797 1 88.69 71 PHE B O 1
ATOM 5446 N N . GLN B 1 72 ? 0.15 17.859 26.297 1 79.25 72 GLN B N 1
ATOM 5447 C CA . GLN B 1 72 ? 1.303 17.234 25.656 1 79.25 72 GLN B CA 1
ATOM 5448 C C . GLN B 1 72 ? 1.287 15.719 25.859 1 79.25 72 GLN B C 1
ATOM 5450 O O . GLN B 1 72 ? 1.084 15.234 26.969 1 79.25 72 GLN B O 1
ATOM 5455 N N . ARG B 1 73 ? 1.477 14.922 24.703 1 68.62 73 ARG B N 1
ATOM 5456 C CA . ARG B 1 73 ? 1.718 13.484 24.578 1 68.62 73 ARG B CA 1
ATOM 5457 C C . ARG B 1 73 ? 0.547 12.688 25.141 1 68.62 73 ARG B C 1
ATOM 5459 O O . ARG B 1 73 ? 0.748 11.68 25.828 1 68.62 73 ARG B O 1
ATOM 5466 N N . ASN B 1 74 ? -0.663 13.18 24.953 1 73.56 74 ASN B N 1
ATOM 5467 C CA . ASN B 1 74 ? -1.804 12.453 25.484 1 73.56 74 ASN B CA 1
ATOM 5468 C C . ASN B 1 74 ? -2.355 11.445 24.484 1 73.56 74 ASN B C 1
ATOM 5470 O O . ASN B 1 74 ? -2.883 10.398 24.875 1 73.56 74 ASN B O 1
ATOM 5474 N N . GLY B 1 75 ? -2.186 11.695 23.312 1 87.06 75 GLY B N 1
ATOM 5475 C CA . GLY B 1 75 ? -2.861 10.852 22.344 1 87.06 75 GLY B CA 1
ATOM 5476 C C . GLY B 1 75 ? -4.371 10.984 22.391 1 87.06 75 GLY B C 1
ATOM 5477 O O . GLY B 1 75 ? -4.902 12.094 22.531 1 87.06 75 GLY B O 1
ATOM 5478 N N . TYR B 1 76 ? -5.125 9.984 22.141 1 90.31 76 TYR B N 1
ATOM 5479 C CA . TYR B 1 76 ? -6.582 10 22.25 1 90.31 76 TYR B CA 1
ATOM 5480 C C . TYR B 1 76 ? -7.031 9.43 23.594 1 90.31 76 TYR B C 1
ATOM 5482 O O . TYR B 1 76 ? -6.59 8.352 23.984 1 90.31 76 TYR B O 1
ATOM 5490 N N . PRO B 1 77 ? -7.996 9.969 24.25 1 92.5 77 PRO B N 1
ATOM 5491 C CA . PRO B 1 77 ? -8.469 11.328 23.984 1 92.5 77 PRO B CA 1
ATOM 5492 C C . PRO B 1 77 ? -7.473 12.398 24.422 1 92.5 77 PRO B C 1
ATOM 5494 O O . PRO B 1 77 ? -6.73 12.195 25.391 1 92.5 77 PRO B O 1
ATOM 5497 N N . ARG B 1 78 ? -7.508 13.5 23.781 1 93.31 78 ARG B N 1
ATOM 5498 C CA . ARG B 1 78 ? -6.57 14.555 24.141 1 93.31 78 ARG B CA 1
ATOM 5499 C C . ARG B 1 78 ? -6.988 15.234 25.453 1 93.31 78 ARG B C 1
ATOM 5501 O O . ARG B 1 78 ? -6.148 15.773 26.172 1 93.31 78 ARG B O 1
ATOM 5508 N N . LEU B 1 79 ? -8.266 15.172 25.719 1 95.69 79 LEU B N 1
ATOM 5509 C CA . LEU B 1 79 ? -8.844 15.797 26.906 1 95.69 79 LEU B CA 1
ATOM 5510 C C . LEU B 1 79 ? -10.141 15.109 27.312 1 95.69 79 LEU B C 1
ATOM 5512 O O . LEU B 1 79 ? -10.938 14.719 26.438 1 95.69 79 LEU B O 1
ATOM 5516 N N . VAL B 1 80 ? -10.32 14.898 28.562 1 96.81 80 VAL B N 1
ATOM 5517 C CA . VAL B 1 80 ? -11.594 14.477 29.141 1 96.81 80 VAL B CA 1
ATOM 5518 C C . VAL B 1 80 ? -11.984 15.422 30.281 1 96.81 80 VAL B C 1
ATOM 5520 O O . VAL B 1 80 ? -11.312 15.461 31.312 1 96.81 80 VAL B O 1
ATOM 5523 N N . THR B 1 81 ? -13.055 16.172 30.078 1 98 81 THR B N 1
ATOM 5524 C CA . THR B 1 81 ? -13.484 17.172 31.047 1 98 81 THR B CA 1
ATOM 5525 C C . THR B 1 81 ? -14.961 17.516 30.859 1 98 81 THR B C 1
ATOM 5527 O O . THR B 1 81 ? -15.531 17.281 29.797 1 98 81 THR B O 1
ATOM 5530 N N . MET B 1 82 ? -15.547 18.078 31.859 1 96.75 82 MET B N 1
ATOM 5531 C CA . MET B 1 82 ? -16.938 18.5 31.797 1 96.75 82 MET B CA 1
ATOM 5532 C C . MET B 1 82 ? -17.047 19.984 31.422 1 96.75 82 MET B C 1
ATOM 5534 O O . MET B 1 82 ? -18.141 20.516 31.266 1 96.75 82 MET B O 1
ATOM 5538 N N . GLN B 1 83 ? -15.883 20.609 31.125 1 97.56 83 GLN B N 1
ATOM 5539 C CA . GLN B 1 83 ? -15.914 22.062 31.016 1 97.56 83 GLN B CA 1
ATOM 5540 C C . GLN B 1 83 ? -15.828 22.5 29.547 1 97.56 83 GLN B C 1
ATOM 5542 O O . GLN B 1 83 ? -15.844 23.703 29.25 1 97.56 83 GLN B O 1
ATOM 5547 N N . ARG B 1 84 ? -15.609 21.562 28.641 1 97.81 84 ARG B N 1
ATOM 5548 C CA . ARG B 1 84 ? -15.305 21.953 27.266 1 97.81 84 ARG B CA 1
ATOM 5549 C C . ARG B 1 84 ? -16.375 21.453 26.312 1 97.81 84 ARG B C 1
ATOM 5551 O O . ARG B 1 84 ? -16.125 21.344 25.109 1 97.81 84 ARG B O 1
ATOM 5558 N N . GLY B 1 85 ? -17.531 21.109 26.781 1 96.94 85 GLY B N 1
ATOM 5559 C CA . GLY B 1 85 ? -18.609 20.656 25.922 1 96.94 85 GLY B CA 1
ATOM 5560 C C . GLY B 1 85 ? -18.688 19.141 25.812 1 96.94 85 GLY B C 1
ATOM 5561 O O . GLY B 1 85 ? -17.828 18.438 26.328 1 96.94 85 GLY B O 1
ATOM 5562 N N . PRO B 1 86 ? -19.703 18.609 25.094 1 97 86 PRO B N 1
ATOM 5563 C CA . PRO B 1 86 ? -20.047 17.188 25.109 1 97 86 PRO B CA 1
ATOM 5564 C C . PRO B 1 86 ? -18.969 16.312 24.484 1 97 86 PRO B C 1
ATOM 5566 O O . PRO B 1 86 ? -18.781 15.164 24.906 1 97 86 PRO B O 1
ATOM 5569 N N . LEU B 1 87 ? -18.312 16.781 23.547 1 97.56 87 LEU B N 1
ATOM 5570 C CA . LEU B 1 87 ? -17.344 15.953 22.828 1 97.56 87 LEU B CA 1
ATOM 5571 C C . LEU B 1 87 ? -16.094 15.711 23.688 1 97.56 87 LEU B C 1
ATOM 5573 O O . LEU B 1 87 ? -15.273 14.844 23.359 1 97.56 87 LEU B O 1
ATOM 5577 N N . TYR B 1 88 ? -15.945 16.453 24.766 1 97.69 88 TYR B N 1
ATOM 5578 C CA . TYR B 1 88 ? -14.812 16.266 25.672 1 97.69 88 TYR B CA 1
ATOM 5579 C C . TYR B 1 88 ? -15.258 15.594 26.969 1 97.69 88 TYR B C 1
ATOM 5581 O O . TYR B 1 88 ? -14.445 15.359 27.859 1 97.69 88 TYR B O 1
ATOM 5589 N N . GLU B 1 89 ? -16.562 15.344 27.078 1 97.94 89 GLU B N 1
ATOM 5590 C CA . GLU B 1 89 ? -17.062 14.641 28.266 1 97.94 89 GLU B CA 1
ATOM 5591 C C . GLU B 1 89 ? -16.656 13.164 28.234 1 97.94 89 GLU B C 1
ATOM 5593 O O . GLU B 1 89 ? -16.406 12.609 27.156 1 97.94 89 GLU B O 1
ATOM 5598 N N . PRO B 1 90 ? -16.578 12.641 29.391 1 96.88 90 PRO B N 1
ATOM 5599 C CA . PRO B 1 90 ? -16.141 11.242 29.438 1 96.88 90 PRO B CA 1
ATOM 5600 C C . PRO B 1 90 ? -17.094 10.312 28.688 1 96.88 90 PRO B C 1
ATOM 5602 O O . PRO B 1 90 ? -18.312 10.453 28.781 1 96.88 90 PRO B O 1
ATOM 5605 N N . VAL B 1 91 ? -16.562 9.469 27.891 1 94.44 91 VAL B N 1
ATOM 5606 C CA . VAL B 1 91 ? -17.281 8.359 27.281 1 94.44 91 VAL B CA 1
ATOM 5607 C C . VAL B 1 91 ? -17.047 7.082 28.078 1 94.44 91 VAL B C 1
ATOM 5609 O O . VAL B 1 91 ? -15.898 6.734 28.391 1 94.44 91 VAL B O 1
ATOM 5612 N N . ASP B 1 92 ? -18.094 6.438 28.438 1 92.31 92 ASP B N 1
ATOM 5613 C CA . ASP B 1 92 ? -18.016 5.234 29.266 1 92.31 92 ASP B CA 1
ATOM 5614 C C . ASP B 1 92 ? -17.297 5.504 30.578 1 92.31 92 ASP B C 1
ATOM 5616 O O . ASP B 1 92 ? -17.656 6.414 31.328 1 92.31 92 ASP B O 1
ATOM 5620 N N . ASP B 1 93 ? -16.094 4.711 30.797 1 93.38 93 ASP B N 1
ATOM 5621 C CA . ASP B 1 93 ? -15.422 4.816 32.094 1 93.38 93 ASP B CA 1
ATOM 5622 C C . ASP B 1 93 ? -14.102 5.586 31.953 1 93.38 93 ASP B C 1
ATOM 5624 O O . ASP B 1 93 ? -13.195 5.414 32.75 1 93.38 93 ASP B O 1
ATOM 5628 N N . GLN B 1 94 ? -14.094 6.523 31.031 1 93.62 94 GLN B N 1
ATOM 5629 C CA . GLN B 1 94 ? -12.891 7.324 30.844 1 93.62 94 GLN B CA 1
ATOM 5630 C C . GLN B 1 94 ? -12.664 8.258 32.031 1 93.62 94 GLN B C 1
ATOM 5632 O O . GLN B 1 94 ? -13.586 8.938 32.469 1 93.62 94 GLN B O 1
ATOM 5637 N N . PRO B 1 95 ? -11.516 8.211 32.562 1 94.94 95 PRO B N 1
ATOM 5638 C CA . PRO B 1 95 ? -11.227 9.133 33.656 1 94.94 95 PRO B CA 1
ATOM 5639 C C . PRO B 1 95 ? -11.078 10.578 33.188 1 94.94 95 PRO B C 1
ATOM 5641 O O . PRO B 1 95 ? -10.617 10.828 32.062 1 94.94 95 PRO B O 1
ATOM 5644 N N . LEU B 1 96 ? -11.391 11.508 34.062 1 96.5 96 LEU B N 1
ATOM 5645 C CA . LEU B 1 96 ? -11.164 12.922 33.781 1 96.5 96 LEU B CA 1
ATOM 5646 C C . LEU B 1 96 ? -9.68 13.234 33.656 1 96.5 96 LEU B C 1
ATOM 5648 O O . LEU B 1 96 ? -8.867 12.633 34.375 1 96.5 96 LEU B O 1
ATOM 5652 N N . SER B 1 97 ? -9.344 14.156 32.844 1 95.88 97 SER B N 1
ATOM 5653 C CA . SER B 1 97 ? -7.957 14.602 32.719 1 95.88 97 SER B CA 1
ATOM 5654 C C . SER B 1 97 ? -7.484 15.305 33.969 1 95.88 97 SER B C 1
ATOM 5656 O O . SER B 1 97 ? -8.281 15.93 34.688 1 95.88 97 SER B O 1
ATOM 5658 N N . GLU B 1 98 ? -6.23 15.18 34.219 1 94.31 98 GLU B N 1
ATOM 5659 C CA . GLU B 1 98 ? -5.641 15.828 35.375 1 94.31 98 GLU B CA 1
ATOM 5660 C C . GLU B 1 98 ? -5.641 17.344 35.219 1 94.31 98 GLU B C 1
ATOM 5662 O O . GLU B 1 98 ? -5.176 17.875 34.219 1 94.31 98 GLU B O 1
ATOM 5667 N N . ILE B 1 99 ? -6.145 18.062 36.25 1 96.5 99 ILE B N 1
ATOM 5668 C CA . ILE B 1 99 ? -6.137 19.516 36.312 1 96.5 99 ILE B CA 1
ATOM 5669 C C . ILE B 1 99 ? -4.805 20 36.875 1 96.5 99 ILE B C 1
ATOM 5671 O O . ILE B 1 99 ? -4.41 19.609 37.969 1 96.5 99 ILE B O 1
ATOM 5675 N N . ILE B 1 100 ? -4.133 20.875 36.156 1 95.38 100 ILE B N 1
ATOM 5676 C CA . ILE B 1 100 ? -2.826 21.281 36.656 1 95.38 100 ILE B CA 1
ATOM 5677 C C . ILE B 1 100 ? -2.926 22.672 37.281 1 95.38 100 ILE B C 1
ATOM 5679 O O . ILE B 1 100 ? -1.962 23.156 37.875 1 95.38 100 ILE B O 1
ATOM 5683 N N . GLY B 1 101 ? -4.066 23.359 37.094 1 97.06 101 GLY B N 1
ATOM 5684 C CA . GLY B 1 101 ? -4.359 24.672 37.656 1 97.06 101 GLY B CA 1
ATOM 5685 C C . GLY B 1 101 ? -5.688 25.234 37.188 1 97.06 101 GLY B C 1
ATOM 5686 O O . GLY B 1 101 ? -6.484 24.547 36.562 1 97.06 101 GLY B O 1
ATOM 5687 N N . GLN B 1 102 ? -5.938 26.453 37.625 1 97.5 102 GLN B N 1
ATOM 5688 C CA . GLN B 1 102 ? -7.195 27.094 37.25 1 97.5 102 GLN B CA 1
ATOM 5689 C C . GLN B 1 102 ? -7.055 28.609 37.219 1 97.5 102 GLN B C 1
ATOM 5691 O O . GLN B 1 102 ? -6.141 29.172 37.844 1 97.5 102 GLN B O 1
ATOM 5696 N N . ILE B 1 103 ? -7.875 29.234 36.469 1 98.38 103 ILE B N 1
ATOM 5697 C CA . ILE B 1 103 ? -8.023 30.688 36.469 1 98.38 103 ILE B CA 1
ATOM 5698 C C . ILE B 1 103 ? -9.5 31.062 36.594 1 98.38 103 ILE B C 1
ATOM 5700 O O . ILE B 1 103 ? -10.375 30.219 36.344 1 98.38 103 ILE B O 1
ATOM 5704 N N . PRO B 1 104 ? -9.766 32.312 37 1 98.19 104 PRO B N 1
ATOM 5705 C CA . PRO B 1 104 ? -11.172 32.719 37.031 1 98.19 104 PRO B CA 1
ATOM 5706 C C . PRO B 1 104 ? -11.844 32.625 35.656 1 98.19 104 PRO B C 1
ATOM 5708 O O . PRO B 1 104 ? -11.227 32.938 34.625 1 98.19 104 PRO B O 1
ATOM 5711 N N . GLN B 1 105 ? -13.086 32.281 35.719 1 98.06 105 GLN B N 1
ATOM 5712 C CA . GLN B 1 105 ? -13.859 32.188 34.469 1 98.06 105 GLN B CA 1
ATOM 5713 C C . GLN B 1 105 ? -14.57 33.5 34.156 1 98.06 105 GLN B C 1
ATOM 5715 O O . GLN B 1 105 ? -14.828 34.312 35.062 1 98.06 105 GLN B O 1
ATOM 5720 N N . VAL B 1 106 ? -14.82 33.75 32.938 1 98.12 106 VAL B N 1
ATOM 5721 C CA . VAL B 1 106 ? -15.617 34.875 32.5 1 98.12 106 VAL B CA 1
ATOM 5722 C C . VAL B 1 106 ? -17.078 34.469 32.344 1 98.12 106 VAL B C 1
ATOM 5724 O O . VAL B 1 106 ? -17.375 33.281 32.219 1 98.12 106 VAL B O 1
ATOM 5727 N N . PRO B 1 107 ? -18 35.375 32.281 1 98 107 PRO B N 1
ATOM 5728 C CA . PRO B 1 107 ? -19.422 35.031 32.25 1 98 107 PRO B CA 1
ATOM 5729 C C . PRO B 1 107 ? -19.828 34.375 30.938 1 98 107 PRO B C 1
ATOM 5731 O O . PRO B 1 107 ? -20.797 33.594 30.906 1 98 107 PRO B O 1
ATOM 5734 N N . TYR B 1 108 ? -19.094 34.719 29.859 1 98.44 108 TYR B N 1
ATOM 5735 C CA . TYR B 1 108 ? -19.422 34.156 28.547 1 98.44 108 TYR B CA 1
ATOM 5736 C C . TYR B 1 108 ? -18.156 33.781 27.797 1 98.44 108 TYR B C 1
ATOM 5738 O O . TYR B 1 108 ? -17.188 34.531 27.781 1 98.44 108 TYR B O 1
ATOM 5746 N N . THR B 1 109 ? -18.188 32.562 27.219 1 98.81 109 THR B N 1
ATOM 5747 C CA . THR B 1 109 ? -17.109 32.125 26.344 1 98.81 109 THR B CA 1
ATOM 5748 C C . THR B 1 109 ? -17.641 31.812 24.938 1 98.81 109 THR B C 1
ATOM 5750 O O . THR B 1 109 ? -18.703 31.219 24.797 1 98.81 109 THR B O 1
ATOM 5753 N N . HIS B 1 110 ? -16.906 32.188 23.922 1 98.81 110 HIS B N 1
ATOM 5754 C CA . HIS B 1 110 ? -17.234 31.891 22.531 1 98.81 110 HIS B CA 1
ATOM 5755 C C . HIS B 1 110 ? -17.031 30.406 22.234 1 98.81 110 HIS B C 1
ATOM 5757 O O . HIS B 1 110 ? -16.25 29.734 22.906 1 98.81 110 HIS B O 1
ATOM 5763 N N . GLY B 1 111 ? -17.844 29.922 21.266 1 98.69 111 GLY B N 1
ATOM 5764 C CA . GLY B 1 111 ? -17.562 28.609 20.734 1 98.69 111 GLY B CA 1
ATOM 5765 C C . GLY B 1 111 ? -16.406 28.609 19.75 1 98.69 111 GLY B C 1
ATOM 5766 O O . GLY B 1 111 ? -16.094 29.625 19.141 1 98.69 111 GLY B O 1
ATOM 5767 N N . TYR B 1 112 ? -15.75 27.469 19.562 1 98.81 112 TYR B N 1
ATOM 5768 C CA . TYR B 1 112 ? -14.617 27.406 18.641 1 98.81 112 TYR B CA 1
ATOM 5769 C C . TYR B 1 112 ? -14.359 25.984 18.203 1 98.81 112 TYR B C 1
ATOM 5771 O O . TYR B 1 112 ? -14.797 25.031 18.844 1 98.81 112 TYR B O 1
ATOM 5779 N N . PHE B 1 113 ? -13.773 25.844 17.031 1 98.81 113 PHE B N 1
ATOM 5780 C CA . PHE B 1 113 ? -13.242 24.562 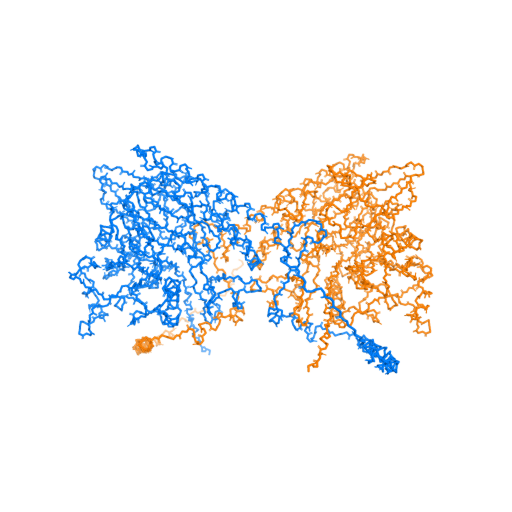16.594 1 98.81 113 PHE B CA 1
ATOM 5781 C C . PHE B 1 113 ? -11.883 24.297 17.234 1 98.81 113 PHE B C 1
ATOM 5783 O O . PHE B 1 113 ? -11.031 25.188 17.266 1 98.81 113 PHE B O 1
ATOM 5790 N N . ASP B 1 114 ? -11.797 23.047 17.703 1 97.38 114 ASP B N 1
ATOM 5791 C CA . ASP B 1 114 ? -10.617 22.672 18.484 1 97.38 114 ASP B CA 1
ATOM 5792 C C . ASP B 1 114 ? -9.961 21.406 17.906 1 97.38 114 ASP B C 1
ATOM 5794 O O . ASP B 1 114 ? -10.648 20.547 17.359 1 97.38 114 ASP B O 1
ATOM 5798 N N . HIS B 1 115 ? -8.672 21.422 18.016 1 95.06 115 HIS B N 1
ATOM 5799 C CA . HIS B 1 115 ? -7.832 20.25 17.781 1 95.06 115 HIS B CA 1
ATOM 5800 C C . HIS B 1 115 ? -6.633 20.25 18.719 1 95.06 115 HIS B C 1
ATOM 5802 O O . HIS B 1 115 ? -6.793 20.391 19.938 1 95.06 115 HIS B O 1
ATOM 5808 N N . ASP B 1 116 ? -5.406 20.062 18.219 1 93.06 116 ASP B N 1
ATOM 5809 C CA . ASP B 1 116 ? -4.266 20.203 19.125 1 93.06 116 ASP B CA 1
ATOM 5810 C C . ASP B 1 116 ? -4.172 21.625 19.672 1 93.06 116 ASP B C 1
ATOM 5812 O O . ASP B 1 116 ? -3.834 21.828 20.828 1 93.06 116 ASP B O 1
ATOM 5816 N N . TYR B 1 117 ? -4.504 22.516 18.812 1 95.88 117 TYR B N 1
ATOM 5817 C CA . TYR B 1 117 ? -4.617 23.922 19.125 1 95.88 117 TYR B CA 1
ATOM 5818 C C . TYR B 1 117 ? -6 24.469 18.766 1 95.88 117 TYR B C 1
ATOM 5820 O O . TYR B 1 117 ? -6.715 23.859 17.953 1 95.88 117 TYR B O 1
ATOM 5828 N N . GLY B 1 118 ? -6.332 25.562 19.484 1 97.81 118 GLY B N 1
ATOM 5829 C CA . GLY B 1 118 ? -7.523 26.234 19 1 97.81 118 GLY B CA 1
ATOM 5830 C C . GLY B 1 118 ? -7.387 26.75 17.578 1 97.81 118 GLY B C 1
ATOM 5831 O O . GLY B 1 118 ? -6.324 27.25 17.203 1 97.81 118 GLY B O 1
ATOM 5832 N N . MET B 1 119 ? -8.523 26.719 16.797 1 98.69 119 MET B N 1
ATOM 5833 C CA . MET B 1 119 ? -8.43 27.078 15.391 1 98.69 119 MET B CA 1
ATOM 5834 C C . MET B 1 119 ? -9.148 28.391 15.117 1 98.69 119 MET B C 1
ATOM 5836 O O . MET B 1 119 ? -8.508 29.422 14.906 1 98.69 119 MET B O 1
ATOM 5840 N N . ILE B 1 120 ? -10.406 28.375 15.219 1 98.94 120 ILE B N 1
ATOM 5841 C CA . ILE B 1 120 ? -11.203 29.562 14.906 1 98.94 120 ILE B CA 1
ATOM 5842 C C . ILE B 1 120 ? -12.453 29.578 15.789 1 98.94 120 ILE B C 1
ATOM 5844 O O . ILE B 1 120 ? -13.07 28.547 16.031 1 98.94 120 ILE B O 1
ATOM 5848 N N . ASN B 1 121 ? -12.82 30.75 16.328 1 98.94 121 ASN B N 1
ATOM 5849 C CA . ASN B 1 121 ? -14.031 30.828 17.141 1 98.94 121 ASN B CA 1
ATOM 5850 C C . ASN B 1 121 ? -15.211 31.375 16.328 1 98.94 121 ASN B C 1
ATOM 5852 O O . ASN B 1 121 ? -15.078 31.656 15.141 1 98.94 121 ASN B O 1
ATOM 5856 N N . ASP B 1 122 ? -16.359 31.453 16.969 1 98.81 122 ASP B N 1
ATOM 5857 C CA . ASP B 1 122 ? -17.609 31.734 16.266 1 98.81 122 ASP B CA 1
ATOM 5858 C C . ASP B 1 122 ? -17.734 33.219 15.945 1 98.81 122 ASP B C 1
ATOM 5860 O O . ASP B 1 122 ? -18.766 33.656 15.43 1 98.81 122 ASP B O 1
ATOM 5864 N N . VAL B 1 123 ? -16.672 34 16.203 1 98.88 123 VAL B N 1
ATOM 5865 C CA . VAL B 1 123 ? -16.641 35.406 15.812 1 98.88 123 VAL B CA 1
ATOM 5866 C C . VAL B 1 123 ? -15.391 35.688 14.969 1 98.88 123 VAL B C 1
ATOM 5868 O O . VAL B 1 123 ? -14.859 36.812 14.977 1 98.88 123 VAL B O 1
ATOM 5871 N N . GLN B 1 124 ? -14.805 34.688 14.352 1 98.88 124 GLN B N 1
ATOM 5872 C CA . GLN B 1 124 ? -13.852 34.719 13.25 1 98.88 124 GLN B CA 1
ATOM 5873 C C . GLN B 1 124 ? -12.43 34.969 13.75 1 98.88 124 GLN B C 1
ATOM 5875 O O . GLN B 1 124 ? -11.523 35.219 12.953 1 98.88 124 GLN B O 1
ATOM 5880 N N . LEU B 1 125 ? -12.195 34.969 15.086 1 98.94 125 LEU B N 1
ATOM 5881 C CA . LEU B 1 125 ? -10.812 34.969 15.547 1 98.94 125 LEU B CA 1
ATOM 5882 C C . LEU B 1 125 ? -10.133 33.625 15.188 1 98.94 125 LEU B C 1
ATOM 5884 O O . LEU B 1 125 ? -10.68 32.562 15.461 1 98.94 125 LEU B O 1
ATOM 5888 N N . SER B 1 126 ? -8.992 33.75 14.531 1 98.94 126 SER B N 1
ATOM 5889 C CA . SER B 1 126 ? -8.32 32.594 13.961 1 98.94 126 SER B CA 1
ATOM 5890 C C . SER B 1 126 ? -6.895 32.469 14.492 1 98.94 126 SER B C 1
ATOM 5892 O O . SER B 1 126 ? -6.199 33.469 14.664 1 98.94 126 SER B O 1
ATOM 5894 N N . ILE B 1 127 ? -6.469 31.203 14.766 1 98.94 127 ILE B N 1
ATOM 5895 C CA . ILE B 1 127 ? -5.137 30.969 15.312 1 98.94 127 ILE B CA 1
ATOM 5896 C C . ILE B 1 127 ? -4.48 29.797 14.602 1 98.94 127 ILE B C 1
ATOM 5898 O O . ILE B 1 127 ? -5.129 28.766 14.352 1 98.94 127 ILE B O 1
ATOM 5902 N N . ALA B 1 128 ? -3.262 29.906 14.195 1 98.69 128 ALA B N 1
ATOM 5903 C CA . ALA B 1 128 ? -2.369 28.875 13.672 1 98.69 128 ALA B CA 1
ATOM 5904 C C . ALA B 1 128 ? -1.086 28.797 14.492 1 98.69 128 ALA B C 1
ATOM 5906 O O . ALA B 1 128 ? -0.72 29.75 15.18 1 98.69 128 ALA B O 1
ATOM 5907 N N . GLU B 1 129 ? -0.385 27.688 14.406 1 98 129 GLU B N 1
ATOM 5908 C CA . GLU B 1 129 ? 0.732 27.484 15.32 1 98 129 GLU B CA 1
ATOM 5909 C C . GLU B 1 129 ? 1.937 26.875 14.609 1 98 129 GLU B C 1
ATOM 5911 O O . GLU B 1 129 ? 1.779 26.078 13.68 1 98 129 GLU B O 1
ATOM 5916 N N . SER B 1 130 ? 3.096 27.234 15.016 1 97.25 130 SER B N 1
ATOM 5917 C CA . SER B 1 130 ? 4.363 26.594 14.688 1 97.25 130 SER B CA 1
ATOM 5918 C C . SER B 1 130 ? 5.281 26.531 15.898 1 97.25 130 SER B C 1
ATOM 5920 O O . SER B 1 130 ? 5.586 27.562 16.516 1 97.25 130 SER B O 1
ATOM 5922 N N . THR B 1 131 ? 5.742 25.359 16.203 1 95.69 131 THR B N 1
ATOM 5923 C CA . THR B 1 131 ? 6.703 25.203 17.297 1 95.69 131 THR B CA 1
ATOM 5924 C C . THR B 1 131 ? 8.078 25.734 16.875 1 95.69 131 THR B C 1
ATOM 5926 O O . THR B 1 131 ? 8.516 25.516 15.75 1 95.69 131 THR B O 1
ATOM 5929 N N . CYS B 1 132 ? 8.727 26.438 17.797 1 95.81 132 CYS B N 1
ATOM 5930 C CA . CYS B 1 132 ? 10.008 27.062 17.5 1 95.81 132 CYS B CA 1
ATOM 5931 C C . CYS B 1 132 ? 11.055 26.688 18.547 1 95.81 132 CYS B C 1
ATOM 5933 O O . CYS B 1 132 ? 10.766 25.938 19.484 1 95.81 132 CYS B O 1
ATOM 5935 N N . ALA B 1 133 ? 12.273 27.141 18.266 1 94.31 133 ALA B N 1
ATOM 5936 C CA . ALA B 1 133 ? 13.406 26.938 19.172 1 94.31 133 ALA B CA 1
ATOM 5937 C C . ALA B 1 133 ? 13.766 28.219 19.906 1 94.31 133 ALA B C 1
ATOM 5939 O O . ALA B 1 133 ? 13.727 29.312 19.328 1 94.31 133 ALA B O 1
ATOM 5940 N N . ALA B 1 134 ? 14.078 28.062 21.125 1 96.31 134 ALA B N 1
ATOM 5941 C CA . ALA B 1 134 ? 14.469 29.219 21.922 1 96.31 134 ALA B CA 1
ATOM 5942 C C . ALA B 1 134 ? 15.547 28.859 22.938 1 96.31 134 ALA B C 1
ATOM 5944 O O . ALA B 1 134 ? 15.766 27.672 23.203 1 96.31 134 ALA B O 1
ATOM 5945 N N . LYS B 1 135 ? 16.172 29.875 23.5 1 96.12 135 LYS B N 1
ATOM 5946 C CA . LYS B 1 135 ? 17.281 29.703 24.438 1 96.12 135 LYS B CA 1
ATOM 5947 C C . LYS B 1 135 ? 16.797 29.297 25.828 1 96.12 135 LYS B C 1
ATOM 5949 O O . LYS B 1 135 ? 17.594 28.906 26.672 1 96.12 135 LYS B O 1
ATOM 5954 N N . THR B 1 136 ? 15.531 29.375 26.047 1 96.38 136 THR B N 1
ATOM 5955 C CA . THR B 1 136 ? 15 29.031 27.359 1 96.38 136 THR B CA 1
ATOM 5956 C C . THR B 1 136 ? 14.055 27.828 27.266 1 96.38 136 THR B C 1
ATOM 5958 O O . THR B 1 136 ? 13.562 27.5 26.188 1 96.38 136 THR B O 1
ATOM 5961 N N . VAL B 1 137 ? 13.922 27.156 28.422 1 94.94 137 VAL B N 1
ATOM 5962 C CA . VAL B 1 137 ? 13.031 26.016 28.547 1 94.94 137 VAL B CA 1
ATOM 5963 C C . VAL B 1 137 ? 12.18 26.141 29.797 1 94.94 137 VAL B C 1
ATOM 5965 O O . VAL B 1 137 ? 12.531 26.891 30.719 1 94.94 137 VAL B O 1
ATOM 5968 N N . GLY B 1 138 ? 11.078 25.516 29.812 1 94.31 138 GLY B N 1
ATOM 5969 C CA . GLY B 1 138 ? 10.188 25.453 30.953 1 94.31 138 GLY B CA 1
ATOM 5970 C C . GLY B 1 138 ? 9.453 24.141 31.078 1 94.31 138 GLY B C 1
ATOM 5971 O O . GLY B 1 138 ? 9.438 23.344 30.125 1 94.31 138 GLY B O 1
ATOM 5972 N N . TRP B 1 139 ? 8.93 23.938 32.344 1 94.12 139 TRP B N 1
ATOM 5973 C CA . TRP B 1 139 ? 8.188 22.719 32.656 1 94.12 139 TRP B CA 1
ATOM 5974 C C . TRP B 1 139 ? 6.848 23.031 33.312 1 94.12 139 TRP B C 1
ATOM 5976 O O . TRP B 1 139 ? 6.715 24.062 33.969 1 94.12 139 TRP B O 1
ATOM 5986 N N . PRO B 1 140 ? 5.867 22.188 33.094 1 94 140 PRO B N 1
ATOM 5987 C CA . PRO B 1 140 ? 4.555 22.438 33.688 1 94 140 PRO B CA 1
ATOM 5988 C C . PRO B 1 140 ? 4.551 22.25 35.188 1 94 140 PRO B C 1
ATOM 5990 O O . PRO B 1 140 ? 5.359 21.5 35.719 1 94 140 PRO B O 1
ATOM 5993 N N . LYS B 1 141 ? 3.6 22.797 35.781 1 92.25 141 LYS B N 1
ATOM 5994 C CA . LYS B 1 141 ? 3.42 22.734 37.219 1 92.25 141 LYS B CA 1
ATOM 5995 C C . LYS B 1 141 ? 3.094 21.328 37.688 1 92.25 141 LYS B C 1
ATOM 5997 O O . LYS B 1 141 ? 3.217 21 38.875 1 92.25 141 LYS B O 1
ATOM 6002 N N . SER B 1 142 ? 2.656 20.547 36.812 1 87.19 142 SER B N 1
ATOM 6003 C CA . SER B 1 142 ? 2.344 19.172 37.156 1 87.19 142 SER B CA 1
ATOM 6004 C C . SER B 1 142 ? 3.604 18.391 37.531 1 87.19 142 SER B C 1
ATOM 6006 O O . SER B 1 142 ? 3.521 17.344 38.156 1 87.19 142 SER B O 1
ATOM 6008 N N . LEU B 1 143 ? 4.73 18.922 37.125 1 87.31 143 LEU B N 1
ATOM 6009 C CA . LEU B 1 143 ? 6 18.328 37.531 1 87.31 143 LEU B CA 1
ATOM 6010 C C . LEU B 1 143 ? 6.566 19.031 38.75 1 87.31 143 LEU B C 1
ATOM 6012 O O . LEU B 1 143 ? 6.402 20.234 38.906 1 87.31 143 LEU B O 1
ATOM 6016 N N . HIS B 1 144 ? 7.281 18.281 39.625 1 86.44 144 HIS B N 1
ATOM 6017 C CA . HIS B 1 144 ? 7.754 18.812 40.875 1 86.44 144 HIS B CA 1
ATOM 6018 C C . HIS B 1 144 ? 8.703 19.984 40.688 1 86.44 144 HIS B C 1
ATOM 6020 O O . HIS B 1 144 ? 8.789 20.875 41.531 1 86.44 144 HIS B O 1
ATOM 6026 N N . TYR B 1 145 ? 9.352 20.094 39.594 1 86.56 145 TYR B N 1
ATOM 6027 C CA . TYR B 1 145 ? 10.305 21.172 39.344 1 86.56 145 TYR B CA 1
ATOM 6028 C C . TYR B 1 145 ? 9.766 22.172 38.344 1 86.56 145 TYR B C 1
ATOM 6030 O O . TYR B 1 145 ? 10.469 23.094 37.906 1 86.56 145 TYR B O 1
ATOM 6038 N N . GLY B 1 146 ? 8.531 21.984 37.969 1 91.38 146 GLY B N 1
ATOM 6039 C CA . GLY B 1 146 ? 7.918 22.891 37 1 91.38 146 GLY B CA 1
ATOM 6040 C C . GLY B 1 146 ? 7.195 24.062 37.656 1 91.38 146 GLY B C 1
ATOM 6041 O O . GLY B 1 146 ? 6.617 23.922 38.719 1 91.38 146 GLY B O 1
ATOM 6042 N N . HIS B 1 147 ? 7.133 25.219 36.906 1 93.75 147 HIS B N 1
ATOM 6043 C CA . HIS B 1 147 ? 6.586 26.438 37.469 1 93.75 147 HIS B CA 1
ATOM 6044 C C . HIS B 1 147 ? 5.52 27.031 36.562 1 93.75 147 HIS B C 1
ATOM 6046 O O . HIS B 1 147 ? 4.973 28.109 36.875 1 93.75 147 HIS B O 1
ATOM 6052 N N . ASN B 1 148 ? 5.262 26.453 35.531 1 97 148 ASN B N 1
ATOM 6053 C CA . ASN B 1 148 ? 4.461 27.094 34.5 1 97 148 ASN B CA 1
ATOM 6054 C C . ASN B 1 148 ? 3.088 26.438 34.375 1 97 148 ASN B C 1
ATOM 6056 O O . ASN B 1 148 ? 2.975 25.203 34.375 1 97 148 ASN B O 1
ATOM 6060 N N . LEU B 1 149 ? 2.115 27.203 34.188 1 97.5 149 LEU B N 1
ATOM 6061 C CA . LEU B 1 149 ? 0.747 26.703 34.094 1 97.5 149 LEU B CA 1
ATOM 6062 C C . LEU B 1 149 ? 0.321 26.469 32.656 1 97.5 149 LEU B C 1
ATOM 6064 O O . LEU B 1 149 ? -0.46 25.562 32.375 1 97.5 149 LEU B O 1
ATOM 6068 N N . PHE B 1 150 ? 0.83 27.328 31.734 1 97.81 150 PHE B N 1
ATOM 6069 C CA . PHE B 1 150 ? 0.203 27.328 30.422 1 97.81 150 PHE B CA 1
ATOM 6070 C C . PHE B 1 150 ? 1.169 26.812 29.359 1 97.81 150 PHE B C 1
ATOM 6072 O O . PHE B 1 150 ? 2.32 27.25 29.297 1 97.81 150 PHE B O 1
ATOM 6079 N N . GLY B 1 151 ? 0.734 25.844 28.578 1 96.38 151 GLY B N 1
ATOM 6080 C CA . GLY B 1 151 ? 1.267 25.625 27.25 1 96.38 151 GLY B CA 1
ATOM 6081 C C . GLY B 1 151 ? 0.521 26.391 26.172 1 96.38 151 GLY B C 1
ATOM 6082 O O . GLY B 1 151 ? -0.535 26.969 26.438 1 96.38 151 GLY B O 1
ATOM 6083 N N . ILE B 1 152 ? 1.058 26.359 24.953 1 97.12 152 ILE B N 1
ATOM 6084 C CA . ILE B 1 152 ? 0.462 27.156 23.891 1 97.12 152 ILE B CA 1
ATOM 6085 C C . ILE B 1 152 ? -0.903 26.578 23.516 1 97.12 152 ILE B C 1
ATOM 6087 O O . ILE B 1 152 ? -1.794 27.312 23.078 1 97.12 152 ILE B O 1
ATOM 6091 N N . GLU B 1 153 ? -1.115 25.266 23.703 1 95.94 153 GLU B N 1
ATOM 6092 C CA . GLU B 1 153 ? -2.393 24.625 23.438 1 95.94 153 GLU B CA 1
ATOM 6093 C C . GLU B 1 153 ? -3.52 25.25 24.25 1 95.94 153 GLU B C 1
ATOM 6095 O O . GLU B 1 153 ? -4.547 25.641 23.688 1 95.94 153 GLU B O 1
ATOM 6100 N N . GLU B 1 154 ? -3.316 25.438 25.469 1 97.12 154 GLU B N 1
ATOM 6101 C CA . GLU B 1 154 ? -4.32 26.016 26.359 1 97.12 154 GLU B CA 1
ATOM 6102 C C . GLU B 1 154 ? -4.461 27.516 26.109 1 97.12 154 GLU B C 1
ATOM 6104 O O . GLU B 1 154 ? -5.57 28.062 26.125 1 97.12 154 GLU B O 1
ATOM 6109 N N . LEU B 1 155 ? -3.357 28.141 25.938 1 98.69 155 LEU B N 1
ATOM 6110 C CA . LEU B 1 155 ? -3.426 29.578 25.719 1 98.69 155 LEU B CA 1
ATOM 6111 C C . LEU B 1 155 ? -4.27 29.906 24.5 1 98.69 155 LEU B C 1
ATOM 6113 O O . LEU B 1 155 ? -5.078 30.844 24.516 1 98.69 155 LEU B O 1
ATOM 6117 N N . SER B 1 156 ? -4.039 29.219 23.422 1 98.62 156 SER B N 1
ATOM 6118 C CA . SER B 1 156 ? -4.816 29.453 22.219 1 98.62 156 SER B CA 1
ATOM 6119 C C . SER B 1 156 ? -6.305 29.25 22.469 1 98.62 156 SER B C 1
ATOM 6121 O O . SER B 1 156 ? -7.133 30 21.938 1 98.62 156 SER B O 1
ATOM 6123 N N . LYS B 1 157 ? -6.676 28.297 23.25 1 98.69 157 LYS B N 1
ATOM 6124 C CA . LYS B 1 157 ? -8.07 28 23.547 1 98.69 157 LYS B CA 1
ATOM 6125 C C . LYS B 1 157 ? -8.695 29.078 24.422 1 98.69 157 LYS B C 1
ATOM 6127 O O . LYS B 1 157 ? -9.82 29.516 24.188 1 98.69 157 LYS B O 1
ATOM 6132 N N . VAL B 1 158 ? -7.965 29.531 25.406 1 98.88 158 VAL B N 1
ATOM 6133 C CA . VAL B 1 158 ? -8.461 30.594 26.266 1 98.88 158 VAL B CA 1
ATOM 6134 C C . VAL B 1 158 ? -8.688 31.859 25.422 1 98.88 158 VAL B C 1
ATOM 6136 O O . VAL B 1 158 ? -9.695 32.562 25.594 1 98.88 158 VAL B O 1
ATOM 6139 N N . ALA B 1 159 ? -7.754 32.125 24.562 1 98.94 159 ALA B N 1
ATOM 6140 C CA . ALA B 1 159 ? -7.895 33.281 23.703 1 98.94 159 ALA B CA 1
ATOM 6141 C C . ALA B 1 159 ? -9.156 33.188 22.844 1 98.94 159 ALA B C 1
ATOM 6143 O O . ALA B 1 159 ? -9.898 34.188 22.719 1 98.94 159 ALA B O 1
ATOM 6144 N N . LEU B 1 160 ? -9.391 32.062 22.297 1 98.94 160 LEU B N 1
ATOM 6145 C CA . LEU B 1 160 ? -10.562 31.875 21.438 1 98.94 160 LEU B CA 1
ATOM 6146 C C . LEU B 1 160 ? -11.844 31.953 22.25 1 98.94 160 LEU B C 1
ATOM 6148 O O . LEU B 1 160 ? -12.891 32.375 21.75 1 98.94 160 LEU B O 1
ATOM 6152 N N . GLU B 1 161 ? -11.812 31.594 23.5 1 98.88 161 GLU B N 1
ATOM 6153 C CA . GLU B 1 161 ? -12.969 31.641 24.375 1 98.88 161 GLU B CA 1
ATOM 6154 C C . GLU B 1 161 ? -13.32 33.062 24.766 1 98.88 161 GLU B C 1
ATOM 6156 O O . GLU B 1 161 ? -14.5 33.438 24.859 1 98.88 161 GLU B O 1
ATOM 6161 N N . ARG B 1 162 ? -12.344 33.938 24.844 1 98.88 162 ARG B N 1
ATOM 6162 C CA . ARG B 1 162 ? -12.586 35.188 25.578 1 98.88 162 ARG B CA 1
ATOM 6163 C C . ARG B 1 162 ? -12.43 36.406 24.672 1 98.88 162 ARG B C 1
ATOM 6165 O O . ARG B 1 162 ? -12.812 37.5 25.047 1 98.88 162 ARG B O 1
ATOM 6172 N N . CYS B 1 163 ? -11.805 36.219 23.469 1 98.94 163 CYS B N 1
ATOM 6173 C CA . CYS B 1 163 ? -11.484 37.344 22.625 1 98.94 163 CYS B CA 1
ATOM 6174 C C . CYS B 1 163 ? -12.195 37.25 21.281 1 98.94 163 CYS B C 1
ATOM 6176 O O . CYS B 1 163 ? -12.609 36.188 20.875 1 98.94 163 CYS B O 1
ATOM 6178 N N . ASP B 1 164 ? -12.328 38.406 20.609 1 98.62 164 ASP B N 1
ATOM 6179 C CA . ASP B 1 164 ? -12.852 38.438 19.25 1 98.62 164 ASP B CA 1
ATOM 6180 C C . ASP B 1 164 ? -11.852 39.125 18.297 1 98.62 164 ASP B C 1
ATOM 6182 O O . ASP B 1 164 ? -12.102 39.219 17.094 1 98.62 164 ASP B O 1
ATOM 6186 N N . SER B 1 165 ? -10.719 39.625 18.844 1 98.88 165 SER B N 1
ATOM 6187 C CA . SER B 1 165 ? -9.727 40.281 18.031 1 98.88 165 SER B CA 1
ATOM 6188 C C . SER B 1 165 ? -8.328 39.719 18.266 1 98.88 165 SER B C 1
ATOM 6190 O O . SER B 1 165 ? -8.062 39.125 19.312 1 98.88 165 SER B O 1
ATOM 6192 N N . ALA B 1 166 ? -7.484 39.969 17.234 1 98.94 166 ALA B N 1
ATOM 6193 C CA . ALA B 1 166 ? -6.102 39.5 17.344 1 98.94 166 ALA B CA 1
ATOM 6194 C C . ALA B 1 166 ? -5.367 40.188 18.484 1 98.94 166 ALA B C 1
ATOM 6196 O O . ALA B 1 166 ? -4.641 39.562 19.234 1 98.94 166 ALA B O 1
ATOM 6197 N N . ARG B 1 167 ? -5.566 41.469 18.641 1 98.81 167 ARG B N 1
ATOM 6198 C CA . ARG B 1 167 ? -4.898 42.25 19.688 1 98.81 167 ARG B CA 1
ATOM 6199 C C . ARG B 1 167 ? -5.312 41.75 21.078 1 98.81 167 ARG B C 1
ATOM 6201 O O . ARG B 1 167 ? -4.473 41.625 21.969 1 98.81 167 ARG B O 1
ATOM 6208 N N . CYS B 1 168 ? -6.625 41.562 21.203 1 98.88 168 CYS B N 1
ATOM 6209 C CA . CYS B 1 168 ? -7.117 41 22.453 1 98.88 168 CYS B CA 1
ATOM 6210 C C . CYS B 1 168 ? -6.473 39.656 22.766 1 98.88 168 CYS B C 1
ATOM 6212 O O . CYS B 1 168 ? -6.035 39.406 23.891 1 98.88 168 CYS B O 1
ATOM 6214 N N . ALA B 1 169 ? -6.441 38.781 21.781 1 98.94 169 ALA B N 1
ATOM 6215 C CA . ALA B 1 169 ? -5.867 37.469 21.953 1 98.94 169 ALA B CA 1
ATOM 6216 C C . ALA B 1 169 ? -4.398 37.562 22.359 1 98.94 169 ALA B C 1
ATOM 6218 O O . ALA B 1 169 ? -3.963 36.844 23.281 1 98.94 169 ALA B O 1
ATOM 6219 N N . ILE B 1 170 ? -3.619 38.344 21.688 1 98.94 170 ILE B N 1
ATOM 6220 C CA . ILE B 1 170 ? -2.193 38.531 21.953 1 98.94 170 ILE B CA 1
ATOM 6221 C C . ILE B 1 170 ? -1.982 39 23.391 1 98.94 170 ILE B C 1
ATOM 6223 O O . ILE B 1 170 ? -1.191 38.438 24.125 1 98.94 170 ILE B O 1
ATOM 6227 N N . LYS B 1 171 ? -2.674 40.031 23.719 1 98.81 171 LYS B N 1
ATOM 6228 C CA . LYS B 1 171 ? -2.525 40.625 25.047 1 98.81 171 LYS B CA 1
ATOM 6229 C C . LYS B 1 171 ? -2.928 39.625 26.125 1 98.81 171 LYS B C 1
ATOM 6231 O O . LYS B 1 171 ? -2.24 39.469 27.141 1 98.81 171 LYS B O 1
ATOM 6236 N N . LEU B 1 172 ? -4.043 38.969 25.891 1 98.94 172 LEU B N 1
ATOM 6237 C CA . LEU B 1 172 ? -4.531 38.031 26.891 1 98.94 172 LEU B CA 1
ATOM 6238 C C . LEU B 1 172 ? -3.537 36.875 27.078 1 98.94 172 LEU B C 1
ATOM 6240 O O . LEU B 1 172 ? -3.197 36.531 28.203 1 98.94 172 LEU B O 1
ATOM 6244 N N . MET B 1 173 ? -3.086 36.25 26.016 1 98.94 173 MET B N 1
ATOM 6245 C CA . MET B 1 173 ? -2.135 35.156 26.109 1 98.94 173 MET B CA 1
ATOM 6246 C C . MET B 1 173 ? -0.835 35.594 26.766 1 98.94 173 MET B C 1
ATOM 6248 O O . MET B 1 173 ? -0.294 34.906 27.641 1 98.94 173 MET B O 1
ATOM 6252 N N . GLY B 1 174 ? -0.352 36.719 26.359 1 98.81 174 GLY B N 1
ATOM 6253 C CA . GLY B 1 174 ? 0.855 37.25 26.969 1 98.81 174 GLY B CA 1
ATOM 6254 C C . GLY B 1 174 ? 0.728 37.469 28.469 1 98.81 174 GLY B C 1
ATOM 6255 O O . GLY B 1 174 ? 1.585 37.031 29.234 1 98.81 174 GLY B O 1
ATOM 6256 N N . ASP B 1 175 ? -0.376 38.156 28.875 1 98.69 175 ASP B N 1
ATOM 6257 C CA . ASP B 1 175 ? -0.599 38.469 30.281 1 98.69 175 ASP B CA 1
ATOM 6258 C C . ASP B 1 175 ? -0.708 37.188 31.109 1 98.69 175 ASP B C 1
ATOM 6260 O O . ASP B 1 175 ? -0.136 37.094 32.188 1 98.69 175 ASP B O 1
ATOM 6264 N N . LEU B 1 176 ? -1.448 36.25 30.609 1 98.75 176 LEU B N 1
ATOM 6265 C CA . LEU B 1 176 ? -1.604 35 31.312 1 98.75 176 LEU B CA 1
ATOM 6266 C C . LEU B 1 176 ? -0.263 34.281 31.453 1 98.75 176 LEU B C 1
ATOM 6268 O O . LEU B 1 176 ? 0.043 33.719 32.531 1 98.75 176 LEU B O 1
ATOM 6272 N N . ALA B 1 177 ? 0.513 34.281 30.422 1 98.62 177 ALA B N 1
ATOM 6273 C CA . ALA B 1 177 ? 1.809 33.594 30.422 1 98.62 177 ALA B CA 1
ATOM 6274 C C . ALA B 1 177 ? 2.775 34.281 31.391 1 98.62 177 ALA B C 1
ATOM 6276 O O . ALA B 1 177 ? 3.541 33.625 32.094 1 98.62 177 ALA B O 1
ATOM 6277 N N . GLU B 1 178 ? 2.779 35.594 31.359 1 98.25 178 GLU B N 1
ATOM 6278 C CA . GLU B 1 178 ? 3.641 36.344 32.281 1 98.25 178 GLU B CA 1
ATOM 6279 C C . GLU B 1 178 ? 3.268 36.031 33.75 1 98.25 178 GLU B C 1
ATOM 6281 O O . GLU B 1 178 ? 4.145 35.875 34.594 1 98.25 178 GLU B O 1
ATOM 6286 N N . THR B 1 179 ? 2.023 36 33.969 1 98.12 179 THR B N 1
ATOM 6287 C CA . THR B 1 179 ? 1.521 35.875 35.344 1 98.12 179 THR B CA 1
ATOM 6288 C C . THR B 1 179 ? 1.644 34.438 35.844 1 98.12 179 THR B C 1
ATOM 6290 O O . THR B 1 179 ? 2.035 34.219 37 1 98.12 179 THR B O 1
ATOM 6293 N N . HIS B 1 180 ? 1.278 33.5 35 1 98 180 HIS B N 1
ATOM 6294 C CA . HIS B 1 180 ? 1.12 32.125 35.469 1 98 180 HIS B CA 1
ATOM 6295 C C . HIS B 1 180 ? 2.205 31.219 34.875 1 98 180 HIS B C 1
ATOM 6297 O O . HIS B 1 180 ? 2.309 30.047 35.25 1 98 180 HIS B O 1
ATOM 6303 N N . GLY B 1 181 ? 2.975 31.734 34 1 97.81 181 GLY B N 1
ATOM 6304 C CA . GLY B 1 181 ? 4.074 30.984 33.438 1 97.81 181 GLY B CA 1
ATOM 6305 C C . GLY B 1 181 ? 3.713 30.297 32.125 1 97.81 181 GLY B C 1
ATOM 6306 O O . GLY B 1 181 ? 2.555 29.938 31.906 1 97.81 181 GLY B O 1
ATOM 6307 N N . PHE B 1 182 ? 4.84 30.094 31.312 1 97.88 182 PHE B N 1
ATOM 6308 C CA . PHE B 1 182 ? 4.715 29.438 30.016 1 97.88 182 PHE B CA 1
ATOM 6309 C C . PHE B 1 182 ? 5.758 28.328 29.875 1 97.88 182 PHE B C 1
ATOM 6311 O O . PHE B 1 182 ? 6.91 28.5 30.281 1 97.88 182 PHE B O 1
ATOM 6318 N N . PHE B 1 183 ? 5.285 27.188 29.281 1 95.56 183 PHE B N 1
ATOM 6319 C CA . PHE B 1 183 ? 6.23 26.141 28.922 1 95.56 183 PHE B CA 1
ATOM 6320 C C . PHE B 1 183 ? 5.957 25.641 27.5 1 95.56 183 PHE B C 1
ATOM 6322 O O . PHE B 1 183 ? 4.805 25.594 27.062 1 95.56 183 PHE B O 1
ATOM 6329 N N . GLY B 1 184 ? 7.035 25.438 26.703 1 93 184 GLY B N 1
ATOM 6330 C CA . GLY B 1 184 ? 6.957 24.75 25.422 1 93 184 GLY B CA 1
ATOM 6331 C C . GLY B 1 184 ? 7.07 23.25 25.547 1 93 184 GLY B C 1
ATOM 6332 O O . GLY B 1 184 ? 6.828 22.688 26.625 1 93 184 GLY B O 1
ATOM 6333 N N . GLU B 1 185 ? 7.348 22.609 24.422 1 86.69 185 GLU B N 1
ATOM 6334 C CA . GLU B 1 185 ? 7.523 21.172 24.469 1 86.69 185 GLU B CA 1
ATOM 6335 C C . GLU B 1 185 ? 8.734 20.781 25.312 1 86.69 185 GLU B C 1
ATOM 6337 O O . GLU B 1 185 ? 9.789 21.406 25.203 1 86.69 185 GLU B O 1
ATOM 6342 N N . TYR B 1 186 ? 8.547 19.906 26.156 1 77.69 186 TYR B N 1
ATOM 6343 C CA . TYR B 1 186 ? 9.664 19.406 26.953 1 77.69 186 TYR B CA 1
ATOM 6344 C C . TYR B 1 186 ? 10 17.969 26.594 1 77.69 186 TYR B C 1
ATOM 6346 O O . TYR B 1 186 ? 9.156 17.25 26.047 1 77.69 186 TYR B O 1
ATOM 6354 N N . GLY B 1 187 ? 11.297 17.688 26.609 1 67.12 187 GLY B N 1
ATOM 6355 C CA . GLY B 1 187 ? 11.836 16.422 26.125 1 67.12 187 GLY B CA 1
ATOM 6356 C C . GLY B 1 187 ? 11.281 15.227 26.859 1 67.12 187 GLY B C 1
ATOM 6357 O O . GLY B 1 187 ? 10.594 15.367 27.875 1 67.12 187 GLY B O 1
ATOM 6358 N N . LYS B 1 188 ? 11.656 14.141 26.141 1 60.06 188 LYS B N 1
ATOM 6359 C CA . LYS B 1 188 ? 11.398 12.867 26.812 1 60.06 188 LYS B CA 1
ATOM 6360 C C . LYS B 1 188 ? 12.117 12.797 28.156 1 60.06 188 LYS B C 1
ATOM 6362 O O . LYS B 1 188 ? 13.164 13.414 28.344 1 60.06 188 LYS B O 1
ATOM 6367 N N . ASN B 1 189 ? 11.57 12.336 29.094 1 57.31 189 ASN B N 1
ATOM 6368 C CA . ASN B 1 189 ? 12.102 12.211 30.438 1 57.31 189 ASN B CA 1
ATOM 6369 C C . ASN B 1 189 ? 12.258 13.578 31.109 1 57.31 189 ASN B C 1
ATOM 6371 O O . ASN B 1 189 ? 13.18 13.781 31.906 1 57.31 189 ASN B O 1
ATOM 6375 N N . GLN B 1 190 ? 11.68 14.492 30.484 1 69.31 190 GLN B N 1
ATOM 6376 C CA . GLN B 1 190 ? 11.555 15.812 31.094 1 69.31 190 GLN B CA 1
ATOM 6377 C C . GLN B 1 190 ? 12.836 16.625 30.922 1 69.31 190 GLN B C 1
ATOM 6379 O O . GLN B 1 190 ? 13.133 17.5 31.734 1 69.31 190 GLN B O 1
ATOM 6384 N N . ARG B 1 191 ? 13.648 16.312 29.891 1 70.75 191 ARG B N 1
ATOM 6385 C CA . ARG B 1 191 ? 14.891 17.031 29.625 1 70.75 191 ARG B CA 1
ATOM 6386 C C . ARG B 1 191 ? 14.617 18.328 28.875 1 70.75 191 ARG B C 1
ATOM 6388 O O . ARG B 1 191 ? 13.555 18.484 28.25 1 70.75 191 ARG B O 1
ATOM 6395 N N . ALA B 1 192 ? 15.555 19.172 29 1 80.5 192 ALA B N 1
ATOM 6396 C CA . ALA B 1 192 ? 15.477 20.422 28.25 1 80.5 192 ALA B CA 1
ATOM 6397 C C . ALA B 1 192 ? 15.453 20.156 26.734 1 80.5 192 ALA B C 1
ATOM 6399 O O . ALA B 1 192 ? 16.25 19.375 26.234 1 80.5 192 ALA B O 1
ATOM 6400 N N . ASN B 1 193 ? 14.43 20.781 26.094 1 85.44 193 ASN B N 1
ATOM 6401 C CA . ASN B 1 193 ? 14.281 20.656 24.656 1 85.44 193 ASN B CA 1
ATOM 6402 C C . ASN B 1 193 ? 14.305 22.016 23.969 1 85.44 193 ASN B C 1
ATOM 6404 O O . ASN B 1 193 ? 13.289 22.484 23.453 1 85.44 193 ASN B O 1
ATOM 6408 N N . TYR B 1 194 ? 15.469 22.562 23.797 1 89 194 TYR B N 1
ATOM 6409 C CA . TYR B 1 194 ? 15.625 23.906 23.266 1 89 194 TYR B CA 1
ATOM 6410 C C . TYR B 1 194 ? 15.133 24 21.828 1 89 194 TYR B C 1
ATOM 6412 O O . TYR B 1 194 ? 14.711 25.062 21.375 1 89 194 TYR B O 1
ATOM 6420 N N . GLY B 1 195 ? 15.133 22.844 21.172 1 89.31 195 GLY B N 1
ATOM 6421 C CA . GLY B 1 195 ? 14.75 22.797 19.766 1 89.31 195 GLY B CA 1
ATOM 6422 C C . GLY B 1 195 ? 13.258 22.938 19.547 1 89.31 195 GLY B C 1
ATOM 6423 O O . GLY B 1 195 ? 12.812 23.203 18.422 1 89.31 195 GLY B O 1
ATOM 6424 N N . SER B 1 196 ? 12.508 22.828 20.625 1 91.25 196 SER B N 1
ATOM 6425 C CA . SER B 1 196 ? 11.055 22.938 20.547 1 91.25 196 SER B CA 1
ATOM 6426 C C . SER B 1 196 ? 10.484 23.578 21.812 1 91.25 196 SER B C 1
ATOM 6428 O O . SER B 1 196 ? 9.414 23.188 22.281 1 91.25 196 SER B O 1
ATOM 6430 N N . SER B 1 197 ? 11.156 24.531 22.359 1 93.88 197 SER B N 1
ATOM 6431 C CA . SER B 1 197 ? 10.82 25.031 23.672 1 93.88 197 SER B CA 1
ATOM 6432 C C . SER B 1 197 ? 9.977 26.312 23.578 1 93.88 197 SER B C 1
ATOM 6434 O O . SER B 1 197 ? 9.648 26.922 24.594 1 93.88 197 SER B O 1
ATOM 6436 N N . SER B 1 198 ? 9.656 26.719 22.391 1 96.56 198 SER B N 1
ATOM 6437 C CA . SER B 1 198 ? 8.922 27.953 22.188 1 96.56 198 SER B CA 1
ATOM 6438 C C . SER B 1 198 ? 7.891 27.812 21.062 1 96.56 198 SER B C 1
ATOM 6440 O O . SER B 1 198 ? 7.82 26.766 20.406 1 96.56 198 SER B O 1
ATOM 6442 N N . GLU B 1 199 ? 7.062 28.891 20.984 1 97.75 199 GLU B N 1
ATOM 6443 C CA . GLU B 1 199 ? 5.949 28.797 20.047 1 97.75 199 GLU B CA 1
ATOM 6444 C C . GLU B 1 199 ? 5.77 30.094 19.266 1 97.75 199 GLU B C 1
ATOM 6446 O O . GLU B 1 199 ? 6.078 31.172 19.766 1 97.75 199 GLU B O 1
ATOM 6451 N N . ALA B 1 200 ? 5.332 29.906 18.062 1 98.5 200 ALA B N 1
ATOM 6452 C CA . ALA B 1 200 ? 4.855 31.016 17.219 1 98.5 200 ALA B CA 1
ATOM 6453 C C . ALA B 1 200 ? 3.416 30.781 16.781 1 98.5 200 ALA B C 1
ATOM 6455 O O . ALA B 1 200 ? 3.035 29.656 16.453 1 98.5 200 ALA B O 1
ATOM 6456 N N . LEU B 1 201 ? 2.621 31.859 16.812 1 98.81 201 LEU B N 1
ATOM 6457 C CA . LEU B 1 201 ? 1.248 31.797 16.328 1 98.81 201 LEU B CA 1
ATOM 6458 C C . LEU B 1 201 ? 1.013 32.812 15.227 1 98.81 201 LEU B C 1
ATOM 6460 O O . LEU B 1 201 ? 1.594 33.906 15.258 1 98.81 201 LEU B O 1
ATOM 6464 N N . GLY B 1 202 ? 0.271 32.406 14.203 1 98.88 202 GLY B N 1
ATOM 6465 C CA . GLY B 1 202 ? -0.485 33.344 13.422 1 98.88 202 GLY B CA 1
ATOM 6466 C C . GLY B 1 202 ? -1.865 33.625 13.984 1 98.88 202 GLY B C 1
ATOM 6467 O O . GLY B 1 202 ? -2.584 32.719 14.367 1 98.88 202 GLY B O 1
ATOM 6468 N N . ILE B 1 203 ? -2.25 34.938 14.102 1 98.94 203 ILE B N 1
ATOM 6469 C CA . ILE B 1 203 ? -3.537 35.312 14.672 1 98.94 203 ILE B CA 1
ATOM 6470 C C . ILE B 1 203 ? -4.215 36.344 13.766 1 98.94 203 ILE B C 1
ATOM 6472 O O . ILE B 1 203 ? -3.631 37.375 13.445 1 98.94 203 ILE B O 1
ATOM 6476 N N . SER B 1 204 ? -5.367 36 13.336 1 98.88 204 SER B N 1
ATOM 6477 C CA . SER B 1 204 ? -6.133 36.906 12.469 1 98.88 204 SER B CA 1
ATOM 6478 C C . SER B 1 204 ? -7.555 37.094 12.992 1 98.88 204 SER B C 1
ATOM 6480 O O . SER B 1 204 ? -8.055 36.25 13.758 1 98.88 204 SER B O 1
ATOM 6482 N N . ASP B 1 205 ? -8.203 38.219 12.602 1 98.88 205 ASP B N 1
ATOM 6483 C CA . ASP B 1 205 ? -9.547 38.469 13.094 1 98.88 205 ASP B CA 1
ATOM 6484 C C . ASP B 1 205 ? -10.398 39.156 12.023 1 98.88 205 ASP B C 1
ATOM 6486 O O . ASP B 1 205 ? -9.906 39.469 10.93 1 98.88 205 ASP B O 1
ATOM 6490 N N . LYS B 1 206 ? -11.641 39.312 12.312 1 98.62 206 LYS B N 1
ATOM 6491 C CA . LYS B 1 206 ? -12.617 39.844 11.367 1 98.62 206 LYS B CA 1
ATOM 6492 C C . LYS B 1 206 ? -12.414 41.344 11.141 1 98.62 206 LYS B C 1
ATOM 6494 O O . LYS B 1 206 ? -12.984 41.938 10.219 1 98.62 206 LYS B O 1
ATOM 6499 N N . TYR B 1 207 ? -11.617 41.969 11.93 1 98.5 207 TYR B N 1
ATOM 6500 C CA . TYR B 1 207 ? -11.375 43.406 11.773 1 98.5 207 TYR B CA 1
ATOM 6501 C C . TYR B 1 207 ? -10.273 43.656 10.75 1 98.5 207 TYR B C 1
ATOM 6503 O O . TYR B 1 207 ? -9.969 44.812 10.438 1 98.5 207 TYR B O 1
ATOM 6511 N N . GLY B 1 208 ? -9.656 42.625 10.273 1 98.56 208 GLY B N 1
ATOM 6512 C CA . GLY B 1 208 ? -8.75 42.719 9.141 1 98.56 208 GLY B CA 1
ATOM 6513 C C . GLY B 1 208 ? -7.285 42.719 9.547 1 98.56 208 GLY B C 1
ATOM 6514 O O . GLY B 1 208 ? -6.414 43.094 8.766 1 98.56 208 GLY B O 1
ATOM 6515 N N . GLU B 1 209 ? -7.012 42.344 10.727 1 98.69 209 GLU B N 1
ATOM 6516 C CA . GLU B 1 209 ? -5.617 42.312 11.164 1 98.69 209 GLU B CA 1
ATOM 6517 C C . GLU B 1 209 ? -5.09 40.906 11.25 1 98.69 209 GLU B C 1
ATOM 6519 O O . GLU B 1 209 ? -5.82 39.969 11.625 1 98.69 209 GLU B O 1
ATOM 6524 N N . SER B 1 210 ? -3.908 40.75 10.805 1 98.81 210 SER B N 1
ATOM 6525 C CA . SER B 1 210 ? -3.127 39.531 11.008 1 98.81 210 SER B CA 1
ATOM 6526 C C . SER B 1 210 ? -1.819 39.844 11.734 1 98.81 210 SER B C 1
ATOM 6528 O O . SER B 1 210 ? -1.176 40.844 11.469 1 98.81 210 SER B O 1
ATOM 6530 N N . TRP B 1 211 ? -1.473 38.969 12.641 1 98.94 211 TRP B N 1
ATOM 6531 C CA . TRP B 1 211 ? -0.289 39.125 13.477 1 98.94 211 TRP B CA 1
ATOM 6532 C C . TRP B 1 211 ? 0.514 37.844 13.57 1 98.94 211 TRP B C 1
ATOM 6534 O O . TRP B 1 211 ? -0.04 36.75 13.445 1 98.94 211 TRP B O 1
ATOM 6544 N N . ILE B 1 212 ? 1.814 38 13.703 1 98.94 212 ILE B N 1
ATOM 6545 C CA . ILE B 1 212 ? 2.672 36.938 14.18 1 98.94 212 ILE B CA 1
ATOM 6546 C C . ILE B 1 212 ? 3.02 37.156 15.648 1 98.94 212 ILE B C 1
ATOM 6548 O O . ILE B 1 212 ? 3.393 38.25 16.047 1 98.94 212 ILE B O 1
ATOM 6552 N N . PHE B 1 213 ? 2.822 36.094 16.453 1 98.88 213 PHE B N 1
ATOM 6553 C CA . PHE B 1 213 ? 3.051 36.125 17.891 1 98.88 213 PHE B CA 1
ATOM 6554 C C . PHE B 1 213 ? 4.09 35.094 18.297 1 98.88 213 PHE B C 1
ATOM 6556 O O . PHE B 1 213 ? 3.947 33.906 17.984 1 98.88 213 PHE B O 1
ATOM 6563 N N . HIS B 1 214 ? 5.211 35.531 18.953 1 98.81 214 HIS B N 1
ATOM 6564 C CA . HIS B 1 214 ? 6.23 34.656 19.5 1 98.81 214 HIS B CA 1
ATOM 6565 C C . HIS B 1 214 ? 6.172 34.594 21.031 1 98.81 214 HIS B C 1
ATOM 6567 O O . HIS B 1 214 ? 5.934 35.625 21.672 1 98.81 214 HIS B O 1
ATOM 6573 N N . ILE B 1 215 ? 6.395 33.406 21.594 1 98.81 215 ILE B N 1
ATOM 6574 C CA . ILE B 1 215 ? 6.41 33.312 23.047 1 98.81 215 ILE B CA 1
ATOM 6575 C C . ILE B 1 215 ? 7.418 32.25 23.484 1 98.81 215 ILE B C 1
ATOM 6577 O O . ILE B 1 215 ? 7.555 31.203 22.828 1 98.81 215 ILE B O 1
ATOM 6581 N N . LEU B 1 216 ? 8.156 32.469 24.562 1 98.5 216 LEU B N 1
ATOM 6582 C CA . LEU B 1 216 ? 9.102 31.547 25.172 1 98.5 216 LEU B CA 1
ATOM 6583 C C . LEU B 1 216 ? 9.07 31.672 26.703 1 98.5 216 LEU B C 1
ATOM 6585 O O . LEU B 1 216 ? 8.508 32.625 27.234 1 98.5 216 LEU B O 1
ATOM 6589 N N . THR B 1 217 ? 9.617 30.688 27.359 1 97.88 217 THR B N 1
ATOM 6590 C CA . THR B 1 217 ? 9.695 30.719 28.812 1 97.88 217 THR B CA 1
ATOM 6591 C C . THR B 1 217 ? 10.578 31.859 29.281 1 97.88 217 THR B C 1
ATOM 6593 O O . THR B 1 217 ? 11.617 32.156 28.688 1 97.88 217 THR B O 1
ATOM 6596 N N . GLY B 1 218 ? 10.234 32.438 30.375 1 97.25 218 GLY B N 1
ATOM 6597 C CA . GLY B 1 218 ? 10.914 33.625 30.875 1 97.25 218 GLY B CA 1
ATOM 6598 C C . GLY B 1 218 ? 11.992 33.312 31.906 1 97.25 218 GLY B C 1
ATOM 6599 O O . GLY B 1 218 ? 12.555 32.219 31.891 1 97.25 218 GLY B O 1
ATOM 6600 N N . PRO B 1 219 ? 12.328 34.312 32.719 1 95.56 219 PRO B N 1
ATOM 6601 C CA . PRO B 1 219 ? 13.398 34.156 33.719 1 95.56 219 PRO B CA 1
ATOM 6602 C C . PRO B 1 219 ? 13.125 33.031 34.719 1 95.56 219 PRO B C 1
ATOM 6604 O O . PRO B 1 219 ? 11.984 32.844 35.125 1 95.56 219 PRO B O 1
ATOM 6607 N N . ASN B 1 220 ? 14.203 32.344 35.094 1 93.88 220 ASN B N 1
ATOM 6608 C CA . ASN B 1 220 ? 14.172 31.297 36.094 1 93.88 220 ASN B CA 1
ATOM 6609 C C . ASN B 1 220 ? 13.219 30.156 35.719 1 93.88 220 ASN B C 1
ATOM 6611 O O . ASN B 1 220 ? 12.508 29.625 36.562 1 93.88 220 ASN B O 1
ATOM 6615 N N . ASN B 1 221 ? 13.133 29.922 34.406 1 93.69 221 ASN B N 1
ATOM 6616 C CA . ASN B 1 221 ? 12.297 28.859 33.875 1 93.69 221 ASN B CA 1
ATOM 6617 C C . ASN B 1 221 ? 10.836 29.031 34.25 1 93.69 221 ASN B C 1
ATOM 6619 O O . ASN B 1 221 ? 10.133 28.062 34.531 1 93.69 221 ASN B O 1
ATOM 6623 N N . SER B 1 222 ? 10.508 30.281 34.406 1 94.75 222 SER B N 1
ATOM 6624 C CA . SER B 1 222 ? 9.148 30.672 34.781 1 94.75 222 SER B CA 1
ATOM 6625 C C . SER B 1 222 ? 8.703 31.906 34.031 1 94.75 222 SER B C 1
ATOM 6627 O O . SER B 1 222 ? 9.461 32.469 33.219 1 94.75 222 SER B O 1
ATOM 6629 N N . SER B 1 223 ? 7.465 32.344 34.219 1 97 223 SER B N 1
ATOM 6630 C CA . SER B 1 223 ? 6.934 33.469 33.5 1 97 223 SER B CA 1
ATOM 6631 C C . SER B 1 223 ? 7.062 33.281 32 1 97 223 SER B C 1
ATOM 6633 O O . SER B 1 223 ? 7.051 32.156 31.5 1 97 223 SER B O 1
ATOM 6635 N N . ALA B 1 224 ? 7.148 34.5 31.297 1 98.62 224 ALA B N 1
ATOM 6636 C CA . ALA B 1 224 ? 7.227 34.438 29.828 1 98.62 224 ALA B CA 1
ATOM 6637 C C . ALA B 1 224 ? 7.852 35.688 29.25 1 98.62 224 ALA B C 1
ATOM 6639 O O . ALA B 1 224 ? 7.898 36.719 29.906 1 98.62 224 ALA B O 1
ATOM 6640 N N . VAL B 1 225 ? 8.406 35.531 28.094 1 98.75 225 VAL B N 1
ATOM 6641 C CA . VAL B 1 225 ? 8.766 36.625 27.188 1 98.75 225 VAL B CA 1
ATOM 6642 C C . VAL B 1 225 ? 8.047 36.438 25.859 1 98.75 225 VAL B C 1
ATOM 6644 O O . VAL B 1 225 ? 7.941 35.312 25.344 1 98.75 225 VAL B O 1
ATOM 6647 N N . TRP B 1 226 ? 7.523 37.531 25.359 1 98.81 226 TRP B N 1
ATOM 6648 C CA . TRP B 1 226 ? 6.805 37.375 24.109 1 98.81 226 TRP B CA 1
ATOM 6649 C C . TRP B 1 226 ? 6.867 38.688 23.312 1 98.81 226 TRP B C 1
ATOM 6651 O O . TRP B 1 226 ? 7.211 39.75 23.844 1 98.81 226 TRP B O 1
ATOM 6661 N N . ALA B 1 227 ? 6.641 38.594 22.031 1 98.81 227 ALA B N 1
ATOM 6662 C CA . ALA B 1 227 ? 6.523 39.719 21.094 1 98.81 227 ALA B CA 1
ATOM 6663 C C . ALA B 1 227 ? 5.543 39.375 19.969 1 98.81 227 ALA B C 1
ATOM 6665 O O . ALA B 1 227 ? 5.312 38.219 19.672 1 98.81 227 ALA B O 1
ATOM 6666 N N . ALA B 1 228 ? 4.98 40.375 19.438 1 98.88 228 ALA B N 1
ATOM 6667 C CA . ALA B 1 228 ? 4.074 40.219 18.297 1 98.88 228 ALA B CA 1
ATOM 6668 C C . ALA B 1 228 ? 4.281 41.344 17.297 1 98.88 228 ALA B C 1
ATOM 6670 O O . ALA B 1 228 ? 4.605 42.5 17.672 1 98.88 228 ALA B O 1
ATOM 6671 N N . GLN B 1 229 ? 4.129 41.031 16.078 1 98.88 229 GLN B N 1
ATOM 6672 C CA . GLN B 1 229 ? 4.254 41.969 14.984 1 98.88 229 GLN B CA 1
ATOM 6673 C C . GLN B 1 229 ? 3.109 41.812 13.984 1 98.88 229 GLN B C 1
ATOM 6675 O O . GLN B 1 229 ? 2.771 40.688 13.594 1 98.88 229 GLN B O 1
ATOM 6680 N N . ARG B 1 230 ? 2.531 42.938 13.625 1 98.81 230 ARG B N 1
ATOM 6681 C CA . ARG B 1 230 ? 1.433 42.938 12.664 1 98.81 230 ARG B CA 1
ATOM 6682 C C . ARG B 1 230 ? 1.94 42.656 11.258 1 98.81 230 ARG B C 1
ATOM 6684 O O . ARG B 1 230 ? 2.992 43.156 10.859 1 98.81 230 ARG B O 1
ATOM 6691 N N . VAL B 1 231 ? 1.261 41.812 10.531 1 98.88 231 VAL B N 1
ATOM 6692 C CA . VAL B 1 231 ? 1.515 41.594 9.109 1 98.88 231 VAL B CA 1
ATOM 6693 C C . VAL B 1 231 ? 0.895 42.75 8.305 1 98.88 231 VAL B C 1
ATOM 6695 O O . VAL B 1 231 ? -0.307 43 8.398 1 98.88 231 VAL B O 1
ATOM 6698 N N . PRO B 1 232 ? 1.701 43.406 7.457 1 98.69 232 PRO B N 1
ATOM 6699 C CA . PRO B 1 232 ? 1.101 44.469 6.633 1 98.69 232 PRO B CA 1
ATOM 6700 C C . PRO B 1 232 ? -0.055 43.938 5.773 1 98.69 232 PRO B C 1
ATOM 6702 O O . PRO B 1 232 ? -0.005 42.812 5.27 1 98.69 232 PRO B O 1
ATOM 6705 N N . ASP B 1 233 ? -1.028 44.875 5.559 1 98.69 233 ASP B N 1
ATOM 6706 C CA . ASP B 1 233 ? -2.248 44.469 4.852 1 98.69 233 ASP B CA 1
ATOM 6707 C C . ASP B 1 233 ? -1.929 43.938 3.467 1 98.69 233 ASP B C 1
ATOM 6709 O O . ASP B 1 233 ? -2.648 43.062 2.957 1 98.69 233 ASP B O 1
ATOM 6713 N N . GLU B 1 234 ? -0.812 44.344 2.865 1 98.69 234 GLU B N 1
ATOM 6714 C CA . GLU B 1 234 ? -0.471 43.969 1.488 1 98.69 234 GLU B CA 1
ATOM 6715 C C . GLU B 1 234 ? 0.442 42.75 1.438 1 98.69 234 GLU B C 1
ATOM 6717 O O . GLU B 1 234 ? 0.825 42.312 0.357 1 98.69 234 GLU B O 1
ATOM 6722 N N . ASP B 1 235 ? 0.717 42.25 2.586 1 98.88 235 ASP B N 1
ATOM 6723 C CA . ASP B 1 235 ? 1.788 41.281 2.627 1 98.88 235 ASP B CA 1
ATOM 6724 C C . ASP B 1 235 ? 1.268 39.906 3.111 1 98.88 235 ASP B C 1
ATOM 6726 O O . ASP B 1 235 ? 0.107 39.812 3.512 1 98.88 235 ASP B O 1
ATOM 6730 N N . MET B 1 236 ? 2.076 38.938 2.947 1 98.81 236 MET B N 1
ATOM 6731 C CA . MET B 1 236 ? 1.964 37.656 3.625 1 98.81 236 MET B CA 1
ATOM 6732 C C . MET B 1 236 ? 3.221 37.344 4.434 1 98.81 236 MET B C 1
ATOM 6734 O O . MET B 1 236 ? 4.32 37.75 4.051 1 98.81 236 MET B O 1
ATOM 6738 N N . ALA B 1 237 ? 3.092 36.719 5.52 1 98.88 237 ALA B N 1
ATOM 6739 C CA . ALA B 1 237 ? 4.188 36.281 6.383 1 98.88 237 ALA B CA 1
ATOM 6740 C C . ALA B 1 237 ? 4.18 34.75 6.555 1 98.88 237 ALA B C 1
ATOM 6742 O O . ALA B 1 237 ? 3.121 34.125 6.484 1 98.88 237 ALA B O 1
ATOM 6743 N N . VAL B 1 238 ? 5.371 34.188 6.734 1 98.75 238 VAL B N 1
ATOM 6744 C CA . VAL B 1 238 ? 5.52 32.75 6.875 1 98.75 238 VAL B CA 1
ATOM 6745 C C . VAL B 1 238 ? 6.32 32.438 8.133 1 98.75 238 VAL B C 1
ATOM 6747 O O . VAL B 1 238 ? 7.324 33.094 8.422 1 98.75 238 VAL B O 1
ATOM 6750 N N . VAL B 1 239 ? 5.832 31.5 8.938 1 98.44 239 VAL B N 1
ATOM 6751 C CA . VAL B 1 239 ? 6.574 30.922 10.055 1 98.44 239 VAL B CA 1
ATOM 6752 C C . VAL B 1 239 ? 6.766 29.422 9.844 1 98.44 239 VAL B C 1
ATOM 6754 O O . VAL B 1 239 ? 5.797 28.703 9.625 1 98.44 239 VAL B O 1
ATOM 6757 N N . ALA B 1 240 ? 8.008 29.047 9.93 1 96.94 240 ALA B N 1
ATOM 6758 C CA . ALA B 1 240 ? 8.352 27.625 9.844 1 96.94 240 ALA B CA 1
ATOM 6759 C C . ALA B 1 240 ? 9.367 27.234 10.906 1 96.94 240 ALA B C 1
ATOM 6761 O O . ALA B 1 240 ? 10.57 27.188 10.633 1 96.94 240 ALA B O 1
ATOM 6762 N N . ASN B 1 241 ? 8.953 26.969 12.062 1 94.69 241 ASN B N 1
ATOM 6763 C CA . ASN B 1 241 ? 9.656 26.406 13.211 1 94.69 241 ASN B CA 1
ATOM 6764 C C . ASN B 1 241 ? 10.805 27.312 13.656 1 94.69 241 ASN B C 1
ATOM 6766 O O . ASN B 1 241 ? 11.797 26.828 14.203 1 94.69 241 ASN B O 1
ATOM 6770 N N . SER B 1 242 ? 10.695 28.531 13.344 1 94.5 242 SER B N 1
ATOM 6771 C CA . SER B 1 242 ? 11.656 29.531 13.828 1 94.5 242 SER B CA 1
ATOM 6772 C C . SER B 1 242 ? 10.992 30.891 14 1 94.5 242 SER B C 1
ATOM 6774 O O . SER B 1 242 ? 10.047 31.219 13.281 1 94.5 242 SER B O 1
ATOM 6776 N N . PHE B 1 243 ? 11.578 31.594 14.953 1 97 243 PHE B N 1
ATOM 6777 C CA . PHE B 1 243 ? 11.109 32.969 15.102 1 97 243 PHE B CA 1
ATOM 6778 C C . PHE B 1 243 ? 11.422 33.781 13.859 1 97 243 PHE B C 1
ATOM 6780 O O . PHE B 1 243 ? 12.492 33.625 13.258 1 97 243 PHE B O 1
ATOM 6787 N N . VAL B 1 244 ? 10.531 34.688 13.539 1 97.62 244 VAL B N 1
ATOM 6788 C CA . VAL B 1 244 ? 10.734 35.5 12.336 1 97.62 244 VAL B CA 1
ATOM 6789 C C . VAL B 1 244 ? 10.68 36.969 12.68 1 97.62 244 VAL B C 1
ATOM 6791 O O . VAL B 1 244 ? 11.07 37.844 11.875 1 97.62 244 VAL B O 1
ATOM 6794 N N . ILE B 1 245 ? 10.203 37.312 13.867 1 98.25 245 ILE B N 1
ATOM 6795 C CA . ILE B 1 245 ? 10.211 38.719 14.305 1 98.25 245 ILE B CA 1
ATOM 6796 C C . ILE B 1 245 ? 11.633 39.125 14.672 1 98.25 245 ILE B C 1
ATOM 6798 O O . ILE B 1 245 ? 12.312 38.438 15.438 1 98.25 245 ILE B O 1
ATOM 6802 N N . ARG B 1 246 ? 12.039 40.281 14.156 1 96.31 246 ARG B N 1
ATOM 6803 C CA . ARG B 1 246 ? 13.391 40.781 14.391 1 96.31 246 ARG B CA 1
ATOM 6804 C C . ARG B 1 246 ? 13.359 42.094 15.156 1 96.31 246 ARG B C 1
ATOM 6806 O O . ARG B 1 246 ? 12.961 42.125 16.328 1 96.31 246 ARG B O 1
ATOM 6813 N N . THR B 1 247 ? 13.578 43.156 14.5 1 94.31 247 THR B N 1
ATOM 6814 C CA . THR B 1 247 ? 13.609 44.438 15.172 1 94.31 247 THR B CA 1
ATOM 6815 C C . THR B 1 247 ? 12.211 44.844 15.648 1 94.31 247 THR B C 1
ATOM 6817 O O . THR B 1 247 ? 11.242 44.75 14.883 1 94.31 247 THR B O 1
ATOM 6820 N N . LEU B 1 248 ? 12.188 45.312 16.922 1 94.38 248 LEU B N 1
ATOM 6821 C CA . LEU B 1 248 ? 10.938 45.75 17.531 1 94.38 248 LEU B CA 1
ATOM 6822 C C . LEU B 1 248 ? 10.922 47.25 17.719 1 94.38 248 LEU B C 1
ATOM 6824 O O . LEU B 1 248 ? 11.906 47.844 18.203 1 94.38 248 LEU B O 1
ATOM 6828 N N . ASN B 1 249 ? 9.875 47.812 17.266 1 93.5 249 ASN B N 1
ATOM 6829 C CA . ASN B 1 249 ? 9.594 49.219 17.609 1 93.5 249 ASN B CA 1
ATOM 6830 C C . ASN B 1 249 ? 8.461 49.312 18.625 1 93.5 249 ASN B C 1
ATOM 6832 O O . ASN B 1 249 ? 7.297 49.469 18.25 1 93.5 249 ASN B O 1
ATOM 6836 N N . LEU B 1 250 ? 8.82 49.406 19.844 1 90.31 250 LEU B N 1
ATOM 6837 C CA . LEU B 1 250 ? 7.836 49.281 20.906 1 90.31 250 LEU B CA 1
ATOM 6838 C C . LEU B 1 250 ? 7.055 50.594 21.094 1 90.31 250 LEU B C 1
ATOM 6840 O O . LEU B 1 250 ? 6.027 50.594 21.766 1 90.31 250 LEU B O 1
ATOM 6844 N N . ASP B 1 251 ? 7.449 51.656 20.406 1 93.19 251 ASP B N 1
ATOM 6845 C CA . ASP B 1 251 ? 6.695 52.906 20.422 1 93.19 251 ASP B CA 1
ATOM 6846 C C . ASP B 1 251 ? 5.551 52.875 19.406 1 93.19 251 ASP B C 1
ATOM 6848 O O . ASP B 1 251 ? 4.664 53.719 19.438 1 93.19 251 ASP B O 1
ATOM 6852 N N . ASP B 1 252 ? 5.598 51.906 18.594 1 96.38 252 ASP B N 1
ATOM 6853 C CA . ASP B 1 252 ? 4.562 51.75 17.578 1 96.38 252 ASP B CA 1
ATOM 6854 C C . ASP B 1 252 ? 3.6 50.625 17.969 1 96.38 252 ASP B C 1
ATOM 6856 O O . ASP B 1 252 ? 3.691 49.5 17.438 1 96.38 252 ASP B O 1
ATOM 6860 N N . SER B 1 253 ? 2.621 50.938 18.703 1 94.44 253 SER B N 1
ATOM 6861 C CA . SER B 1 253 ? 1.708 49.906 19.234 1 94.44 253 SER B CA 1
ATOM 6862 C C . SER B 1 253 ? 0.746 49.406 18.172 1 94.44 253 SER B C 1
ATOM 6864 O O . SER B 1 253 ? 0.072 48.406 18.359 1 94.44 253 SER B O 1
ATOM 6866 N N . ASP B 1 254 ? 0.665 50.094 17.047 1 96.69 254 ASP B N 1
ATOM 6867 C CA . ASP B 1 254 ? -0.196 49.656 15.961 1 96.69 254 ASP B CA 1
ATOM 6868 C C . ASP B 1 254 ? 0.411 48.469 15.234 1 96.69 254 ASP B C 1
ATOM 6870 O O . ASP B 1 254 ? -0.296 47.719 14.539 1 96.69 254 ASP B O 1
ATOM 6874 N N . HIS B 1 255 ? 1.715 48.344 15.484 1 97.88 255 HIS B N 1
ATOM 6875 C CA . HIS B 1 255 ? 2.355 47.312 14.68 1 97.88 255 HIS B CA 1
ATOM 6876 C C . HIS B 1 255 ? 3.152 46.344 15.555 1 97.88 255 HIS B C 1
ATOM 6878 O O . HIS B 1 255 ? 3.561 45.281 15.094 1 97.88 255 HIS B O 1
ATOM 6884 N N . PHE B 1 256 ? 3.412 46.719 16.75 1 98.31 256 PHE B N 1
ATOM 6885 C CA . PHE B 1 256 ? 4.215 45.875 17.625 1 98.31 256 PHE B CA 1
ATOM 6886 C C . PHE B 1 256 ? 3.604 45.781 19.031 1 98.31 256 PHE B C 1
ATOM 6888 O O . PHE B 1 256 ? 3.035 46.781 19.516 1 98.31 256 PHE B O 1
ATOM 6895 N N . MET B 1 257 ? 3.66 44.656 19.594 1 98.44 257 MET B N 1
ATOM 6896 C CA . MET B 1 257 ? 3.35 44.375 21 1 98.44 257 MET B CA 1
ATOM 6897 C C . MET B 1 257 ? 4.398 43.469 21.625 1 98.44 257 MET B C 1
ATOM 6899 O O . MET B 1 257 ? 4.996 42.656 20.938 1 98.44 257 MET B O 1
ATOM 6903 N N . ALA B 1 258 ? 4.648 43.656 22.953 1 98.56 258 ALA B N 1
ATOM 6904 C CA . ALA B 1 258 ? 5.637 42.781 23.594 1 98.56 258 ALA B CA 1
ATOM 6905 C C . ALA B 1 258 ? 5.469 42.781 25.109 1 98.56 258 ALA B C 1
ATOM 6907 O O . ALA B 1 258 ? 4.781 43.625 25.656 1 98.56 258 ALA B O 1
ATOM 6908 N N . SER B 1 259 ? 6 41.781 25.688 1 98.31 259 SER B N 1
ATOM 6909 C CA . SER B 1 259 ? 6.102 41.812 27.141 1 98.31 259 SER B CA 1
ATOM 6910 C C . SER B 1 259 ? 7.016 42.906 27.625 1 98.31 259 SER B C 1
ATOM 6912 O O . SER B 1 259 ? 7.957 43.312 26.938 1 98.31 259 SER B O 1
ATOM 6914 N N . ALA B 1 260 ? 6.812 43.281 28.859 1 96.19 260 ALA B N 1
ATOM 6915 C CA . ALA B 1 260 ? 7.562 44.406 29.406 1 96.19 260 ALA B CA 1
ATOM 6916 C C . ALA B 1 260 ? 9.039 44.062 29.562 1 96.19 260 ALA B C 1
ATOM 6918 O O . ALA B 1 260 ? 9.898 44.938 29.484 1 96.19 260 ALA B O 1
ATOM 6919 N N . ASN B 1 261 ? 9.352 42.875 29.719 1 97.44 261 ASN B N 1
ATOM 6920 C CA . ASN B 1 261 ? 10.719 42.438 30.016 1 97.44 261 ASN B CA 1
ATOM 6921 C C . ASN B 1 261 ? 11.445 42 28.75 1 97.44 261 ASN B C 1
ATOM 6923 O O . ASN B 1 261 ? 12.516 41.375 28.828 1 97.44 261 ASN B O 1
ATOM 6927 N N . VAL B 1 262 ? 10.906 42.25 27.609 1 98.25 262 VAL B N 1
ATOM 6928 C CA . VAL B 1 262 ? 11.414 41.656 26.375 1 98.25 262 VAL B CA 1
ATOM 6929 C C . VAL B 1 262 ? 12.867 42.094 26.156 1 98.25 262 VAL B C 1
ATOM 6931 O O . VAL B 1 262 ? 13.703 41.281 25.75 1 98.25 262 VAL B O 1
ATOM 6934 N N . GLU B 1 263 ? 13.242 43.281 26.453 1 97.19 263 GLU B N 1
ATOM 6935 C CA . GLU B 1 263 ? 14.609 43.781 26.281 1 97.19 263 GLU B CA 1
ATOM 6936 C C . GLU B 1 263 ? 15.453 43.5 27.516 1 97.19 263 GLU B C 1
ATOM 6938 O O . GLU B 1 263 ? 16.609 43.094 27.406 1 97.19 263 GLU B O 1
ATOM 6943 N N . SER B 1 264 ? 14.898 43.75 28.672 1 97.12 264 SER B N 1
ATOM 6944 C CA . SER B 1 264 ? 15.656 43.688 29.922 1 97.12 264 SER B CA 1
ATOM 6945 C C . SER B 1 264 ? 16.141 42.25 30.172 1 97.12 264 SER B C 1
ATOM 6947 O O . SER B 1 264 ? 17.266 42.031 30.625 1 97.12 264 SER B O 1
ATOM 6949 N N . PHE B 1 265 ? 15.297 41.312 29.906 1 97.81 265 PHE B N 1
ATOM 6950 C CA . PHE B 1 265 ? 15.703 39.938 30.125 1 97.81 265 PHE B CA 1
ATOM 6951 C C . PHE B 1 265 ? 16.875 39.562 29.219 1 97.81 265 PHE B C 1
ATOM 6953 O O . PHE B 1 265 ? 17.828 38.906 29.672 1 97.81 265 PHE B O 1
ATOM 6960 N N . ALA B 1 266 ? 16.797 39.938 27.953 1 97.75 266 ALA B N 1
ATOM 6961 C CA . ALA B 1 266 ? 17.891 39.656 27.016 1 97.75 266 ALA B CA 1
ATOM 6962 C C . ALA B 1 266 ? 19.188 40.312 27.484 1 97.75 266 ALA B C 1
ATOM 6964 O O . ALA B 1 266 ? 20.266 39.719 27.375 1 97.75 266 ALA B O 1
ATOM 6965 N N . ARG B 1 267 ? 19.078 41.5 27.969 1 97.19 267 ARG B N 1
ATOM 6966 C CA . ARG B 1 267 ? 20.25 42.219 28.484 1 97.19 267 ARG B CA 1
ATOM 6967 C C . ARG B 1 267 ? 20.828 41.5 29.703 1 97.19 267 ARG B C 1
ATOM 6969 O O . ARG B 1 267 ? 22.047 41.312 29.781 1 97.19 267 ARG B O 1
ATOM 6976 N N . ASP B 1 268 ? 20 41.156 30.578 1 97.38 268 ASP B N 1
ATOM 6977 C CA . ASP B 1 268 ? 20.422 40.5 31.812 1 97.38 268 ASP B CA 1
ATOM 6978 C C . ASP B 1 268 ? 21.125 39.188 31.516 1 97.38 268 ASP B C 1
ATOM 6980 O O . ASP B 1 268 ? 22.062 38.781 32.219 1 97.38 268 ASP B O 1
ATOM 6984 N N . MET B 1 269 ? 20.656 38.531 30.531 1 96.88 269 MET B N 1
ATOM 6985 C CA . MET B 1 269 ? 21.219 37.219 30.156 1 96.88 269 MET B CA 1
ATOM 6986 C C . MET B 1 269 ? 22.469 37.375 29.297 1 96.88 269 MET B C 1
ATOM 6988 O O . MET B 1 269 ? 23.156 36.406 29.031 1 96.88 269 MET B O 1
ATOM 6992 N N . GLY B 1 270 ? 22.734 38.625 28.797 1 96.62 270 GLY B N 1
ATOM 6993 C CA . GLY B 1 270 ? 23.859 38.906 27.922 1 96.62 270 GLY B CA 1
ATOM 6994 C C . GLY B 1 270 ? 23.609 38.5 26.484 1 96.62 270 GLY B C 1
ATOM 6995 O O . GLY B 1 270 ? 24.547 38.312 25.703 1 96.62 270 GLY B O 1
ATOM 6996 N N . TRP B 1 271 ? 22.328 38.375 26.172 1 96.75 271 TRP B N 1
ATOM 6997 C CA . TRP B 1 271 ? 21.984 37.938 24.828 1 96.75 271 TRP B CA 1
ATOM 6998 C C . TRP B 1 271 ? 21.797 39.125 23.891 1 96.75 271 TRP B C 1
ATOM 7000 O O . TRP B 1 271 ? 21.734 38.938 22.672 1 96.75 271 TRP B O 1
ATOM 7010 N N . TRP B 1 272 ? 21.781 40.344 24.422 1 95.94 272 TRP B N 1
ATOM 7011 C CA . TRP B 1 272 ? 21.703 41.594 23.672 1 95.94 272 TRP B CA 1
ATOM 7012 C C . TRP B 1 272 ? 22.391 42.719 24.422 1 95.94 272 TRP B C 1
ATOM 7014 O O . TRP B 1 272 ? 22.266 42.812 25.656 1 95.94 272 TRP B O 1
ATOM 7024 N N . ASP B 1 273 ? 23.062 43.5 23.656 1 95.25 273 ASP B N 1
ATOM 7025 C CA . ASP B 1 273 ? 23.688 44.75 24.156 1 95.25 273 ASP B CA 1
ATOM 7026 C C . ASP B 1 273 ? 23.234 45.938 23.359 1 95.25 273 ASP B C 1
ATOM 7028 O O . ASP B 1 273 ? 23.531 46.062 22.156 1 95.25 273 ASP B O 1
ATOM 7032 N N . PRO B 1 274 ? 22.609 46.844 24.062 1 93.38 274 PRO B N 1
ATOM 7033 C CA . PRO B 1 274 ? 22.141 48.031 23.359 1 93.38 274 PRO B CA 1
ATOM 7034 C C . PRO B 1 274 ? 23.266 48.781 22.625 1 93.38 274 PRO B C 1
ATOM 7036 O O . PRO B 1 274 ? 23.016 49.438 21.625 1 93.38 274 PRO B O 1
ATOM 7039 N N . ALA B 1 275 ? 24.391 48.562 23.062 1 94.44 275 ALA B N 1
ATOM 7040 C CA . ALA B 1 275 ? 25.531 49.25 22.438 1 94.44 275 ALA B CA 1
ATOM 7041 C C . ALA B 1 275 ? 25.828 48.625 21.062 1 94.44 275 ALA B C 1
ATOM 7043 O O . ALA B 1 275 ? 26.484 49.281 20.234 1 94.44 275 ALA B O 1
ATOM 7044 N N . THR B 1 276 ? 25.312 47.562 20.844 1 91.12 276 THR B N 1
ATOM 7045 C CA . THR B 1 276 ? 25.625 46.875 19.594 1 91.12 276 THR B CA 1
ATOM 7046 C C . THR B 1 276 ? 24.562 47.156 18.531 1 91.12 276 THR B C 1
ATOM 7048 O O . THR B 1 276 ? 24.75 46.812 17.359 1 91.12 276 THR B O 1
ATOM 7051 N N . GLY B 1 277 ? 23.484 47.812 18.875 1 90.94 277 GLY B N 1
ATOM 7052 C CA . GLY B 1 277 ? 22.422 48.094 17.922 1 90.94 277 GLY B CA 1
ATOM 7053 C C . GLY B 1 277 ? 21.031 47.906 18.484 1 90.94 277 GLY B C 1
ATOM 7054 O O . GLY B 1 277 ? 20.875 47.594 19.656 1 90.94 277 GLY B O 1
ATOM 7055 N N . PRO B 1 278 ? 20.062 48.062 17.516 1 92.81 278 PRO B N 1
ATOM 7056 C CA . PRO B 1 278 ? 18.688 47.906 17.969 1 92.81 278 PRO B CA 1
ATOM 7057 C C . PRO B 1 278 ? 18.359 46.469 18.406 1 92.81 278 PRO B C 1
ATOM 7059 O O . PRO B 1 278 ? 18.984 45.531 17.906 1 92.81 278 PRO B O 1
ATOM 7062 N N . PHE B 1 279 ? 17.438 46.344 19.266 1 95.12 279 PHE B N 1
ATOM 7063 C CA . PHE B 1 279 ? 17.031 45.062 19.766 1 95.12 279 PHE B CA 1
ATOM 7064 C C . PHE B 1 279 ? 16.453 44.188 18.641 1 95.12 279 PHE B C 1
ATOM 7066 O O . PHE B 1 279 ? 15.617 44.656 17.875 1 95.12 279 PHE B O 1
ATOM 7073 N N . ASP B 1 280 ? 16.984 43 18.562 1 95.94 280 ASP B N 1
ATOM 7074 C CA . ASP B 1 280 ? 16.547 41.969 17.641 1 95.94 280 ASP B CA 1
ATOM 7075 C C . ASP B 1 280 ? 16.062 40.719 18.391 1 95.94 280 ASP B C 1
ATOM 7077 O O . ASP B 1 280 ? 16.859 39.969 18.938 1 95.94 280 ASP B O 1
ATOM 7081 N N . PHE B 1 281 ? 14.727 40.5 18.312 1 97.75 281 PHE B N 1
ATOM 7082 C CA . PHE B 1 281 ? 14.102 39.469 19.109 1 97.75 281 PHE B CA 1
ATOM 7083 C C . PHE B 1 281 ? 14.672 38.094 18.734 1 97.75 281 PHE B C 1
ATOM 7085 O O . PHE B 1 281 ? 15.047 37.312 19.609 1 97.75 281 PHE B O 1
ATOM 7092 N N . SER B 1 282 ? 14.617 37.719 17.438 1 96.5 282 SER B N 1
ATOM 7093 C CA . SER B 1 282 ? 15.086 36.438 16.984 1 96.5 282 SER B CA 1
ATOM 7094 C C . SER B 1 282 ? 16.547 36.219 17.344 1 96.5 282 SER B C 1
ATOM 7096 O O . SER B 1 282 ? 16.938 35.125 17.781 1 96.5 282 SER B O 1
ATOM 7098 N N . ALA B 1 283 ? 17.391 37.156 17.141 1 95 283 ALA B N 1
ATOM 7099 C CA . ALA B 1 283 ? 18.812 37.031 17.469 1 95 283 ALA B CA 1
ATOM 7100 C C . ALA B 1 283 ? 19 36.812 18.969 1 95 283 ALA B C 1
ATOM 7102 O O . ALA B 1 283 ? 19.875 36.062 19.391 1 95 283 ALA B O 1
ATOM 7103 N N . ALA B 1 284 ? 18.203 37.469 19.703 1 96.44 284 ALA B N 1
ATOM 7104 C CA . ALA B 1 284 ? 18.375 37.438 21.156 1 96.44 284 ALA B CA 1
ATOM 7105 C C . ALA B 1 284 ? 17.875 36.125 21.734 1 96.44 284 ALA B C 1
ATOM 7107 O O . ALA B 1 284 ? 18.484 35.562 22.656 1 96.44 284 ALA B O 1
ATOM 7108 N N . TYR B 1 285 ? 16.812 35.625 21.188 1 97.56 285 TYR B N 1
ATOM 7109 C CA . TYR B 1 285 ? 16.094 34.625 21.969 1 97.56 285 TYR B CA 1
ATOM 7110 C C . TYR B 1 285 ? 16.109 33.281 21.25 1 97.56 285 TYR B C 1
ATOM 7112 O O . TYR B 1 285 ? 15.844 32.25 21.859 1 97.56 285 TYR B O 1
ATOM 7120 N N . SER B 1 286 ? 16.344 33.219 19.984 1 95.75 286 SER B N 1
ATOM 7121 C CA . SER B 1 286 ? 16.312 31.969 19.234 1 95.75 286 SER B CA 1
ATOM 7122 C C . SER B 1 286 ? 17.5 31.094 19.594 1 95.75 286 SER B C 1
ATOM 7124 O O . SER B 1 286 ? 18.609 31.578 19.781 1 95.75 286 SER B O 1
ATOM 7126 N N . TRP B 1 287 ? 17.203 29.812 19.719 1 92.5 287 TRP B N 1
ATOM 7127 C CA . TRP B 1 287 ? 18.266 28.828 19.859 1 92.5 287 TRP B CA 1
ATOM 7128 C C . TRP B 1 287 ? 18.781 28.375 18.5 1 92.5 287 TRP B C 1
ATOM 7130 O O . TRP B 1 287 ? 18 28.031 17.609 1 92.5 287 TRP B O 1
ATOM 7140 N N . ALA B 1 288 ? 20.078 28.438 18.328 1 83.69 288 ALA B N 1
ATOM 7141 C CA . ALA B 1 288 ? 20.734 28.031 17.078 1 83.69 288 ALA B CA 1
ATOM 7142 C C . ALA B 1 288 ? 21.391 26.672 17.234 1 83.69 288 ALA B C 1
ATOM 7144 O O . ALA B 1 288 ? 22.109 26.422 18.203 1 83.69 288 ALA B O 1
ATOM 7145 N N . LYS B 1 289 ? 20.938 25.734 16.406 1 77.44 289 LYS B N 1
ATOM 7146 C CA . LYS B 1 289 ? 21.688 24.484 16.312 1 77.44 289 LYS B CA 1
ATOM 7147 C C . LYS B 1 289 ? 22.734 24.562 15.211 1 77.44 289 LYS B C 1
ATOM 7149 O O . LYS B 1 289 ? 22.438 24.953 14.078 1 77.44 289 LYS B O 1
ATOM 7154 N N . PRO B 1 290 ? 23.953 24.234 15.547 1 75.5 290 PRO B N 1
ATOM 7155 C CA . PRO B 1 290 ? 24.984 24.266 14.5 1 75.5 290 PRO B CA 1
ATOM 7156 C C . PRO B 1 290 ? 24.656 23.312 13.344 1 75.5 290 PRO B C 1
ATOM 7158 O O . PRO B 1 290 ? 24.016 22.281 13.539 1 75.5 290 PRO B O 1
ATOM 7161 N N . GLY B 1 291 ? 25.141 23.781 12.125 1 80.56 291 GLY B N 1
ATOM 7162 C CA . GLY B 1 291 ? 24.969 22.953 10.945 1 80.56 291 GLY B CA 1
ATOM 7163 C C . GLY B 1 291 ? 23.781 23.359 10.094 1 80.56 291 GLY B C 1
ATOM 7164 O O . GLY B 1 291 ? 23.078 24.328 10.414 1 80.56 291 GLY B O 1
ATOM 7165 N N . PRO B 1 292 ? 23.578 22.625 9.023 1 87.56 292 PRO B N 1
ATOM 7166 C CA . PRO B 1 292 ? 22.578 23 8.016 1 87.56 292 PRO B CA 1
ATOM 7167 C C . PRO B 1 292 ? 21.172 22.547 8.375 1 87.56 292 PRO B C 1
ATOM 7169 O O . PRO B 1 292 ? 20.188 23.031 7.805 1 87.56 292 PRO B O 1
ATOM 7172 N N . THR B 1 293 ? 21.047 21.656 9.266 1 86.62 293 THR B N 1
ATOM 7173 C CA . THR B 1 293 ? 19.781 20.953 9.477 1 86.62 293 THR B CA 1
ATOM 7174 C C . THR B 1 293 ? 18.703 21.922 9.961 1 86.62 293 THR B C 1
ATOM 7176 O O . THR B 1 293 ? 17.625 22 9.367 1 86.62 293 THR B O 1
ATOM 7179 N N . LYS B 1 294 ? 18.984 22.672 11 1 87.44 294 LYS B N 1
ATOM 7180 C CA . LYS B 1 294 ? 17.953 23.547 11.562 1 87.44 294 LYS B CA 1
ATOM 7181 C C . LYS B 1 294 ? 17.688 24.734 10.656 1 87.44 294 LYS B C 1
ATOM 7183 O O . LYS B 1 294 ? 16.531 25.062 10.375 1 87.44 294 LYS B O 1
ATOM 7188 N N . PRO B 1 295 ? 18.719 25.375 10.078 1 91.81 295 PRO B N 1
ATOM 7189 C CA . PRO B 1 295 ? 18.484 26.531 9.203 1 91.81 295 PRO B CA 1
ATOM 7190 C C . PRO B 1 295 ? 17.688 26.172 7.953 1 91.81 295 PRO B C 1
ATOM 7192 O O . PRO B 1 295 ? 16.812 26.938 7.527 1 91.81 295 PRO B O 1
ATOM 7195 N N . LEU B 1 296 ? 18 25.031 7.418 1 94.31 296 LEU B N 1
ATOM 7196 C CA . LEU B 1 296 ? 17.328 24.641 6.188 1 94.31 296 LEU B CA 1
ATOM 7197 C C . LEU B 1 296 ? 15.945 24.062 6.488 1 94.31 296 LEU B C 1
ATOM 7199 O O . LEU B 1 296 ? 15.062 24.062 5.625 1 94.31 296 LEU B O 1
ATOM 7203 N N . TYR B 1 297 ? 15.773 23.562 7.68 1 93.5 297 TYR B N 1
ATOM 7204 C CA . TYR B 1 297 ? 14.5 22.969 8.086 1 93.5 297 TYR B CA 1
ATOM 7205 C C . TYR B 1 297 ? 13.359 23.969 7.934 1 93.5 297 TYR B C 1
ATOM 7207 O O . TYR B 1 297 ? 12.297 23.625 7.402 1 93.5 297 TYR B O 1
ATOM 7215 N N . GLY B 1 298 ? 13.555 25.141 8.359 1 94.31 298 GLY B N 1
ATOM 7216 C CA . GLY B 1 298 ? 12.562 26.203 8.234 1 94.31 298 GLY B CA 1
ATOM 7217 C C . GLY B 1 298 ? 12.797 27.094 7.023 1 94.31 298 GLY B C 1
ATOM 7218 O O . GLY B 1 298 ? 11.859 27.391 6.281 1 94.31 298 GLY B O 1
ATOM 7219 N N . GLY B 1 299 ? 14.062 27.391 6.762 1 95.94 299 GLY B N 1
ATOM 7220 C CA . GLY B 1 299 ? 14.414 28.359 5.734 1 95.94 299 GLY B CA 1
ATOM 7221 C C . GLY B 1 299 ? 13.992 27.938 4.34 1 95.94 299 GLY B C 1
ATOM 7222 O O . GLY B 1 299 ? 13.531 28.75 3.547 1 95.94 299 GLY B O 1
ATOM 7223 N N . ARG B 1 300 ? 14.148 26.688 4.031 1 97.06 300 ARG B N 1
ATOM 7224 C CA . ARG B 1 300 ? 13.766 26.188 2.713 1 97.06 300 ARG B CA 1
ATOM 7225 C C . ARG B 1 300 ? 12.266 26.312 2.49 1 97.06 300 ARG B C 1
ATOM 7227 O O . ARG B 1 300 ? 11.82 26.609 1.382 1 97.06 300 ARG B O 1
ATOM 7234 N N . ARG B 1 301 ? 11.484 26.062 3.498 1 97.94 301 ARG B N 1
ATOM 7235 C CA . ARG B 1 301 ? 10.031 26.188 3.389 1 97.94 301 ARG B CA 1
ATOM 7236 C C . ARG B 1 301 ? 9.617 27.641 3.223 1 97.94 301 ARG B C 1
ATOM 7238 O O . ARG B 1 301 ? 8.742 27.969 2.408 1 97.94 301 ARG B O 1
ATOM 7245 N N . ILE B 1 302 ? 10.234 28.5 4.008 1 98.19 302 ILE B N 1
ATOM 7246 C CA . ILE B 1 302 ? 9.953 29.922 3.865 1 98.19 302 ILE B CA 1
ATOM 7247 C C . ILE B 1 302 ? 10.281 30.375 2.443 1 98.19 302 ILE B C 1
ATOM 7249 O O . ILE B 1 302 ? 9.461 31.016 1.784 1 98.19 302 ILE B O 1
ATOM 7253 N N . TRP B 1 303 ? 11.461 29.984 1.969 1 98.44 303 TRP B N 1
ATOM 7254 C CA . TRP B 1 303 ? 11.852 30.297 0.6 1 98.44 303 TRP B CA 1
ATOM 7255 C C . TRP B 1 303 ? 10.797 29.812 -0.393 1 98.44 303 TRP B C 1
ATOM 7257 O O . TRP B 1 303 ? 10.375 30.562 -1.275 1 98.44 303 TRP B O 1
ATOM 7267 N N . ARG B 1 304 ? 10.406 28.562 -0.288 1 98.69 304 ARG B N 1
ATOM 7268 C CA . ARG B 1 304 ? 9.516 27.953 -1.266 1 98.69 304 ARG B CA 1
ATOM 7269 C C . ARG B 1 304 ? 8.188 28.688 -1.332 1 98.69 304 ARG B C 1
ATOM 7271 O O . ARG B 1 304 ? 7.66 28.938 -2.42 1 98.69 304 ARG B O 1
ATOM 7278 N N . ILE B 1 305 ? 7.621 29.031 -0.198 1 98.81 305 ILE B N 1
ATOM 7279 C CA . ILE B 1 305 ? 6.352 29.766 -0.159 1 98.81 305 ILE B CA 1
ATOM 7280 C C . ILE B 1 305 ? 6.516 31.125 -0.819 1 98.81 305 ILE B C 1
ATOM 7282 O O . ILE B 1 305 ? 5.699 31.516 -1.659 1 98.81 305 ILE B O 1
ATOM 7286 N N . TYR B 1 306 ? 7.59 31.812 -0.496 1 98.69 306 TYR B N 1
ATOM 7287 C CA . TYR B 1 306 ? 7.828 33.125 -1.119 1 98.69 306 TYR B CA 1
ATOM 7288 C C . TYR B 1 306 ? 8.109 32.969 -2.609 1 98.69 306 TYR B C 1
ATOM 7290 O O . TYR B 1 306 ? 7.715 33.812 -3.412 1 98.69 306 TYR B O 1
ATOM 7298 N N . ASP B 1 307 ? 8.812 31.906 -2.971 1 98.62 307 ASP B N 1
ATOM 7299 C CA . ASP B 1 307 ? 9.117 31.641 -4.375 1 98.62 307 ASP B CA 1
ATOM 7300 C C . ASP B 1 307 ? 7.836 31.422 -5.18 1 98.62 307 ASP B C 1
ATOM 7302 O O . ASP B 1 307 ? 7.766 31.797 -6.352 1 98.62 307 ASP B O 1
ATOM 7306 N N . VAL B 1 308 ? 6.859 30.812 -4.598 1 98.69 308 VAL B N 1
ATOM 7307 C CA . VAL B 1 308 ? 5.605 30.516 -5.285 1 98.69 308 VAL B CA 1
ATOM 7308 C C . VAL B 1 308 ? 4.738 31.766 -5.348 1 98.69 308 VAL B C 1
ATOM 7310 O O . VAL B 1 308 ? 4.133 32.062 -6.379 1 98.69 308 VAL B O 1
ATOM 7313 N N . PHE B 1 309 ? 4.691 32.594 -4.359 1 98.81 309 PHE B N 1
ATOM 7314 C CA . PHE B 1 309 ? 3.723 33.688 -4.281 1 98.81 309 PHE B CA 1
ATOM 7315 C C . PHE B 1 309 ? 4.352 35 -4.715 1 98.81 309 PHE B C 1
ATOM 7317 O O . PHE B 1 309 ? 3.648 35.938 -5.125 1 98.81 309 PHE B O 1
ATOM 7324 N N . ALA B 1 310 ? 5.648 35.156 -4.602 1 98.69 310 ALA B N 1
ATOM 7325 C CA . ALA B 1 310 ? 6.371 36.344 -5.004 1 98.69 310 ALA B CA 1
ATOM 7326 C C . ALA B 1 310 ? 7.625 36 -5.797 1 98.69 310 ALA B C 1
ATOM 7328 O O . ALA B 1 310 ? 8.727 36.438 -5.457 1 98.69 310 ALA B O 1
ATOM 7329 N N . PRO B 1 311 ? 7.434 35.312 -6.867 1 98.19 311 PRO B N 1
ATOM 7330 C CA . PRO B 1 311 ? 8.594 34.906 -7.652 1 98.19 311 PRO B CA 1
ATOM 7331 C C . PRO B 1 311 ? 9.422 36.062 -8.164 1 98.19 311 PRO B C 1
ATOM 7333 O O . PRO B 1 311 ? 10.609 35.938 -8.445 1 98.19 311 PRO B O 1
ATOM 7336 N N . SER B 1 312 ? 8.891 37.25 -8.273 1 98.38 312 SER B N 1
ATOM 7337 C CA . SER B 1 312 ? 9.578 38.438 -8.773 1 98.38 312 SER B CA 1
ATOM 7338 C C . SER B 1 312 ? 10.719 38.844 -7.848 1 98.38 312 SER B C 1
ATOM 7340 O O . SER B 1 312 ? 11.633 39.562 -8.258 1 98.38 312 SER B O 1
ATOM 7342 N N . LYS B 1 313 ? 10.68 38.375 -6.594 1 97.94 313 LYS B N 1
ATOM 7343 C CA . LYS B 1 313 ? 11.688 38.781 -5.613 1 97.94 313 LYS B CA 1
ATOM 7344 C C . LYS B 1 313 ? 12.961 37.938 -5.77 1 97.94 313 LYS B C 1
ATOM 7346 O O . LYS B 1 313 ? 14.031 38.344 -5.301 1 97.94 313 LYS B O 1
ATOM 7351 N N . HIS B 1 314 ? 12.945 36.75 -6.387 1 97.69 314 HIS B N 1
ATOM 7352 C CA . HIS B 1 314 ? 14.078 35.875 -6.664 1 97.69 314 HIS B CA 1
ATOM 7353 C C . HIS B 1 314 ? 14.906 35.625 -5.41 1 97.69 314 HIS B C 1
ATOM 7355 O O . HIS B 1 314 ? 16.125 35.812 -5.418 1 97.69 314 HIS B O 1
ATOM 7361 N N . PHE B 1 315 ? 14.227 35.25 -4.387 1 97.44 315 PHE B N 1
ATOM 7362 C CA . PHE B 1 315 ? 14.945 34.938 -3.154 1 97.44 315 PHE B CA 1
ATOM 7363 C C . PHE B 1 315 ? 15.859 33.719 -3.35 1 97.44 315 PHE B C 1
ATOM 7365 O O . PHE B 1 315 ? 15.547 32.812 -4.121 1 97.44 315 PHE B O 1
ATOM 7372 N N . ASP B 1 316 ? 16.984 33.719 -2.639 1 97.38 316 ASP B N 1
ATOM 7373 C CA . ASP B 1 316 ? 17.984 32.656 -2.695 1 97.38 316 ASP B CA 1
ATOM 7374 C C . ASP B 1 316 ? 17.562 31.484 -1.802 1 97.38 316 ASP B C 1
ATOM 7376 O O . ASP B 1 316 ? 17.438 31.641 -0.586 1 97.38 316 ASP B O 1
ATOM 7380 N N . ALA B 1 317 ? 17.469 30.297 -2.381 1 97.19 317 ALA B N 1
ATOM 7381 C CA . ALA B 1 317 ? 16.969 29.109 -1.69 1 97.19 317 ALA B CA 1
ATOM 7382 C C . ALA B 1 317 ? 18.016 28.562 -0.723 1 97.19 317 ALA B C 1
ATOM 7384 O O . ALA B 1 317 ? 17.719 27.719 0.123 1 97.19 317 ALA B O 1
ATOM 7385 N N . THR B 1 318 ? 19.219 29 -0.787 1 96.5 318 THR B N 1
ATOM 7386 C CA . THR B 1 318 ? 20.328 28.328 -0.106 1 96.5 318 THR B CA 1
ATOM 7387 C C . THR B 1 318 ? 20.625 29 1.227 1 96.5 318 THR B C 1
ATOM 7389 O O . THR B 1 318 ? 21.484 28.547 1.982 1 96.5 318 THR B O 1
ATOM 7392 N N . LEU B 1 319 ? 19.969 30.016 1.6 1 95.06 319 LEU B N 1
ATOM 7393 C CA . LEU B 1 319 ? 20.375 30.875 2.707 1 95.06 319 LEU B CA 1
ATOM 7394 C C . LEU B 1 319 ? 20.047 30.219 4.047 1 95.06 319 LEU B C 1
ATOM 7396 O O . LEU B 1 319 ? 20.766 30.422 5.031 1 95.06 319 LEU B O 1
ATOM 7400 N N . GLY B 1 320 ? 18.953 29.469 4.102 1 93.62 320 GLY B N 1
ATOM 7401 C CA . GLY B 1 320 ? 18.469 29 5.391 1 93.62 320 GLY B CA 1
ATOM 7402 C C . GLY B 1 320 ? 18.031 30.125 6.309 1 93.62 320 GLY B C 1
ATOM 7403 O O . GLY B 1 320 ? 18.141 31.297 5.961 1 93.62 320 GLY B O 1
ATOM 7404 N N . GLN B 1 321 ? 17.453 29.781 7.465 1 92.56 321 GLN B N 1
ATOM 7405 C CA . GLN B 1 321 ? 17.078 30.734 8.5 1 92.56 321 GLN B CA 1
ATOM 7406 C C . GLN B 1 321 ? 18.062 30.703 9.664 1 92.56 321 GLN B C 1
ATOM 7408 O O . GLN B 1 321 ? 18.328 29.641 10.234 1 92.56 321 GLN B O 1
ATOM 7413 N N . HIS B 1 322 ? 18.578 31.859 10.008 1 91.31 322 HIS B N 1
ATOM 7414 C CA . HIS B 1 322 ? 19.562 32 11.078 1 91.31 322 HIS B CA 1
ATOM 7415 C C . HIS B 1 322 ? 19.172 33.094 12.055 1 91.31 322 HIS B C 1
ATOM 7417 O O . HIS B 1 322 ? 18.859 34.219 11.641 1 91.31 322 HIS B O 1
ATOM 7423 N N . PRO B 1 323 ? 19.281 32.75 13.336 1 90 323 PRO B N 1
ATOM 7424 C CA . PRO B 1 323 ? 18.922 33.781 14.312 1 90 323 PRO B CA 1
ATOM 7425 C C . PRO B 1 323 ? 19.859 35 14.266 1 90 323 PRO B C 1
ATOM 7427 O O . PRO B 1 323 ? 19.406 36.125 14.477 1 90 323 PRO B O 1
ATOM 7430 N N . GLN B 1 324 ? 21.078 34.812 13.922 1 86.88 324 GLN B N 1
ATOM 7431 C CA . GLN B 1 324 ? 22.078 35.875 14.039 1 86.88 324 GLN B CA 1
ATOM 7432 C C . GLN B 1 324 ? 22.078 36.75 12.805 1 86.88 324 GLN B C 1
ATOM 7434 O O . GLN B 1 324 ? 22.641 37.875 12.836 1 86.88 324 GLN B O 1
ATOM 7439 N N . VAL B 1 325 ? 21.5 36.188 11.742 1 89.06 325 VAL B N 1
ATOM 7440 C CA . VAL B 1 325 ? 21.562 36.938 10.492 1 89.06 325 VAL B CA 1
ATOM 7441 C C . VAL B 1 325 ? 20.188 36.969 9.844 1 89.06 325 VAL B C 1
ATOM 7443 O O . VAL B 1 325 ? 19.469 35.938 9.852 1 89.06 325 VAL B O 1
ATOM 7446 N N . LYS B 1 326 ? 19.922 38.125 9.25 1 90.81 326 LYS B N 1
ATOM 7447 C CA . LYS B 1 326 ? 18.688 38.25 8.484 1 90.81 326 LYS B CA 1
ATOM 7448 C C . LYS B 1 326 ? 18.812 37.562 7.125 1 90.81 326 LYS B C 1
ATOM 7450 O O . LYS B 1 326 ? 19.734 37.875 6.355 1 90.81 326 LYS B O 1
ATOM 7455 N N . THR B 1 327 ? 18 36.656 6.836 1 93.12 327 THR B N 1
ATOM 7456 C CA . THR B 1 327 ? 18.016 35.969 5.551 1 93.12 327 THR B CA 1
ATOM 7457 C C . THR B 1 327 ? 16.75 36.281 4.754 1 93.12 327 THR B C 1
ATOM 7459 O O . THR B 1 327 ? 16.812 36.844 3.67 1 93.12 327 THR B O 1
ATOM 7462 N N . TYR B 1 328 ? 15.594 35.906 5.203 1 96.5 328 TYR B N 1
ATOM 7463 C CA . TYR B 1 328 ? 14.328 36.188 4.547 1 96.5 328 TYR B CA 1
ATOM 7464 C C . TYR B 1 328 ? 13.555 37.25 5.316 1 96.5 328 TYR B C 1
ATOM 7466 O O . TYR B 1 328 ? 13.617 37.312 6.547 1 96.5 328 TYR B O 1
ATOM 7474 N N . PRO B 1 329 ? 12.867 38.094 4.523 1 97.44 329 PRO B N 1
ATOM 7475 C CA . PRO B 1 329 ? 12.125 39.156 5.215 1 97.44 329 PRO B CA 1
ATOM 7476 C C . PRO B 1 329 ? 10.953 38.625 6.031 1 97.44 329 PRO B C 1
ATOM 7478 O O . PRO B 1 329 ? 10.461 37.5 5.766 1 97.44 329 PRO B O 1
ATOM 7481 N N . PHE B 1 330 ? 10.562 39.469 7.027 1 97.75 330 PHE B N 1
ATOM 7482 C CA . PHE B 1 330 ? 9.414 39.125 7.867 1 97.75 330 PHE B CA 1
ATOM 7483 C C . PHE B 1 330 ? 8.188 38.812 7.016 1 97.75 330 PHE B C 1
ATOM 7485 O O . PHE B 1 330 ? 7.449 37.875 7.301 1 97.75 330 PHE B O 1
ATOM 7492 N N . SER B 1 331 ? 7.945 39.625 6.051 1 98.62 331 SER B N 1
ATOM 7493 C CA . SER B 1 331 ? 6.801 39.469 5.16 1 98.62 331 SER B CA 1
ATOM 7494 C C . SER B 1 331 ? 7.129 39.938 3.75 1 98.62 331 SER B C 1
ATOM 7496 O O . SER B 1 331 ? 8.133 40.625 3.535 1 98.62 331 SER B O 1
ATOM 7498 N N . VAL B 1 332 ? 6.297 39.469 2.752 1 98.69 332 VAL B N 1
ATOM 7499 C CA . VAL B 1 332 ? 6.469 39.875 1.361 1 98.69 332 VAL B CA 1
ATOM 7500 C C . VAL B 1 332 ? 5.102 40.156 0.735 1 98.69 332 VAL B C 1
ATOM 7502 O O . VAL B 1 332 ? 4.098 39.594 1.138 1 98.69 332 VAL B O 1
ATOM 7505 N N . THR B 1 333 ? 5.094 41.156 -0.203 1 98.81 333 THR B N 1
ATOM 7506 C CA . THR B 1 333 ? 3.896 41.375 -1.009 1 98.81 333 THR B CA 1
ATOM 7507 C C . THR B 1 333 ? 3.791 40.344 -2.115 1 98.81 333 THR B C 1
ATOM 7509 O O . THR B 1 333 ? 4.656 40.25 -2.988 1 98.81 333 THR B O 1
ATOM 7512 N N . PRO B 1 334 ? 2.783 39.5 -2.074 1 98.88 334 PRO B N 1
ATOM 7513 C CA . PRO B 1 334 ? 2.631 38.531 -3.182 1 98.88 334 PRO B CA 1
ATOM 7514 C C . PRO B 1 334 ? 2.432 39.25 -4.527 1 98.88 334 PRO B C 1
ATOM 7516 O O . PRO B 1 334 ? 1.844 40.312 -4.586 1 98.88 334 PRO B O 1
ATOM 7519 N N . ASP B 1 335 ? 2.881 38.562 -5.637 1 98.75 335 ASP B N 1
ATOM 7520 C CA . ASP B 1 335 ? 2.799 39.156 -6.98 1 98.75 335 ASP B CA 1
ATOM 7521 C C . ASP B 1 335 ? 1.361 39.125 -7.492 1 98.75 335 ASP B C 1
ATOM 7523 O O . ASP B 1 335 ? 0.983 39.969 -8.312 1 98.75 335 ASP B O 1
ATOM 7527 N N . GLU B 1 336 ? 0.572 38.156 -7.086 1 98.56 336 GLU B N 1
ATOM 7528 C CA . GLU B 1 336 ? -0.847 38.031 -7.402 1 98.56 336 GLU B CA 1
ATOM 7529 C C . GLU B 1 336 ? -1.68 37.844 -6.137 1 98.56 336 GLU B C 1
ATOM 7531 O O . GLU B 1 336 ? -1.168 37.406 -5.109 1 98.56 336 GLU B O 1
ATOM 7536 N N . LYS B 1 337 ? -2.939 38.219 -6.234 1 98.69 337 LYS B N 1
ATOM 7537 C CA . LYS B 1 337 ? -3.832 38.062 -5.086 1 98.69 337 LYS B CA 1
ATOM 7538 C C . LYS B 1 337 ? -3.941 36.625 -4.672 1 98.69 337 LYS B C 1
ATOM 7540 O O . LYS B 1 337 ? -3.982 35.719 -5.523 1 98.69 337 LYS B O 1
ATOM 7545 N N . VAL B 1 338 ? -3.996 36.438 -3.404 1 98.81 338 VAL B N 1
ATOM 7546 C CA . VAL B 1 338 ? -3.986 35.094 -2.834 1 98.81 338 VAL B CA 1
ATOM 7547 C C . VAL B 1 338 ? -5.418 34.594 -2.641 1 98.81 338 VAL B C 1
ATOM 7549 O O . VAL B 1 338 ? -6.281 35.344 -2.172 1 98.81 338 VAL B O 1
ATOM 7552 N N . THR B 1 339 ? -5.68 33.375 -3.076 1 98.75 339 THR B N 1
ATOM 7553 C CA . THR B 1 339 ? -6.965 32.719 -2.857 1 98.75 339 THR B CA 1
ATOM 7554 C C . THR B 1 339 ? -6.816 31.531 -1.898 1 98.75 339 THR B C 1
ATOM 7556 O O . THR B 1 339 ? -5.711 31.031 -1.692 1 98.75 339 THR B O 1
ATOM 7559 N N . PRO B 1 340 ? -7.945 31.109 -1.287 1 98.69 340 PRO B N 1
ATOM 7560 C CA . PRO B 1 340 ? -7.855 29.891 -0.463 1 98.69 340 PRO B CA 1
ATOM 7561 C C . PRO B 1 340 ? -7.266 28.703 -1.221 1 98.69 340 PRO B C 1
ATOM 7563 O O . PRO B 1 340 ? -6.441 27.969 -0.675 1 98.69 340 PRO B O 1
ATOM 7566 N N . LYS B 1 341 ? -7.621 28.562 -2.406 1 98.44 341 LYS B N 1
ATOM 7567 C CA . LYS B 1 341 ? -7.16 27.438 -3.201 1 98.44 341 LYS B CA 1
ATOM 7568 C C . LYS B 1 341 ? -5.645 27.469 -3.379 1 98.44 341 LYS B C 1
ATOM 7570 O O . LYS B 1 341 ? -4.98 26.438 -3.305 1 98.44 341 LYS B O 1
ATOM 7575 N N . ARG B 1 342 ? -5.105 28.609 -3.658 1 98.56 342 ARG B N 1
ATOM 7576 C CA . ARG B 1 342 ? -3.66 28.719 -3.814 1 98.56 342 ARG B CA 1
ATOM 7577 C C . ARG B 1 342 ? -2.938 28.328 -2.529 1 98.56 342 ARG B C 1
ATOM 7579 O O . ARG B 1 342 ? -1.854 27.75 -2.572 1 98.56 342 ARG B O 1
ATOM 7586 N N . LEU B 1 343 ? -3.531 28.719 -1.428 1 98.88 343 LEU B N 1
ATOM 7587 C CA . LEU B 1 343 ? -2.951 28.328 -0.145 1 98.88 343 LEU B CA 1
ATOM 7588 C C . LEU B 1 343 ? -3.051 26.828 0.067 1 98.88 343 LEU B C 1
ATOM 7590 O O . LEU B 1 343 ? -2.105 26.203 0.556 1 98.88 343 LEU B O 1
ATOM 7594 N N . MET B 1 344 ? -4.172 26.219 -0.281 1 98.75 344 MET B N 1
ATOM 7595 C CA . MET B 1 344 ? -4.32 24.781 -0.199 1 98.75 344 MET B CA 1
ATOM 7596 C C . MET B 1 344 ? -3.268 24.078 -1.048 1 98.75 344 MET B C 1
ATOM 7598 O O . MET B 1 344 ? -2.674 23.078 -0.612 1 98.75 344 MET B O 1
ATOM 7602 N N . ASP B 1 345 ? -3.008 24.578 -2.188 1 98.44 345 ASP B N 1
ATOM 7603 C CA . ASP B 1 345 ? -2.059 23.969 -3.117 1 98.44 345 ASP B CA 1
ATOM 7604 C C . ASP B 1 345 ? -0.641 24.016 -2.553 1 98.44 345 ASP B C 1
ATOM 7606 O O . ASP B 1 345 ? 0.092 23.016 -2.641 1 98.44 345 ASP B O 1
ATOM 7610 N N . ILE B 1 346 ? -0.234 25.125 -1.968 1 98.69 346 ILE B N 1
ATOM 7611 C CA . ILE B 1 346 ? 1.131 25.234 -1.463 1 98.69 346 ILE B CA 1
ATOM 7612 C C . ILE B 1 346 ? 1.301 24.312 -0.248 1 98.69 346 ILE B C 1
ATOM 7614 O O . ILE B 1 346 ? 2.395 23.812 0.009 1 98.69 346 ILE B O 1
ATOM 7618 N N . MET B 1 347 ? 0.219 24.016 0.488 1 98.44 347 MET B N 1
ATOM 7619 C CA . MET B 1 347 ? 0.288 23.109 1.62 1 98.44 347 MET B CA 1
ATOM 7620 C C . MET B 1 347 ? 0.595 21.688 1.152 1 98.44 347 MET B C 1
ATOM 7622 O O . MET B 1 347 ? 0.979 20.828 1.954 1 98.44 347 MET B O 1
ATOM 7626 N N . ARG B 1 348 ? 0.467 21.438 -0.156 1 98.19 348 ARG B N 1
ATOM 7627 C CA . ARG B 1 348 ? 0.673 20.109 -0.742 1 98.19 348 ARG B CA 1
ATOM 7628 C C . ARG B 1 348 ? 2.074 19.984 -1.331 1 98.19 348 ARG B C 1
ATOM 7630 O O . ARG B 1 348 ? 2.438 18.938 -1.867 1 98.19 348 ARG B O 1
ATOM 7637 N N . ASP B 1 349 ? 2.957 20.859 -1.163 1 98.38 349 ASP B N 1
ATOM 7638 C CA . ASP B 1 349 ? 4.168 21.062 -1.954 1 98.38 349 ASP B CA 1
ATOM 7639 C C . ASP B 1 349 ? 5.328 20.234 -1.405 1 98.38 349 ASP B C 1
ATOM 7641 O O . ASP B 1 349 ? 5.527 20.156 -0.191 1 98.38 349 ASP B O 1
ATOM 7645 N N . HIS B 1 350 ? 6.074 19.578 -2.369 1 98 350 HIS B N 1
ATOM 7646 C CA . HIS B 1 350 ? 7.32 18.875 -2.086 1 98 350 HIS B CA 1
ATOM 7647 C C . HIS B 1 350 ? 8.469 19.422 -2.922 1 98 350 HIS B C 1
ATOM 7649 O O . HIS B 1 350 ? 9.336 18.672 -3.379 1 98 350 HIS B O 1
ATOM 7655 N N . TYR B 1 351 ? 8.383 20.703 -3.209 1 97.88 351 TYR B N 1
ATOM 7656 C CA . TYR B 1 351 ? 9.383 21.453 -3.953 1 97.88 351 TYR B CA 1
ATOM 7657 C C . TYR B 1 351 ? 9.398 21.047 -5.422 1 97.88 351 TYR B C 1
ATOM 7659 O O . TYR B 1 351 ? 10.43 21.141 -6.086 1 97.88 351 TYR B O 1
ATOM 7667 N N . GLU B 1 352 ? 8.312 20.516 -5.941 1 96.94 352 GLU B N 1
ATOM 7668 C CA . GLU B 1 352 ? 8.219 20.109 -7.34 1 96.94 352 GLU B CA 1
ATOM 7669 C C . GLU B 1 352 ? 8.625 21.234 -8.281 1 96.94 352 GLU B C 1
ATOM 7671 O O . GLU B 1 352 ? 8.25 22.391 -8.062 1 96.94 352 GLU B O 1
ATOM 7676 N N . GLY B 1 353 ? 9.422 20.906 -9.266 1 96.5 353 GLY B N 1
ATOM 7677 C CA . GLY B 1 353 ? 9.82 21.875 -10.273 1 96.5 353 GLY B CA 1
ATOM 7678 C C . GLY B 1 353 ? 11.039 22.688 -9.875 1 96.5 353 GLY B C 1
ATOM 7679 O O . GLY B 1 353 ? 11.5 23.547 -10.625 1 96.5 353 GLY B O 1
ATOM 7680 N N . THR B 1 354 ? 11.594 22.5 -8.68 1 97.06 354 THR B N 1
ATOM 7681 C CA . THR B 1 354 ? 12.805 23.156 -8.219 1 97.06 354 THR B CA 1
ATOM 7682 C C . THR B 1 354 ? 13.961 22.172 -8.133 1 97.06 354 THR B C 1
ATOM 7684 O O . THR B 1 354 ? 13.766 20.969 -8.328 1 97.06 354 THR B O 1
ATOM 7687 N N . PRO B 1 355 ? 15.227 22.641 -7.867 1 94.88 355 PRO B N 1
ATOM 7688 C CA . PRO B 1 355 ? 16.359 21.719 -7.691 1 94.88 355 PRO B CA 1
ATOM 7689 C C . PRO B 1 355 ? 16.219 20.844 -6.449 1 94.88 355 PRO B C 1
ATOM 7691 O O . PRO B 1 355 ? 16.984 19.906 -6.27 1 94.88 355 PRO B O 1
ATOM 7694 N N . TYR B 1 356 ? 15.203 21.047 -5.648 1 96.12 356 TYR B N 1
ATOM 7695 C CA . TYR B 1 356 ? 15.016 20.328 -4.398 1 96.12 356 TYR B CA 1
ATOM 7696 C C . TYR B 1 356 ? 13.789 19.422 -4.469 1 96.12 356 TYR B C 1
ATOM 7698 O O . TYR B 1 356 ? 13.242 19.031 -3.438 1 96.12 356 TYR B O 1
ATOM 7706 N N . ASP B 1 357 ? 13.359 19.172 -5.699 1 97.06 357 ASP B N 1
ATOM 7707 C CA . ASP B 1 357 ? 12.195 18.328 -5.965 1 97.06 357 ASP B CA 1
ATOM 7708 C C . ASP B 1 357 ? 12.375 16.938 -5.367 1 97.06 357 ASP B C 1
ATOM 7710 O O . ASP B 1 357 ? 13.203 16.156 -5.848 1 97.06 357 ASP B O 1
ATOM 7714 N N . MET B 1 358 ? 11.539 16.594 -4.402 1 97.06 358 MET B N 1
ATOM 7715 C CA . MET B 1 358 ? 11.727 15.391 -3.611 1 97.06 358 MET B CA 1
ATOM 7716 C C . MET B 1 358 ? 11.195 14.164 -4.348 1 97.06 358 MET B C 1
ATOM 7718 O O . MET B 1 358 ? 11.352 13.039 -3.881 1 97.06 358 MET B O 1
ATOM 7722 N N . THR B 1 359 ? 10.562 14.312 -5.523 1 96.75 359 THR B N 1
ATOM 7723 C CA . THR B 1 359 ? 10.062 13.203 -6.32 1 96.75 359 THR B CA 1
ATOM 7724 C C . THR B 1 359 ? 11.133 12.703 -7.285 1 96.75 359 THR B C 1
ATOM 7726 O O . THR B 1 359 ? 10.93 11.719 -8 1 96.75 359 THR B O 1
ATOM 7729 N N . LYS B 1 360 ? 12.289 13.336 -7.27 1 93.56 360 LYS B N 1
ATOM 7730 C CA . LYS B 1 360 ? 13.273 13.047 -8.305 1 93.56 360 LYS B CA 1
ATOM 7731 C C . LYS B 1 360 ? 14.562 12.484 -7.699 1 93.56 360 LYS B C 1
ATOM 7733 O O . LYS B 1 360 ? 15.43 11.992 -8.422 1 93.56 360 LYS B O 1
ATOM 7738 N N . ASP B 1 361 ? 14.68 12.523 -6.418 1 89.81 361 ASP B N 1
ATOM 7739 C CA . ASP B 1 361 ? 15.93 12.055 -5.812 1 89.81 361 ASP B CA 1
ATOM 7740 C C . ASP B 1 361 ? 15.922 10.531 -5.656 1 89.81 361 ASP B C 1
ATOM 7742 O O . ASP B 1 361 ? 14.898 9.883 -5.883 1 89.81 361 ASP B O 1
ATOM 7746 N N . ALA B 1 362 ? 17.141 10 -5.312 1 89.19 362 ALA B N 1
ATOM 7747 C CA . ALA B 1 362 ? 17.297 8.547 -5.211 1 89.19 362 ALA B CA 1
ATOM 7748 C C . ALA B 1 362 ? 16.406 7.969 -4.117 1 89.19 362 ALA B C 1
ATOM 7750 O O . ALA B 1 362 ? 15.875 6.867 -4.27 1 89.19 362 ALA B O 1
ATOM 7751 N N . ALA B 1 363 ? 16.203 8.727 -3.09 1 92.88 363 ALA B N 1
ATOM 7752 C CA . ALA B 1 363 ? 15.43 8.234 -1.953 1 92.88 363 ALA B CA 1
ATOM 7753 C C . ALA B 1 363 ? 13.945 8.109 -2.309 1 92.88 363 ALA B C 1
ATOM 7755 O O . ALA B 1 363 ? 13.172 7.492 -1.572 1 92.88 363 ALA B O 1
ATOM 7756 N N . SER B 1 364 ? 13.539 8.727 -3.439 1 94.81 364 SER B N 1
ATOM 7757 C CA . SER B 1 364 ? 12.141 8.641 -3.859 1 94.81 364 SER B CA 1
ATOM 7758 C C . SER B 1 364 ? 11.812 7.262 -4.422 1 94.81 364 SER B C 1
ATOM 7760 O O . SER B 1 364 ? 10.648 6.934 -4.641 1 94.81 364 SER B O 1
ATOM 7762 N N . GLY B 1 365 ? 12.867 6.406 -4.559 1 93.12 365 GLY B N 1
ATOM 7763 C CA . GLY B 1 365 ? 12.656 5.086 -5.129 1 93.12 365 GLY B CA 1
ATOM 7764 C C . GLY B 1 365 ? 12.297 5.121 -6.605 1 93.12 365 GLY B C 1
ATOM 7765 O O . GLY B 1 365 ? 12.266 6.191 -7.215 1 93.12 365 GLY B O 1
ATOM 7766 N N . PRO B 1 366 ? 12.016 3.975 -7.113 1 94.94 366 PRO B N 1
ATOM 7767 C CA . PRO B 1 366 ? 11.797 3.904 -8.562 1 94.94 366 PRO B CA 1
ATOM 7768 C C . PRO B 1 366 ? 10.5 4.586 -8.992 1 94.94 366 PRO B C 1
ATOM 7770 O O . PRO B 1 366 ? 10.312 4.867 -10.18 1 94.94 366 PRO B O 1
ATOM 7773 N N . PHE B 1 367 ? 9.672 4.891 -8.016 1 96.56 367 PHE B N 1
ATOM 7774 C CA . PHE B 1 367 ? 8.352 5.348 -8.43 1 96.56 367 PHE B CA 1
ATOM 7775 C C . PHE B 1 367 ? 8.086 6.766 -7.941 1 96.56 367 PHE B C 1
ATOM 7777 O O . PHE B 1 367 ? 6.941 7.219 -7.918 1 96.56 367 PHE B O 1
ATOM 7784 N N . GLY B 1 368 ? 9.055 7.473 -7.453 1 96.75 368 GLY B N 1
ATOM 7785 C CA . GLY B 1 368 ? 9.047 8.914 -7.277 1 96.75 368 GLY B CA 1
ATOM 7786 C C . GLY B 1 368 ? 8.273 9.359 -6.051 1 96.75 368 GLY B C 1
ATOM 7787 O O . GLY B 1 368 ? 7.652 10.422 -6.055 1 96.75 368 GLY B O 1
ATOM 7788 N N . SER B 1 369 ? 8.188 8.555 -4.977 1 97.12 369 SER B N 1
ATOM 7789 C CA . SER B 1 369 ? 7.508 8.977 -3.756 1 97.12 369 SER B CA 1
ATOM 7790 C C . SER B 1 369 ? 8.297 10.062 -3.031 1 97.12 369 SER B C 1
ATOM 7792 O O . SER B 1 369 ? 9.484 9.891 -2.748 1 97.12 369 SER B O 1
ATOM 7794 N N . PRO B 1 370 ? 7.676 11.203 -2.652 1 97.31 370 PRO B N 1
ATOM 7795 C CA . PRO B 1 370 ? 8.383 12.273 -1.951 1 97.31 370 PRO B CA 1
ATOM 7796 C C . PRO B 1 370 ? 8.43 12.062 -0.439 1 97.31 370 PRO B C 1
ATOM 7798 O O . PRO B 1 370 ? 8.984 12.891 0.288 1 97.31 370 PRO B O 1
ATOM 7801 N N . VAL B 1 371 ? 7.922 10.992 0.082 1 96.06 371 VAL B N 1
ATOM 7802 C CA . VAL B 1 371 ? 7.781 10.766 1.516 1 96.06 371 VAL B CA 1
ATOM 7803 C C . VAL B 1 371 ? 9.117 10.312 2.1 1 96.06 371 VAL B C 1
ATOM 7805 O O . VAL B 1 371 ? 9.781 9.43 1.54 1 96.06 371 VAL B O 1
ATOM 7808 N N . ARG B 1 372 ? 9.578 10.969 3.148 1 95.75 372 ARG B N 1
ATOM 7809 C CA . ARG B 1 372 ? 10.766 10.617 3.922 1 95.75 372 ARG B CA 1
ATOM 7810 C C . ARG B 1 372 ? 10.406 10.359 5.383 1 95.75 372 ARG B C 1
ATOM 7812 O O . ARG B 1 372 ? 10.117 11.289 6.133 1 95.75 372 ARG B O 1
ATOM 7819 N N . PHE B 1 373 ? 10.492 9.133 5.75 1 93.44 373 PHE B N 1
ATOM 7820 C CA . PHE B 1 373 ? 10.125 8.789 7.117 1 93.44 373 PHE B CA 1
ATOM 7821 C C . PHE B 1 373 ? 11.211 9.203 8.094 1 93.44 373 PHE B C 1
ATOM 7823 O O . PHE B 1 373 ? 12.398 9.219 7.75 1 93.44 373 PHE B O 1
ATOM 7830 N N . GLY B 1 374 ? 10.805 9.508 9.328 1 89.38 374 GLY B N 1
ATOM 7831 C CA . GLY B 1 374 ? 11.766 9.797 10.383 1 89.38 374 GLY B CA 1
ATOM 7832 C C . GLY B 1 374 ? 12.438 8.547 10.922 1 89.38 374 GLY B C 1
ATOM 7833 O O . GLY B 1 374 ? 12.398 7.488 10.297 1 89.38 374 GLY B O 1
ATOM 7834 N N . GLY B 1 375 ? 13.164 8.727 12.016 1 88.19 375 GLY B N 1
ATOM 7835 C CA . GLY B 1 375 ? 13.852 7.637 12.688 1 88.19 375 GLY B CA 1
ATOM 7836 C C . GLY B 1 375 ? 15.328 7.895 12.891 1 88.19 375 GLY B C 1
ATOM 7837 O O . GLY B 1 375 ? 15.852 8.922 12.461 1 88.19 375 GLY B O 1
ATOM 7838 N N . SER B 1 376 ? 15.891 6.918 13.562 1 90.94 376 SER B N 1
ATOM 7839 C CA . SER B 1 376 ? 17.312 7.016 13.875 1 90.94 376 SER B CA 1
ATOM 7840 C C . SER B 1 376 ? 18.156 7.078 12.602 1 90.94 376 SER B C 1
ATOM 7842 O O . SER B 1 376 ? 17.812 6.457 11.594 1 90.94 376 SER B O 1
ATOM 7844 N N . ASN B 1 377 ? 19.25 7.836 12.648 1 92.81 377 ASN B N 1
ATOM 7845 C CA . ASN B 1 377 ? 20.141 7.941 11.5 1 92.81 377 ASN B CA 1
ATOM 7846 C C . ASN B 1 377 ? 21.094 6.75 11.414 1 92.81 377 ASN B C 1
ATOM 7848 O O . ASN B 1 377 ? 21.859 6.633 10.461 1 92.81 377 ASN B O 1
ATOM 7852 N N . LYS B 1 378 ? 21.062 5.91 12.383 1 94.06 378 LYS B N 1
ATOM 7853 C CA . LYS B 1 378 ? 21.844 4.676 12.43 1 94.06 378 LYS B CA 1
ATOM 7854 C C . LYS B 1 378 ? 23.328 4.961 12.227 1 94.06 378 LYS B C 1
ATOM 7856 O O . LYS B 1 378 ? 24.016 4.242 11.492 1 94.06 378 LYS B O 1
ATOM 7861 N N . GLY B 1 379 ? 23.734 6.051 12.695 1 94.38 379 GLY B N 1
ATOM 7862 C CA . GLY B 1 379 ? 25.141 6.41 12.633 1 94.38 379 GLY B CA 1
ATOM 7863 C C . GLY B 1 379 ? 25.531 7.047 11.312 1 94.38 379 GLY B C 1
ATOM 7864 O O . GLY B 1 379 ? 26.719 7.336 11.086 1 94.38 379 GLY B O 1
ATOM 7865 N N . VAL B 1 380 ? 24.562 7.316 10.453 1 94.94 380 VAL B N 1
ATOM 7866 C CA . VAL B 1 380 ? 24.844 7.957 9.172 1 94.94 380 VAL B CA 1
ATOM 7867 C C . VAL B 1 380 ? 24.578 9.461 9.273 1 94.94 380 VAL B C 1
ATOM 7869 O O . VAL B 1 380 ? 23.453 9.875 9.547 1 94.94 380 VAL B O 1
ATOM 7872 N N . ASP B 1 381 ? 25.625 10.289 9.039 1 91.81 381 ASP B N 1
ATOM 7873 C CA . ASP B 1 381 ? 25.438 11.734 9.031 1 91.81 381 ASP B CA 1
ATOM 7874 C C . ASP B 1 381 ? 24.672 12.188 7.793 1 91.81 381 ASP B C 1
ATOM 7876 O O . ASP B 1 381 ? 24.844 11.633 6.707 1 91.81 381 ASP B O 1
ATOM 7880 N N . GLY B 1 382 ? 23.859 13.07 8 1 92.5 382 GLY B N 1
ATOM 7881 C CA . GLY B 1 382 ? 23.078 13.617 6.902 1 92.5 382 GLY B CA 1
ATOM 7882 C C . GLY B 1 382 ? 21.703 14.125 7.336 1 92.5 382 GLY B C 1
ATOM 7883 O O . GLY B 1 382 ? 21.562 14.648 8.438 1 92.5 382 GLY B O 1
ATOM 7884 N N . GLY B 1 383 ? 20.781 14.109 6.344 1 93.12 383 GLY B N 1
ATOM 7885 C CA . GLY B 1 383 ? 19.453 14.586 6.641 1 93.12 383 GLY B CA 1
ATOM 7886 C C . GLY B 1 383 ? 18.516 14.562 5.438 1 93.12 383 GLY B C 1
ATOM 7887 O O . GLY B 1 383 ? 18.953 14.242 4.328 1 93.12 383 GLY B O 1
ATOM 7888 N N . TRP B 1 384 ? 17.297 14.727 5.719 1 93.12 384 TRP B N 1
ATOM 7889 C CA . TRP B 1 384 ? 16.281 14.844 4.676 1 93.12 384 TRP B CA 1
ATOM 7890 C C . TRP B 1 384 ? 15.875 16.297 4.477 1 93.12 384 TRP B C 1
ATOM 7892 O O . TRP B 1 384 ? 15.82 17.062 5.438 1 93.12 384 TRP B O 1
ATOM 7902 N N . GLU B 1 385 ? 15.531 16.609 3.197 1 93.44 385 GLU B N 1
ATOM 7903 C CA . GLU B 1 385 ? 14.789 17.844 2.957 1 93.44 385 GLU B CA 1
ATOM 7904 C C . GLU B 1 385 ? 13.445 17.828 3.676 1 93.44 385 GLU B C 1
ATOM 7906 O O . GLU B 1 385 ? 12.766 16.812 3.707 1 93.44 385 GLU B O 1
ATOM 7911 N N . ARG B 1 386 ? 13.117 18.938 4.336 1 95 386 ARG B N 1
ATOM 7912 C CA . ARG B 1 386 ? 11.836 19.094 5.016 1 95 386 ARG B CA 1
ATOM 7913 C C . ARG B 1 386 ? 10.836 19.844 4.137 1 95 386 ARG B C 1
ATOM 7915 O O . ARG B 1 386 ? 10.93 21.047 3.963 1 95 386 ARG B O 1
ATOM 7922 N N . SER B 1 387 ? 9.828 19.125 3.645 1 96.31 387 SER B N 1
ATOM 7923 C CA . SER B 1 387 ? 8.844 19.719 2.742 1 96.31 387 SER B CA 1
ATOM 7924 C C . SER B 1 387 ? 7.68 20.328 3.516 1 96.31 387 SER B C 1
ATOM 7926 O O . SER B 1 387 ? 7.594 20.172 4.734 1 96.31 387 SER B O 1
ATOM 7928 N N . ILE B 1 388 ? 6.824 21.062 2.789 1 97.75 388 ILE B N 1
ATOM 7929 C CA . ILE B 1 388 ? 5.633 21.672 3.389 1 97.75 388 ILE B CA 1
ATOM 7930 C C . ILE B 1 388 ? 4.602 20.578 3.678 1 97.75 388 ILE B C 1
ATOM 7932 O O . ILE B 1 388 ? 4.086 20.484 4.793 1 97.75 388 ILE B O 1
ATOM 7936 N N . SER B 1 389 ? 4.367 19.766 2.656 1 97.12 389 SER B N 1
ATOM 7937 C CA . SER B 1 389 ? 3.553 18.578 2.916 1 97.12 389 SER B CA 1
ATOM 7938 C C . SER B 1 389 ? 4.375 17.469 3.564 1 97.12 389 SER B C 1
ATOM 7940 O O . SER B 1 389 ? 5.5 17.203 3.143 1 97.12 389 SER B O 1
ATOM 7942 N N . MET B 1 390 ? 3.818 16.922 4.613 1 94.19 390 MET B N 1
ATOM 7943 C CA . MET B 1 390 ? 4.527 15.891 5.375 1 94.19 390 MET B CA 1
ATOM 7944 C C . MET B 1 390 ? 3.613 14.711 5.684 1 94.19 390 MET B C 1
ATOM 7946 O O . MET B 1 390 ? 2.445 14.898 6.031 1 94.19 390 MET B O 1
ATOM 7950 N N . HIS B 1 391 ? 4.242 13.508 5.656 1 93.69 391 HIS B N 1
ATOM 7951 C CA . HIS B 1 391 ? 3.484 12.289 5.922 1 93.69 391 HIS B CA 1
ATOM 7952 C C . HIS B 1 391 ? 2.887 12.305 7.328 1 93.69 391 HIS B C 1
ATOM 7954 O O . HIS B 1 391 ? 1.853 11.68 7.574 1 93.69 391 HIS B O 1
ATOM 7960 N N . ARG B 1 392 ? 3.441 13.047 8.242 1 92.56 392 ARG B N 1
ATOM 7961 C CA . ARG B 1 392 ? 2.998 12.984 9.633 1 92.56 392 ARG B CA 1
ATOM 7962 C C . ARG B 1 392 ? 1.993 14.086 9.938 1 92.56 392 ARG B C 1
ATOM 7964 O O . ARG B 1 392 ? 1.634 14.297 11.102 1 92.56 392 ARG B O 1
ATOM 7971 N N . THR B 1 393 ? 1.618 14.852 8.922 1 95.94 393 THR B N 1
ATOM 7972 C CA . THR B 1 393 ? 0.565 15.836 9.141 1 95.94 393 THR B CA 1
ATOM 7973 C C . THR B 1 393 ? -0.737 15.156 9.547 1 95.94 393 THR B C 1
ATOM 7975 O O . THR B 1 393 ? -1.209 14.242 8.867 1 95.94 393 THR B O 1
ATOM 7978 N N . THR B 1 394 ? -1.295 15.578 10.68 1 94.81 394 THR B N 1
ATOM 7979 C CA . THR B 1 394 ? -2.58 15.031 11.109 1 94.81 394 THR B CA 1
ATOM 7980 C C . THR B 1 394 ? -3.732 15.781 10.445 1 94.81 394 THR B C 1
ATOM 7982 O O . THR B 1 394 ? -4.738 15.18 10.07 1 94.81 394 THR B O 1
ATOM 7985 N N . HIS B 1 395 ? -3.568 17.062 10.391 1 96.81 395 HIS B N 1
ATOM 7986 C CA . HIS B 1 395 ? -4.547 17.922 9.719 1 96.81 395 HIS B CA 1
ATOM 7987 C C . HIS B 1 395 ? -3.916 19.219 9.258 1 96.81 395 HIS B C 1
ATOM 7989 O O . HIS B 1 395 ? -2.811 19.578 9.68 1 96.81 395 HIS B O 1
ATOM 7995 N N . SER B 1 396 ? -4.535 19.859 8.359 1 98.25 396 SER B N 1
ATOM 7996 C CA . SER B 1 396 ? -4.188 21.203 7.895 1 98.25 396 SER B CA 1
ATOM 7997 C C . SER B 1 396 ? -5.434 22.031 7.602 1 98.25 396 SER B C 1
ATOM 7999 O O . SER B 1 396 ? -6.527 21.469 7.457 1 98.25 396 SER B O 1
ATOM 8001 N N . PHE B 1 397 ? -5.223 23.359 7.629 1 98.81 397 PHE B N 1
ATOM 8002 C CA . PHE B 1 397 ? -6.387 24.188 7.352 1 98.81 397 PHE B CA 1
ATOM 8003 C C . PHE B 1 397 ? -5.973 25.516 6.73 1 98.81 397 PHE B C 1
ATOM 8005 O O . PHE B 1 397 ? -4.797 25.875 6.75 1 98.81 397 PHE B O 1
ATOM 8012 N N . VAL B 1 398 ? -6.926 26.109 6.102 1 98.88 398 VAL B N 1
ATOM 8013 C CA . VAL B 1 398 ? -6.969 27.531 5.75 1 98.88 398 VAL B CA 1
ATOM 8014 C C . VAL B 1 398 ? -8.148 28.188 6.449 1 98.88 398 VAL B C 1
ATOM 8016 O O . VAL B 1 398 ? -9.305 27.906 6.145 1 98.88 398 VAL B O 1
ATOM 8019 N N . LEU B 1 399 ? -7.828 29.016 7.395 1 98.94 399 LEU B N 1
ATOM 8020 C CA . LEU B 1 399 ? -8.859 29.797 8.062 1 98.94 399 LEU B CA 1
ATOM 8021 C C . LEU B 1 399 ? -9.047 31.156 7.379 1 98.94 399 LEU B C 1
ATOM 8023 O O . LEU B 1 399 ? -8.078 31.859 7.129 1 98.94 399 LEU B O 1
ATOM 8027 N N . GLN B 1 400 ? -10.297 31.391 7.059 1 98.94 400 GLN B N 1
ATOM 8028 C CA . GLN B 1 400 ? -10.648 32.594 6.316 1 98.94 400 GLN B CA 1
ATOM 8029 C C . GLN B 1 400 ? -11.617 33.469 7.113 1 98.94 400 GLN B C 1
ATOM 8031 O O . GLN B 1 400 ? -12.695 33 7.504 1 98.94 400 GLN B O 1
ATOM 8036 N N . ALA B 1 401 ? -11.203 34.688 7.379 1 98.88 401 ALA B N 1
ATOM 8037 C CA . ALA B 1 401 ? -12.047 35.656 8.078 1 98.88 401 ALA B CA 1
ATOM 8038 C C . ALA B 1 401 ? -12.445 36.812 7.156 1 98.88 401 ALA B C 1
ATOM 8040 O O . ALA B 1 401 ? -11.586 37.531 6.629 1 98.88 401 ALA B O 1
ATOM 8041 N N . ARG B 1 402 ? -13.719 36.969 6.977 1 98.69 402 ARG B N 1
ATOM 8042 C CA . ARG B 1 402 ? -14.297 38.031 6.16 1 98.69 402 ARG B CA 1
ATOM 8043 C C . ARG B 1 402 ? -15.18 38.969 7 1 98.69 402 ARG B C 1
ATOM 8045 O O . ARG B 1 402 ? -16.375 38.719 7.133 1 98.69 402 ARG B O 1
ATOM 8052 N N . GLY B 1 403 ? -14.609 40.062 7.445 1 97.56 403 GLY B N 1
ATOM 8053 C CA . GLY B 1 403 ? -15.266 40.938 8.391 1 97.56 403 GLY B CA 1
ATOM 8054 C C . GLY B 1 403 ? -16.484 41.656 7.809 1 97.56 403 GLY B C 1
ATOM 8055 O O . GLY B 1 403 ? -17.359 42.094 8.547 1 97.56 403 GLY B O 1
ATOM 8056 N N . HIS B 1 404 ? -16.609 41.719 6.527 1 96.5 404 HIS B N 1
ATOM 8057 C CA . HIS B 1 404 ? -17.719 42.438 5.883 1 96.5 404 HIS B CA 1
ATOM 8058 C C . HIS B 1 404 ? -18.953 41.531 5.816 1 96.5 404 HIS B C 1
ATOM 8060 O O . HIS B 1 404 ? -20.031 42 5.383 1 96.5 404 HIS B O 1
ATOM 8066 N N . LEU B 1 405 ? -18.859 40.312 6.266 1 97.69 405 LEU B N 1
ATOM 8067 C CA . LEU B 1 405 ? -19.969 39.375 6.312 1 97.69 405 LEU B CA 1
ATOM 8068 C C . LEU B 1 405 ? -20.297 38.969 7.754 1 97.69 405 LEU B C 1
ATOM 8070 O O . LEU B 1 405 ? -19.469 39.125 8.648 1 97.69 405 LEU B O 1
ATOM 8074 N N . PRO B 1 406 ? -21.562 38.5 7.941 1 97.81 406 PRO B N 1
ATOM 8075 C CA . PRO B 1 406 ? -21.859 37.969 9.273 1 97.81 406 PRO B CA 1
ATOM 8076 C C . PRO B 1 406 ? -20.922 36.812 9.672 1 97.81 406 PRO B C 1
ATOM 8078 O O . PRO B 1 406 ? -20.422 36.094 8.812 1 97.81 406 PRO B O 1
ATOM 8081 N N . ASP B 1 407 ? -20.719 36.656 10.961 1 98.25 407 ASP B N 1
ATOM 8082 C CA . ASP B 1 407 ? -19.734 35.719 11.477 1 98.25 407 ASP B CA 1
ATOM 8083 C C . ASP B 1 407 ? -19.984 34.312 10.922 1 98.25 407 ASP B C 1
ATOM 8085 O O . ASP B 1 407 ? -19.047 33.625 10.523 1 98.25 407 ASP B O 1
ATOM 8089 N N . ASP B 1 408 ? -21.266 33.906 10.859 1 98.25 408 ASP B N 1
ATOM 8090 C CA . ASP B 1 408 ? -21.641 32.531 10.453 1 98.25 408 ASP B CA 1
ATOM 8091 C C . ASP B 1 408 ? -21.406 32.344 8.961 1 98.25 408 ASP B C 1
ATOM 8093 O O . ASP B 1 408 ? -21.359 31.203 8.484 1 98.25 408 ASP B O 1
ATOM 8097 N N . VAL B 1 409 ? -21.188 33.406 8.188 1 98.5 409 VAL B N 1
ATOM 8098 C CA . VAL B 1 409 ? -20.953 33.344 6.75 1 98.5 409 VAL B CA 1
ATOM 8099 C C . VAL B 1 409 ? -19.484 33.656 6.457 1 98.5 409 VAL B C 1
ATOM 8101 O O . VAL B 1 409 ? -18.844 32.969 5.652 1 98.5 409 VAL B O 1
ATOM 8104 N N . GLY B 1 410 ? -19 34.656 7.168 1 98.56 410 GLY B N 1
ATOM 8105 C CA . GLY B 1 410 ? -17.688 35.188 6.852 1 98.56 410 GLY B CA 1
ATOM 8106 C C . GLY B 1 410 ? -16.562 34.344 7.402 1 98.56 410 GLY B C 1
ATOM 8107 O O . GLY B 1 410 ? -15.445 34.375 6.871 1 98.56 410 GLY B O 1
ATOM 8108 N N . GLY B 1 411 ? -16.734 33.688 8.508 1 98.81 411 GLY B N 1
ATOM 8109 C CA . GLY B 1 411 ? -15.727 32.812 9.086 1 98.81 411 GLY B CA 1
ATOM 8110 C C . GLY B 1 411 ? -15.789 31.391 8.547 1 98.81 411 GLY B C 1
ATOM 8111 O O . GLY B 1 411 ? -16.766 30.672 8.781 1 98.81 411 GLY B O 1
ATOM 8112 N N . VAL B 1 412 ? -14.734 30.969 7.832 1 98.88 412 VAL B N 1
ATOM 8113 C CA . VAL B 1 412 ? -14.719 29.641 7.219 1 98.88 412 VAL B CA 1
ATOM 8114 C C . VAL B 1 412 ? -13.438 28.906 7.613 1 98.88 412 VAL B C 1
ATOM 8116 O O . VAL B 1 412 ? -12.336 29.453 7.504 1 98.88 412 VAL B O 1
ATOM 8119 N N . ALA B 1 413 ? -13.602 27.719 8.109 1 98.88 413 ALA B N 1
ATOM 8120 C CA . ALA B 1 413 ? -12.484 26.797 8.266 1 98.88 413 ALA B CA 1
ATOM 8121 C C . ALA B 1 413 ? -12.438 25.797 7.102 1 98.88 413 ALA B C 1
ATOM 8123 O O . ALA B 1 413 ? -13.242 24.875 7.035 1 98.88 413 ALA B O 1
ATOM 8124 N N . TRP B 1 414 ? -11.531 26.078 6.184 1 98.88 414 TRP B N 1
ATOM 8125 C CA . TRP B 1 414 ? -11.188 25.031 5.227 1 98.88 414 TRP B CA 1
ATOM 8126 C C . TRP B 1 414 ? -10.297 23.969 5.871 1 98.88 414 TRP B C 1
ATOM 8128 O O . TRP B 1 414 ? -9.117 24.219 6.125 1 98.88 414 TRP B O 1
ATOM 8138 N N . TYR B 1 415 ? -10.859 22.766 6.078 1 98.75 415 TYR B N 1
ATOM 8139 C CA . TYR B 1 415 ? -10.227 21.781 6.949 1 98.75 415 TYR B CA 1
ATOM 8140 C C . TYR B 1 415 ? -9.961 20.484 6.199 1 98.75 415 TYR B C 1
ATOM 8142 O O . TYR B 1 415 ? -10.797 20.031 5.418 1 98.75 415 TYR B O 1
ATOM 8150 N N . SER B 1 416 ? -8.766 20 6.445 1 98.06 416 SER B N 1
ATOM 8151 C CA . SER B 1 416 ? -8.367 18.75 5.812 1 98.06 416 SER B CA 1
ATOM 8152 C C . SER B 1 416 ? -7.668 17.828 6.809 1 98.06 416 SER B C 1
ATOM 8154 O O . SER B 1 416 ? -6.883 18.281 7.641 1 98.06 416 SER B O 1
ATOM 8156 N N . LEU B 1 417 ? -8.016 16.516 6.766 1 97.19 417 LEU B N 1
ATOM 8157 C CA . LEU B 1 417 ? -7.348 15.484 7.562 1 97.19 417 LEU B CA 1
ATOM 8158 C C . LEU B 1 417 ? -6.25 14.805 6.758 1 97.19 417 LEU B C 1
ATOM 8160 O O . LEU B 1 417 ? -6.406 14.57 5.559 1 97.19 417 LEU B O 1
ATOM 8164 N N . GLY B 1 418 ? -5.137 14.508 7.484 1 95.56 418 GLY B N 1
ATOM 8165 C CA . GLY B 1 418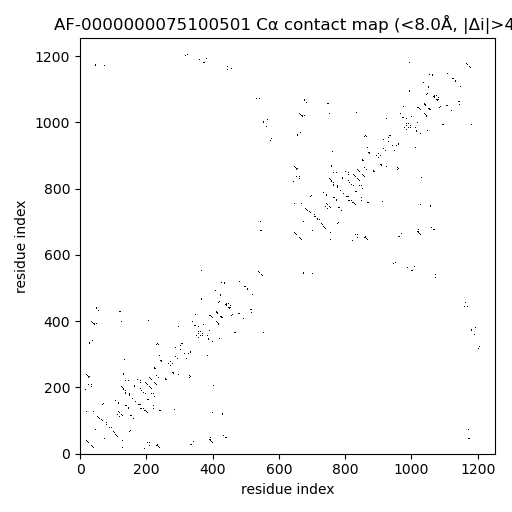 ? -4.047 13.789 6.84 1 95.56 418 GLY B CA 1
ATOM 8166 C C . GLY B 1 418 ? -3.08 14.703 6.109 1 95.56 418 GLY B C 1
ATOM 8167 O O . GLY B 1 418 ? -3.244 15.922 6.125 1 95.56 418 GLY B O 1
ATOM 8168 N N . ALA B 1 419 ? -2.088 14.117 5.449 1 96.75 419 ALA B N 1
ATOM 8169 C CA . ALA B 1 419 ? -1.111 14.883 4.68 1 96.75 419 ALA B CA 1
ATOM 8170 C C . ALA B 1 419 ? -1.773 15.578 3.492 1 96.75 419 ALA B C 1
ATOM 8172 O O . ALA B 1 419 ? -2.488 14.945 2.713 1 96.75 419 ALA B O 1
ATOM 8173 N N . PRO B 1 420 ? -1.47 16.781 3.252 1 97.25 420 PRO B N 1
ATOM 8174 C CA . PRO B 1 420 ? -2.248 17.578 2.303 1 97.25 420 PRO B CA 1
ATOM 8175 C C . PRO B 1 420 ? -2.086 17.094 0.861 1 97.25 420 PRO B C 1
ATOM 8177 O O . PRO B 1 420 ? -2.982 17.297 0.037 1 97.25 420 PRO B O 1
ATOM 8180 N N . HIS B 1 421 ? -0.972 16.484 0.484 1 96.88 421 HIS B N 1
ATOM 8181 C CA . HIS B 1 421 ? -0.753 16.078 -0.898 1 96.88 421 HIS B CA 1
ATOM 8182 C C . HIS B 1 421 ? -1.739 14.992 -1.313 1 96.88 421 HIS B C 1
ATOM 8184 O O . HIS B 1 421 ? -1.917 14.727 -2.506 1 96.88 421 HIS B O 1
ATOM 8190 N N . GLY B 1 422 ? -2.307 14.375 -0.358 1 96.62 422 GLY B N 1
ATOM 8191 C CA . GLY B 1 422 ? -3.312 13.367 -0.634 1 96.62 422 GLY B CA 1
ATOM 8192 C C . GLY B 1 422 ? -4.621 13.609 0.096 1 96.62 422 GLY B C 1
ATOM 8193 O O . GLY B 1 422 ? -5.305 12.656 0.483 1 96.62 422 GLY B O 1
ATOM 8194 N N . SER B 1 423 ? -5.004 14.836 0.362 1 97.25 423 SER B N 1
ATOM 8195 C CA . SER B 1 423 ? -6.227 15.172 1.082 1 97.25 423 SER B CA 1
ATOM 8196 C C . SER B 1 423 ? -6.93 16.375 0.452 1 97.25 423 SER B C 1
ATOM 8198 O O . SER B 1 423 ? -6.352 17.062 -0.386 1 97.25 423 SER B O 1
ATOM 8200 N N . VAL B 1 424 ? -8.188 16.578 0.842 1 98.44 424 VAL B N 1
ATOM 8201 C CA . VAL B 1 424 ? -9.016 17.656 0.297 1 98.44 424 VAL B CA 1
ATOM 8202 C C . VAL B 1 424 ? -9.586 18.5 1.435 1 98.44 424 VAL B C 1
ATOM 8204 O O . VAL B 1 424 ? -9.906 17.969 2.504 1 98.44 424 VAL B O 1
ATOM 8207 N N . TYR B 1 425 ? -9.703 19.781 1.177 1 98.81 425 TYR B N 1
ATOM 8208 C CA . TYR B 1 425 ? -10.234 20.719 2.17 1 98.81 425 TYR B CA 1
ATOM 8209 C C . TYR B 1 425 ? -11.734 20.891 2.01 1 98.81 425 TYR B C 1
ATOM 8211 O O . TYR B 1 425 ? -12.219 21.188 0.917 1 98.81 425 TYR B O 1
ATOM 8219 N N . ALA B 1 426 ? -12.453 20.688 3.08 1 98.81 426 ALA B N 1
ATOM 8220 C CA . ALA B 1 426 ? -13.883 21 3.135 1 98.81 426 ALA B CA 1
ATOM 8221 C C . ALA B 1 426 ? -14.141 22.281 3.916 1 98.81 426 ALA B C 1
ATOM 8223 O O . ALA B 1 426 ? -13.438 22.578 4.887 1 98.81 426 ALA B O 1
ATOM 8224 N N . PRO B 1 427 ? -15.18 23.031 3.504 1 98.88 427 PRO B N 1
ATOM 8225 C CA . PRO B 1 427 ? -15.516 24.234 4.254 1 98.88 427 PRO B CA 1
ATOM 8226 C C . PRO B 1 427 ? -16.406 23.953 5.461 1 98.88 427 PRO B C 1
ATOM 8228 O O . PRO B 1 427 ? -17.312 23.141 5.383 1 98.88 427 PRO B O 1
ATOM 8231 N N . PHE B 1 428 ? -16.141 24.609 6.574 1 98.94 428 PHE B N 1
ATOM 8232 C CA . PHE B 1 428 ? -16.984 24.625 7.766 1 98.94 428 PHE B CA 1
ATOM 8233 C C . PHE B 1 428 ? -17.141 26.047 8.289 1 98.94 428 PHE B C 1
ATOM 8235 O O . PHE B 1 428 ? -16.156 26.766 8.469 1 98.94 428 PHE B O 1
ATOM 8242 N N . SER B 1 429 ? -18.406 26.422 8.539 1 98.88 429 SER B N 1
ATOM 8243 C CA . SER B 1 429 ? -18.641 27.719 9.172 1 98.88 429 SER B CA 1
ATOM 8244 C C . SER B 1 429 ? -18.062 27.766 10.578 1 98.88 429 SER B C 1
ATOM 8246 O O . SER B 1 429 ? -18.203 26.797 11.336 1 98.88 429 SER B O 1
ATOM 8248 N N . CYS B 1 430 ? -17.484 28.875 10.906 1 98.81 430 CYS B N 1
ATOM 8249 C CA . CYS B 1 430 ? -16.922 28.984 12.242 1 98.81 430 CYS B CA 1
ATOM 8250 C C . CYS B 1 430 ? -18.016 28.969 13.305 1 98.81 430 CYS B C 1
ATOM 8252 O O . CYS B 1 430 ? -17.734 28.797 14.492 1 98.81 430 CYS B O 1
ATOM 8254 N N . ALA B 1 431 ? -19.266 29.094 12.844 1 98.44 431 ALA B N 1
ATOM 8255 C CA . ALA B 1 431 ? -20.375 29.188 13.781 1 98.44 431 ALA B CA 1
ATOM 8256 C C . ALA B 1 431 ? -21.203 27.906 13.797 1 98.44 431 ALA B C 1
ATOM 8258 O O . ALA B 1 431 ? -22.141 27.766 14.586 1 98.44 431 ALA B O 1
ATOM 8259 N N . GLN B 1 432 ? -20.875 26.953 12.93 1 98.25 432 GLN B N 1
ATOM 8260 C CA . GLN B 1 432 ? -21.703 25.75 12.891 1 98.25 432 GLN B CA 1
ATOM 8261 C C . GLN B 1 432 ? -21.531 24.922 14.156 1 98.25 432 GLN B C 1
ATOM 8263 O O . GLN B 1 432 ? -20.5 25 14.82 1 98.25 432 GLN B O 1
ATOM 8268 N N . HIS B 1 433 ? -22.531 24.062 14.398 1 97.44 433 HIS B N 1
ATOM 8269 C CA . HIS B 1 433 ? -22.625 23.422 15.703 1 97.44 433 HIS B CA 1
ATOM 8270 C C . HIS B 1 433 ? -22.062 22 15.656 1 97.44 433 HIS B C 1
ATOM 8272 O O . HIS B 1 433 ? -21.672 21.453 16.688 1 97.44 433 HIS B O 1
ATOM 8278 N N . SER B 1 434 ? -22.016 21.438 14.477 1 97.56 434 SER B N 1
ATOM 8279 C CA . SER B 1 434 ? -21.594 20.047 14.367 1 97.56 434 SER B CA 1
ATOM 8280 C C . SER B 1 434 ? -20.797 19.828 13.086 1 97.56 434 SER B C 1
ATOM 8282 O O . SER B 1 434 ? -20.75 20.688 12.203 1 97.56 434 SER B O 1
ATOM 8284 N N . VAL B 1 435 ? -20.078 18.75 13.07 1 98.5 435 VAL B N 1
ATOM 8285 C CA . VAL B 1 435 ? -19.406 18.219 11.891 1 98.5 435 VAL B CA 1
ATOM 8286 C C . VAL B 1 435 ? -19.859 16.781 11.648 1 98.5 435 VAL B C 1
ATOM 8288 O O . VAL B 1 435 ? -20.469 16.156 12.523 1 98.5 435 VAL B O 1
ATOM 8291 N N . PRO B 1 436 ? -19.625 16.25 10.469 1 98.56 436 PRO B N 1
ATOM 8292 C CA . PRO B 1 436 ? -20.031 14.859 10.234 1 98.56 436 PRO B CA 1
ATOM 8293 C C . PRO B 1 436 ? -19.391 13.891 11.234 1 98.56 436 PRO B C 1
ATOM 8295 O O . PRO B 1 436 ? -18.234 14.078 11.633 1 98.56 436 PRO B O 1
ATOM 8298 N N . SER B 1 437 ? -20.125 12.789 11.539 1 97.94 437 SER B N 1
ATOM 8299 C CA . SER B 1 437 ? -19.625 11.781 12.477 1 97.94 437 SER B CA 1
ATOM 8300 C C . SER B 1 437 ? -18.297 11.203 12.008 1 97.94 437 SER B C 1
ATOM 8302 O O . SER B 1 437 ? -17.453 10.828 12.828 1 97.94 437 SER B O 1
ATOM 8304 N N . SER B 1 438 ? -18.062 11.156 10.727 1 98.44 438 SER B N 1
ATOM 8305 C CA . SER B 1 438 ? -16.844 10.586 10.18 1 98.44 438 SER B CA 1
ATOM 8306 C C . SER B 1 438 ? -15.617 11.383 10.633 1 98.44 438 SER B C 1
ATOM 8308 O O . SER B 1 438 ? -14.5 10.867 10.656 1 98.44 438 SER B O 1
ATOM 8310 N N . TYR B 1 439 ? -15.773 12.648 11.016 1 98.38 439 TYR B N 1
ATOM 8311 C CA . TYR B 1 439 ? -14.672 13.492 11.461 1 98.38 439 TYR B CA 1
ATOM 8312 C C . TYR B 1 439 ? -14.422 13.328 12.953 1 98.38 439 TYR B C 1
ATOM 8314 O O . TYR B 1 439 ? -13.539 13.977 13.516 1 98.38 439 TYR B O 1
ATOM 8322 N N . LEU B 1 440 ? -15.242 12.406 13.633 1 97.5 440 LEU B N 1
ATOM 8323 C CA . LEU B 1 440 ? -15.18 12.32 15.086 1 97.5 440 LEU B CA 1
ATOM 8324 C C . LEU B 1 440 ? -14.844 10.898 15.539 1 97.5 440 LEU B C 1
ATOM 8326 O O . LEU B 1 440 ? -14.57 10.664 16.719 1 97.5 440 LEU B O 1
ATOM 8330 N N . VAL B 1 441 ? -14.719 9.93 14.633 1 95.06 441 VAL B N 1
ATOM 8331 C CA . VAL B 1 441 ? -14.742 8.539 15.086 1 95.06 441 VAL B CA 1
ATOM 8332 C C . VAL B 1 441 ? -13.367 7.906 14.859 1 95.06 441 VAL B C 1
ATOM 8334 O O . VAL B 1 441 ? -13.086 6.832 15.391 1 95.06 441 VAL B O 1
ATOM 8337 N N . SER B 1 442 ? -12.508 8.5 14.172 1 91.94 442 SER B N 1
ATOM 8338 C CA . SER B 1 442 ? -11.273 7.844 13.758 1 91.94 442 SER B CA 1
ATOM 8339 C C . SER B 1 442 ? -10.328 7.645 14.938 1 91.94 442 SER B C 1
ATOM 8341 O O . SER B 1 442 ? -10.211 8.523 15.797 1 91.94 442 SER B O 1
ATOM 8343 N N . ARG B 1 443 ? -9.758 6.5 14.984 1 92.31 443 ARG B N 1
ATOM 8344 C CA . ARG B 1 443 ? -8.625 6.164 15.844 1 92.31 443 ARG B CA 1
ATOM 8345 C C . ARG B 1 443 ? -7.418 5.738 15.008 1 92.31 443 ARG B C 1
ATOM 8347 O O . ARG B 1 443 ? -7.562 5.023 14.016 1 92.31 443 ARG B O 1
ATOM 8354 N N . ARG B 1 444 ? -6.312 6.156 15.422 1 89.75 444 ARG B N 1
ATOM 8355 C CA . ARG B 1 444 ? -5.125 5.953 14.602 1 89.75 444 ARG B CA 1
ATOM 8356 C C . ARG B 1 444 ? -4.773 4.473 14.508 1 89.75 444 ARG B C 1
ATOM 8358 O O . ARG B 1 444 ? -4.262 4.016 13.484 1 89.75 444 ARG B O 1
ATOM 8365 N N . HIS B 1 445 ? -5.008 3.715 15.547 1 91.19 445 HIS B N 1
ATOM 8366 C CA . HIS B 1 445 ? -4.516 2.344 15.609 1 91.19 445 HIS B CA 1
ATOM 8367 C C . HIS B 1 445 ? -5.539 1.363 15.047 1 91.19 445 HIS B C 1
ATOM 8369 O O . HIS B 1 445 ? -5.242 0.178 14.883 1 91.19 445 HIS B O 1
ATOM 8375 N N . GLN B 1 446 ? -6.73 1.863 14.703 1 93.44 446 GLN B N 1
ATOM 8376 C CA . GLN B 1 446 ? -7.809 0.984 14.258 1 93.44 446 GLN B CA 1
ATOM 8377 C C . GLN B 1 446 ? -8.359 1.429 12.906 1 93.44 446 GLN B C 1
ATOM 8379 O O . GLN B 1 446 ? -9.109 2.406 12.828 1 93.44 446 GLN B O 1
ATOM 8384 N N . PHE B 1 447 ? -8.062 0.609 11.945 1 96.69 447 PHE B N 1
ATOM 8385 C CA . PHE B 1 447 ? -8.609 0.906 10.625 1 96.69 447 PHE B CA 1
ATOM 8386 C C . PHE B 1 447 ? -10.133 0.843 10.641 1 96.69 447 PHE B C 1
ATOM 8388 O O . PHE B 1 447 ? -10.711 -0.149 11.086 1 96.69 447 PHE B O 1
ATOM 8395 N N . ASP B 1 448 ? -10.758 1.897 10.141 1 95.75 448 ASP B N 1
ATOM 8396 C CA . ASP B 1 448 ? -12.211 2.014 10.133 1 95.75 448 ASP B CA 1
ATOM 8397 C C . ASP B 1 448 ? -12.688 2.852 8.945 1 95.75 448 ASP B C 1
ATOM 8399 O O . ASP B 1 448 ? -12.414 4.051 8.875 1 95.75 448 ASP B O 1
ATOM 8403 N N . THR B 1 449 ? -13.5 2.285 8.055 1 95.5 449 THR B N 1
ATOM 8404 C CA . THR B 1 449 ? -13.938 2.975 6.844 1 95.5 449 THR B CA 1
ATOM 8405 C C . THR B 1 449 ? -15.031 3.99 7.168 1 95.5 449 THR B C 1
ATOM 8407 O O . THR B 1 449 ? -15.422 4.785 6.305 1 95.5 449 THR B O 1
ATOM 8410 N N . ALA B 1 450 ? -15.406 4.031 8.43 1 96.69 450 ALA B N 1
ATOM 8411 C CA . ALA B 1 450 ? -16.391 5.039 8.844 1 96.69 450 ALA B CA 1
ATOM 8412 C C . ALA B 1 450 ? -15.703 6.363 9.172 1 96.69 450 ALA B C 1
ATOM 8414 O O . ALA B 1 450 ? -16.359 7.398 9.289 1 96.69 450 ALA B O 1
ATOM 8415 N N . GLY B 1 451 ? -14.422 6.332 9.414 1 96.88 451 GLY B N 1
ATOM 8416 C CA . GLY B 1 451 ? -13.672 7.52 9.789 1 96.88 451 GLY B CA 1
ATOM 8417 C C . GLY B 1 451 ? -13.086 8.25 8.602 1 96.88 451 GLY B C 1
ATOM 8418 O O . GLY B 1 451 ? -12.422 7.645 7.754 1 96.88 451 GLY B O 1
ATOM 8419 N N . ALA B 1 452 ? -13.203 9.547 8.531 1 98.12 452 ALA B N 1
ATOM 8420 C CA . ALA B 1 452 ? -12.703 10.375 7.445 1 98.12 452 ALA B CA 1
ATOM 8421 C C . ALA B 1 452 ? -11.188 10.312 7.359 1 98.12 452 ALA B C 1
ATOM 8423 O O . ALA B 1 452 ? -10.617 10.281 6.266 1 98.12 452 ALA B O 1
ATOM 8424 N N . TRP B 1 453 ? -10.547 10.281 8.484 1 96.75 453 TRP B N 1
ATOM 8425 C CA . TRP B 1 453 ? -9.094 10.195 8.539 1 96.75 453 TRP B CA 1
ATOM 8426 C C . TRP B 1 453 ? -8.586 9.039 7.684 1 96.75 453 TRP B C 1
ATOM 8428 O O . TRP B 1 453 ? -7.633 9.203 6.918 1 96.75 453 TRP B O 1
ATOM 8438 N N . TRP B 1 454 ? -9.25 7.945 7.719 1 97.69 454 TRP B N 1
ATOM 8439 C CA . TRP B 1 454 ? -8.75 6.723 7.09 1 97.69 454 TRP B CA 1
ATOM 8440 C C . TRP B 1 454 ? -8.938 6.777 5.578 1 97.69 454 TRP B C 1
ATOM 8442 O O . TRP B 1 454 ? -8.164 6.18 4.828 1 97.69 454 TRP B O 1
ATOM 8452 N N . ALA B 1 455 ? -9.961 7.48 5.109 1 98.25 455 ALA B N 1
ATOM 8453 C CA . ALA B 1 455 ? -10.078 7.652 3.666 1 98.25 455 ALA B CA 1
ATOM 8454 C C . ALA B 1 455 ? -8.836 8.32 3.088 1 98.25 455 ALA B C 1
ATOM 8456 O O . ALA B 1 455 ? -8.273 7.852 2.092 1 98.25 455 ALA B O 1
ATOM 8457 N N . PHE B 1 456 ? -8.367 9.32 3.758 1 98.19 456 PHE B N 1
ATOM 8458 C CA . PHE B 1 456 ? -7.223 10.086 3.279 1 98.19 456 PHE B CA 1
ATOM 8459 C C . PHE B 1 456 ? -5.918 9.359 3.58 1 98.19 456 PHE B C 1
ATOM 8461 O O . PHE B 1 456 ? -5.031 9.289 2.727 1 98.19 456 PHE B O 1
ATOM 8468 N N . GLN B 1 457 ? -5.859 8.82 4.773 1 97.06 457 GLN B N 1
ATOM 8469 C CA . GLN B 1 457 ? -4.664 8.094 5.188 1 97.06 457 GLN B CA 1
ATOM 8470 C C . GLN B 1 457 ? -4.422 6.879 4.301 1 97.06 457 GLN B C 1
ATOM 8472 O O . GLN B 1 457 ? -3.279 6.559 3.971 1 97.06 457 GLN B O 1
ATOM 8477 N N . PHE B 1 458 ? -5.488 6.176 3.961 1 98.19 458 PHE B N 1
ATOM 8478 C CA . PHE B 1 458 ? -5.375 4.992 3.115 1 98.19 458 PHE B CA 1
ATOM 8479 C C . PHE B 1 458 ? -4.801 5.352 1.751 1 98.19 458 PHE B C 1
ATOM 8481 O O . PHE B 1 458 ? -3.852 4.723 1.282 1 98.19 458 PHE B O 1
ATOM 8488 N N . VAL B 1 459 ? -5.348 6.355 1.087 1 98.5 459 VAL B N 1
ATOM 8489 C CA . VAL B 1 459 ? -4.895 6.781 -0.234 1 98.5 459 VAL B CA 1
ATOM 8490 C C . VAL B 1 459 ? -3.443 7.25 -0.157 1 98.5 459 VAL B C 1
ATOM 8492 O O . VAL B 1 459 ? -2.627 6.906 -1.016 1 98.5 459 VAL B O 1
ATOM 8495 N N . ASN B 1 460 ? -3.115 8.023 0.896 1 97.94 460 ASN B N 1
ATOM 8496 C CA . ASN B 1 460 ? -1.753 8.516 1.067 1 97.94 460 ASN B CA 1
ATOM 8497 C C . ASN B 1 460 ? -0.751 7.371 1.179 1 97.94 460 ASN B C 1
ATOM 8499 O O . ASN B 1 460 ? 0.357 7.453 0.646 1 97.94 460 ASN B O 1
ATOM 8503 N N . ASN B 1 461 ? -1.122 6.328 1.815 1 98 461 ASN B N 1
ATOM 8504 C CA . ASN B 1 461 ? -0.207 5.203 1.987 1 98 461 ASN B CA 1
ATOM 8505 C C . ASN B 1 461 ? -0.196 4.297 0.759 1 98 461 ASN B C 1
ATOM 8507 O O . ASN B 1 461 ? 0.87 3.941 0.256 1 98 461 ASN B O 1
ATOM 8511 N N . TRP B 1 462 ? -1.396 3.928 0.216 1 98.19 462 TRP B N 1
ATOM 8512 C CA . TRP B 1 462 ? -1.468 3.041 -0.941 1 98.19 462 TRP B CA 1
ATOM 8513 C C . TRP B 1 462 ? -0.724 3.639 -2.131 1 98.19 462 TRP B C 1
ATOM 8515 O O . TRP B 1 462 ? -0.069 2.916 -2.887 1 98.19 462 TRP B O 1
ATOM 8525 N N . SER B 1 463 ? -0.812 4.93 -2.264 1 97.88 463 SER B N 1
ATOM 8526 C CA . SER B 1 463 ? -0.238 5.578 -3.439 1 97.88 463 SER B CA 1
ATOM 8527 C C . SER B 1 463 ? 1.283 5.469 -3.443 1 97.88 463 SER B C 1
ATOM 8529 O O . SER B 1 463 ? 1.92 5.641 -4.484 1 97.88 463 SER B O 1
ATOM 8531 N N . ASN B 1 464 ? 1.889 5.191 -2.293 1 97.19 464 ASN B N 1
ATOM 8532 C CA . ASN B 1 464 ? 3.34 5.066 -2.232 1 97.19 464 ASN B CA 1
ATOM 8533 C C . ASN B 1 464 ? 3.83 3.836 -2.988 1 97.19 464 ASN B C 1
ATOM 8535 O O . ASN B 1 464 ? 5.02 3.721 -3.295 1 97.19 464 ASN B O 1
ATOM 8539 N N . LEU B 1 465 ? 2.945 2.896 -3.332 1 97.19 465 LEU B N 1
ATOM 8540 C CA . LEU B 1 465 ? 3.309 1.688 -4.062 1 97.19 465 LEU B CA 1
ATOM 8541 C C . LEU B 1 465 ? 3.668 2.012 -5.508 1 97.19 465 LEU B C 1
ATOM 8543 O O . LEU B 1 465 ? 4.414 1.268 -6.148 1 97.19 465 LEU B O 1
ATOM 8547 N N . ARG B 1 466 ? 3.121 3.039 -6.012 1 97.31 466 ARG B N 1
ATOM 8548 C CA . ARG B 1 466 ? 3.32 3.502 -7.379 1 97.31 466 ARG B CA 1
ATOM 8549 C C . ARG B 1 466 ? 2.953 4.977 -7.52 1 97.31 466 ARG B C 1
ATOM 8551 O O . ARG B 1 466 ? 2.104 5.336 -8.336 1 97.31 466 ARG B O 1
ATOM 8558 N N . TYR B 1 467 ? 3.705 5.785 -6.809 1 97.81 467 TYR B N 1
ATOM 8559 C CA . TYR B 1 467 ? 3.369 7.188 -6.594 1 97.81 467 TYR B CA 1
ATOM 8560 C C . TYR B 1 467 ? 3.238 7.926 -7.922 1 97.81 467 TYR B C 1
ATOM 8562 O O . TYR B 1 467 ? 2.273 8.664 -8.141 1 97.81 467 TYR B O 1
ATOM 8570 N N . ASP B 1 468 ? 4.141 7.766 -8.852 1 96.75 468 ASP B N 1
ATOM 8571 C CA . ASP B 1 468 ? 4.215 8.508 -10.102 1 96.75 468 ASP B CA 1
ATOM 8572 C C . ASP B 1 468 ? 2.943 8.312 -10.93 1 96.75 468 ASP B C 1
ATOM 8574 O O . ASP B 1 468 ? 2.373 9.281 -11.438 1 96.75 468 ASP B O 1
ATOM 8578 N N . LEU B 1 469 ? 2.471 7.082 -10.977 1 97.5 469 LEU B N 1
ATOM 8579 C CA . LEU B 1 469 ? 1.299 6.805 -11.797 1 97.5 469 LEU B CA 1
ATOM 8580 C C . LEU B 1 469 ? 0.014 7.094 -11.023 1 97.5 469 LEU B C 1
ATOM 8582 O O . LEU B 1 469 ? -0.94 7.637 -11.586 1 97.5 469 LEU B O 1
ATOM 8586 N N . MET B 1 470 ? -0.073 6.73 -9.742 1 98.06 470 MET B N 1
ATOM 8587 C CA . MET B 1 470 ? -1.309 6.887 -8.984 1 98.06 470 MET B CA 1
ATOM 8588 C C . MET B 1 470 ? -1.64 8.359 -8.781 1 98.06 470 MET B C 1
ATOM 8590 O O . MET B 1 470 ? -2.809 8.75 -8.789 1 98.06 470 MET B O 1
ATOM 8594 N N . HIS B 1 471 ? -0.654 9.203 -8.578 1 97.31 471 HIS B N 1
ATOM 8595 C CA . HIS B 1 471 ? -0.951 10.609 -8.344 1 97.31 471 HIS B CA 1
ATOM 8596 C C . HIS B 1 471 ? -1.417 11.297 -9.625 1 97.31 471 HIS B C 1
ATOM 8598 O O . HIS B 1 471 ? -2.045 12.359 -9.57 1 97.31 471 HIS B O 1
ATOM 8604 N N . LYS B 1 472 ? -1.102 10.688 -10.828 1 96.25 472 LYS B N 1
ATOM 8605 C CA . LYS B 1 472 ? -1.697 11.172 -12.07 1 96.25 472 LYS B CA 1
ATOM 8606 C C . LYS B 1 472 ? -3.203 10.922 -12.086 1 96.25 472 LYS B C 1
ATOM 8608 O O . LYS B 1 472 ? -3.943 11.617 -12.789 1 96.25 472 LYS B O 1
ATOM 8613 N N . HIS B 1 473 ? -3.574 9.938 -11.312 1 96.06 473 HIS B N 1
ATOM 8614 C CA . HIS B 1 473 ? -4.996 9.625 -11.211 1 96.06 473 HIS B CA 1
ATOM 8615 C C . HIS B 1 473 ? -5.641 10.352 -10.039 1 96.06 473 HIS B C 1
ATOM 8617 O O . HIS B 1 473 ? -6.809 10.742 -10.109 1 96.06 473 HIS B O 1
ATOM 8623 N N . ILE B 1 474 ? -4.961 10.578 -8.977 1 98.25 474 ILE B N 1
ATOM 8624 C CA . ILE B 1 474 ? -5.465 11.195 -7.754 1 98.25 474 ILE B CA 1
ATOM 8625 C C . ILE B 1 474 ? -5.664 12.688 -7.977 1 98.25 474 ILE B C 1
ATOM 8627 O O . ILE B 1 474 ? -6.695 13.25 -7.59 1 98.25 474 ILE B O 1
ATOM 8631 N N . GLN B 1 475 ? -4.75 13.375 -8.633 1 97.75 475 GLN B N 1
ATOM 8632 C CA . GLN B 1 475 ? -4.707 14.828 -8.727 1 97.75 475 GLN B CA 1
ATOM 8633 C C . GLN B 1 475 ? -5.957 15.375 -9.422 1 97.75 475 GLN B C 1
ATOM 8635 O O . GLN B 1 475 ? -6.574 16.328 -8.938 1 97.75 475 GLN B O 1
ATOM 8640 N N . PRO B 1 476 ? -6.414 14.742 -10.539 1 97.81 476 PRO B N 1
ATOM 8641 C CA . PRO B 1 476 ? -7.629 15.266 -11.164 1 97.81 476 PRO B CA 1
ATOM 8642 C C . PRO B 1 476 ? -8.859 15.133 -10.266 1 97.81 476 PRO B C 1
ATOM 8644 O O . PRO B 1 476 ? -9.711 16.031 -10.25 1 97.81 476 PRO B O 1
ATOM 8647 N N . VAL B 1 477 ? -8.953 14.055 -9.562 1 98.38 477 VAL B N 1
ATOM 8648 C CA . VAL B 1 477 ? -10.078 13.859 -8.656 1 98.38 477 VAL B CA 1
ATOM 8649 C C . VAL B 1 477 ? -10.008 14.875 -7.52 1 98.38 477 VAL B C 1
ATOM 8651 O O . VAL B 1 477 ? -11.016 15.492 -7.164 1 98.38 477 VAL B O 1
ATOM 8654 N N . LEU B 1 478 ? -8.844 15.07 -6.961 1 98.5 478 LEU B N 1
ATOM 8655 C CA . LEU B 1 478 ? -8.609 16.047 -5.914 1 98.5 478 LEU B CA 1
ATOM 8656 C C . LEU B 1 478 ? -9 17.453 -6.383 1 98.5 478 LEU B C 1
ATOM 8658 O O . LEU B 1 478 ? -9.766 18.141 -5.707 1 98.5 478 LEU B O 1
ATOM 8662 N N . ASP B 1 479 ? -8.539 17.828 -7.551 1 98.19 479 ASP B N 1
ATOM 8663 C CA . ASP B 1 479 ? -8.812 19.156 -8.094 1 98.19 479 ASP B CA 1
ATOM 8664 C C . ASP B 1 479 ? -10.312 19.359 -8.305 1 98.19 479 ASP B C 1
ATOM 8666 O O . ASP B 1 479 ? -10.844 20.422 -7.996 1 98.19 479 ASP B O 1
ATOM 8670 N N . GLN B 1 480 ? -10.906 18.328 -8.797 1 98.62 480 GLN B N 1
ATOM 8671 C CA . GLN B 1 480 ? -12.344 18.438 -9.055 1 98.62 480 GLN B CA 1
ATOM 8672 C C . GLN B 1 480 ? -13.117 18.625 -7.75 1 98.62 480 GLN B C 1
ATOM 8674 O O . GLN B 1 480 ? -13.984 19.5 -7.664 1 98.62 480 GLN B O 1
ATOM 8679 N N . ILE B 1 481 ? -12.828 17.844 -6.785 1 98.75 481 ILE B N 1
ATOM 8680 C CA . ILE B 1 481 ? -13.539 17.938 -5.516 1 98.75 481 ILE B CA 1
ATOM 8681 C C . ILE B 1 481 ? -13.242 19.281 -4.852 1 98.75 481 ILE B C 1
ATOM 8683 O O . ILE B 1 481 ? -14.141 19.922 -4.297 1 98.75 481 ILE B O 1
ATOM 8687 N N . GLN B 1 482 ? -11.961 19.719 -4.918 1 98.81 482 GLN B N 1
ATOM 8688 C CA . GLN B 1 482 ? -11.594 21 -4.297 1 98.81 482 GLN B CA 1
ATOM 8689 C C . GLN B 1 482 ? -12.305 22.156 -4.977 1 98.81 482 GLN B C 1
ATOM 8691 O O . GLN B 1 482 ? -12.766 23.094 -4.309 1 98.81 482 GLN B O 1
ATOM 8696 N N . ASP B 1 483 ? -12.391 22.109 -6.277 1 98.75 483 ASP B N 1
ATOM 8697 C CA . ASP B 1 483 ? -13.117 23.141 -7.016 1 98.75 483 ASP B CA 1
ATOM 8698 C C . ASP B 1 483 ? -14.594 23.156 -6.641 1 98.75 483 ASP B C 1
ATOM 8700 O O . ASP B 1 483 ? -15.203 24.219 -6.52 1 98.75 483 ASP B O 1
ATOM 8704 N N . GLU B 1 484 ? -15.109 21.984 -6.473 1 98.81 484 GLU B N 1
ATOM 8705 C CA . GLU B 1 484 ? -16.5 21.875 -6.055 1 98.81 484 GLU B CA 1
ATOM 8706 C C . GLU B 1 484 ? -16.719 22.469 -4.668 1 98.81 484 GLU B C 1
ATOM 8708 O O . GLU B 1 484 ? -17.75 23.094 -4.398 1 98.81 484 GLU B O 1
ATOM 8713 N N . ALA B 1 485 ? -15.789 22.266 -3.811 1 98.88 485 ALA B N 1
ATOM 8714 C CA . ALA B 1 485 ? -15.867 22.844 -2.473 1 98.88 485 ALA B CA 1
ATOM 8715 C C . ALA B 1 485 ? -15.875 24.359 -2.533 1 98.88 485 ALA B C 1
ATOM 8717 O O . ALA B 1 485 ? -16.672 25.016 -1.854 1 98.88 485 ALA B O 1
ATOM 8718 N N . ILE B 1 486 ? -15 24.922 -3.33 1 98.75 486 ILE B N 1
ATOM 8719 C CA . ILE B 1 486 ? -14.898 26.359 -3.492 1 98.75 486 ILE B CA 1
ATOM 8720 C C . ILE B 1 486 ? -16.203 26.906 -4.078 1 98.75 486 ILE B C 1
ATOM 8722 O O . ILE B 1 486 ? -16.734 27.906 -3.602 1 98.75 486 ILE B O 1
ATOM 8726 N N . ALA B 1 487 ? -16.688 26.203 -5.051 1 98.69 487 ALA B N 1
ATOM 8727 C CA . ALA B 1 487 ? -17.938 26.625 -5.688 1 98.69 487 ALA B CA 1
ATOM 8728 C C . ALA B 1 487 ? -19.109 26.547 -4.711 1 98.69 487 ALA B C 1
ATOM 8730 O O . ALA B 1 487 ? -19.984 27.406 -4.711 1 98.69 487 ALA B O 1
ATOM 8731 N N . LEU B 1 488 ? -19.109 25.469 -3.965 1 98.69 488 LEU B N 1
ATOM 8732 C CA . LEU B 1 488 ? -20.172 25.297 -2.971 1 98.69 488 LEU B CA 1
ATOM 8733 C C . LEU B 1 488 ? -20.172 26.469 -1.987 1 98.69 488 LEU B C 1
ATOM 8735 O O . LEU B 1 488 ? -21.234 27.016 -1.682 1 98.69 488 LEU B O 1
ATOM 8739 N N . GLU B 1 489 ? -19.047 26.781 -1.465 1 98.44 489 GLU B N 1
ATOM 8740 C CA . GLU B 1 489 ? -18.953 27.875 -0.5 1 98.44 489 GLU B CA 1
ATOM 8741 C C . GLU B 1 489 ? -19.391 29.203 -1.113 1 98.44 489 GLU B C 1
ATOM 8743 O O . GLU B 1 489 ? -20.156 29.938 -0.5 1 98.44 489 GLU B O 1
ATOM 8748 N N . ALA B 1 490 ? -19 29.531 -2.307 1 98.12 490 ALA B N 1
ATOM 8749 C CA . ALA B 1 490 ? -19.391 30.75 -3.002 1 98.12 490 ALA B CA 1
ATOM 8750 C C . ALA B 1 490 ? -20.906 30.812 -3.199 1 98.12 490 ALA B C 1
ATOM 8752 O O . ALA B 1 490 ? -21.516 31.859 -2.975 1 98.12 490 ALA B O 1
ATOM 8753 N N . ALA B 1 491 ? -21.422 29.703 -3.621 1 98.44 491 ALA B N 1
ATOM 8754 C CA . ALA B 1 491 ? -22.875 29.641 -3.828 1 98.44 491 ALA B CA 1
ATOM 8755 C C . ALA B 1 491 ? -23.625 29.812 -2.51 1 98.44 491 ALA B C 1
ATOM 8757 O O . ALA B 1 491 ? -24.688 30.438 -2.475 1 98.44 491 ALA B O 1
ATOM 8758 N N . THR B 1 492 ? -23.109 29.219 -1.489 1 98.44 492 THR B N 1
ATOM 8759 C CA . THR B 1 492 ? -23.734 29.328 -0.173 1 98.44 492 THR B CA 1
ATOM 8760 C C . THR B 1 492 ? -23.781 30.781 0.292 1 98.44 492 THR B C 1
ATOM 8762 O O . THR B 1 492 ? -24.797 31.234 0.811 1 98.44 492 THR B O 1
ATOM 8765 N N . VAL B 1 493 ? -22.734 31.562 0.11 1 98.12 493 VAL B N 1
ATOM 8766 C CA . VAL B 1 493 ? -22.672 32.969 0.5 1 98.12 493 VAL B CA 1
ATOM 8767 C C . VAL B 1 493 ? -23.781 33.75 -0.193 1 98.12 493 VAL B C 1
ATOM 8769 O O . VAL B 1 493 ? -24.469 34.562 0.439 1 98.12 493 VAL B O 1
ATOM 8772 N N . VAL B 1 494 ? -24.016 33.5 -1.418 1 97.88 494 VAL B N 1
ATOM 8773 C CA . VAL B 1 494 ? -25.016 34.188 -2.201 1 97.88 494 VAL B CA 1
ATOM 8774 C C . VAL B 1 494 ? -26.422 33.812 -1.715 1 97.88 494 VAL B C 1
ATOM 8776 O O . VAL B 1 494 ? -27.281 34.656 -1.526 1 97.88 494 VAL B O 1
ATOM 8779 N N . GLU B 1 495 ? -26.578 32.562 -1.467 1 97.69 495 GLU B N 1
ATOM 8780 C CA . GLU B 1 495 ? -27.906 32.031 -1.148 1 97.69 495 GLU B CA 1
ATOM 8781 C C . GLU B 1 495 ? -28.375 32.531 0.223 1 97.69 495 GLU B C 1
ATOM 8783 O O . GLU B 1 495 ? -29.562 32.719 0.439 1 97.69 495 GLU B O 1
ATOM 8788 N N . VAL B 1 496 ? -27.469 32.75 1.102 1 98.06 496 VAL B N 1
ATOM 8789 C CA . VAL B 1 496 ? -27.875 33.031 2.467 1 98.06 496 VAL B CA 1
ATOM 8790 C C . VAL B 1 496 ? -27.859 34.562 2.691 1 98.06 496 VAL B C 1
ATOM 8792 O O . VAL B 1 496 ? -28.203 35.031 3.779 1 98.06 496 VAL B O 1
ATOM 8795 N N . ALA B 1 497 ? -27.547 35.312 1.724 1 96 497 ALA B N 1
ATOM 8796 C CA . ALA B 1 497 ? -27.359 36.781 1.852 1 96 497 ALA B CA 1
ATOM 8797 C C . ALA B 1 497 ? -28.625 37.438 2.35 1 96 497 ALA B C 1
ATOM 8799 O O . ALA B 1 497 ? -28.562 38.438 3.078 1 96 497 ALA B O 1
ATOM 8800 N N . ASN B 1 498 ? -29.766 36.875 2.086 1 94.19 498 ASN B N 1
ATOM 8801 C CA . ASN B 1 498 ? -31.016 37.531 2.445 1 94.19 498 ASN B CA 1
ATOM 8802 C C . ASN B 1 498 ? -31.688 36.844 3.617 1 94.19 498 ASN B C 1
ATOM 8804 O O . ASN B 1 498 ? -32.812 37.188 3.98 1 94.19 498 ASN B O 1
ATOM 8808 N N . MET B 1 499 ? -30.984 35.906 4.148 1 96.25 499 MET B N 1
ATOM 8809 C CA . MET B 1 499 ? -31.547 35.25 5.324 1 96.25 499 MET B CA 1
ATOM 8810 C C . MET B 1 499 ? -31.312 36.094 6.582 1 96.25 499 MET B C 1
ATOM 8812 O O . MET B 1 499 ? -30.172 36.219 7.031 1 96.25 499 MET B O 1
ATOM 8816 N N . THR B 1 500 ? -32.375 36.5 7.164 1 93.69 500 THR B N 1
ATOM 8817 C CA . THR B 1 500 ? -32.25 37.438 8.289 1 93.69 500 THR B CA 1
ATOM 8818 C C . THR B 1 500 ? -32.25 36.656 9.609 1 93.69 500 THR B C 1
ATOM 8820 O O . THR B 1 500 ? -31.75 37.156 10.625 1 93.69 500 THR B O 1
ATOM 8823 N N . ASP B 1 501 ? -32.781 35.469 9.648 1 96.75 501 ASP B N 1
ATOM 8824 C CA . ASP B 1 501 ? -32.781 34.625 10.836 1 96.75 501 ASP B CA 1
ATOM 8825 C C . ASP B 1 501 ? -31.422 33.906 10.977 1 96.75 501 ASP B C 1
ATOM 8827 O O . ASP B 1 501 ? -31.156 32.938 10.25 1 96.75 501 ASP B O 1
ATOM 8831 N N . THR B 1 502 ? -30.703 34.281 11.953 1 96.06 502 THR B N 1
ATOM 8832 C CA . THR B 1 502 ? -29.344 33.781 12.125 1 96.06 502 THR B CA 1
ATOM 8833 C C . THR B 1 502 ? -29.344 32.281 12.391 1 96.06 502 THR B C 1
ATOM 8835 O O . THR B 1 502 ? -28.531 31.531 11.836 1 96.06 502 THR B O 1
ATOM 8838 N N . ARG B 1 503 ? -30.25 31.828 13.188 1 96.31 503 ARG B N 1
ATOM 8839 C CA . ARG B 1 503 ? -30.312 30.406 13.508 1 96.31 503 ARG B CA 1
ATOM 8840 C C . ARG B 1 503 ? -30.594 29.578 12.266 1 96.31 503 ARG B C 1
ATOM 8842 O O . ARG B 1 503 ? -29.938 28.562 12.023 1 96.31 503 ARG B O 1
ATOM 8849 N N . ALA B 1 504 ? -31.531 30.031 11.5 1 97.25 504 ALA B N 1
ATOM 8850 C CA . ALA B 1 504 ? -31.891 29.328 10.266 1 97.25 504 ALA B CA 1
ATOM 8851 C C . ALA B 1 504 ? -30.734 29.359 9.273 1 97.25 504 ALA B C 1
ATOM 8853 O O . ALA B 1 504 ? -30.5 28.375 8.555 1 97.25 504 ALA B O 1
ATOM 8854 N N . ARG B 1 505 ? -30.078 30.438 9.25 1 98 505 ARG B N 1
ATOM 8855 C CA . ARG B 1 505 ? -28.953 30.609 8.344 1 98 505 ARG B CA 1
ATOM 8856 C C . ARG B 1 505 ? -27.812 29.656 8.703 1 98 505 ARG B C 1
ATOM 8858 O O . ARG B 1 505 ? -27.297 28.953 7.836 1 98 505 ARG B O 1
ATOM 8865 N N . VAL B 1 506 ? -27.547 29.547 9.953 1 98.25 506 VAL B N 1
ATOM 8866 C CA . VAL B 1 506 ? -26.484 28.656 10.414 1 98.25 506 VAL B CA 1
ATOM 8867 C C . VAL B 1 506 ? -26.859 27.203 10.133 1 98.25 506 VAL B C 1
ATOM 8869 O O . VAL B 1 506 ? -26.031 26.422 9.672 1 98.25 506 VAL B O 1
ATOM 8872 N N . ASP B 1 507 ? -28.094 26.859 10.375 1 98.19 507 ASP B N 1
ATOM 8873 C CA . ASP B 1 507 ? -28.562 25.5 10.133 1 98.19 507 ASP B CA 1
ATOM 8874 C C . ASP B 1 507 ? -28.438 25.141 8.656 1 98.19 507 ASP B C 1
ATOM 8876 O O . ASP B 1 507 ? -28.062 24.016 8.32 1 98.19 507 ASP B O 1
ATOM 8880 N N . PHE B 1 508 ? -28.797 26.094 7.805 1 98.38 508 PHE B N 1
ATOM 8881 C CA . PHE B 1 508 ? -28.719 25.875 6.367 1 98.38 508 PHE B CA 1
ATOM 8882 C C . PHE B 1 508 ? -27.266 25.641 5.941 1 98.38 508 PHE B C 1
ATOM 8884 O O . PHE B 1 508 ? -26.984 24.672 5.234 1 98.38 508 PHE B O 1
ATOM 8891 N N . ILE B 1 509 ? -26.359 26.453 6.418 1 98.81 509 ILE B N 1
ATOM 8892 C CA . ILE B 1 509 ? -24.938 26.375 6.066 1 98.81 509 ILE B CA 1
ATOM 8893 C C . ILE B 1 509 ? -24.344 25.062 6.59 1 98.81 509 ILE B C 1
ATOM 8895 O O . ILE B 1 509 ? -23.641 24.359 5.867 1 98.81 509 ILE B O 1
ATOM 8899 N N . GLU B 1 510 ? -24.672 24.75 7.801 1 98.75 510 GLU B N 1
ATOM 8900 C CA . GLU B 1 510 ? -24.188 23.531 8.461 1 98.75 510 GLU B CA 1
ATOM 8901 C C . GLU B 1 510 ? -24.609 22.281 7.695 1 98.75 510 GLU B C 1
ATOM 8903 O O . GLU B 1 510 ? -23.781 21.406 7.441 1 98.75 510 GLU B O 1
ATOM 8908 N N . ARG B 1 511 ? -25.844 22.219 7.371 1 98.56 511 ARG B N 1
ATOM 8909 C CA . ARG B 1 511 ? -26.344 21.062 6.633 1 98.56 511 ARG B CA 1
ATOM 8910 C C . ARG B 1 511 ? -25.625 20.906 5.301 1 98.56 511 ARG B C 1
ATOM 8912 O O . ARG B 1 511 ? -25.203 19.812 4.941 1 98.56 511 ARG B O 1
ATOM 8919 N N . ARG B 1 512 ? -25.469 21.969 4.648 1 98.44 512 ARG B N 1
ATOM 8920 C CA . ARG B 1 512 ? -24.844 21.969 3.332 1 98.44 512 ARG B CA 1
ATOM 8921 C C . ARG B 1 512 ? -23.375 21.562 3.43 1 98.44 512 ARG B C 1
ATOM 8923 O O . ARG B 1 512 ? -22.906 20.734 2.656 1 98.44 512 ARG B O 1
ATOM 8930 N N . ASN B 1 513 ? -22.672 22.203 4.32 1 98.81 513 ASN B N 1
ATOM 8931 C CA . ASN B 1 513 ? -21.25 21.906 4.516 1 98.81 513 ASN B CA 1
ATOM 8932 C C . ASN B 1 513 ? -21.031 20.469 4.953 1 98.81 513 ASN B C 1
ATOM 8934 O O . ASN B 1 513 ? -20.156 19.781 4.43 1 98.81 513 ASN B O 1
ATOM 8938 N N . ASN B 1 514 ? -21.859 20 5.852 1 98.88 514 ASN B N 1
ATOM 8939 C CA . ASN B 1 514 ? -21.719 18.625 6.359 1 98.88 514 ASN B CA 1
ATOM 8940 C C . ASN B 1 514 ? -22.016 17.594 5.277 1 98.88 514 ASN B C 1
ATOM 8942 O O . ASN B 1 514 ? -21.344 16.578 5.184 1 98.88 514 ASN B O 1
ATOM 8946 N N . GLU B 1 515 ? -23.047 17.859 4.523 1 98.81 515 GLU B N 1
ATOM 8947 C CA . GLU B 1 515 ? -23.375 16.969 3.424 1 98.81 515 GLU B CA 1
ATOM 8948 C C . GLU B 1 515 ? -22.234 16.891 2.412 1 98.81 515 GLU B C 1
ATOM 8950 O O . GLU B 1 515 ? -21.875 15.797 1.959 1 98.81 515 GLU B O 1
ATOM 8955 N N . PHE B 1 516 ? -21.703 18.016 2.113 1 98.81 516 PHE B N 1
ATOM 8956 C CA . PHE B 1 516 ? -20.594 18.047 1.177 1 98.81 516 PHE B CA 1
ATOM 8957 C C . PHE B 1 516 ? -19.391 17.281 1.735 1 98.81 516 PHE B C 1
ATOM 8959 O O . PHE B 1 516 ? -18.781 16.469 1.032 1 98.81 516 PHE B O 1
ATOM 8966 N N . ALA B 1 517 ? -19.047 17.578 2.975 1 98.88 517 ALA B N 1
ATOM 8967 C CA . ALA B 1 517 ? -17.891 16.953 3.604 1 98.88 517 ALA B CA 1
ATOM 8968 C C . ALA B 1 517 ? -18.016 15.43 3.604 1 98.88 517 ALA B C 1
ATOM 8970 O O . ALA B 1 517 ? -17.062 14.719 3.273 1 98.88 517 ALA B O 1
ATOM 8971 N N . GLN B 1 518 ? -19.219 14.961 3.916 1 98.75 518 GLN B N 1
ATOM 8972 C CA . GLN B 1 518 ? -19.422 13.516 3.936 1 98.75 518 GLN B CA 1
ATOM 8973 C C . GLN B 1 518 ? -19.344 12.93 2.529 1 98.75 518 GLN B C 1
ATOM 8975 O O . GLN B 1 518 ? -18.734 11.875 2.322 1 98.75 518 GLN B O 1
ATOM 8980 N N . LYS B 1 519 ? -19.984 13.578 1.576 1 98.75 519 LYS B N 1
ATOM 8981 C CA . LYS B 1 519 ? -19.922 13.117 0.191 1 98.75 519 LYS B CA 1
ATOM 8982 C C . LYS B 1 519 ? -18.484 13.086 -0.314 1 98.75 519 LYS B C 1
ATOM 8984 O O . LYS B 1 519 ? -18.109 12.203 -1.088 1 98.75 519 LYS B O 1
ATOM 8989 N N . MET B 1 520 ? -17.719 14.086 0.059 1 98.62 520 MET B N 1
ATOM 8990 C CA . MET B 1 520 ? -16.297 14.133 -0.286 1 98.62 520 MET B CA 1
ATOM 8991 C C . MET B 1 520 ? -15.562 12.914 0.264 1 98.62 520 MET B C 1
ATOM 8993 O O . MET B 1 520 ? -14.789 12.273 -0.449 1 98.62 520 MET B O 1
ATOM 8997 N N . VAL B 1 521 ? -15.82 12.531 1.482 1 98.56 521 VAL B N 1
ATOM 8998 C CA . VAL B 1 521 ? -15.195 11.367 2.107 1 98.56 521 VAL B CA 1
ATOM 8999 C C . VAL B 1 521 ? -15.602 10.102 1.36 1 98.56 521 VAL B C 1
ATOM 9001 O O . VAL B 1 521 ? -14.766 9.242 1.078 1 98.56 521 VAL B O 1
ATOM 9004 N N . ASP B 1 522 ? -16.891 10.008 0.997 1 98.62 522 ASP B N 1
ATOM 9005 C CA . ASP B 1 522 ? -17.391 8.852 0.255 1 98.62 522 ASP B CA 1
ATOM 9006 C C . ASP B 1 522 ? -16.703 8.742 -1.106 1 98.62 522 ASP B C 1
ATOM 9008 O O . ASP B 1 522 ? -16.328 7.645 -1.53 1 98.62 522 ASP B O 1
ATOM 9012 N N . ARG B 1 523 ? -16.562 9.82 -1.745 1 98.38 523 ARG B N 1
ATOM 9013 C CA . ARG B 1 523 ? -15.891 9.844 -3.043 1 98.38 523 ARG B CA 1
ATOM 9014 C C . ARG B 1 523 ? -14.422 9.461 -2.91 1 98.38 523 ARG B C 1
ATOM 9016 O O . ARG B 1 523 ? -13.867 8.805 -3.793 1 98.38 523 ARG B O 1
ATOM 9023 N N . TRP B 1 524 ? -13.828 9.938 -1.858 1 98.5 524 TRP B N 1
ATOM 9024 C CA . TRP B 1 524 ? -12.422 9.602 -1.642 1 98.5 524 TRP B CA 1
ATOM 9025 C C . TRP B 1 524 ? -12.258 8.102 -1.407 1 98.5 524 TRP B C 1
ATOM 9027 O O . TRP B 1 524 ? -11.281 7.5 -1.86 1 98.5 524 TRP B O 1
ATOM 9037 N N . TRP B 1 525 ? -13.203 7.449 -0.702 1 98 525 TRP B N 1
ATOM 9038 C CA . TRP B 1 525 ? -13.188 6 -0.563 1 98 525 TRP B CA 1
ATOM 9039 C C . TRP B 1 525 ? -13.359 5.32 -1.918 1 98 525 TRP B C 1
ATOM 9041 O O . TRP B 1 525 ? -12.688 4.328 -2.213 1 98 525 TRP B O 1
ATOM 9051 N N . SER B 1 526 ? -14.258 5.832 -2.717 1 97.88 526 SER B N 1
ATOM 9052 C CA . SER B 1 526 ? -14.422 5.289 -4.062 1 97.88 526 SER B CA 1
ATOM 9053 C C . SER B 1 526 ? -13.117 5.355 -4.848 1 97.88 526 SER B C 1
ATOM 9055 O O . SER B 1 526 ? -12.758 4.406 -5.543 1 97.88 526 SER B O 1
ATOM 9057 N N . LEU B 1 527 ? -12.438 6.469 -4.742 1 98.25 527 LEU B N 1
ATOM 9058 C CA . LEU B 1 527 ? -11.125 6.613 -5.371 1 98.25 527 LEU B CA 1
ATOM 9059 C C . LEU B 1 527 ? -10.148 5.578 -4.824 1 98.25 527 LEU B C 1
ATOM 9061 O O . LEU B 1 527 ? -9.422 4.938 -5.594 1 98.25 527 LEU B O 1
ATOM 9065 N N . ALA B 1 528 ? -10.133 5.441 -3.494 1 98 528 ALA B N 1
ATOM 9066 C CA . ALA B 1 528 ? -9.234 4.488 -2.848 1 98 528 ALA B CA 1
ATOM 9067 C C . ALA B 1 528 ? -9.406 3.092 -3.436 1 98 528 ALA B C 1
ATOM 9069 O O . ALA B 1 528 ? -8.422 2.453 -3.828 1 98 528 ALA B O 1
ATOM 9070 N N . PHE B 1 529 ? -10.594 2.652 -3.58 1 97.12 529 PHE B N 1
ATOM 9071 C CA . PHE B 1 529 ? -10.875 1.298 -4.039 1 97.12 529 PHE B CA 1
ATOM 9072 C C . PHE B 1 529 ? -10.578 1.158 -5.527 1 97.12 529 PHE B C 1
ATOM 9074 O O . PHE B 1 529 ? -10.133 0.101 -5.98 1 97.12 529 PHE B O 1
ATOM 9081 N N . THR B 1 530 ? -10.805 2.223 -6.25 1 97.44 530 THR B N 1
ATOM 9082 C CA . THR B 1 530 ? -10.406 2.238 -7.656 1 97.44 530 THR B CA 1
ATOM 9083 C C . THR B 1 530 ? -8.891 2.078 -7.789 1 97.44 530 THR B C 1
ATOM 9085 O O . THR B 1 530 ? -8.414 1.335 -8.648 1 97.44 530 THR B O 1
ATOM 9088 N N . LEU B 1 531 ? -8.148 2.787 -6.961 1 98.25 531 LEU B N 1
ATOM 9089 C CA . LEU B 1 531 ? -6.691 2.703 -7.008 1 98.25 531 LEU B CA 1
ATOM 9090 C C . LEU B 1 531 ? -6.215 1.291 -6.676 1 98.25 531 LEU B C 1
ATOM 9092 O O . LEU B 1 531 ? -5.273 0.789 -7.289 1 98.25 531 LEU B O 1
ATOM 9096 N N . VAL B 1 532 ? -6.867 0.641 -5.742 1 97.94 532 VAL B N 1
ATOM 9097 C CA . VAL B 1 532 ? -6.504 -0.725 -5.379 1 97.94 532 VAL B CA 1
ATOM 9098 C C . VAL B 1 532 ? -6.703 -1.648 -6.578 1 97.94 532 VAL B C 1
ATOM 9100 O O . VAL B 1 532 ? -5.824 -2.451 -6.902 1 97.94 532 VAL B O 1
ATOM 9103 N N . GLY B 1 533 ? -7.855 -1.533 -7.242 1 96.56 533 GLY B N 1
ATOM 9104 C CA . GLY B 1 533 ? -8.148 -2.377 -8.391 1 96.56 533 GLY B CA 1
ATOM 9105 C C . GLY B 1 533 ? -7.254 -2.104 -9.578 1 96.56 533 GLY B C 1
ATOM 9106 O O . GLY B 1 533 ? -6.773 -3.033 -10.227 1 96.56 533 GLY B O 1
ATOM 9107 N N . LYS B 1 534 ? -6.961 -0.865 -9.82 1 96.44 534 LYS B N 1
ATOM 9108 C CA . LYS B 1 534 ? -6.281 -0.437 -11.039 1 96.44 534 LYS B CA 1
ATOM 9109 C C . LYS B 1 534 ? -4.77 -0.614 -10.922 1 96.44 534 LYS B C 1
ATOM 9111 O O . LYS B 1 534 ? -4.098 -0.939 -11.898 1 96.44 534 LYS B O 1
ATOM 9116 N N . PHE B 1 535 ? -4.242 -0.338 -9.695 1 96.69 535 PHE B N 1
ATOM 9117 C CA . PHE B 1 535 ? -2.797 -0.357 -9.5 1 96.69 535 PHE B CA 1
ATOM 9118 C C . PHE B 1 535 ? -2.404 -1.413 -8.469 1 96.69 535 PHE B C 1
ATOM 9120 O O . PHE B 1 535 ? -2.357 -1.134 -7.27 1 96.69 535 PHE B O 1
ATOM 9127 N N . ASN B 1 536 ? -2.09 -2.592 -8.883 1 93.38 536 ASN B N 1
ATOM 9128 C CA . ASN B 1 536 ? -1.614 -3.674 -8.023 1 93.38 536 ASN B CA 1
ATOM 9129 C C . ASN B 1 536 ? -0.65 -4.594 -8.773 1 93.38 536 ASN B C 1
ATOM 9131 O O . ASN B 1 536 ? -0.73 -4.727 -9.992 1 93.38 536 ASN B O 1
ATOM 9135 N N . ASP B 1 537 ? 0.365 -5.047 -8.078 1 93.44 537 ASP B N 1
ATOM 9136 C CA . ASP B 1 537 ? 1.386 -5.957 -8.586 1 93.44 537 ASP B CA 1
ATOM 9137 C C . ASP B 1 537 ? 2.225 -5.285 -9.672 1 93.44 537 ASP B C 1
ATOM 9139 O O . ASP B 1 537 ? 2.689 -5.949 -10.602 1 93.44 537 ASP B O 1
ATOM 9143 N N . GLY B 1 538 ? 2.305 -4.008 -9.594 1 93.12 538 GLY B N 1
ATOM 9144 C CA . GLY B 1 538 ? 3.1 -3.283 -10.57 1 93.12 538 GLY B CA 1
ATOM 9145 C C . GLY B 1 538 ? 2.381 -3.082 -11.891 1 93.12 538 GLY B C 1
ATOM 9146 O O . GLY B 1 538 ? 2.947 -2.523 -12.836 1 93.12 538 GLY B O 1
ATOM 9147 N N . TYR B 1 539 ? 1.102 -3.465 -11.953 1 94.5 539 TYR B N 1
ATOM 9148 C CA . TYR B 1 539 ? 0.328 -3.348 -13.188 1 94.5 539 TYR B CA 1
ATOM 9149 C C . TYR B 1 539 ? -0.568 -2.115 -13.156 1 94.5 539 TYR B C 1
ATOM 9151 O O . TYR B 1 539 ? -0.795 -1.533 -12.094 1 94.5 539 TYR B O 1
ATOM 9159 N N . VAL B 1 540 ? -0.937 -1.672 -14.328 1 95.81 540 VAL B N 1
ATOM 9160 C CA . VAL B 1 540 ? -2.086 -0.799 -14.539 1 95.81 540 VAL B CA 1
ATOM 9161 C C . VAL B 1 540 ? -3.217 -1.587 -15.203 1 95.81 540 VAL B C 1
ATOM 9163 O O . VAL B 1 540 ? -3.074 -2.062 -16.328 1 95.81 540 VAL B O 1
ATOM 9166 N N . ILE B 1 541 ? -4.344 -1.772 -14.531 1 95 541 ILE B N 1
ATOM 9167 C CA . ILE B 1 541 ? -5.418 -2.666 -14.953 1 95 541 ILE B CA 1
ATOM 9168 C C . ILE B 1 541 ? -6.676 -1.855 -15.258 1 95 541 ILE B C 1
ATOM 9170 O O . ILE B 1 541 ? -7.215 -1.188 -14.367 1 95 541 ILE B O 1
ATOM 9174 N N . ASP B 1 542 ? -7.172 -1.913 -16.453 1 93.19 542 ASP B N 1
ATOM 9175 C CA . ASP B 1 542 ? -8.328 -1.121 -16.859 1 93.19 542 ASP B CA 1
ATOM 9176 C C . ASP B 1 542 ? -9.531 -2.014 -17.156 1 93.19 542 ASP B C 1
ATOM 9178 O O . ASP B 1 542 ? -10.641 -1.52 -17.375 1 93.19 542 ASP B O 1
ATOM 9182 N N . GLY B 1 543 ? -9.336 -3.318 -17.172 1 91.5 543 GLY B N 1
ATOM 9183 C CA . GLY B 1 543 ? -10.367 -4.293 -17.453 1 91.5 543 GLY B CA 1
ATOM 9184 C C . GLY B 1 543 ? -9.891 -5.727 -17.359 1 91.5 543 GLY B C 1
ATOM 9185 O O . GLY B 1 543 ? -8.766 -5.98 -16.922 1 91.5 543 GLY B O 1
ATOM 9186 N N . ASP B 1 544 ? -10.688 -6.629 -17.766 1 88.88 544 ASP B N 1
ATOM 9187 C CA . ASP B 1 544 ? -10.383 -8.039 -17.562 1 88.88 544 ASP B CA 1
ATOM 9188 C C . ASP B 1 544 ? -10.148 -8.75 -18.906 1 88.88 544 ASP B C 1
ATOM 9190 O O . ASP B 1 544 ? -10.016 -9.977 -18.938 1 88.88 544 ASP B O 1
ATOM 9194 N N . ARG B 1 545 ? -10.062 -8 -19.938 1 86.81 545 ARG B N 1
ATOM 9195 C CA . ARG B 1 545 ? -9.852 -8.609 -21.25 1 86.81 545 ARG B CA 1
ATOM 9196 C C . ARG B 1 545 ? -8.422 -8.375 -21.734 1 86.81 545 ARG B C 1
ATOM 9198 O O . ARG B 1 545 ? -7.719 -7.512 -21.219 1 86.81 545 ARG B O 1
ATOM 9205 N N . SER B 1 546 ? -8.109 -9.203 -22.719 1 79.5 546 SER B N 1
ATOM 9206 C CA . SER B 1 546 ? -6.789 -9.047 -23.312 1 79.5 546 SER B CA 1
ATOM 9207 C C . SER B 1 546 ? -6.551 -7.609 -23.75 1 79.5 546 SER B C 1
ATOM 9209 O O . SER B 1 546 ? -7.43 -6.984 -24.344 1 79.5 546 SER B O 1
ATOM 9211 N N . GLY B 1 547 ? -5.438 -7.062 -23.328 1 81.94 547 GLY B N 1
ATOM 9212 C CA . GLY B 1 547 ? -5.086 -5.703 -23.719 1 81.94 547 GLY B CA 1
ATOM 9213 C C . GLY B 1 547 ? -5.422 -4.68 -22.641 1 81.94 547 GLY B C 1
ATOM 9214 O O . GLY B 1 547 ? -4.949 -3.543 -22.703 1 81.94 547 GLY B O 1
ATOM 9215 N N . ASP B 1 548 ? -6.148 -5.145 -21.641 1 89.81 548 ASP B N 1
ATOM 9216 C CA . ASP B 1 548 ? -6.617 -4.203 -20.625 1 89.81 548 ASP B CA 1
ATOM 9217 C C . ASP B 1 548 ? -5.598 -4.066 -19.5 1 89.81 548 ASP B C 1
ATOM 9219 O O . ASP B 1 548 ? -5.863 -3.4 -18.5 1 89.81 548 ASP B O 1
ATOM 9223 N N . MET B 1 549 ? -4.535 -4.66 -19.609 1 90.06 549 MET B N 1
ATOM 9224 C CA . MET B 1 549 ? -3.5 -4.625 -18.578 1 90.06 549 MET B CA 1
ATOM 9225 C C . MET B 1 549 ? -2.148 -4.254 -19.188 1 90.06 549 MET B C 1
ATOM 9227 O O . MET B 1 549 ? -1.789 -4.734 -20.25 1 90.06 549 MET B O 1
ATOM 9231 N N . HIS B 1 550 ? -1.471 -3.342 -18.453 1 91 550 HIS B N 1
ATOM 9232 C CA . HIS B 1 550 ? -0.156 -2.885 -18.891 1 91 550 HIS B CA 1
ATOM 9233 C C . HIS B 1 550 ? 0.867 -3.002 -17.766 1 91 550 HIS B C 1
ATOM 9235 O O . HIS B 1 550 ? 0.511 -2.93 -16.594 1 91 550 HIS B O 1
ATOM 9241 N N . VAL B 1 551 ? 2.133 -3.18 -18.219 1 92.38 551 VAL B N 1
ATOM 9242 C CA . VAL B 1 551 ? 3.246 -3.293 -17.281 1 92.38 551 VAL B CA 1
ATOM 9243 C C . VAL B 1 551 ? 4.234 -2.148 -17.5 1 92.38 551 VAL B C 1
ATOM 9245 O O . VAL B 1 551 ? 5.188 -2.289 -18.266 1 92.38 551 VAL B O 1
ATOM 9248 N N . PRO B 1 552 ? 4.152 -1.1 -16.734 1 94.12 552 PRO B N 1
ATOM 9249 C CA . PRO B 1 552 ? 5.023 0.055 -16.969 1 94.12 552 PRO B CA 1
ATOM 9250 C C . PRO B 1 552 ? 6.473 -0.21 -16.562 1 94.12 552 PRO B C 1
ATOM 9252 O O . PRO B 1 552 ? 7.395 0.36 -17.156 1 94.12 552 PRO B O 1
ATOM 9255 N N . GLY B 1 553 ? 6.691 -1.121 -15.625 1 94.81 553 GLY B N 1
ATOM 9256 C CA . GLY B 1 553 ? 8.031 -1.494 -15.195 1 94.81 553 GLY B CA 1
ATOM 9257 C C . GLY B 1 553 ? 8.75 -0.385 -14.453 1 94.81 553 GLY B C 1
ATOM 9258 O O . GLY B 1 553 ? 8.125 0.401 -13.742 1 94.81 553 GLY B O 1
ATOM 9259 N N . TYR B 1 554 ? 10.117 -0.393 -14.438 1 96.25 554 TYR B N 1
ATOM 9260 C CA . TYR B 1 554 ? 11 0.507 -13.703 1 96.25 554 TYR B CA 1
ATOM 9261 C C . TYR B 1 554 ? 11.625 1.537 -14.633 1 96.25 554 TYR B C 1
ATOM 9263 O O . TYR B 1 554 ? 11.75 1.303 -15.836 1 96.25 554 TYR B O 1
ATOM 9271 N N . PRO B 1 555 ? 12 2.703 -14.141 1 95.94 555 PRO B N 1
ATOM 9272 C CA . PRO B 1 555 ? 12.781 3.635 -14.961 1 95.94 555 PRO B CA 1
ATOM 9273 C C . PRO B 1 555 ? 14.219 3.168 -15.172 1 95.94 555 PRO B C 1
ATOM 9275 O O . PRO B 1 555 ? 14.75 2.391 -14.375 1 95.94 555 PRO B O 1
ATOM 9278 N N . ALA B 1 556 ? 14.898 3.648 -16.188 1 96.44 556 ALA B N 1
ATOM 9279 C CA . ALA B 1 556 ? 16.25 3.23 -16.562 1 96.44 556 ALA B CA 1
ATOM 9280 C C . ALA B 1 556 ? 17.234 3.465 -15.438 1 96.44 556 ALA B C 1
ATOM 9282 O O . ALA B 1 556 ? 18.109 2.625 -15.172 1 96.44 556 ALA B O 1
ATOM 9283 N N . TRP B 1 557 ? 17.125 4.602 -14.781 1 94.38 557 TRP B N 1
ATOM 9284 C CA . TRP B 1 557 ? 18.125 4.934 -13.758 1 94.38 557 TRP B CA 1
ATOM 9285 C C . TRP B 1 557 ? 18.078 3.93 -12.609 1 94.38 557 TRP B C 1
ATOM 9287 O O . TRP B 1 557 ? 19.109 3.582 -12.039 1 94.38 557 TRP B O 1
ATOM 9297 N N . TRP B 1 558 ? 16.891 3.496 -12.234 1 94.62 558 TRP B N 1
ATOM 9298 C CA . TRP B 1 558 ? 16.75 2.506 -11.172 1 94.62 558 TRP B CA 1
ATOM 9299 C C . TRP B 1 558 ? 17.344 1.17 -11.594 1 94.62 558 TRP B C 1
ATOM 9301 O O . TRP B 1 558 ? 18.094 0.547 -10.828 1 94.62 558 TRP B O 1
ATOM 9311 N N . LEU B 1 559 ? 17.016 0.675 -12.797 1 96.12 559 LEU B N 1
ATOM 9312 C CA . LEU B 1 559 ? 17.594 -0.561 -13.312 1 96.12 559 LEU B CA 1
ATOM 9313 C C . LEU B 1 559 ? 19.125 -0.491 -13.305 1 96.12 559 LEU B C 1
ATOM 9315 O O . LEU B 1 559 ? 19.797 -1.463 -12.945 1 96.12 559 LEU B O 1
ATOM 9319 N N . GLN B 1 560 ? 19.672 0.674 -13.594 1 94.94 560 GLN B N 1
ATOM 9320 C CA . GLN B 1 560 ? 21.109 0.877 -13.656 1 94.94 560 GLN B CA 1
ATOM 9321 C C . GLN B 1 560 ? 21.719 0.87 -12.258 1 94.94 560 GLN B C 1
ATOM 9323 O O . GLN B 1 560 ? 22.859 0.418 -12.07 1 94.94 560 GLN B O 1
ATOM 9328 N N . SER B 1 561 ? 20.938 1.322 -11.305 1 91.69 561 SER B N 1
ATOM 9329 C CA . SER B 1 561 ? 21.5 1.557 -9.984 1 91.69 561 SER B CA 1
ATOM 9330 C C . SER B 1 561 ? 21.359 0.324 -9.094 1 91.69 561 SER B C 1
ATOM 9332 O O . SER B 1 561 ? 21.953 0.262 -8.016 1 91.69 561 SER B O 1
ATOM 9334 N N . THR B 1 562 ? 20.656 -0.658 -9.523 1 92.69 562 THR B N 1
ATOM 9335 C CA . THR B 1 562 ? 20.438 -1.848 -8.703 1 92.69 562 THR B CA 1
ATOM 9336 C C . THR B 1 562 ? 21.188 -3.047 -9.281 1 92.69 562 THR B C 1
ATOM 9338 O O . THR B 1 562 ? 21.984 -2.898 -10.211 1 92.69 562 THR B O 1
ATOM 9341 N N . ASN B 1 563 ? 20.875 -4.191 -8.648 1 92.31 563 ASN B N 1
ATOM 9342 C CA . ASN B 1 563 ? 21.547 -5.418 -9.078 1 92.31 563 ASN B CA 1
ATOM 9343 C C . ASN B 1 563 ? 21.047 -5.871 -10.445 1 92.31 563 ASN B C 1
ATOM 9345 O O . ASN B 1 563 ? 21.625 -6.77 -11.055 1 92.31 563 ASN B O 1
ATOM 9349 N N . TYR B 1 564 ? 20.047 -5.273 -10.992 1 95 564 TYR B N 1
ATOM 9350 C CA . TYR B 1 564 ? 19.562 -5.582 -12.328 1 95 564 TYR B CA 1
ATOM 9351 C C . TYR B 1 564 ? 20.688 -5.496 -13.352 1 95 564 TYR B C 1
ATOM 9353 O O . TYR B 1 564 ? 20.875 -6.406 -14.156 1 95 564 TYR B O 1
ATOM 9361 N N . ALA B 1 565 ? 21.438 -4.398 -13.305 1 94.44 565 ALA B N 1
ATOM 9362 C CA . ALA B 1 565 ? 22.453 -4.102 -14.32 1 94.44 565 ALA B CA 1
ATOM 9363 C C . ALA B 1 565 ? 23.656 -5.035 -14.188 1 94.44 565 ALA B C 1
ATOM 9365 O O . ALA B 1 565 ? 24.391 -5.25 -15.156 1 94.44 565 ALA B O 1
ATOM 9366 N N . ALA B 1 566 ? 23.812 -5.59 -13.039 1 92.62 566 ALA B N 1
ATOM 9367 C CA . ALA B 1 566 ? 24.953 -6.461 -12.797 1 92.62 566 ALA B CA 1
ATOM 9368 C C . ALA B 1 566 ? 24.547 -7.93 -12.812 1 92.62 566 ALA B C 1
ATOM 9370 O O . ALA B 1 566 ? 25.375 -8.82 -12.633 1 92.62 566 ALA B O 1
ATOM 9371 N N . TRP B 1 567 ? 23.344 -8.203 -13.094 1 93 567 TRP B N 1
ATOM 9372 C CA . TRP B 1 567 ? 22.844 -9.57 -13.023 1 93 567 TRP B CA 1
ATOM 9373 C C . TRP B 1 567 ? 23.156 -10.336 -14.305 1 93 567 TRP B C 1
ATOM 9375 O O . TRP B 1 567 ? 22.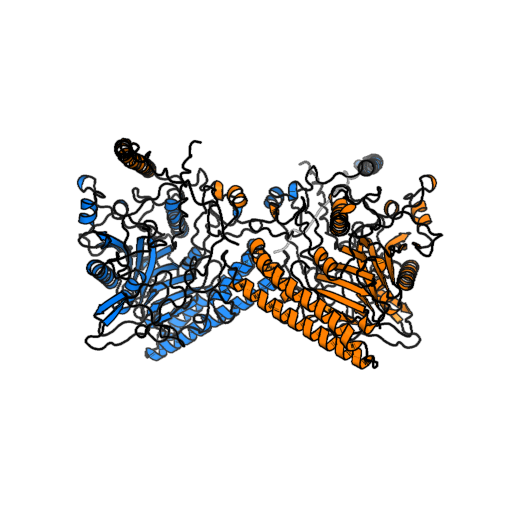984 -9.812 -15.406 1 93 567 TRP B O 1
ATOM 9385 N N . PRO B 1 568 ? 23.562 -11.578 -14.25 1 93.12 568 PRO B N 1
ATOM 9386 C CA . PRO B 1 568 ? 23.938 -12.18 -12.969 1 93.12 568 PRO B CA 1
ATOM 9387 C C . PRO B 1 568 ? 25.297 -11.727 -12.469 1 93.12 568 PRO B C 1
ATOM 9389 O O . PRO B 1 568 ? 26.156 -11.336 -13.273 1 93.12 568 PRO B O 1
ATOM 9392 N N . ALA B 1 569 ? 25.5 -11.773 -11.188 1 90.12 569 ALA B N 1
ATOM 9393 C CA . ALA B 1 569 ? 26.828 -11.477 -10.633 1 90.12 569 ALA B CA 1
ATOM 9394 C C . ALA B 1 569 ? 27.891 -12.422 -11.18 1 90.12 569 ALA B C 1
ATOM 9396 O O . ALA B 1 569 ? 27.578 -13.539 -11.594 1 90.12 569 ALA B O 1
ATOM 9397 N N . LYS B 1 570 ? 29.156 -11.977 -11.266 1 85.38 570 LYS B N 1
ATOM 9398 C CA . LYS B 1 570 ? 30.25 -12.695 -11.891 1 85.38 570 LYS B CA 1
ATOM 9399 C C . LYS B 1 570 ? 30.344 -14.125 -11.375 1 85.38 570 LYS B C 1
ATOM 9401 O O . LYS B 1 570 ? 30.516 -15.07 -12.156 1 85.38 570 LYS B O 1
ATOM 9406 N N . ASP B 1 571 ? 30.094 -14.398 -10.125 1 89.5 571 ASP B N 1
ATOM 9407 C CA . ASP B 1 571 ? 30.266 -15.734 -9.562 1 89.5 571 ASP B CA 1
ATOM 9408 C C . ASP B 1 571 ? 28.922 -16.438 -9.391 1 89.5 571 ASP B C 1
ATOM 9410 O O . ASP B 1 571 ? 28.859 -17.531 -8.836 1 89.5 571 ASP B O 1
ATOM 9414 N N . ALA B 1 572 ? 27.922 -15.867 -10.094 1 93.44 572 ALA B N 1
ATOM 9415 C CA . ALA B 1 572 ? 26.578 -16.422 -9.875 1 93.44 572 ALA B CA 1
ATOM 9416 C C . ALA B 1 572 ? 26.141 -17.281 -11.055 1 93.44 572 ALA B C 1
ATOM 9418 O O . ALA B 1 572 ? 25.094 -17.906 -11.008 1 93.44 572 ALA B O 1
ATOM 9419 N N . TYR B 1 573 ? 26.922 -17.328 -12.117 1 93.06 573 TYR B N 1
ATOM 9420 C CA . TYR B 1 573 ? 26.641 -18.125 -13.305 1 93.06 573 TYR B CA 1
ATOM 9421 C C . TYR B 1 573 ? 27.906 -18.766 -13.852 1 93.06 573 TYR B C 1
ATOM 9423 O O . TYR B 1 573 ? 28.75 -18.078 -14.43 1 93.06 573 TYR B O 1
ATOM 9431 N N . ASN B 1 574 ? 28.047 -20.016 -13.586 1 92 574 ASN B N 1
ATOM 9432 C CA . ASN B 1 574 ? 29.188 -20.812 -14.031 1 92 574 ASN B CA 1
ATOM 9433 C C . ASN B 1 574 ? 28.734 -22.109 -14.688 1 92 574 ASN B C 1
ATOM 9435 O O . ASN B 1 574 ? 28.891 -23.188 -14.117 1 92 574 ASN B O 1
ATOM 9439 N N . PRO B 1 575 ? 28.281 -22.031 -15.93 1 90.25 575 PRO B N 1
ATOM 9440 C CA . PRO B 1 575 ? 27.812 -23.234 -16.625 1 90.25 575 PRO B CA 1
ATOM 9441 C C . PRO B 1 575 ? 28.938 -24.172 -17.016 1 90.25 575 PRO B C 1
ATOM 9443 O O . PRO B 1 575 ? 30.109 -23.766 -17.047 1 90.25 575 PRO B O 1
ATOM 9446 N N . PRO B 1 576 ? 28.578 -25.391 -17.281 1 87.81 576 PRO B N 1
ATOM 9447 C CA . PRO B 1 576 ? 29.625 -26.297 -17.781 1 87.81 576 PRO B CA 1
ATOM 9448 C C . PRO B 1 576 ? 30.234 -25.812 -19.094 1 87.81 576 PRO B C 1
ATOM 9450 O O . PRO B 1 576 ? 29.562 -25.156 -19.891 1 87.81 576 PRO B O 1
ATOM 9453 N N . GLN B 1 577 ? 31.453 -26.156 -19.297 1 82.19 577 GLN B N 1
ATOM 9454 C CA . GLN B 1 577 ? 32.219 -25.688 -20.438 1 82.19 577 GLN B CA 1
ATOM 9455 C C . GLN B 1 577 ? 31.547 -26.031 -21.75 1 82.19 577 GLN B C 1
ATOM 9457 O O . GLN B 1 577 ? 31.594 -25.25 -22.703 1 82.19 577 GLN B O 1
ATOM 9462 N N . GLU B 1 578 ? 30.922 -27.109 -21.781 1 80.81 578 GLU B N 1
ATOM 9463 C CA . GLU B 1 578 ? 30.25 -27.562 -23 1 80.81 578 GLU B CA 1
ATOM 9464 C C . GLU B 1 578 ? 29.109 -26.609 -23.375 1 80.81 578 GLU B C 1
ATOM 9466 O O . GLU B 1 578 ? 28.812 -26.438 -24.547 1 80.81 578 GLU B O 1
ATOM 9471 N N . ALA B 1 579 ? 28.562 -26.031 -22.453 1 80 579 ALA B N 1
ATOM 9472 C CA . ALA B 1 579 ? 27.469 -25.094 -22.688 1 80 579 ALA B CA 1
ATOM 9473 C C . ALA B 1 579 ? 27.984 -23.797 -23.297 1 80 579 ALA B C 1
ATOM 9475 O O . ALA B 1 579 ? 27.328 -23.188 -24.156 1 80 579 ALA B O 1
ATOM 9476 N N . LEU B 1 580 ? 29.109 -23.375 -22.828 1 74 580 LEU B N 1
ATOM 9477 C CA . LEU B 1 580 ? 29.719 -22.156 -23.312 1 74 580 LEU B CA 1
ATOM 9478 C C . LEU B 1 580 ? 30.156 -22.312 -24.766 1 74 580 LEU B C 1
ATOM 9480 O O . LEU B 1 580 ? 30.047 -21.391 -25.562 1 74 580 LEU B O 1
ATOM 9484 N N . GLN B 1 581 ? 30.609 -23.484 -25.109 1 70 581 GLN B N 1
ATOM 9485 C CA . GLN B 1 581 ? 31.078 -23.766 -26.469 1 70 581 GLN B CA 1
ATOM 9486 C C . GLN B 1 581 ? 29.906 -23.844 -27.438 1 70 581 GLN B C 1
ATOM 9488 O O . GLN B 1 581 ? 30 -23.359 -28.578 1 70 581 GLN B O 1
ATOM 9493 N N . SER B 1 582 ? 28.891 -24.297 -26.953 1 67.31 582 SER B N 1
ATOM 9494 C CA . SER B 1 582 ? 27.688 -24.422 -27.781 1 67.31 582 SER B CA 1
ATOM 9495 C C . SER B 1 582 ? 27.078 -23.047 -28.062 1 67.31 582 SER B C 1
ATOM 9497 O O . SER B 1 582 ? 26.656 -22.781 -29.188 1 67.31 582 SER B O 1
ATOM 9499 N N . ASN B 1 583 ? 27.109 -22.234 -27.141 1 59.97 583 ASN B N 1
ATOM 9500 C CA . ASN B 1 583 ? 26.594 -20.875 -27.297 1 59.97 583 ASN B CA 1
ATOM 9501 C C . ASN B 1 583 ? 27.438 -20.062 -28.266 1 59.97 583 ASN B C 1
ATOM 9503 O O . ASN B 1 583 ? 26.922 -19.25 -29.031 1 59.97 583 ASN B O 1
ATOM 9507 N N . ALA B 1 584 ? 28.75 -20.25 -28.297 1 56.59 584 ALA B N 1
ATOM 9508 C CA . ALA B 1 584 ? 29.688 -19.562 -29.172 1 56.59 584 ALA B CA 1
ATOM 9509 C C . ALA B 1 584 ? 29.5 -20 -30.625 1 56.59 584 ALA B C 1
ATOM 9511 O O . ALA B 1 584 ? 29.578 -19.188 -31.547 1 56.59 584 ALA B O 1
ATOM 9512 N N . MET B 1 585 ? 29.125 -21.281 -30.797 1 46.59 585 MET B N 1
ATOM 9513 C CA . MET B 1 585 ? 28.859 -21.812 -32.125 1 46.59 585 MET B CA 1
ATOM 9514 C C . MET B 1 585 ? 27.516 -21.312 -32.656 1 46.59 585 MET B C 1
ATOM 9516 O O . MET B 1 585 ? 27.344 -21.156 -33.875 1 46.59 585 MET B O 1
ATOM 9520 N N . ALA B 1 586 ? 26.625 -21.156 -31.734 1 54.28 586 ALA B N 1
ATOM 9521 C CA . ALA B 1 586 ? 25.312 -20.656 -32.125 1 54.28 586 ALA B CA 1
ATOM 9522 C C . ALA B 1 586 ? 25.375 -19.203 -32.562 1 54.28 586 ALA B C 1
ATOM 9524 O O . ALA B 1 586 ? 24.719 -18.797 -33.531 1 54.28 586 ALA B O 1
ATOM 9525 N N . THR B 1 587 ? 26.203 -18.453 -31.906 1 46.53 587 THR B N 1
ATOM 9526 C CA . THR B 1 587 ? 26.438 -17.062 -32.312 1 46.53 587 THR B CA 1
ATOM 9527 C C . THR B 1 587 ? 27.219 -17 -33.625 1 46.53 587 THR B C 1
ATOM 9529 O O . THR B 1 587 ? 26.969 -16.125 -34.438 1 46.53 587 THR B O 1
ATOM 9532 N N . SER B 1 588 ? 28.125 -17.875 -33.844 1 41.47 588 SER B N 1
ATOM 9533 C CA . SER B 1 588 ? 28.906 -17.891 -35.062 1 41.47 588 SER B CA 1
ATOM 9534 C C . SER B 1 588 ? 28.062 -18.344 -36.25 1 41.47 588 SER B C 1
ATOM 9536 O O . SER B 1 588 ? 28.203 -17.828 -37.375 1 41.47 588 SER B O 1
ATOM 9538 N N . LEU B 1 589 ? 27.25 -19.156 -36 1 41.44 589 LEU B N 1
ATOM 9539 C CA . LEU B 1 589 ? 26.406 -19.625 -37.094 1 41.44 589 LEU B CA 1
ATOM 9540 C C . LEU B 1 589 ? 25.344 -18.594 -37.438 1 41.44 589 LEU B C 1
ATOM 9542 O O . LEU B 1 589 ? 25 -18.422 -38.594 1 41.44 589 LEU B O 1
ATOM 9546 N N . THR B 1 590 ? 24.922 -17.875 -36.5 1 39.75 590 THR B N 1
ATOM 9547 C CA . THR B 1 590 ? 24 -16.781 -36.812 1 39.75 590 THR B CA 1
ATOM 9548 C C . THR B 1 590 ? 24.703 -15.703 -37.625 1 39.75 590 THR B C 1
ATOM 9550 O O . THR B 1 590 ? 24.094 -15.094 -38.5 1 39.75 590 THR B O 1
ATOM 9553 N N . PHE B 1 591 ? 26 -15.547 -37.5 1 37.88 591 PHE B N 1
ATOM 9554 C CA . PHE B 1 591 ? 26.75 -14.609 -38.344 1 37.88 591 PHE B CA 1
ATOM 9555 C C . PHE B 1 591 ? 26.906 -15.141 -39.75 1 37.88 591 PHE B C 1
ATOM 9557 O O . PHE B 1 591 ? 26.891 -14.375 -40.719 1 37.88 591 PHE B O 1
ATOM 9564 N N . THR B 1 592 ? 27.078 -16.406 -39.875 1 36.09 592 THR B N 1
ATOM 9565 C CA . THR B 1 592 ? 27.328 -16.906 -41.219 1 36.09 592 THR B CA 1
ATOM 9566 C C . THR B 1 592 ? 26.062 -16.859 -42.062 1 36.09 592 THR B C 1
ATOM 9568 O O . THR B 1 592 ? 26.109 -16.562 -43.281 1 36.09 592 THR B O 1
ATOM 9571 N N . ILE B 1 593 ? 24.984 -17.062 -41.406 1 35.06 593 ILE B N 1
ATOM 9572 C CA . ILE B 1 593 ? 23.797 -17.047 -42.219 1 35.06 593 ILE B CA 1
ATOM 9573 C C . ILE B 1 593 ? 23.438 -15.609 -42.625 1 35.06 593 ILE B C 1
ATOM 9575 O O . ILE B 1 593 ? 23.031 -15.344 -43.75 1 35.06 593 ILE B O 1
ATOM 9579 N N . VAL B 1 594 ? 23.891 -14.703 -41.844 1 33.72 594 VAL B N 1
ATOM 9580 C CA . VAL B 1 594 ? 23.594 -13.32 -42.188 1 33.72 594 VAL B CA 1
ATOM 9581 C C . VAL B 1 594 ? 24.562 -12.867 -43.281 1 33.72 594 VAL B C 1
ATOM 9583 O O . VAL B 1 594 ? 24.188 -12.094 -44.188 1 33.72 594 VAL B O 1
ATOM 9586 N N . SER B 1 595 ? 25.781 -13.422 -43.25 1 31.86 595 SER B N 1
ATOM 9587 C CA . SER B 1 595 ? 26.703 -12.898 -44.219 1 31.86 595 SER B CA 1
ATOM 9588 C C . SER B 1 595 ? 26.375 -13.406 -45.625 1 31.86 595 SER B C 1
ATOM 9590 O O . SER B 1 595 ? 26.859 -12.875 -46.625 1 31.86 595 SER B O 1
ATOM 9592 N N . ALA B 1 596 ? 25.859 -14.68 -45.562 1 30.41 596 ALA B N 1
ATOM 9593 C CA . ALA B 1 596 ? 25.672 -15.172 -46.938 1 30.41 596 ALA B CA 1
ATOM 9594 C C . ALA B 1 596 ? 24.594 -14.391 -47.656 1 30.41 596 ALA B C 1
ATOM 9596 O O . ALA B 1 596 ? 24.609 -14.281 -48.906 1 30.41 596 ALA B O 1
ATOM 9597 N N . PHE B 1 597 ? 23.625 -13.953 -46.875 1 31.36 597 PHE B N 1
ATOM 9598 C CA . PHE B 1 597 ? 22.578 -13.312 -47.656 1 31.36 597 PHE B CA 1
ATOM 9599 C C . PHE B 1 597 ? 23.016 -11.922 -48.094 1 31.36 597 PHE B C 1
ATOM 9601 O O . PHE B 1 597 ? 22.328 -11.281 -48.906 1 31.36 597 PHE B O 1
ATOM 9608 N N . SER B 1 598 ? 24.047 -11.391 -47.406 1 29.91 598 SER B N 1
ATOM 9609 C CA . SER B 1 598 ? 24.375 -10.047 -47.875 1 29.91 598 SER B CA 1
ATOM 9610 C C . SER B 1 598 ? 25 -10.078 -49.281 1 29.91 598 SER B C 1
ATOM 9612 O O . SER B 1 598 ? 25.141 -9.039 -49.906 1 29.91 598 SER B O 1
ATOM 9614 N N . TYR B 1 599 ? 25.609 -11.227 -49.531 1 27.86 599 TYR B N 1
ATOM 9615 C CA . TYR B 1 599 ? 26.344 -11.062 -50.781 1 27.86 599 TYR B CA 1
ATOM 9616 C C . TYR B 1 599 ? 25.375 -10.875 -51.969 1 27.86 599 TYR B C 1
ATOM 9618 O O . TYR B 1 599 ? 25.703 -10.234 -52.938 1 27.86 599 TYR B O 1
ATOM 9626 N N . PHE B 1 600 ? 24.219 -11.602 -51.781 1 28.69 600 PHE B N 1
ATOM 9627 C CA . PHE B 1 600 ? 23.547 -11.609 -53.094 1 28.69 600 PHE B CA 1
ATOM 9628 C C . PHE B 1 600 ? 22.906 -10.266 -53.375 1 28.69 600 PHE B C 1
ATOM 9630 O O . PHE B 1 600 ? 22.562 -9.969 -54.531 1 28.69 600 PHE B O 1
ATOM 9637 N N . THR B 1 601 ? 22.562 -9.539 -52.281 1 27.39 601 THR B N 1
ATOM 9638 C CA . THR B 1 601 ? 21.703 -8.438 -52.656 1 27.39 601 THR B CA 1
ATOM 9639 C C . THR B 1 601 ? 22.5 -7.297 -53.281 1 27.39 601 THR B C 1
ATOM 9641 O O . THR B 1 601 ? 21.938 -6.336 -53.812 1 27.39 601 THR B O 1
ATOM 9644 N N . ILE B 1 602 ? 23.812 -7.363 -53.094 1 27.83 602 ILE B N 1
ATOM 9645 C CA . ILE B 1 602 ? 24.453 -6.164 -53.625 1 27.83 602 ILE B CA 1
ATOM 9646 C C . ILE B 1 602 ? 24.281 -6.125 -55.156 1 27.83 602 ILE B C 1
ATOM 9648 O O . ILE B 1 602 ? 24.344 -5.051 -55.75 1 27.83 602 ILE B O 1
ATOM 9652 N N . PHE B 1 603 ? 24.219 -7.336 -55.719 1 25.31 603 PHE B N 1
ATOM 9653 C CA . PHE B 1 603 ? 24.406 -7.227 -57.156 1 25.31 603 PHE B CA 1
ATOM 9654 C C . PHE B 1 603 ? 23.234 -6.512 -57.812 1 25.31 603 PHE B C 1
ATOM 9656 O O . PHE B 1 603 ? 23.391 -5.812 -58.812 1 25.31 603 PHE B O 1
ATOM 9663 N N . ALA B 1 604 ? 22.016 -6.793 -57.312 1 25.08 604 ALA B N 1
ATOM 9664 C CA . ALA B 1 604 ? 20.938 -6.473 -58.25 1 25.08 604 ALA B CA 1
ATOM 9665 C C . ALA B 1 604 ? 20.641 -4.977 -58.25 1 25.08 604 ALA B C 1
ATOM 9667 O O . ALA B 1 604 ? 20.031 -4.457 -59.188 1 25.08 604 ALA B O 1
ATOM 9668 N N . VAL B 1 605 ? 21.047 -4.262 -57.156 1 27.56 605 VAL B N 1
ATOM 9669 C CA . VAL B 1 605 ? 20.516 -2.898 -57.219 1 27.56 605 VAL B CA 1
ATOM 9670 C C . VAL B 1 605 ? 21.328 -2.062 -58.188 1 27.56 605 VAL B C 1
ATOM 9672 O O . VAL B 1 605 ? 21.094 -0.857 -58.344 1 27.56 605 VAL B O 1
ATOM 9675 N N . GLY B 1 606 ? 22.281 -2.627 -58.844 1 23.17 606 GLY B N 1
ATOM 9676 C CA . GLY B 1 606 ? 23.016 -1.77 -59.75 1 23.17 606 GLY B CA 1
ATOM 9677 C C . GLY B 1 606 ? 22.141 -1.11 -60.812 1 23.17 606 GLY B C 1
ATOM 9678 O O . GLY B 1 606 ? 22.359 0.043 -61.188 1 23.17 606 GLY B O 1
ATOM 9679 N N . LEU B 1 607 ? 21.297 -1.894 -61.406 1 23.28 607 LEU B N 1
ATOM 9680 C CA . LEU B 1 607 ? 20.875 -1.515 -62.75 1 23.28 607 LEU B CA 1
ATOM 9681 C C . LEU B 1 607 ? 19.859 -0.384 -62.719 1 23.28 607 LEU B C 1
ATOM 9683 O O . LEU B 1 607 ? 19.797 0.436 -63.625 1 23.28 607 LEU B O 1
ATOM 9687 N N . MET B 1 608 ? 18.938 -0.347 -61.719 1 23.39 608 MET B N 1
ATOM 9688 C CA . MET B 1 608 ? 17.734 0.387 -62.125 1 23.39 608 MET B CA 1
ATOM 9689 C C . MET B 1 608 ? 17.938 1.889 -61.969 1 23.39 608 MET B C 1
ATOM 9691 O O . MET B 1 608 ? 16.984 2.664 -62.094 1 23.39 608 MET B O 1
ATOM 9695 N N . VAL B 1 609 ? 19.031 2.43 -61.594 1 25.38 609 VAL B N 1
ATOM 9696 C CA . VAL B 1 609 ? 19.141 3.877 -61.438 1 25.38 609 VAL B CA 1
ATOM 9697 C C . VAL B 1 609 ? 18.953 4.559 -62.781 1 25.38 609 VAL B C 1
ATOM 9699 O O . VAL B 1 609 ? 18.953 5.789 -62.875 1 25.38 609 VAL B O 1
ATOM 9702 N N . GLY B 1 610 ? 18.938 3.865 -63.906 1 20.48 610 GLY B N 1
ATOM 9703 C CA . GLY B 1 610 ? 19.016 4.645 -65.125 1 20.48 610 GLY B CA 1
ATOM 9704 C C . GLY B 1 610 ? 17.828 5.555 -65.375 1 20.48 610 GLY B C 1
ATOM 9705 O O . GLY B 1 610 ? 17.984 6.703 -65.75 1 20.48 610 GLY B O 1
ATOM 9706 N N . VAL B 1 611 ? 16.641 5.043 -65.375 1 22.3 611 VAL B N 1
ATOM 9707 C CA . VAL B 1 611 ? 15.68 5.535 -66.375 1 22.3 611 VAL B CA 1
ATOM 9708 C C . VAL B 1 611 ? 14.977 6.781 -65.812 1 22.3 611 VAL B C 1
ATOM 9710 O O . VAL B 1 611 ? 14.672 7.703 -66.562 1 22.3 611 VAL B O 1
ATOM 9713 N N . LEU B 1 612 ? 14.633 6.902 -64.562 1 21.89 612 LEU B N 1
ATOM 9714 C CA . LEU B 1 612 ? 13.469 7.777 -64.438 1 21.89 612 LEU B CA 1
ATOM 9715 C C . LEU B 1 612 ? 13.883 9.242 -64.5 1 21.89 612 LEU B C 1
ATOM 9717 O O . LEU B 1 612 ? 13.562 10.023 -63.625 1 21.89 612 LEU B O 1
ATOM 9721 N N . TYR B 1 613 ? 15.023 9.688 -65.062 1 20.36 613 TYR B N 1
ATOM 9722 C CA . TYR B 1 613 ? 15.32 11.102 -65.25 1 20.36 613 TYR B CA 1
ATOM 9723 C C . TYR B 1 613 ? 14.234 11.773 -66.062 1 20.36 613 TYR B C 1
ATOM 9725 O O . TYR B 1 613 ? 14.344 12.953 -66.375 1 20.36 613 TYR B O 1
ATOM 9733 N N . LEU B 1 614 ? 13.422 11.016 -66.75 1 17.84 614 LEU B N 1
ATOM 9734 C CA . LEU B 1 614 ? 12.867 11.758 -67.875 1 17.84 614 LEU B CA 1
ATOM 9735 C C . LEU B 1 614 ? 12 12.914 -67.375 1 17.84 614 LEU B C 1
ATOM 9737 O O . LEU B 1 614 ? 11.711 13.023 -66.188 1 17.84 614 LEU B O 1
ATOM 9741 N N . LYS B 1 615 ? 10.688 13.141 -68.125 1 20.27 615 LYS B N 1
ATOM 9742 C CA . LYS B 1 615 ? 9.977 14.188 -68.812 1 20.27 615 LYS B CA 1
ATOM 9743 C C . LYS B 1 615 ? 9.141 15.039 -67.875 1 20.27 615 LYS B C 1
ATOM 9745 O O . LYS B 1 615 ? 8.398 15.922 -68.312 1 20.27 615 LYS B O 1
ATOM 9750 N N . HIS B 1 616 ? 8.953 14.68 -66.562 1 19.22 616 HIS B N 1
ATOM 9751 C CA . HIS B 1 616 ? 7.77 15.492 -66.25 1 19.22 616 HIS B CA 1
ATOM 9752 C C . HIS B 1 616 ? 8.117 16.969 -66.25 1 19.22 616 HIS B C 1
ATOM 9754 O O . HIS B 1 616 ? 8.812 17.422 -65.312 1 19.22 616 HIS B O 1
ATOM 9760 N N . ARG B 1 617 ? 8.289 17.672 -67.438 1 17.55 617 ARG B N 1
ATOM 9761 C CA . ARG B 1 617 ? 8.336 19.062 -67.875 1 17.55 617 ARG B CA 1
ATOM 9762 C C . ARG B 1 617 ? 7.176 19.859 -67.312 1 17.55 617 ARG B C 1
ATOM 9764 O O . ARG B 1 617 ? 7.301 21.062 -67.062 1 17.55 617 ARG B O 1
ATOM 9771 N N . THR B 1 618 ? 5.922 19.453 -67.5 1 17.41 618 THR B N 1
ATOM 9772 C CA . THR B 1 618 ? 5.016 20.5 -68 1 17.41 618 THR B CA 1
ATOM 9773 C C . THR B 1 618 ? 4.473 21.328 -66.812 1 17.41 618 THR B C 1
ATOM 9775 O O . THR B 1 618 ? 3.523 20.922 -66.125 1 17.41 618 THR B O 1
ATOM 9778 N N . ARG B 1 619 ? 5.258 21.906 -66 1 19.19 619 ARG B N 1
ATOM 9779 C CA . ARG B 1 619 ? 4.781 22.703 -64.875 1 19.19 619 ARG B CA 1
ATOM 9780 C C . ARG B 1 619 ? 3.984 23.906 -65.375 1 19.19 619 ARG B C 1
ATOM 9782 O O . ARG B 1 619 ? 3.607 24.781 -64.625 1 19.19 619 ARG B O 1
ATOM 9789 N N . SER B 1 620 ? 3.984 24.344 -66.688 1 16.56 620 SER B N 1
ATOM 9790 C CA . SER B 1 620 ? 3.953 25.797 -66.75 1 16.56 620 SER B CA 1
ATOM 9791 C C . SER B 1 620 ? 2.676 26.344 -66.062 1 16.56 620 SER B C 1
ATOM 9793 O O . SER B 1 620 ? 2.709 27.359 -65.375 1 16.56 620 SER B O 1
ATOM 9795 N N . ARG B 1 621 ? 1.532 26.062 -66.625 1 16.92 621 ARG B N 1
ATOM 9796 C CA . ARG B 1 621 ? 0.736 27.219 -67.062 1 16.92 621 ARG B CA 1
ATOM 9797 C C . ARG B 1 621 ? 0.075 27.875 -65.812 1 16.92 621 ARG B C 1
ATOM 9799 O O . ARG B 1 621 ? 0.142 29.094 -65.688 1 16.92 621 ARG B O 1
ATOM 9806 N N . GLU B 1 622 ? -1.195 27.438 -65.562 1 17.66 622 GLU B N 1
ATOM 9807 C CA . GLU B 1 622 ? -2.299 28.391 -65.5 1 17.66 622 GLU B CA 1
ATOM 9808 C C . GLU B 1 622 ? -2.371 29.078 -64.125 1 17.66 622 GLU B C 1
ATOM 9810 O O . GLU B 1 622 ? -2.391 28.422 -63.094 1 17.66 622 GLU B O 1
ATOM 9815 N N . TYR B 1 623 ? -1.761 30.359 -64.062 1 17.67 623 TYR B N 1
ATOM 9816 C CA . TYR B 1 623 ? -1.71 31.547 -63.219 1 17.67 623 TYR B CA 1
ATOM 9817 C C . TYR B 1 623 ? -3.039 31.766 -62.5 1 17.67 623 TYR B C 1
ATOM 9819 O O . TYR B 1 623 ? -3.068 32.062 -61.312 1 17.67 623 TYR B O 1
ATOM 9827 N N . HIS B 1 624 ? -4.012 32.219 -63.344 1 17.36 624 HIS B N 1
ATOM 9828 C CA . HIS B 1 624 ? -4.738 33.438 -63 1 17.36 624 HIS B CA 1
ATOM 9829 C C . HIS B 1 624 ? -5.715 33.188 -61.875 1 17.36 624 HIS B C 1
ATOM 9831 O O . HIS B 1 624 ? -5.766 33.969 -60.906 1 17.36 624 HIS B O 1
ATOM 9837 N N . ARG B 1 625 ? -6.895 32.625 -62.188 1 16.95 625 ARG B N 1
ATOM 9838 C CA . ARG B 1 625 ? -8.047 33.5 -61.969 1 16.95 625 ARG B CA 1
ATOM 9839 C C . ARG B 1 625 ? -8.445 33.469 -60.5 1 16.95 625 ARG B C 1
ATOM 9841 O O . ARG B 1 625 ? -8.656 34.531 -59.906 1 16.95 625 ARG B O 1
ATOM 9848 N N . LEU B 1 626 ? -9.266 32.438 -60.188 1 17.12 626 LEU B N 1
ATOM 9849 C CA . LEU B 1 626 ? -10.57 32.844 -59.688 1 17.12 626 LEU B CA 1
ATOM 9850 C C . LEU B 1 626 ? -10.484 33.281 -58.25 1 17.12 626 LEU B C 1
ATOM 9852 O O . LEU B 1 626 ? -9.781 32.656 -57.438 1 17.12 626 LEU B O 1
ATOM 9856 N N . VAL B 1 627 ? -11.32 34.438 -57.969 1 16.77 627 VAL B N 1
ATOM 9857 C CA . VAL B 1 627 ? -12.242 35.094 -57.031 1 16.77 627 VAL B CA 1
ATOM 9858 C C . VAL B 1 627 ? -13.016 34.062 -56.25 1 16.77 627 VAL B C 1
ATOM 9860 O O . VAL B 1 627 ? -13.555 33.094 -56.812 1 16.77 627 VAL B O 1
#